Protein AF-A0AAV5NAJ3-F1 (afdb_monomer_lite)

Structure (mmCIF, N/CA/C/O backbone):
data_AF-A0AAV5NAJ3-F1
#
_entry.id   AF-A0AAV5NAJ3-F1
#
loop_
_atom_site.group_PDB
_atom_site.id
_atom_site.type_symbol
_atom_site.label_atom_id
_atom_site.label_alt_id
_atom_site.label_comp_id
_atom_site.label_asym_id
_atom_site.label_entity_id
_atom_site.label_seq_id
_atom_site.pdbx_PDB_ins_code
_atom_site.Cartn_x
_atom_site.Cartn_y
_atom_site.Cartn_z
_atom_site.occupancy
_atom_site.B_iso_or_equiv
_atom_site.auth_seq_id
_atom_site.auth_comp_id
_atom_site.auth_asym_id
_atom_site.auth_atom_id
_atom_site.pdbx_PDB_model_num
ATOM 1 N N . MET A 1 1 ? 59.517 -111.042 -9.215 1.00 31.62 1 MET A N 1
ATOM 2 C CA . MET A 1 1 ? 60.914 -111.148 -9.699 1.00 31.62 1 MET A CA 1
ATOM 3 C C . MET A 1 1 ? 61.515 -109.764 -9.538 1.00 31.62 1 MET A C 1
ATOM 5 O O . MET A 1 1 ? 60.875 -108.850 -10.026 1.00 31.62 1 MET A O 1
ATOM 9 N N . SER A 1 2 ? 62.601 -109.445 -8.843 1.00 33.41 2 SER A N 1
ATOM 10 C CA . SER A 1 2 ? 63.732 -110.080 -8.128 1.00 33.41 2 SER A CA 1
ATOM 11 C C . SER A 1 2 ? 64.310 -108.926 -7.270 1.00 33.41 2 SER A C 1
ATOM 13 O O . SER A 1 2 ? 64.214 -107.790 -7.721 1.00 33.41 2 SER A O 1
ATOM 15 N N . GLY A 1 3 ? 64.896 -109.014 -6.080 1.00 34.12 3 GLY A N 1
ATOM 16 C CA . GLY A 1 3 ? 65.648 -110.012 -5.315 1.00 34.12 3 GLY A CA 1
ATOM 17 C C . GLY A 1 3 ? 66.208 -109.258 -4.078 1.00 34.12 3 GLY A C 1
ATOM 18 O O . GLY A 1 3 ? 66.341 -108.041 -4.140 1.00 34.12 3 GLY A O 1
ATOM 19 N N . SER A 1 4 ? 66.357 -109.912 -2.913 1.00 38.19 4 SER A N 1
ATOM 20 C CA . SER A 1 4 ? 67.663 -110.384 -2.374 1.00 38.19 4 SER A CA 1
ATOM 21 C C . SER A 1 4 ? 68.429 -109.253 -1.646 1.00 38.19 4 SER A C 1
ATOM 23 O O . SER A 1 4 ? 68.630 -108.213 -2.248 1.00 38.19 4 SER A O 1
ATOM 25 N N . THR A 1 5 ? 68.919 -109.300 -0.397 1.00 34.78 5 THR A N 1
ATOM 26 C CA . THR A 1 5 ? 69.356 -110.369 0.542 1.00 34.78 5 THR A CA 1
ATOM 27 C C . THR A 1 5 ? 69.779 -109.662 1.862 1.00 34.78 5 THR A C 1
ATOM 29 O O . THR A 1 5 ? 70.355 -108.583 1.772 1.00 34.78 5 THR A O 1
ATOM 32 N N . THR A 1 6 ? 69.322 -110.079 3.062 1.00 41.62 6 THR A N 1
ATOM 33 C CA . THR A 1 6 ? 70.072 -110.788 4.158 1.00 41.62 6 THR A CA 1
ATOM 34 C C . THR A 1 6 ? 71.415 -110.143 4.583 1.00 41.62 6 THR A C 1
ATOM 36 O O . THR A 1 6 ? 72.172 -109.743 3.715 1.00 41.62 6 THR A O 1
ATOM 39 N N . THR A 1 7 ? 71.880 -110.025 5.839 1.00 37.69 7 THR A N 1
ATOM 40 C CA . THR A 1 7 ? 71.819 -110.847 7.078 1.00 37.69 7 THR A CA 1
ATOM 41 C C . THR A 1 7 ? 72.593 -110.097 8.192 1.00 37.69 7 THR A C 1
ATOM 43 O O . THR A 1 7 ? 73.510 -109.345 7.872 1.00 37.69 7 THR A O 1
ATOM 46 N N . GLY A 1 8 ? 72.266 -110.306 9.478 1.00 46.97 8 GLY A N 1
ATOM 47 C CA . GLY A 1 8 ? 72.854 -109.586 10.630 1.00 46.97 8 GLY A CA 1
ATOM 48 C C . GLY A 1 8 ? 74.090 -110.209 11.312 1.00 46.97 8 GLY A C 1
ATOM 49 O O . GLY A 1 8 ? 74.516 -111.302 10.953 1.00 46.97 8 GLY A O 1
ATOM 50 N N . ALA A 1 9 ? 74.621 -109.512 12.335 1.00 35.19 9 ALA A N 1
ATOM 51 C CA . ALA A 1 9 ? 75.480 -110.033 13.416 1.00 35.19 9 ALA A CA 1
ATOM 52 C C . ALA A 1 9 ? 75.531 -109.062 14.629 1.00 35.19 9 ALA A C 1
ATOM 54 O O . ALA A 1 9 ? 75.323 -107.862 14.491 1.00 35.19 9 ALA A O 1
ATOM 55 N N . SER A 1 10 ? 75.790 -109.609 15.819 1.00 43.81 10 SER A N 1
ATOM 56 C CA . SER A 1 10 ? 75.512 -109.092 17.170 1.00 43.81 10 SER A CA 1
ATOM 57 C C . SER A 1 10 ? 76.721 -108.529 17.950 1.00 43.81 10 SER A C 1
ATOM 59 O O . SER A 1 10 ? 77.727 -109.225 18.064 1.00 43.81 10 SER A O 1
ATOM 61 N N . GLY A 1 11 ? 76.566 -107.374 18.623 1.00 48.62 11 GLY A N 1
ATOM 62 C CA . GLY A 1 11 ? 77.453 -106.866 19.697 1.00 48.62 11 GLY A CA 1
ATOM 63 C C . GLY A 1 11 ? 77.070 -105.444 20.159 1.00 48.62 11 GLY A C 1
ATOM 64 O O . GLY A 1 11 ? 77.148 -104.520 19.361 1.00 48.62 11 GLY A O 1
ATOM 65 N N . GLY A 1 12 ? 76.613 -105.258 21.408 1.00 54.56 12 GLY A N 1
ATOM 66 C CA . GLY A 1 12 ? 75.977 -104.011 21.881 1.00 54.56 12 GLY A CA 1
ATOM 67 C C . GLY A 1 12 ? 76.813 -103.110 22.802 1.00 54.56 12 GLY A C 1
ATOM 68 O O . GLY A 1 12 ? 77.513 -103.630 23.666 1.00 54.56 12 GLY A O 1
ATOM 69 N N . GLN A 1 13 ? 76.730 -101.780 22.642 1.00 58.78 13 GLN A N 1
ATOM 70 C CA . GLN A 1 13 ? 77.492 -100.751 23.388 1.00 58.78 13 GLN A CA 1
ATOM 71 C C . GLN A 1 13 ? 76.683 -100.135 24.562 1.00 58.78 13 GLN A C 1
ATOM 73 O O . GLN A 1 13 ? 75.460 -100.231 24.596 1.00 58.78 13 GLN A O 1
ATOM 78 N N . SER A 1 14 ? 77.350 -99.497 25.539 1.00 57.50 14 SER A N 1
ATOM 79 C CA . SER A 1 14 ? 76.692 -98.696 26.601 1.00 57.50 14 SER A CA 1
ATOM 80 C C . SER A 1 14 ? 76.029 -97.449 26.009 1.00 57.50 14 SER A C 1
ATOM 82 O O . SER A 1 14 ? 76.640 -96.797 25.164 1.00 57.50 14 SER A O 1
ATOM 84 N N . LEU A 1 15 ? 74.836 -97.067 26.487 1.00 57.22 15 LEU A N 1
ATOM 85 C CA . LEU A 1 15 ? 74.092 -95.906 25.969 1.00 57.22 15 LEU A CA 1
ATOM 86 C C . LEU A 1 15 ? 74.900 -94.598 26.079 1.00 57.22 15 LEU A C 1
ATOM 88 O O . LEU A 1 15 ? 74.884 -93.776 25.172 1.00 57.22 15 LEU A O 1
ATOM 92 N N . SER A 1 16 ? 75.685 -94.451 27.149 1.00 55.84 16 SER A N 1
ATOM 93 C CA . SER A 1 16 ? 76.581 -93.308 27.376 1.00 55.84 16 SER A CA 1
ATOM 94 C C . SER A 1 16 ? 77.845 -93.299 26.505 1.00 55.84 16 SER A C 1
ATOM 96 O O . SER A 1 16 ? 78.561 -92.303 26.485 1.00 55.84 16 SER A O 1
ATOM 98 N N . ALA A 1 17 ? 78.147 -94.398 25.808 1.00 55.75 17 ALA A N 1
ATOM 99 C CA . ALA A 1 17 ? 79.299 -94.523 24.912 1.00 55.75 17 ALA A CA 1
ATOM 100 C C . ALA A 1 17 ? 78.927 -94.318 23.432 1.00 55.75 17 ALA A C 1
ATOM 102 O O . ALA A 1 17 ? 79.792 -94.394 22.556 1.00 55.75 17 ALA A O 1
ATOM 103 N N . LEU A 1 18 ? 77.649 -94.065 23.141 1.00 58.00 18 LEU A N 1
ATOM 104 C CA . LEU A 1 18 ? 77.175 -93.735 21.805 1.00 58.00 18 LEU A CA 1
ATOM 105 C C . LEU A 1 18 ? 77.500 -92.264 21.514 1.00 58.00 18 LEU A C 1
ATOM 107 O O . LEU A 1 18 ? 77.137 -91.370 22.272 1.00 58.00 18 LEU A O 1
ATOM 111 N N . GLY A 1 19 ? 78.226 -92.007 20.426 1.00 56.66 19 GLY A N 1
ATOM 112 C CA . GLY A 1 19 ? 78.541 -90.642 20.007 1.00 56.66 19 GLY A CA 1
ATOM 113 C C . GLY A 1 19 ? 77.286 -89.851 19.617 1.00 56.66 19 GLY A C 1
ATOM 114 O O . GLY A 1 19 ? 76.306 -90.425 19.149 1.00 56.66 19 GLY A O 1
ATOM 115 N N . VAL A 1 20 ? 77.377 -88.525 19.739 1.00 54.41 20 VAL A N 1
ATOM 116 C CA . VAL A 1 20 ? 76.329 -87.486 19.582 1.00 54.41 20 VAL A CA 1
ATOM 117 C C . VAL A 1 20 ? 75.488 -87.504 18.289 1.00 54.41 20 VAL A C 1
ATOM 119 O O . VAL A 1 20 ? 74.575 -86.700 18.149 1.00 54.41 20 VAL A O 1
ATOM 122 N N . ALA A 1 21 ? 75.744 -88.411 17.345 1.00 56.06 21 ALA A N 1
ATOM 123 C CA . ALA A 1 21 ? 74.939 -88.565 16.135 1.00 56.06 21 ALA A CA 1
ATOM 124 C C . ALA A 1 21 ? 75.016 -89.992 15.566 1.00 56.06 21 ALA A C 1
ATOM 126 O O . ALA A 1 21 ? 75.556 -90.220 14.481 1.00 56.06 21 ALA A O 1
ATOM 127 N N . LYS A 1 22 ? 74.466 -90.976 16.283 1.00 53.06 22 LYS A N 1
ATOM 128 C CA . LYS A 1 22 ? 74.098 -92.264 15.680 1.00 53.06 22 LYS A CA 1
ATOM 129 C C . LYS A 1 22 ? 72.635 -92.579 15.950 1.00 53.06 22 LYS A C 1
ATOM 131 O O . LYS A 1 22 ? 72.218 -92.678 17.098 1.00 53.06 22 LYS A O 1
ATOM 136 N N . THR A 1 23 ? 71.872 -92.766 14.877 1.00 58.78 23 THR A N 1
ATOM 137 C CA . THR A 1 23 ? 70.548 -93.387 14.923 1.00 58.78 23 THR A CA 1
ATOM 138 C C . THR A 1 23 ? 70.705 -94.800 15.477 1.00 58.78 23 THR A C 1
ATOM 140 O O . THR A 1 23 ? 71.389 -95.618 14.862 1.00 58.78 23 THR A O 1
ATOM 143 N N . ILE A 1 24 ? 70.118 -95.065 16.644 1.00 60.03 24 ILE A N 1
ATOM 144 C CA . ILE A 1 24 ? 70.129 -96.391 17.264 1.00 60.03 24 ILE A CA 1
ATOM 145 C C . ILE A 1 24 ? 69.002 -97.199 16.626 1.00 60.03 24 ILE A C 1
ATOM 147 O O . ILE A 1 24 ? 67.836 -96.809 16.687 1.00 60.03 24 ILE A O 1
ATOM 151 N N . LEU A 1 25 ? 69.348 -98.298 15.969 1.00 64.81 25 LEU A N 1
ATOM 152 C CA . LEU A 1 25 ? 68.375 -99.159 15.314 1.00 64.81 25 LEU A CA 1
ATOM 153 C C . LEU A 1 25 ? 67.695 -100.068 16.348 1.00 64.81 25 LEU A C 1
ATOM 155 O O . LEU A 1 25 ? 68.328 -100.469 17.323 1.00 64.81 25 LEU A O 1
ATOM 159 N N . PRO A 1 26 ? 66.432 -100.482 16.135 1.00 60.75 26 PRO A N 1
ATOM 160 C CA . PRO A 1 26 ? 65.710 -101.336 17.085 1.00 60.75 26 PRO A CA 1
ATOM 161 C C . PRO A 1 26 ? 66.417 -102.668 17.396 1.00 60.75 26 PRO A C 1
ATOM 163 O O . PRO A 1 26 ? 66.206 -103.254 18.456 1.00 60.75 26 PRO A O 1
ATOM 166 N N . THR A 1 27 ? 67.267 -103.145 16.480 1.00 59.62 27 THR A N 1
ATOM 167 C CA . THR A 1 27 ? 68.079 -104.362 16.630 1.00 59.62 27 THR A CA 1
ATOM 168 C C . THR A 1 27 ? 69.391 -104.150 17.378 1.00 59.62 27 THR A C 1
ATOM 170 O O . THR A 1 27 ? 70.047 -105.133 17.735 1.00 59.62 27 THR A O 1
ATOM 173 N N . ASP A 1 28 ? 69.808 -102.901 17.584 1.00 64.62 28 ASP A N 1
ATOM 174 C CA . ASP A 1 28 ? 71.048 -102.601 18.285 1.00 64.62 28 ASP A CA 1
ATOM 175 C C . ASP A 1 28 ? 70.931 -103.077 19.725 1.00 64.62 28 ASP A C 1
ATOM 177 O O . ASP A 1 28 ? 69.913 -102.882 20.393 1.00 64.62 28 ASP A O 1
ATOM 181 N N . LYS A 1 29 ? 71.981 -103.744 20.201 1.00 63.28 29 LYS A N 1
ATOM 182 C CA . LYS A 1 29 ? 72.033 -104.207 21.583 1.00 63.28 29 LYS A CA 1
ATOM 183 C C . LYS A 1 29 ? 72.590 -103.092 22.457 1.00 63.28 29 LYS A C 1
ATOM 185 O O . LYS A 1 29 ? 73.605 -102.490 22.114 1.00 63.28 29 LYS A O 1
ATOM 190 N N . VAL A 1 30 ? 71.953 -102.838 23.591 1.00 62.19 30 VAL A N 1
ATOM 191 C CA . VAL A 1 30 ? 72.440 -101.891 24.598 1.00 62.19 30 VAL A CA 1
ATOM 192 C C . VAL A 1 30 ? 72.450 -102.558 25.963 1.00 62.19 30 VAL A C 1
ATOM 194 O O . VAL A 1 30 ? 71.556 -103.331 26.314 1.00 62.19 30 VAL A O 1
ATOM 197 N N . THR A 1 31 ? 73.503 -102.282 26.728 1.00 62.00 31 THR A N 1
ATOM 198 C CA . THR A 1 31 ? 73.639 -102.763 28.107 1.00 62.00 31 THR A CA 1
ATOM 199 C C . THR A 1 31 ? 73.187 -101.664 29.064 1.00 62.00 31 THR A C 1
ATOM 201 O O . THR A 1 31 ? 73.726 -100.558 29.021 1.00 62.00 31 THR A O 1
ATOM 204 N N . GLY A 1 32 ? 72.206 -101.959 29.918 1.00 59.81 32 GLY A N 1
ATOM 205 C CA . GLY A 1 32 ? 71.628 -101.003 30.866 1.00 59.81 32 GLY A CA 1
ATOM 206 C C . GLY A 1 32 ? 71.132 -101.672 32.148 1.00 59.81 32 GLY A C 1
ATOM 207 O O . GLY A 1 32 ? 70.949 -102.889 32.198 1.00 59.81 32 GLY A O 1
ATOM 208 N N . LEU A 1 33 ? 70.953 -100.879 33.206 1.00 55.47 33 LEU A N 1
ATOM 209 C CA . LEU A 1 33 ? 70.438 -101.345 34.493 1.00 55.47 33 LEU A CA 1
ATOM 210 C C . LEU A 1 33 ? 68.929 -101.076 34.559 1.00 55.47 33 LEU A C 1
ATOM 212 O O . LEU A 1 33 ? 68.518 -99.919 34.522 1.00 55.47 33 LEU A O 1
ATOM 216 N N . PHE A 1 34 ? 68.109 -102.119 34.688 1.00 58.88 34 PHE A N 1
ATOM 217 C CA . PHE A 1 34 ? 66.649 -101.990 34.746 1.00 58.88 34 PHE A CA 1
ATOM 218 C C . PHE A 1 34 ? 66.102 -102.740 35.960 1.00 58.88 34 PHE A C 1
ATOM 220 O O . PHE A 1 34 ? 66.457 -103.893 36.200 1.00 58.88 34 PHE A O 1
ATOM 227 N N . GLY A 1 35 ? 65.292 -102.065 36.785 1.00 55.09 35 GLY A N 1
ATOM 228 C CA . GLY A 1 35 ? 64.752 -102.640 38.027 1.00 55.09 35 GLY A CA 1
ATOM 229 C C . GLY A 1 35 ? 65.813 -103.087 39.047 1.00 55.09 35 GLY A C 1
ATOM 230 O O . GLY A 1 35 ? 65.507 -103.878 39.932 1.00 55.09 35 GLY A O 1
ATOM 231 N N . GLY A 1 36 ? 67.059 -102.613 38.912 1.00 57.53 36 GLY A N 1
ATOM 232 C CA . GLY A 1 36 ? 68.195 -103.003 39.755 1.00 57.53 36 GLY A CA 1
ATOM 233 C C . GLY A 1 36 ? 69.063 -104.153 39.221 1.00 57.53 36 GLY A C 1
ATOM 234 O O . GLY A 1 36 ? 70.054 -104.482 39.867 1.00 57.53 36 GLY A O 1
ATOM 235 N N . ALA A 1 37 ? 68.764 -104.735 38.050 1.00 52.84 37 ALA A N 1
ATOM 236 C CA . ALA A 1 37 ? 69.585 -105.773 37.408 1.00 52.84 37 ALA A CA 1
ATOM 237 C C . ALA A 1 37 ? 70.225 -105.278 36.096 1.00 52.84 37 ALA A C 1
ATOM 239 O O . ALA A 1 37 ? 69.607 -104.519 35.350 1.00 52.84 37 ALA A O 1
ATOM 240 N N . VAL A 1 38 ? 71.461 -105.704 35.797 1.00 60.00 38 VAL A N 1
ATOM 241 C CA . VAL A 1 38 ? 72.128 -105.392 34.516 1.00 60.00 38 VAL A CA 1
ATOM 242 C C . VAL A 1 38 ? 71.595 -106.339 33.447 1.00 60.00 38 VAL A C 1
ATOM 244 O O . VAL A 1 38 ? 71.741 -107.554 33.570 1.00 60.00 38 VAL A O 1
ATOM 247 N N . LEU A 1 39 ? 71.010 -105.788 32.388 1.00 61.09 39 LEU A N 1
ATOM 248 C CA . LEU A 1 39 ? 70.487 -106.543 31.253 1.00 61.09 39 LEU A CA 1
ATOM 249 C C . LEU A 1 39 ? 71.148 -106.070 29.952 1.00 61.09 39 LEU A C 1
ATOM 251 O O . LEU A 1 39 ? 71.477 -104.893 29.795 1.00 61.09 39 LEU A O 1
ATOM 255 N N . ASN A 1 40 ? 71.347 -107.001 29.016 1.00 64.31 40 ASN A N 1
ATOM 256 C CA . ASN A 1 40 ? 71.899 -106.734 27.689 1.00 64.31 40 ASN A CA 1
ATOM 257 C C . ASN A 1 40 ? 70.927 -107.276 26.632 1.00 64.31 40 ASN A C 1
ATOM 259 O O . ASN A 1 40 ? 70.773 -108.491 26.501 1.00 64.31 40 ASN A O 1
ATOM 263 N N . GLY A 1 41 ? 70.246 -106.385 25.912 1.00 64.56 41 GLY A N 1
ATOM 264 C CA . GLY A 1 41 ? 69.142 -106.734 25.011 1.00 64.56 41 GLY A CA 1
ATOM 265 C C . GLY A 1 41 ? 69.030 -105.771 23.834 1.00 64.56 41 GLY A C 1
ATOM 266 O O . GLY A 1 41 ? 69.675 -104.722 23.839 1.00 64.56 41 GLY A O 1
ATOM 267 N N . ALA A 1 42 ? 68.260 -106.143 22.808 1.00 69.88 42 ALA A N 1
ATOM 268 C CA . ALA A 1 42 ? 67.979 -105.236 21.698 1.00 69.88 42 ALA A CA 1
ATOM 269 C C . ALA A 1 42 ? 67.038 -104.110 22.162 1.00 69.88 42 ALA A C 1
ATOM 271 O O . ALA A 1 42 ? 66.166 -104.338 22.999 1.00 69.88 42 ALA A O 1
ATOM 272 N N . VAL A 1 43 ? 67.197 -102.899 21.624 1.00 68.44 43 VAL A N 1
ATOM 273 C CA . VAL A 1 43 ? 66.387 -101.724 22.004 1.00 68.44 43 VAL A CA 1
ATOM 274 C C . VAL A 1 43 ? 64.886 -101.983 21.853 1.00 68.44 43 VAL A C 1
ATOM 276 O O . VAL A 1 43 ? 64.110 -101.593 22.724 1.00 68.44 43 VAL A O 1
ATOM 279 N N . ALA A 1 44 ? 64.476 -102.695 20.799 1.00 68.44 44 ALA A N 1
ATOM 280 C CA . ALA A 1 44 ? 63.078 -103.066 20.584 1.00 68.44 44 ALA A CA 1
ATOM 281 C C . ALA A 1 44 ? 62.502 -103.885 21.747 1.00 68.44 44 ALA A C 1
ATOM 283 O O . ALA A 1 44 ? 61.373 -103.643 22.168 1.00 68.44 44 ALA A O 1
ATOM 284 N N . ASP A 1 45 ? 63.291 -104.814 22.290 1.00 69.06 45 ASP A N 1
ATOM 285 C CA . ASP A 1 45 ? 62.858 -105.677 23.388 1.00 69.06 45 ASP A CA 1
ATOM 286 C C . ASP A 1 45 ? 62.704 -104.873 24.685 1.00 69.06 45 ASP A C 1
ATOM 288 O O . ASP A 1 45 ? 61.809 -105.144 25.480 1.00 69.06 45 ASP A O 1
ATOM 292 N N . LEU A 1 46 ? 63.538 -103.850 24.889 1.00 64.75 46 LEU A N 1
ATOM 293 C CA . LEU A 1 46 ? 63.457 -102.962 26.051 1.00 64.75 46 LEU A CA 1
ATOM 294 C C . LEU A 1 46 ? 62.256 -102.008 25.971 1.00 64.75 46 LEU A C 1
ATOM 296 O O . LEU A 1 46 ? 61.579 -101.804 26.977 1.00 64.75 46 LEU A O 1
ATOM 300 N N . VAL A 1 47 ? 61.952 -101.467 24.786 1.00 67.44 47 VAL A N 1
ATOM 301 C CA . VAL A 1 47 ? 60.733 -100.668 24.558 1.00 67.44 47 VAL A CA 1
ATOM 302 C C . VAL A 1 47 ? 59.486 -101.537 24.728 1.00 67.44 47 VAL A C 1
ATOM 304 O O . VAL A 1 47 ? 58.547 -101.147 25.417 1.00 67.44 47 VAL A O 1
ATOM 307 N N . ALA A 1 48 ? 59.501 -102.763 24.194 1.00 65.81 48 ALA A N 1
ATOM 308 C CA . ALA A 1 48 ? 58.426 -103.733 24.401 1.00 65.81 48 ALA A CA 1
ATOM 309 C C . ALA A 1 48 ? 58.275 -104.138 25.879 1.00 65.81 48 ALA A C 1
ATOM 311 O O . ALA A 1 48 ? 57.161 -104.379 26.340 1.00 65.81 48 ALA A O 1
ATOM 312 N N . ALA A 1 49 ? 59.377 -104.162 26.636 1.00 58.88 49 ALA A N 1
ATOM 313 C CA . ALA A 1 49 ? 59.381 -104.362 28.085 1.00 58.88 49 ALA A CA 1
ATOM 314 C C . ALA A 1 49 ? 58.980 -103.106 28.888 1.00 58.88 49 ALA A C 1
ATOM 316 O O . ALA A 1 49 ? 58.949 -103.157 30.118 1.00 58.88 49 ALA A O 1
ATOM 317 N N . GLY A 1 50 ? 58.635 -102.002 28.215 1.00 59.69 50 GLY A N 1
ATOM 318 C CA . GLY A 1 50 ? 57.998 -100.833 28.818 1.00 59.69 50 GLY A CA 1
ATOM 319 C C . GLY A 1 50 ? 58.860 -99.576 28.912 1.00 59.69 50 GLY A C 1
ATOM 320 O O . GLY A 1 50 ? 58.437 -98.627 29.572 1.00 59.69 50 GLY A O 1
ATOM 321 N N . LEU A 1 51 ? 60.041 -99.525 28.283 1.00 56.97 51 LEU A N 1
ATOM 322 C CA . LEU A 1 51 ? 60.748 -98.248 28.139 1.00 56.97 51 LEU A CA 1
ATOM 323 C C . LEU A 1 51 ? 60.115 -97.360 27.058 1.00 56.97 51 LEU A C 1
ATOM 325 O O . LEU A 1 51 ? 59.711 -97.868 26.015 1.00 56.97 51 LEU A O 1
ATOM 329 N N . PRO A 1 52 ? 60.063 -96.032 27.270 1.00 60.19 52 PRO A N 1
ATOM 330 C CA . PRO A 1 52 ? 59.618 -95.107 26.239 1.00 60.19 52 PRO A CA 1
ATOM 331 C C . PRO A 1 52 ? 60.563 -95.152 25.032 1.00 60.19 52 PRO A C 1
ATOM 333 O O . PRO A 1 52 ? 61.781 -95.263 25.173 1.00 60.19 52 PRO A O 1
ATOM 336 N N . ASP A 1 53 ? 59.979 -95.048 23.842 1.00 57.69 53 ASP A N 1
ATOM 337 C CA . ASP A 1 53 ? 60.666 -95.035 22.545 1.00 57.69 53 ASP A CA 1
ATOM 338 C C . ASP A 1 53 ? 61.530 -93.778 22.323 1.00 57.69 53 ASP A C 1
ATOM 340 O O . ASP A 1 53 ? 62.365 -93.743 21.418 1.00 57.69 53 ASP A O 1
ATOM 344 N N . SER A 1 54 ? 61.388 -92.778 23.195 1.00 57.47 54 SER A N 1
ATOM 345 C CA . SER A 1 54 ? 62.242 -91.599 23.288 1.00 57.47 54 SER A CA 1
ATOM 346 C C . SER A 1 54 ? 62.798 -91.428 24.704 1.00 57.47 54 SER A C 1
ATOM 348 O O . SER A 1 54 ? 62.040 -91.373 25.675 1.00 57.47 54 SER A O 1
ATOM 350 N N . VAL A 1 55 ? 64.114 -91.267 24.824 1.00 57.62 55 VAL A N 1
ATOM 351 C CA . VAL A 1 55 ? 64.798 -90.933 26.081 1.00 57.62 55 VAL A CA 1
ATOM 352 C C . VAL A 1 55 ? 65.613 -89.666 25.864 1.00 57.62 55 VAL A C 1
ATOM 354 O O . VAL A 1 55 ? 66.295 -89.531 24.851 1.00 57.62 55 VAL A O 1
ATOM 357 N N . VAL A 1 56 ? 65.517 -88.729 26.803 1.00 59.03 56 VAL A N 1
ATOM 358 C CA . VAL A 1 56 ? 66.163 -87.410 26.728 1.00 59.03 56 VAL A CA 1
ATOM 359 C C . VAL A 1 56 ? 67.233 -87.333 27.813 1.00 59.03 56 VAL A C 1
ATOM 361 O O . VAL A 1 56 ? 67.051 -87.898 28.894 1.00 59.03 56 VAL A O 1
ATOM 364 N N . HIS A 1 57 ? 68.351 -86.657 27.551 1.00 55.28 57 HIS A N 1
ATOM 365 C CA . HIS A 1 57 ? 69.395 -86.494 28.558 1.00 55.28 57 HIS A CA 1
ATOM 366 C C . HIS A 1 57 ? 68.883 -85.636 29.725 1.00 55.28 57 HIS A C 1
ATOM 368 O O . HIS A 1 57 ? 68.215 -84.621 29.535 1.00 55.28 57 HIS A O 1
ATOM 374 N N . THR A 1 58 ? 69.215 -86.031 30.956 1.00 58.69 58 THR A N 1
ATOM 375 C CA . THR A 1 58 ? 68.761 -85.346 32.179 1.00 58.69 58 THR A CA 1
ATOM 376 C C . THR A 1 58 ? 69.184 -83.869 32.229 1.00 58.69 58 THR A C 1
ATOM 378 O O . THR A 1 58 ? 68.487 -83.053 32.829 1.00 58.69 58 THR A O 1
ATOM 381 N N . GLU A 1 59 ? 70.288 -83.493 31.576 1.00 60.38 59 GLU A N 1
ATOM 382 C CA . GLU A 1 59 ? 70.739 -82.094 31.467 1.00 60.38 59 GLU A CA 1
ATOM 383 C C . GLU A 1 59 ? 69.801 -81.225 30.611 1.00 60.38 59 GLU A C 1
ATOM 385 O O . GLU A 1 59 ? 69.510 -80.085 30.986 1.00 60.38 59 GLU A O 1
ATOM 390 N N . ASP A 1 60 ? 69.239 -81.774 29.531 1.00 62.91 60 ASP A N 1
ATOM 391 C CA . ASP A 1 60 ? 68.261 -81.073 28.689 1.00 62.91 60 ASP A CA 1
ATOM 392 C C . ASP A 1 60 ? 66.938 -80.867 29.439 1.00 62.91 60 ASP A C 1
ATOM 394 O O . ASP A 1 60 ? 66.323 -79.799 29.371 1.00 62.91 60 ASP A O 1
ATOM 398 N N . LEU A 1 61 ? 66.527 -81.863 30.233 1.00 63.97 61 LEU A N 1
ATOM 399 C CA . LEU A 1 61 ? 65.319 -81.779 31.055 1.00 63.97 61 LEU A CA 1
ATOM 400 C C . LEU A 1 61 ? 65.462 -80.744 32.183 1.00 63.97 61 LEU A C 1
ATOM 402 O O . LEU A 1 61 ? 64.537 -79.972 32.440 1.00 63.97 61 LEU A O 1
ATOM 406 N N . ASN A 1 62 ? 66.631 -80.678 32.823 1.00 62.97 62 ASN A N 1
ATOM 407 C CA . ASN A 1 62 ? 66.909 -79.682 33.859 1.00 62.97 62 ASN A CA 1
ATOM 408 C C . ASN A 1 62 ? 66.959 -78.252 33.295 1.00 62.97 62 ASN A C 1
ATOM 410 O O . ASN A 1 62 ? 66.524 -77.320 33.969 1.00 62.97 62 ASN A O 1
ATOM 414 N N . THR A 1 63 ? 67.399 -78.082 32.045 1.00 62.62 63 THR A N 1
ATOM 415 C CA . THR A 1 63 ? 67.398 -76.787 31.344 1.00 62.62 63 THR A CA 1
ATOM 416 C C . THR A 1 63 ? 65.976 -76.317 31.005 1.00 62.62 63 THR A C 1
ATOM 418 O O . THR A 1 63 ? 65.669 -75.131 31.123 1.00 62.62 63 THR A O 1
ATOM 421 N N . ALA A 1 64 ? 65.068 -77.234 30.653 1.00 60.81 64 ALA A N 1
ATOM 422 C CA . ALA A 1 64 ? 63.667 -76.905 30.374 1.00 60.81 64 ALA A CA 1
ATOM 423 C C . ALA A 1 64 ? 62.868 -76.484 31.629 1.00 60.81 64 ALA A C 1
ATOM 425 O O . ALA A 1 64 ? 61.864 -75.778 31.513 1.00 60.81 64 ALA A O 1
ATOM 426 N N . LEU A 1 65 ? 63.303 -76.893 32.828 1.00 63.44 65 LEU A N 1
ATOM 427 C CA . LEU A 1 65 ? 62.566 -76.702 34.086 1.00 63.44 65 LEU A CA 1
ATOM 428 C C . LEU A 1 65 ? 63.065 -75.536 34.967 1.00 63.44 65 LEU A C 1
ATOM 430 O O . LEU A 1 65 ? 62.403 -75.201 35.948 1.00 63.44 65 LEU A O 1
ATOM 434 N N . SER A 1 66 ? 64.178 -74.865 34.646 1.00 61.31 66 SER A N 1
ATOM 435 C CA . SER A 1 66 ? 64.833 -73.908 35.560 1.00 61.31 66 SER A CA 1
ATOM 436 C C . SER A 1 66 ? 64.476 -72.418 35.367 1.00 61.31 66 SER A C 1
ATOM 438 O O . SER A 1 66 ? 65.358 -71.560 35.379 1.00 61.31 66 SER A O 1
ATOM 440 N N . GLY A 1 67 ? 63.185 -72.073 35.257 1.00 63.66 67 GLY A N 1
ATOM 441 C CA . GLY A 1 67 ? 62.704 -70.723 35.624 1.00 63.66 67 GLY A CA 1
ATOM 442 C C . GLY A 1 67 ? 61.734 -70.028 34.660 1.00 63.66 67 GLY A C 1
ATOM 443 O O . GLY A 1 67 ? 60.710 -69.516 35.103 1.00 63.66 67 GLY A O 1
ATOM 444 N N . THR A 1 68 ? 61.993 -70.006 33.350 1.00 62.31 68 THR A N 1
ATOM 445 C CA . THR A 1 68 ? 61.193 -69.211 32.387 1.00 62.31 68 THR A CA 1
ATOM 446 C C . THR A 1 68 ? 59.929 -69.912 31.876 1.00 62.31 68 THR A C 1
ATOM 448 O O . THR A 1 68 ? 58.944 -69.242 31.565 1.00 62.31 68 THR A O 1
ATOM 451 N N . ALA A 1 69 ? 59.899 -71.247 31.842 1.00 63.47 69 ALA A N 1
ATOM 452 C CA . ALA A 1 69 ? 58.771 -72.008 31.294 1.00 63.47 69 ALA A CA 1
ATOM 453 C C . ALA A 1 69 ? 57.507 -71.972 32.183 1.00 63.47 69 ALA A C 1
ATOM 455 O O . ALA A 1 69 ? 56.389 -71.928 31.673 1.00 63.47 69 ALA A O 1
ATOM 456 N N . LEU A 1 70 ? 57.653 -71.926 33.514 1.00 66.88 70 LEU A N 1
ATOM 457 C CA . LEU A 1 70 ? 56.509 -71.939 34.443 1.00 66.88 70 LEU A CA 1
ATOM 458 C C . LEU A 1 70 ? 55.657 -70.657 34.346 1.00 66.88 70 LEU A C 1
ATOM 460 O O . LEU A 1 70 ? 54.424 -70.706 34.397 1.00 66.88 70 LEU A O 1
ATOM 464 N N . GLY A 1 71 ? 56.308 -69.507 34.143 1.00 69.44 71 GLY A N 1
ATOM 465 C CA . GLY A 1 71 ? 55.628 -68.230 33.904 1.00 69.44 71 GLY A CA 1
ATOM 466 C C . GLY A 1 71 ? 54.810 -68.225 32.608 1.00 69.44 71 GLY A C 1
ATOM 467 O O . GLY A 1 71 ? 53.702 -67.689 32.581 1.00 69.44 71 GLY A O 1
ATOM 468 N N . GLN A 1 72 ? 55.306 -68.888 31.559 1.00 70.44 72 GLN A N 1
ATOM 469 C CA . GLN A 1 72 ? 54.613 -68.996 30.272 1.00 70.44 72 GLN A CA 1
ATOM 470 C C . GLN A 1 72 ? 53.353 -69.869 30.360 1.00 70.44 72 GLN A C 1
ATOM 472 O O . GLN A 1 72 ? 52.302 -69.459 29.869 1.00 70.44 72 GLN A O 1
ATOM 477 N N . TYR A 1 73 ? 53.405 -71.010 31.058 1.00 69.31 73 TYR A N 1
ATOM 478 C CA . TYR A 1 73 ? 52.223 -71.865 31.245 1.00 69.31 73 TYR A CA 1
ATOM 479 C C . TYR A 1 73 ? 51.113 -71.184 32.057 1.00 69.31 73 TYR A C 1
ATOM 481 O O . TYR A 1 73 ? 49.930 -71.323 31.738 1.00 69.31 73 TYR A O 1
ATOM 489 N N . THR A 1 74 ? 51.477 -70.394 33.070 1.00 74.00 74 THR A N 1
ATOM 490 C CA . THR A 1 74 ? 50.499 -69.673 33.902 1.00 74.00 74 THR A CA 1
ATOM 491 C C . THR A 1 74 ? 49.788 -68.590 33.080 1.00 74.00 74 THR A C 1
ATOM 493 O O . THR A 1 74 ? 48.556 -68.515 33.094 1.00 74.00 74 THR A O 1
ATOM 496 N N . ALA A 1 75 ? 50.549 -67.826 32.284 1.00 75.62 75 ALA A N 1
ATOM 497 C CA . ALA A 1 75 ? 50.020 -66.822 31.360 1.00 75.62 75 ALA A CA 1
ATOM 498 C C . ALA A 1 75 ? 49.113 -67.437 30.279 1.00 75.62 75 ALA A C 1
ATOM 500 O O . ALA A 1 75 ? 48.058 -66.886 29.962 1.00 75.62 75 ALA A O 1
ATOM 501 N N . GLN A 1 76 ? 49.471 -68.611 29.755 1.00 78.88 76 GLN A N 1
ATOM 502 C CA . GLN A 1 76 ? 48.675 -69.304 28.743 1.00 78.88 76 GLN A CA 1
ATOM 503 C C . GLN A 1 76 ? 47.344 -69.839 29.301 1.00 78.88 76 GLN A C 1
ATOM 505 O O . GLN A 1 76 ? 46.327 -69.802 28.603 1.00 78.88 76 GLN A O 1
ATOM 510 N N . SER A 1 77 ? 47.310 -70.273 30.568 1.00 73.69 77 SER A N 1
ATOM 511 C CA . SER A 1 77 ? 46.057 -70.679 31.224 1.00 73.69 77 SER A CA 1
ATOM 512 C C . SER A 1 77 ? 45.115 -69.491 31.467 1.00 73.69 77 SER A C 1
ATOM 514 O O . SER A 1 77 ? 43.916 -69.603 31.214 1.00 73.69 77 SER A O 1
ATOM 516 N N . ALA A 1 78 ? 45.658 -68.329 31.854 1.00 76.88 78 ALA A N 1
ATOM 517 C CA . ALA A 1 78 ? 44.883 -67.104 32.043 1.00 76.88 78 ALA A CA 1
ATOM 518 C C . ALA A 1 78 ? 44.280 -66.611 30.715 1.00 76.88 78 ALA A C 1
ATOM 520 O O . ALA A 1 78 ? 43.083 -66.337 30.648 1.00 76.88 78 ALA A O 1
ATOM 521 N N . ALA A 1 79 ? 45.072 -66.614 29.636 1.00 79.62 79 ALA A N 1
ATOM 522 C CA . ALA A 1 79 ? 44.595 -66.278 28.292 1.00 79.62 79 ALA A CA 1
ATOM 523 C C . ALA A 1 79 ? 43.499 -67.243 27.799 1.00 79.62 79 ALA A C 1
ATOM 525 O O . ALA A 1 79 ? 42.530 -66.829 27.163 1.00 79.62 79 ALA A O 1
ATOM 526 N N . SER A 1 80 ? 43.614 -68.534 28.124 1.00 77.62 80 SER A N 1
ATOM 527 C CA . SER A 1 80 ? 42.607 -69.537 27.756 1.00 77.62 80 SER A CA 1
ATOM 528 C C . SER A 1 80 ? 41.284 -69.338 28.508 1.00 77.62 80 SER A C 1
ATOM 530 O O . SER A 1 80 ? 40.214 -69.492 27.917 1.00 77.62 80 SER A O 1
ATOM 532 N N . ALA A 1 81 ? 41.333 -68.944 29.785 1.00 79.50 81 ALA A N 1
ATOM 533 C CA . ALA A 1 81 ? 40.142 -68.618 30.571 1.00 79.50 81 ALA A CA 1
ATOM 534 C C . ALA A 1 81 ? 39.428 -67.356 30.046 1.00 79.50 81 ALA A C 1
ATOM 536 O O . ALA A 1 81 ? 38.200 -67.330 29.944 1.00 79.50 81 ALA A O 1
ATOM 537 N N . GLU A 1 82 ? 40.185 -66.335 29.639 1.00 83.31 82 GLU A N 1
ATOM 538 C CA . GLU A 1 82 ? 39.642 -65.099 29.062 1.00 83.31 82 GLU A CA 1
ATOM 539 C C . GLU A 1 82 ? 38.990 -65.335 27.685 1.00 83.31 82 GLU A C 1
ATOM 541 O O . GLU A 1 82 ? 37.897 -64.829 27.397 1.00 83.31 82 GLU A O 1
ATOM 546 N N . LEU A 1 83 ? 39.598 -66.192 26.855 1.00 82.31 83 LEU A N 1
ATOM 547 C CA . LEU A 1 83 ? 39.013 -66.647 25.591 1.00 82.31 83 LEU A CA 1
ATOM 548 C C . LEU A 1 83 ? 37.711 -67.435 25.808 1.00 82.31 83 LEU A C 1
ATOM 550 O O . LEU A 1 83 ? 36.742 -67.220 25.074 1.00 82.31 83 LEU A O 1
ATOM 554 N N . ALA A 1 84 ? 37.649 -68.295 26.829 1.00 81.62 84 ALA A N 1
ATOM 555 C CA . ALA A 1 84 ? 36.440 -69.043 27.172 1.00 81.62 84 ALA A CA 1
ATOM 556 C C . ALA A 1 84 ? 35.294 -68.119 27.628 1.00 81.62 84 ALA A C 1
ATOM 558 O O . ALA A 1 84 ? 34.163 -68.263 27.156 1.00 81.62 84 ALA A O 1
ATOM 559 N N . GLN A 1 85 ? 35.584 -67.116 28.466 1.00 85.06 85 GLN A N 1
ATOM 560 C CA . GLN A 1 85 ? 34.598 -66.114 28.892 1.00 85.06 85 GLN A CA 1
ATOM 561 C C . GLN A 1 85 ? 34.088 -65.279 27.708 1.00 85.06 85 GLN A C 1
ATOM 563 O O . GLN A 1 85 ? 32.887 -65.027 27.578 1.00 85.06 85 GLN A O 1
ATOM 568 N N . THR A 1 86 ? 34.987 -64.900 26.797 1.00 84.56 86 THR A N 1
ATOM 569 C CA . THR A 1 86 ? 34.631 -64.196 25.558 1.00 84.56 86 THR A CA 1
ATOM 570 C C . THR A 1 86 ? 33.722 -65.051 24.669 1.00 84.56 86 THR A C 1
ATOM 572 O O . THR A 1 86 ? 32.751 -64.543 24.104 1.00 84.56 86 THR A O 1
ATOM 575 N N . GLY A 1 87 ? 33.996 -66.356 24.565 1.00 87.44 87 GLY A N 1
ATOM 576 C CA . GLY A 1 87 ? 33.150 -67.311 23.848 1.00 87.44 87 GLY A CA 1
ATOM 577 C C . GLY A 1 87 ? 31.739 -67.416 24.436 1.00 87.44 87 GLY A C 1
ATOM 578 O O . GLY A 1 87 ? 30.760 -67.332 23.693 1.00 87.44 87 GLY A O 1
ATOM 579 N N . ALA A 1 88 ? 31.621 -67.512 25.763 1.00 82.50 88 ALA A N 1
ATOM 580 C CA . ALA A 1 88 ? 30.331 -67.562 26.454 1.00 82.50 88 ALA A CA 1
ATOM 581 C C . ALA A 1 88 ? 29.502 -66.283 26.232 1.00 82.50 88 ALA A C 1
ATOM 583 O O . ALA A 1 88 ? 28.320 -66.358 25.891 1.00 82.50 88 ALA A O 1
ATOM 584 N N . ASN A 1 89 ? 30.133 -65.108 26.324 1.00 85.56 89 ASN A N 1
ATOM 585 C CA . ASN A 1 89 ? 29.462 -63.828 26.082 1.00 85.56 89 ASN A CA 1
ATOM 586 C C . ASN A 1 89 ? 28.950 -63.713 24.633 1.00 85.56 89 ASN A C 1
ATOM 588 O O . ASN A 1 89 ? 27.832 -63.247 24.405 1.00 85.56 89 ASN A O 1
ATOM 592 N N . LYS A 1 90 ? 29.726 -64.192 23.649 1.00 85.25 90 LYS A N 1
ATOM 593 C CA . LYS A 1 90 ? 29.293 -64.246 22.241 1.00 85.25 90 LYS A CA 1
ATOM 594 C C . LYS A 1 90 ? 28.102 -65.187 22.033 1.00 85.25 90 LYS A C 1
ATOM 596 O O . LYS A 1 90 ? 27.201 -64.846 21.272 1.00 85.25 90 LYS A O 1
ATOM 601 N N . ALA A 1 91 ? 28.061 -66.331 22.718 1.00 80.69 91 ALA A N 1
ATOM 602 C CA . ALA A 1 91 ? 26.942 -67.273 22.631 1.00 80.69 91 ALA A CA 1
ATOM 603 C C . ALA A 1 91 ? 25.637 -66.699 23.221 1.00 80.69 91 ALA A C 1
ATOM 605 O O . ALA A 1 91 ? 24.563 -66.860 22.634 1.00 80.69 91 ALA A O 1
ATOM 606 N N . ILE A 1 92 ? 25.727 -65.969 24.339 1.00 83.38 92 ILE A N 1
ATOM 607 C CA . ILE A 1 92 ? 24.586 -65.255 24.937 1.00 83.38 92 ILE A CA 1
ATOM 608 C C . ILE A 1 92 ? 24.082 -64.163 23.981 1.00 83.38 92 ILE A C 1
ATOM 610 O O . ILE A 1 92 ? 22.881 -64.082 23.720 1.00 83.38 92 ILE A O 1
ATOM 614 N N . ALA A 1 93 ? 24.989 -63.374 23.395 1.00 77.75 93 ALA A N 1
ATOM 615 C CA . ALA A 1 93 ? 24.635 -62.338 22.425 1.00 77.75 93 ALA A CA 1
ATOM 616 C C . ALA A 1 93 ? 23.973 -62.916 21.157 1.00 77.75 93 ALA A C 1
ATOM 618 O O . ALA A 1 93 ? 22.976 -62.374 20.682 1.00 77.75 93 ALA A O 1
ATOM 619 N N . ALA A 1 94 ? 24.471 -64.044 20.640 1.00 75.25 94 ALA A N 1
ATOM 620 C CA . ALA A 1 94 ? 23.875 -64.732 19.494 1.00 75.25 94 ALA A CA 1
ATOM 621 C C . ALA A 1 94 ? 22.454 -65.245 19.795 1.00 75.25 94 ALA A C 1
ATOM 623 O O . ALA A 1 94 ? 21.553 -65.112 18.966 1.00 75.25 94 ALA A O 1
ATOM 624 N N . SER A 1 95 ? 22.233 -65.767 21.005 1.00 74.44 95 SER A N 1
ATOM 625 C CA . SER A 1 95 ? 20.912 -66.224 21.457 1.00 74.44 95 SER A CA 1
ATOM 626 C C . SER A 1 95 ? 19.920 -65.060 21.578 1.00 74.44 95 SER A C 1
ATOM 628 O O . SER A 1 95 ? 18.779 -65.168 21.126 1.00 74.44 95 SER A O 1
ATOM 630 N N . ALA A 1 96 ? 20.365 -63.914 22.107 1.00 74.88 96 ALA A N 1
ATOM 631 C CA . ALA A 1 96 ? 19.559 -62.695 22.176 1.00 74.88 96 ALA A CA 1
ATOM 632 C C . ALA A 1 96 ? 19.198 -62.155 20.776 1.00 74.88 96 ALA A C 1
ATOM 634 O O . ALA A 1 96 ? 18.040 -61.821 20.528 1.00 74.88 96 ALA A O 1
ATOM 635 N N . ALA A 1 97 ? 20.150 -62.146 19.836 1.00 73.31 97 ALA A N 1
ATOM 636 C CA . ALA A 1 97 ? 19.912 -61.727 18.452 1.00 73.31 97 ALA A CA 1
ATOM 637 C C . ALA A 1 97 ? 18.903 -62.637 17.722 1.00 73.31 97 ALA A C 1
ATOM 639 O O . ALA A 1 97 ? 18.021 -62.148 17.014 1.00 73.31 97 ALA A O 1
ATOM 640 N N . SER A 1 98 ? 18.969 -63.956 17.940 1.00 72.75 98 SER A N 1
ATOM 641 C CA . SER A 1 98 ? 17.979 -64.903 17.405 1.00 72.75 98 SER A CA 1
ATOM 642 C C . SER A 1 98 ? 16.568 -64.642 17.953 1.00 72.75 98 SER A C 1
ATOM 644 O O . SER A 1 98 ? 15.584 -64.761 17.218 1.00 72.75 98 SER A O 1
ATOM 646 N N . GLY A 1 99 ? 16.454 -64.259 19.230 1.00 75.81 99 GLY A N 1
ATOM 647 C CA . GLY A 1 99 ? 15.184 -63.879 19.852 1.00 75.81 99 GLY A CA 1
ATOM 648 C C . GLY A 1 99 ? 14.565 -62.624 19.229 1.00 75.81 99 GLY A C 1
ATOM 649 O O . GLY A 1 99 ? 13.373 -62.623 18.924 1.00 75.81 99 GLY A O 1
ATOM 650 N N . VAL A 1 100 ? 15.378 -61.594 18.966 1.00 74.62 100 VAL A N 1
ATOM 651 C CA . VAL A 1 100 ? 14.939 -60.361 18.282 1.00 74.62 100 VAL A CA 1
ATOM 652 C C . VAL A 1 100 ? 14.439 -60.665 16.868 1.00 74.62 100 VAL A C 1
ATOM 654 O O . VAL A 1 100 ? 13.345 -60.242 16.503 1.00 74.62 100 VAL A O 1
ATOM 657 N N . ASN A 1 101 ? 15.173 -61.471 16.094 1.00 76.44 101 ASN A N 1
ATOM 658 C CA . ASN A 1 101 ? 14.761 -61.840 14.733 1.00 76.44 101 ASN A CA 1
ATOM 659 C C . ASN A 1 101 ? 13.423 -62.600 14.702 1.00 76.44 101 ASN A C 1
ATOM 661 O O . ASN A 1 101 ? 12.617 -62.398 13.795 1.00 76.44 101 ASN A O 1
ATOM 665 N N . SER A 1 102 ? 13.161 -63.435 15.711 1.00 75.06 102 SER A N 1
ATOM 666 C CA . SER A 1 102 ? 11.907 -64.191 15.831 1.00 75.06 102 SER A CA 1
ATOM 667 C C . SER A 1 102 ? 10.707 -63.281 16.132 1.00 75.06 102 SER A C 1
ATOM 669 O O . SER A 1 102 ? 9.622 -63.488 15.592 1.00 75.06 102 SER A O 1
ATOM 671 N N . GLN A 1 103 ? 10.901 -62.246 16.956 1.00 78.69 103 GLN A N 1
ATOM 672 C CA . GLN A 1 103 ? 9.867 -61.252 17.274 1.00 78.69 103 GLN A CA 1
ATOM 673 C C . GLN A 1 103 ? 9.563 -60.351 16.074 1.00 78.69 103 GLN A C 1
ATOM 675 O O . GLN A 1 103 ? 8.396 -60.134 15.755 1.00 78.69 103 GLN A O 1
ATOM 680 N N . SER A 1 104 ? 10.596 -59.899 15.357 1.00 78.81 104 SER A N 1
ATOM 681 C CA . SER A 1 104 ? 10.425 -59.130 14.120 1.00 78.81 104 SER A CA 1
ATOM 682 C C . SER A 1 104 ? 9.667 -59.930 13.056 1.00 78.81 104 SER A C 1
ATOM 684 O O . SER A 1 104 ? 8.759 -59.397 12.424 1.00 78.81 104 SER A O 1
ATOM 686 N N . ALA A 1 105 ? 9.967 -61.226 12.904 1.00 74.69 105 ALA A N 1
ATOM 687 C CA . ALA A 1 105 ? 9.239 -62.106 11.989 1.00 74.69 105 ALA A CA 1
ATOM 688 C C . ALA A 1 105 ? 7.760 -62.282 12.387 1.00 74.69 105 ALA A C 1
ATOM 690 O O . ALA A 1 105 ? 6.884 -62.271 11.520 1.00 74.69 105 ALA A O 1
ATOM 691 N N . ALA A 1 106 ? 7.463 -62.397 13.686 1.00 76.38 106 ALA A N 1
ATOM 692 C CA . ALA A 1 106 ? 6.091 -62.474 14.188 1.00 76.38 106 ALA A CA 1
ATOM 693 C C . ALA A 1 106 ? 5.309 -61.166 13.959 1.00 76.38 106 ALA A C 1
ATOM 695 O O . ALA A 1 106 ? 4.149 -61.213 13.547 1.00 76.38 106 ALA A O 1
ATOM 696 N N . GLN A 1 107 ? 5.949 -60.007 14.152 1.00 83.94 107 GLN A N 1
ATOM 697 C CA . GLN A 1 107 ? 5.336 -58.708 13.872 1.00 83.94 107 GLN A CA 1
ATOM 698 C C . GLN A 1 107 ? 5.028 -58.551 12.379 1.00 83.94 107 GLN A C 1
ATOM 700 O O . GLN A 1 107 ? 3.904 -58.214 12.023 1.00 83.94 107 GLN A O 1
ATOM 705 N N . SER A 1 108 ? 5.972 -58.899 11.496 1.00 84.12 108 SER A N 1
ATOM 706 C CA . SER A 1 108 ? 5.739 -58.859 10.046 1.00 84.12 108 SER A CA 1
ATOM 707 C C . SER A 1 108 ? 4.591 -59.774 9.602 1.00 84.12 108 SER A C 1
ATOM 709 O O . SER A 1 108 ? 3.838 -59.414 8.700 1.00 84.12 108 SER A O 1
ATOM 711 N N . ALA A 1 109 ? 4.406 -60.933 10.244 1.00 80.56 109 ALA A N 1
ATOM 712 C CA . ALA A 1 109 ? 3.264 -61.809 9.978 1.00 80.56 109 ALA A CA 1
ATOM 713 C C . ALA A 1 109 ? 1.925 -61.189 10.432 1.00 80.56 109 ALA A C 1
ATOM 715 O O . ALA A 1 109 ? 0.922 -61.308 9.727 1.00 80.56 109 ALA A O 1
ATOM 716 N N . SER A 1 110 ? 1.912 -60.491 11.574 1.00 83.25 110 SER A N 1
ATOM 717 C CA . SER A 1 110 ? 0.740 -59.753 12.072 1.00 83.25 110 SER A CA 1
ATOM 718 C C . SER A 1 110 ? 0.377 -58.566 11.171 1.00 83.25 110 SER A C 1
ATOM 720 O O . SER A 1 110 ? -0.798 -58.347 10.856 1.00 83.25 110 SER A O 1
ATOM 722 N N . ASP A 1 111 ? 1.379 -57.822 10.705 1.00 85.88 111 ASP A N 1
ATOM 723 C CA . ASP A 1 111 ? 1.192 -56.705 9.777 1.00 85.88 111 ASP A CA 1
ATOM 724 C C . ASP A 1 111 ? 0.635 -57.210 8.438 1.00 85.88 111 ASP A C 1
ATOM 726 O O . ASP A 1 111 ? -0.332 -56.656 7.912 1.00 85.88 111 ASP A O 1
ATOM 730 N N . ALA A 1 112 ? 1.161 -58.331 7.927 1.00 83.25 112 ALA A N 1
ATOM 731 C CA . ALA A 1 112 ? 0.663 -58.967 6.709 1.00 83.25 112 ALA A CA 1
ATOM 732 C C . ALA A 1 112 ? -0.802 -59.428 6.839 1.00 83.25 112 ALA A C 1
ATOM 734 O O . ALA A 1 112 ? -1.592 -59.236 5.912 1.00 83.25 112 ALA A O 1
ATOM 735 N N . ALA A 1 113 ? -1.198 -59.980 7.992 1.00 83.50 113 ALA A N 1
ATOM 736 C CA . ALA A 1 113 ? -2.586 -60.363 8.262 1.00 83.50 113 ALA A CA 1
ATOM 737 C C . ALA A 1 113 ? -3.533 -59.147 8.315 1.00 83.50 113 ALA A C 1
ATOM 739 O O . ALA A 1 113 ? -4.665 -59.203 7.822 1.00 83.50 113 ALA A O 1
ATOM 740 N N . THR A 1 114 ? -3.056 -58.026 8.860 1.00 87.00 114 THR A N 1
ATOM 741 C CA . THR A 1 114 ? -3.809 -56.764 8.912 1.00 87.00 114 THR A CA 1
ATOM 742 C C . THR A 1 114 ? -4.006 -56.184 7.510 1.00 87.00 114 THR A C 1
ATOM 744 O O . THR A 1 114 ? -5.125 -55.829 7.138 1.00 87.00 114 THR A O 1
ATOM 747 N N . ILE A 1 115 ? -2.948 -56.169 6.692 1.00 87.69 115 ILE A N 1
ATOM 748 C CA . ILE A 1 115 ? -3.002 -55.739 5.286 1.00 87.69 115 ILE A CA 1
ATOM 749 C C . ILE A 1 115 ? -3.957 -56.625 4.479 1.00 87.69 115 ILE A C 1
ATOM 751 O O . ILE A 1 115 ? -4.765 -56.111 3.704 1.00 87.69 115 ILE A O 1
ATOM 755 N N . LEU A 1 116 ? -3.914 -57.947 4.676 1.00 88.50 116 LEU A N 1
ATOM 756 C CA . LEU A 1 116 ? -4.825 -58.881 4.014 1.00 88.50 116 LEU A CA 1
ATOM 757 C C . LEU A 1 116 ? -6.289 -58.591 4.372 1.00 88.50 116 LEU A C 1
ATOM 759 O O . LEU A 1 116 ? -7.137 -58.543 3.483 1.00 88.50 116 LEU A O 1
ATOM 763 N N . THR A 1 117 ? -6.576 -58.325 5.648 1.00 89.31 117 THR A N 1
ATOM 764 C CA . THR A 1 117 ? -7.928 -57.976 6.113 1.00 89.31 117 THR A CA 1
ATOM 765 C C . THR A 1 117 ? -8.412 -56.666 5.485 1.00 89.31 117 THR A C 1
ATOM 767 O O . THR A 1 117 ? -9.530 -56.600 4.974 1.00 89.31 117 THR A O 1
ATOM 770 N N . GLY A 1 118 ? -7.557 -55.636 5.445 1.00 88.31 118 GLY A N 1
ATOM 771 C CA . GLY A 1 118 ? -7.865 -54.370 4.772 1.00 88.31 118 GLY A CA 1
ATOM 772 C C . GLY A 1 118 ? -8.092 -54.537 3.265 1.00 88.31 118 GLY A C 1
ATOM 773 O O . GLY A 1 118 ? -9.003 -53.934 2.701 1.00 88.31 118 GLY A O 1
ATOM 774 N N . THR A 1 119 ? -7.329 -55.423 2.621 1.00 86.75 119 THR A N 1
ATOM 775 C CA . THR A 1 119 ? -7.471 -55.744 1.191 1.00 86.75 119 THR A CA 1
ATOM 776 C C . THR A 1 119 ? -8.802 -56.445 0.904 1.00 86.75 119 THR A C 1
ATOM 778 O O . THR A 1 119 ? -9.491 -56.085 -0.047 1.00 86.75 119 THR A O 1
ATOM 781 N N . GLN A 1 120 ? -9.213 -57.394 1.751 1.00 85.81 120 GLN A N 1
ATOM 782 C CA . GLN A 1 120 ? -10.508 -58.077 1.637 1.00 85.81 120 GLN A CA 1
ATOM 783 C C . GLN A 1 120 ? -11.689 -57.115 1.849 1.00 85.81 120 GLN A C 1
ATOM 785 O O . GLN A 1 120 ? -12.685 -57.196 1.132 1.00 85.81 120 GLN A O 1
ATOM 790 N N . GLN A 1 121 ? -11.574 -56.163 2.783 1.00 86.25 121 GLN A N 1
ATOM 791 C CA . GLN A 1 121 ? -12.589 -55.121 2.985 1.00 86.25 121 GLN A CA 1
ATOM 792 C C . GLN A 1 121 ? -12.693 -54.175 1.783 1.00 86.25 121 GLN A C 1
ATOM 794 O O . GLN A 1 121 ? -13.800 -53.869 1.338 1.00 86.25 121 GLN A O 1
ATOM 799 N N . ALA A 1 122 ? -11.558 -53.750 1.221 1.00 83.31 122 ALA A N 1
ATOM 800 C CA . ALA A 1 122 ? -11.531 -52.934 0.010 1.00 83.31 122 ALA A CA 1
ATOM 801 C C . ALA A 1 122 ? -12.138 -53.680 -1.191 1.00 83.31 122 ALA A C 1
ATOM 803 O O . ALA A 1 122 ? -12.910 -53.099 -1.953 1.00 83.31 122 ALA A O 1
ATOM 804 N N . GLN A 1 123 ? -11.863 -54.981 -1.328 1.00 87.25 123 GLN A N 1
ATOM 805 C CA . GLN A 1 123 ? -12.459 -55.814 -2.371 1.00 87.25 123 GLN A CA 1
ATOM 806 C C . GLN A 1 123 ? -13.990 -55.892 -2.238 1.00 87.25 123 GLN A C 1
ATOM 808 O O . GLN A 1 123 ? -14.692 -55.676 -3.224 1.00 87.25 123 GLN A O 1
ATOM 813 N N . ALA A 1 124 ? -14.520 -56.098 -1.028 1.00 80.31 124 ALA A N 1
ATOM 814 C CA . ALA A 1 124 ? -15.966 -56.109 -0.791 1.00 80.31 124 ALA A CA 1
ATOM 815 C C . ALA A 1 124 ? -16.633 -54.756 -1.122 1.00 80.31 124 ALA A C 1
ATOM 817 O O . ALA A 1 124 ? -17.743 -54.716 -1.657 1.00 80.31 124 ALA A O 1
ATOM 818 N N . GLN A 1 125 ? -15.953 -53.633 -0.854 1.00 86.06 125 GLN A N 1
ATOM 819 C CA . GLN A 1 125 ? -16.434 -52.303 -1.251 1.00 86.06 125 GLN A CA 1
ATOM 820 C C . GLN A 1 125 ? -16.461 -52.131 -2.775 1.00 86.06 125 GLN A C 1
ATOM 822 O O . GLN A 1 125 ? -17.443 -51.617 -3.313 1.00 86.06 125 GLN A O 1
ATOM 827 N N . ILE A 1 126 ? -15.425 -52.594 -3.480 1.00 85.94 126 ILE A N 1
ATOM 828 C CA . ILE A 1 126 ? -15.362 -52.562 -4.949 1.00 85.94 126 ILE A CA 1
ATOM 829 C C . ILE A 1 126 ? -16.482 -53.413 -5.561 1.00 85.94 126 ILE A C 1
ATOM 831 O O . ILE A 1 126 ? -17.139 -52.969 -6.503 1.00 85.94 126 ILE A O 1
ATOM 835 N N . GLU A 1 127 ? -16.750 -54.598 -5.013 1.00 85.69 127 GLU A N 1
ATOM 836 C CA . GLU A 1 127 ? -17.850 -55.466 -5.451 1.00 85.69 127 GLU A CA 1
ATOM 837 C C . GLU A 1 127 ? -19.222 -54.791 -5.249 1.00 85.69 127 GLU A C 1
ATOM 839 O O . GLU A 1 127 ? -20.059 -54.812 -6.155 1.00 85.69 127 GLU A O 1
ATOM 844 N N . GLY A 1 128 ? -19.432 -54.094 -4.125 1.00 79.00 128 GLY A N 1
ATOM 845 C CA . GLY A 1 128 ? -20.651 -53.313 -3.870 1.00 79.00 128 GLY A CA 1
ATOM 846 C C . GLY A 1 128 ? -20.840 -52.121 -4.821 1.00 79.00 128 GLY A C 1
ATOM 847 O O . GLY A 1 128 ? -21.951 -51.866 -5.304 1.00 79.00 128 GLY A O 1
ATOM 848 N N . VAL A 1 129 ? -19.754 -51.414 -5.150 1.00 83.62 129 VAL A N 1
ATOM 849 C CA . VAL A 1 129 ? -19.763 -50.335 -6.155 1.00 83.62 129 VAL A CA 1
ATOM 850 C C . VAL A 1 129 ? -20.027 -50.900 -7.553 1.00 83.62 129 VAL A C 1
ATOM 852 O O . VAL A 1 129 ? -20.815 -50.324 -8.302 1.00 83.62 129 VAL A O 1
ATOM 855 N N . SER A 1 130 ? -19.443 -52.051 -7.891 1.00 78.38 130 SER A N 1
ATOM 856 C CA . SER A 1 130 ? -19.658 -52.728 -9.175 1.00 78.38 130 SER A CA 1
ATOM 857 C C . SER A 1 130 ? -21.117 -53.151 -9.360 1.00 78.38 130 SER A C 1
ATOM 859 O O . SER A 1 130 ? -21.709 -52.851 -10.396 1.00 78.38 130 SER A O 1
ATOM 861 N N . ALA A 1 131 ? -21.744 -53.746 -8.341 1.00 74.19 131 ALA A N 1
ATOM 862 C CA . ALA A 1 131 ? -23.164 -54.101 -8.376 1.00 74.19 131 ALA A CA 1
ATOM 863 C C . ALA A 1 131 ? -24.067 -52.864 -8.545 1.00 74.19 131 ALA A C 1
ATOM 865 O O . ALA A 1 131 ? -25.017 -52.872 -9.331 1.00 74.19 131 ALA A O 1
ATOM 866 N N . SER A 1 132 ? -23.740 -51.764 -7.859 1.00 71.88 132 SER A N 1
ATOM 867 C CA . SER A 1 132 ? -24.464 -50.492 -7.992 1.00 71.88 132 SER A CA 1
ATOM 868 C C . SER A 1 132 ? -24.326 -49.898 -9.400 1.00 71.88 132 SER A C 1
ATOM 870 O O . SER A 1 132 ? -25.311 -49.442 -9.982 1.00 71.88 132 SER A O 1
ATOM 872 N N . ALA A 1 133 ? -23.127 -49.962 -9.983 1.00 74.38 133 ALA A N 1
ATOM 873 C CA . ALA A 1 133 ? -22.868 -49.526 -11.351 1.00 74.38 133 ALA A CA 1
ATOM 874 C C . ALA A 1 133 ? -23.588 -50.408 -12.384 1.00 74.38 133 ALA A C 1
ATOM 876 O O . ALA A 1 133 ? -24.189 -49.884 -13.318 1.00 74.38 133 ALA A O 1
ATOM 877 N N . GLN A 1 134 ? -23.602 -51.732 -12.199 1.00 73.62 134 GLN A N 1
ATOM 878 C CA . GLN A 1 134 ? -24.348 -52.658 -13.058 1.00 73.62 134 GLN A CA 1
ATOM 879 C C . GLN A 1 134 ? -25.856 -52.370 -13.029 1.00 73.62 134 GLN A C 1
ATOM 881 O O . GLN A 1 134 ? -26.490 -52.338 -14.084 1.00 73.62 134 GLN A O 1
ATOM 886 N N . ASN A 1 135 ? -26.419 -52.072 -11.854 1.00 69.75 135 ASN A N 1
ATOM 887 C CA . ASN A 1 135 ? -27.824 -51.678 -11.719 1.00 69.75 135 ASN A CA 1
ATOM 888 C C . ASN A 1 135 ? -28.125 -50.343 -12.422 1.00 69.75 135 ASN A C 1
ATOM 890 O O . ASN A 1 135 ? -29.155 -50.214 -13.087 1.00 69.75 135 ASN A O 1
ATOM 894 N N . ALA A 1 136 ? -27.219 -49.363 -12.333 1.00 66.94 136 ALA A N 1
ATOM 895 C CA . ALA A 1 136 ? -27.348 -48.101 -13.060 1.00 66.94 136 ALA A CA 1
ATOM 896 C C . ALA A 1 136 ? -27.280 -48.307 -14.585 1.00 66.94 136 ALA A C 1
ATOM 898 O O . ALA A 1 136 ? -28.108 -47.772 -15.320 1.00 66.94 136 ALA A O 1
ATOM 899 N N . VAL A 1 137 ? -26.350 -49.140 -15.065 1.00 71.38 137 VAL A N 1
ATOM 900 C CA . VAL A 1 137 ? -26.205 -49.485 -16.490 1.00 71.38 137 VAL A CA 1
ATOM 901 C C . VAL A 1 137 ? -27.432 -50.235 -17.020 1.00 71.38 137 VAL A C 1
ATOM 903 O O . VAL A 1 137 ? -27.886 -49.952 -18.130 1.00 71.38 137 VAL A O 1
ATOM 906 N N . ALA A 1 138 ? -28.019 -51.146 -16.240 1.00 63.22 138 ALA A N 1
ATOM 907 C CA . ALA A 1 138 ? -29.264 -51.824 -16.605 1.00 63.22 138 ALA A CA 1
ATOM 908 C C . ALA A 1 138 ? -30.439 -50.835 -16.738 1.00 63.22 138 ALA A C 1
ATOM 910 O O . ALA A 1 138 ? -31.203 -50.919 -17.702 1.00 63.22 138 ALA A O 1
ATOM 911 N N . GLY A 1 139 ? -30.535 -49.852 -15.832 1.00 60.62 139 GLY A N 1
ATOM 912 C CA . GLY A 1 139 ? -31.504 -48.753 -15.921 1.00 60.62 139 GLY A CA 1
ATOM 913 C C . GLY A 1 139 ? -31.325 -47.906 -17.184 1.00 60.62 139 GLY A C 1
ATOM 914 O O . GLY A 1 139 ? -32.281 -47.706 -17.929 1.00 60.62 139 GLY A O 1
ATOM 915 N N . VAL A 1 140 ? -30.086 -47.511 -17.492 1.00 62.88 140 VAL A N 1
ATOM 916 C CA . VAL A 1 140 ? -29.752 -46.780 -18.728 1.00 62.88 140 VAL A CA 1
ATOM 917 C C . VAL A 1 140 ? -30.069 -47.607 -19.976 1.00 62.88 140 VAL A C 1
ATOM 919 O O . VAL A 1 140 ? -30.533 -47.060 -20.967 1.00 62.88 140 VAL A O 1
ATOM 922 N N . THR A 1 141 ? -29.873 -48.927 -19.945 1.00 61.69 141 THR A N 1
ATOM 923 C CA . THR A 1 141 ? -30.181 -49.810 -21.085 1.00 61.69 141 THR A CA 1
ATOM 924 C C . THR A 1 141 ? -31.691 -49.894 -21.348 1.00 61.69 141 THR A C 1
ATOM 926 O O . THR A 1 141 ? -32.118 -49.901 -22.504 1.00 61.69 141 THR A O 1
ATOM 929 N N . ALA A 1 142 ? -32.515 -49.909 -20.296 1.00 57.31 142 ALA A N 1
ATOM 930 C CA . ALA A 1 142 ? -33.972 -49.856 -20.420 1.00 57.31 142 ALA A CA 1
ATOM 931 C C . ALA A 1 142 ? -34.447 -48.504 -20.984 1.00 57.31 142 ALA A C 1
ATOM 933 O O . ALA A 1 142 ? -35.240 -48.474 -21.929 1.00 57.31 142 ALA A O 1
ATOM 934 N N . ASP A 1 143 ? -33.891 -47.401 -20.478 1.00 60.19 143 ASP A N 1
ATOM 935 C CA . ASP A 1 143 ? -34.199 -46.046 -20.945 1.00 60.19 143 ASP A CA 1
ATOM 936 C C . ASP A 1 143 ? -33.670 -45.807 -22.384 1.00 60.19 143 ASP A C 1
ATOM 938 O O . ASP A 1 143 ? -34.301 -45.120 -23.187 1.00 60.19 143 ASP A O 1
ATOM 942 N N . ALA A 1 144 ? -32.563 -46.449 -22.776 1.00 58.19 144 ALA A N 1
ATOM 943 C CA . ALA A 1 144 ? -32.024 -46.413 -24.137 1.00 58.19 144 ALA A CA 1
ATOM 944 C C . ALA A 1 144 ? -32.898 -47.181 -25.138 1.00 58.19 144 ALA A C 1
ATOM 946 O O . ALA A 1 144 ? -33.085 -46.724 -26.265 1.00 58.19 144 ALA A O 1
ATOM 947 N N . ASN A 1 145 ? -33.478 -48.319 -24.744 1.00 55.97 145 ASN A N 1
ATOM 948 C CA . ASN A 1 145 ? -34.461 -49.019 -25.574 1.00 55.97 145 ASN A CA 1
ATOM 949 C C . ASN A 1 145 ? -35.720 -48.163 -25.776 1.00 55.97 145 ASN A C 1
ATOM 951 O O . ASN A 1 145 ? -36.237 -48.097 -26.892 1.00 55.97 145 ASN A O 1
ATOM 955 N N . ALA A 1 146 ? -36.151 -47.436 -24.742 1.00 56.53 146 ALA A N 1
ATOM 956 C CA . ALA A 1 146 ? -37.253 -46.486 -24.827 1.00 56.53 146 ALA A CA 1
ATOM 957 C C . ALA A 1 146 ? -36.958 -45.305 -25.767 1.00 56.53 146 ALA A C 1
ATOM 959 O O . ALA A 1 146 ? -37.747 -44.996 -26.663 1.00 56.53 146 ALA A O 1
ATOM 960 N N . ALA A 1 147 ? -35.780 -44.696 -25.627 1.00 59.84 147 ALA A N 1
ATOM 961 C CA . ALA A 1 147 ? -35.318 -43.619 -26.495 1.00 59.84 147 ALA A CA 1
ATOM 962 C C . ALA A 1 147 ? -35.125 -44.082 -27.949 1.00 59.84 147 ALA A C 1
ATOM 964 O O . ALA A 1 147 ? -35.444 -43.348 -28.882 1.00 59.84 147 ALA A O 1
ATOM 965 N N . LYS A 1 148 ? -34.658 -45.318 -28.165 1.00 59.06 148 LYS A N 1
ATOM 966 C CA . LYS A 1 148 ? -34.486 -45.909 -29.498 1.00 59.06 148 LYS A CA 1
ATOM 967 C C . LYS A 1 148 ? -35.819 -46.103 -30.217 1.00 59.06 148 LYS A C 1
ATOM 969 O O . LYS A 1 148 ? -35.883 -45.844 -31.419 1.00 59.06 148 LYS A O 1
ATOM 974 N N . VAL A 1 149 ? -36.872 -46.521 -29.512 1.00 58.69 149 VAL A N 1
ATOM 975 C CA . VAL A 1 149 ? -38.229 -46.635 -30.078 1.00 58.69 149 VAL A CA 1
ATOM 976 C C . VAL A 1 149 ? -38.754 -45.254 -30.487 1.00 58.69 149 VAL A C 1
ATOM 978 O O . VAL A 1 149 ? -39.190 -45.087 -31.625 1.00 58.69 149 VAL A O 1
ATOM 981 N N . LEU A 1 150 ? -38.606 -44.246 -29.619 1.00 60.44 150 LEU A N 1
ATOM 982 C CA . LEU A 1 150 ? -39.001 -42.857 -29.895 1.00 60.44 150 LEU A CA 1
ATOM 983 C C . LEU A 1 150 ? -38.250 -42.254 -31.093 1.00 60.44 150 LEU A C 1
ATOM 985 O O . LEU A 1 150 ? -38.859 -41.661 -31.982 1.00 60.44 150 LEU A O 1
ATOM 989 N N . LEU A 1 151 ? -36.931 -42.446 -31.148 1.00 55.03 151 LEU A N 1
ATOM 990 C CA . LEU A 1 151 ? -36.067 -41.860 -32.172 1.00 55.03 151 LEU A CA 1
ATOM 991 C C . LEU A 1 151 ? -36.220 -42.552 -33.535 1.00 55.03 151 LEU A C 1
ATOM 993 O O . LEU A 1 151 ? -36.302 -41.879 -34.560 1.00 55.03 151 LEU A O 1
ATOM 997 N N . THR A 1 152 ? -36.325 -43.885 -33.563 1.00 55.22 152 THR A N 1
ATOM 998 C CA . THR A 1 152 ? -36.522 -44.647 -34.814 1.00 55.22 152 THR A CA 1
ATOM 999 C C . THR A 1 152 ? -37.882 -44.340 -35.445 1.00 55.22 152 THR A C 1
ATOM 1001 O O . THR A 1 152 ? -37.998 -44.258 -36.668 1.00 55.22 152 THR A O 1
ATOM 1004 N N . ALA A 1 153 ? -38.916 -44.138 -34.625 1.00 54.50 153 ALA A N 1
ATOM 1005 C CA . ALA A 1 153 ? -40.258 -43.837 -35.105 1.00 54.50 153 ALA A CA 1
ATOM 1006 C C . ALA A 1 153 ? -40.414 -42.354 -35.525 1.00 54.50 153 ALA A C 1
ATOM 1008 O O . ALA A 1 153 ? -41.113 -42.070 -36.501 1.00 54.50 153 ALA A O 1
ATOM 1009 N N . ALA A 1 154 ? -39.705 -41.422 -34.868 1.00 51.47 154 ALA A N 1
ATOM 1010 C CA . ALA A 1 154 ? -39.651 -40.006 -35.251 1.00 51.47 154 ALA A CA 1
ATOM 1011 C C . ALA A 1 154 ? -38.907 -39.767 -36.579 1.00 51.47 154 ALA A C 1
ATOM 1013 O O . ALA A 1 154 ? -39.359 -38.967 -37.396 1.00 51.47 154 ALA A O 1
ATOM 1014 N N . ILE A 1 155 ? -37.805 -40.486 -36.830 1.00 51.81 155 ILE A N 1
ATOM 1015 C CA . ILE A 1 155 ? -37.006 -40.363 -38.066 1.00 51.81 155 ILE A CA 1
ATOM 1016 C C . ILE A 1 155 ? -37.773 -40.860 -39.302 1.00 51.81 155 ILE A C 1
ATOM 1018 O O . ILE A 1 155 ? -37.637 -40.290 -40.380 1.00 51.81 155 ILE A O 1
ATOM 1022 N N . ASN A 1 156 ? -38.608 -41.890 -39.152 1.00 52.22 156 ASN A N 1
ATOM 1023 C CA . ASN A 1 156 ? -39.375 -42.464 -40.262 1.00 52.22 156 ASN A CA 1
ATOM 1024 C C . ASN A 1 156 ? -40.769 -41.830 -40.449 1.00 52.22 156 ASN A C 1
ATOM 1026 O O . ASN A 1 156 ? -41.543 -42.306 -41.276 1.00 52.22 156 ASN A O 1
ATOM 1030 N N . GLY A 1 157 ? -41.113 -40.782 -39.685 1.00 47.25 157 GLY A N 1
ATOM 1031 C CA . GLY A 1 157 ? -42.401 -40.079 -39.788 1.00 47.25 157 GLY A CA 1
ATOM 1032 C C . GLY A 1 157 ? -43.626 -40.913 -39.384 1.00 47.25 157 GLY A C 1
ATOM 1033 O O . GLY A 1 157 ? -44.735 -40.618 -39.819 1.00 47.25 157 GLY A O 1
ATOM 1034 N N . GLN A 1 158 ? -43.433 -41.967 -38.585 1.00 56.06 158 GLN A N 1
ATOM 1035 C CA . GLN A 1 158 ? -44.432 -43.010 -38.297 1.00 56.06 158 GLN A CA 1
ATOM 1036 C C . GLN A 1 158 ? -44.706 -43.182 -36.791 1.00 56.06 158 GLN A C 1
ATOM 1038 O O . GLN A 1 158 ? -45.188 -44.228 -36.374 1.00 56.06 158 GLN A O 1
ATOM 1043 N N . ALA A 1 159 ? -44.407 -42.191 -35.947 1.00 56.38 159 ALA A N 1
ATOM 1044 C CA . ALA A 1 159 ? -44.706 -42.268 -34.514 1.00 56.38 159 ALA A CA 1
ATOM 1045 C C . ALA A 1 159 ? -45.988 -41.504 -34.139 1.00 56.38 159 ALA A C 1
ATOM 1047 O O . ALA A 1 159 ? -45.878 -40.366 -33.680 1.00 56.38 159 ALA A O 1
ATOM 1048 N N . PRO A 1 160 ? -47.207 -42.062 -34.253 1.00 63.88 160 PRO A N 1
ATOM 1049 C CA . PRO A 1 160 ? -48.344 -41.463 -33.580 1.00 63.88 160 PRO A CA 1
ATOM 1050 C C . PRO A 1 160 ? -48.363 -41.974 -32.134 1.00 63.88 160 PRO A C 1
ATOM 1052 O O . PRO A 1 160 ? -49.188 -42.807 -31.807 1.00 63.88 160 PRO A O 1
ATOM 1055 N N . LEU A 1 161 ? -47.450 -41.551 -31.249 1.00 71.00 161 LEU A N 1
ATOM 1056 C CA . LEU A 1 161 ? -47.656 -41.788 -29.810 1.00 71.00 161 LEU A CA 1
ATOM 1057 C C . LEU A 1 161 ? -48.784 -40.870 -29.332 1.00 71.00 161 LEU A C 1
ATOM 1059 O O . LEU A 1 161 ? -48.566 -39.742 -28.894 1.00 71.00 161 LEU A O 1
ATOM 1063 N N . ASN A 1 162 ? -50.012 -41.354 -29.462 1.00 75.94 162 ASN A N 1
ATOM 1064 C CA . ASN A 1 162 ? -51.221 -40.619 -29.148 1.00 75.94 162 ASN A CA 1
ATOM 1065 C C . ASN A 1 162 ? -51.497 -40.764 -27.659 1.00 75.94 162 ASN A C 1
ATOM 1067 O O . ASN A 1 162 ? -52.196 -41.684 -27.236 1.00 75.94 162 ASN A O 1
ATOM 1071 N N . TYR A 1 163 ? -50.937 -39.869 -26.849 1.00 82.75 163 TYR A N 1
ATOM 1072 C CA . TYR A 1 163 ? -51.200 -39.881 -25.416 1.00 82.75 163 TYR A CA 1
ATOM 1073 C C . TYR A 1 163 ? -52.702 -39.716 -25.139 1.00 82.75 163 TYR A C 1
ATOM 1075 O O . TYR A 1 163 ? -53.296 -38.674 -25.419 1.00 82.75 163 TYR A O 1
ATOM 1083 N N . ARG A 1 164 ? -53.321 -40.766 -24.594 1.00 84.31 164 ARG A N 1
ATOM 1084 C CA . ARG A 1 164 ? -54.753 -40.829 -24.271 1.00 84.31 164 ARG A CA 1
ATOM 1085 C C . ARG A 1 164 ? -55.055 -40.545 -22.802 1.00 84.31 164 ARG A C 1
ATOM 1087 O O . ARG A 1 164 ? -56.223 -40.478 -22.425 1.00 84.31 164 ARG A O 1
ATOM 1094 N N . GLY A 1 165 ? -54.020 -40.344 -21.991 1.00 86.06 165 GLY A N 1
ATOM 1095 C CA . GLY A 1 165 ? -54.135 -40.026 -20.575 1.00 86.06 165 GLY A CA 1
ATOM 1096 C C . GLY A 1 165 ? -53.570 -41.112 -19.667 1.00 86.06 165 GLY A C 1
ATOM 1097 O O . GLY A 1 165 ? -52.876 -42.037 -20.095 1.00 86.06 165 GLY A O 1
ATOM 1098 N N . TYR A 1 166 ? -53.877 -40.975 -18.383 1.00 90.06 166 TYR A N 1
ATOM 1099 C CA . TYR A 1 166 ? -53.448 -41.920 -17.366 1.00 90.06 166 TYR A CA 1
ATOM 1100 C C . TYR A 1 166 ? -54.372 -43.142 -17.292 1.00 90.06 166 TYR A C 1
ATOM 1102 O O . TYR A 1 166 ? -55.581 -43.036 -17.496 1.00 90.06 166 TYR A O 1
ATOM 1110 N N . TRP A 1 167 ? -53.800 -44.289 -16.940 1.00 94.56 167 TRP A N 1
ATOM 1111 C CA . TRP A 1 167 ? -54.473 -45.567 -16.760 1.00 94.56 167 TRP A CA 1
ATOM 1112 C C . TRP A 1 167 ? -54.115 -46.177 -15.409 1.00 94.56 167 TRP A C 1
ATOM 1114 O O . TRP A 1 167 ? -52.955 -46.272 -15.026 1.00 94.56 167 TRP A O 1
ATOM 1124 N N . ASN A 1 168 ? -55.119 -46.593 -14.652 1.00 94.94 168 ASN A N 1
ATOM 1125 C CA . ASN A 1 168 ? -54.917 -47.322 -13.413 1.00 94.94 168 ASN A CA 1
ATOM 1126 C C . ASN A 1 168 ? -54.852 -48.824 -13.730 1.00 94.94 168 ASN A C 1
ATOM 1128 O O . ASN A 1 168 ? -55.885 -49.448 -13.969 1.00 94.94 168 ASN A O 1
ATOM 1132 N N . ALA A 1 169 ? -53.654 -49.411 -13.688 1.00 94.25 169 ALA A N 1
ATOM 1133 C CA . ALA A 1 169 ? -53.425 -50.811 -14.046 1.00 94.25 169 ALA A CA 1
ATOM 1134 C C . ALA A 1 169 ? -53.916 -51.809 -12.982 1.00 94.25 169 ALA A C 1
ATOM 1136 O O . ALA A 1 169 ? -53.985 -53.009 -13.251 1.00 94.25 169 ALA A O 1
ATOM 1137 N N . SER A 1 170 ? -54.260 -51.347 -11.773 1.00 94.56 170 SER A N 1
ATOM 1138 C CA . SER A 1 170 ? -54.883 -52.197 -10.743 1.00 94.56 170 SER A CA 1
ATOM 1139 C C . SER A 1 170 ? -56.387 -52.372 -10.941 1.00 94.56 170 SER A C 1
ATOM 1141 O O . SER A 1 170 ? -56.922 -53.427 -10.619 1.00 94.56 170 SER A O 1
ATOM 1143 N N . THR A 1 171 ? -57.064 -51.354 -11.480 1.00 95.31 171 THR A N 1
ATOM 1144 C CA . THR A 1 171 ? -58.529 -51.346 -11.665 1.00 95.31 171 THR A CA 1
ATOM 1145 C C . THR A 1 171 ? -58.956 -51.375 -13.132 1.00 95.31 171 THR A C 1
ATOM 1147 O O . THR A 1 171 ? -60.149 -51.430 -13.410 1.00 95.31 171 THR A O 1
ATOM 1150 N N . ASN A 1 172 ? -57.996 -51.353 -14.062 1.00 94.94 172 ASN A N 1
ATOM 1151 C CA . ASN A 1 172 ? -58.200 -51.217 -15.503 1.00 94.94 172 ASN A CA 1
ATOM 1152 C C . ASN A 1 172 ? -59.109 -50.026 -15.863 1.00 94.94 172 ASN A C 1
ATOM 1154 O O . ASN A 1 172 ? -60.173 -50.198 -16.454 1.00 94.94 172 ASN A O 1
ATOM 1158 N N . SER A 1 173 ? -58.713 -48.814 -15.464 1.00 91.81 173 SER A N 1
ATOM 1159 C CA . SER A 1 173 ? -59.490 -47.590 -15.710 1.00 91.81 173 SER A CA 1
ATOM 1160 C C . SER A 1 173 ? -58.635 -46.516 -16.396 1.00 91.81 173 SER A C 1
ATOM 1162 O O . SER A 1 173 ? -57.683 -46.050 -15.764 1.00 91.81 173 SER A O 1
ATOM 1164 N N . PRO A 1 174 ? -58.952 -46.082 -17.635 1.00 92.38 174 PRO A N 1
ATOM 1165 C CA . PRO A 1 174 ? -60.054 -46.560 -18.484 1.00 92.38 174 PRO A CA 1
ATOM 1166 C C . PRO A 1 174 ? -59.901 -48.037 -18.888 1.00 92.38 174 PRO A C 1
ATOM 1168 O O . PRO A 1 174 ? -58.798 -48.573 -18.867 1.00 92.38 174 PRO A O 1
ATOM 1171 N N . ALA A 1 175 ? -61.013 -48.693 -19.232 1.00 93.44 175 ALA A N 1
ATOM 1172 C CA . ALA A 1 175 ? -61.021 -50.118 -19.558 1.00 93.44 175 ALA A CA 1
ATOM 1173 C C . ALA A 1 175 ? -60.302 -50.390 -20.885 1.00 93.44 175 ALA A C 1
ATOM 1175 O O . ALA A 1 175 ? -60.792 -50.015 -21.950 1.00 93.44 175 ALA A O 1
ATOM 1176 N N . LEU A 1 176 ? -59.159 -51.070 -20.809 1.00 94.69 176 LEU A N 1
ATOM 1177 C CA . LEU A 1 176 ? -58.419 -51.576 -21.961 1.00 94.69 176 LEU A CA 1
ATOM 1178 C C . LEU A 1 176 ? -58.685 -53.077 -22.125 1.00 94.69 176 LEU A C 1
ATOM 1180 O O . LEU A 1 176 ? -58.851 -53.798 -21.136 1.00 94.69 176 LEU A O 1
ATOM 1184 N N . ALA A 1 177 ? -58.728 -53.549 -23.369 1.00 94.06 177 ALA A N 1
ATOM 1185 C CA . ALA A 1 177 ? -58.920 -54.956 -23.709 1.00 94.06 177 ALA A CA 1
ATOM 1186 C C . ALA A 1 177 ? -57.878 -55.416 -24.736 1.00 94.06 177 ALA A C 1
ATOM 1188 O O . ALA A 1 177 ? -57.401 -54.622 -25.549 1.00 94.06 177 ALA A O 1
ATOM 1189 N N . ASN A 1 178 ? -57.559 -56.711 -24.709 1.00 91.81 178 ASN A N 1
ATOM 1190 C CA . ASN A 1 178 ? -56.622 -57.348 -25.637 1.00 91.81 178 ASN A CA 1
ATOM 1191 C C . ASN A 1 178 ? -56.982 -57.062 -27.096 1.00 91.81 178 ASN A C 1
ATOM 1193 O O . ASN A 1 178 ? -58.153 -57.124 -27.481 1.00 91.81 178 ASN A O 1
ATOM 1197 N N . GLY A 1 179 ? -55.971 -56.726 -27.895 1.00 88.38 179 GLY A N 1
ATOM 1198 C CA . GLY A 1 179 ? -56.102 -56.455 -29.326 1.00 88.38 179 GLY A CA 1
ATOM 1199 C C . GLY A 1 179 ? -57.049 -55.310 -29.705 1.00 88.38 179 GLY A C 1
ATOM 1200 O O . GLY A 1 179 ? -57.370 -55.156 -30.880 1.00 88.38 179 GLY A O 1
ATOM 1201 N N . THR A 1 180 ? -57.505 -54.507 -28.737 1.00 90.94 180 THR A N 1
ATOM 1202 C CA . THR A 1 180 ? -58.502 -53.451 -28.950 1.00 90.94 180 THR A CA 1
ATOM 1203 C C . THR A 1 180 ? -57.931 -52.088 -28.555 1.00 90.94 180 THR A C 1
ATOM 1205 O O . THR A 1 180 ? -57.728 -51.820 -27.373 1.00 90.94 180 THR A O 1
ATOM 1208 N N . GLY A 1 181 ? -57.701 -51.226 -29.548 1.00 86.50 181 GLY A N 1
ATOM 1209 C CA . GLY A 1 181 ? -57.181 -49.858 -29.430 1.00 86.50 181 GLY A CA 1
ATOM 1210 C C . GLY A 1 181 ? -57.045 -49.216 -30.819 1.00 86.50 181 GLY A C 1
ATOM 1211 O O . GLY A 1 181 ? -57.225 -49.904 -31.828 1.00 86.50 181 GLY A O 1
ATOM 1212 N N . ALA A 1 182 ? -56.762 -47.913 -30.908 1.00 88.69 182 ALA A N 1
ATOM 1213 C CA . ALA A 1 182 ? -56.350 -47.296 -32.173 1.00 88.69 182 ALA A CA 1
ATOM 1214 C C . ALA A 1 182 ? -54.820 -47.297 -32.280 1.00 88.69 182 ALA A C 1
ATOM 1216 O O . ALA A 1 182 ? -54.127 -47.095 -31.285 1.00 88.69 182 ALA A O 1
ATOM 1217 N N . GLU A 1 183 ? -54.286 -47.543 -33.482 1.00 85.00 183 GLU A N 1
ATOM 1218 C CA . GLU A 1 183 ? -52.837 -47.560 -33.721 1.00 85.00 183 GLU A CA 1
ATOM 1219 C C . GLU A 1 183 ? -52.204 -46.264 -33.195 1.00 85.00 183 GLU A C 1
ATOM 1221 O O . GLU A 1 183 ? -52.607 -45.160 -33.576 1.00 85.00 183 GLU A O 1
ATOM 1226 N N . GLY A 1 184 ? -51.236 -46.408 -32.290 1.00 78.81 184 GLY A N 1
ATOM 1227 C CA . GLY A 1 184 ? -50.570 -45.290 -31.646 1.00 78.81 184 GLY A CA 1
ATOM 1228 C C . GLY A 1 184 ? -51.076 -44.902 -30.255 1.00 78.81 184 GLY A C 1
ATOM 1229 O O . GLY A 1 184 ? -50.397 -44.146 -29.562 1.00 78.81 184 GLY A O 1
ATOM 1230 N N . ASP A 1 185 ? -52.234 -45.397 -29.810 1.00 87.81 185 ASP A N 1
ATOM 1231 C CA . ASP A 1 185 ? -52.790 -45.045 -28.498 1.00 87.81 185 ASP A CA 1
ATOM 1232 C C . ASP A 1 185 ? -51.822 -45.391 -27.362 1.00 87.81 185 ASP A C 1
ATOM 1234 O O . ASP A 1 185 ? -51.322 -46.511 -27.274 1.00 87.81 185 ASP A O 1
ATOM 1238 N N . LEU A 1 186 ? -51.574 -44.425 -26.477 1.00 85.88 186 LEU A N 1
ATOM 1239 C CA . LEU A 1 186 ? -50.659 -44.560 -25.349 1.00 85.88 186 LEU A CA 1
ATOM 1240 C C . LEU A 1 186 ? -51.356 -44.167 -24.045 1.00 85.88 186 LEU A C 1
ATOM 1242 O O . LEU A 1 186 ? -51.773 -43.018 -23.883 1.00 85.88 186 LEU A O 1
ATOM 1246 N N . TYR A 1 187 ? -51.411 -45.093 -23.090 1.00 89.44 187 TYR A N 1
ATOM 1247 C CA . TYR A 1 187 ? -51.922 -44.851 -21.741 1.00 89.44 187 TYR A CA 1
ATOM 1248 C C . TYR A 1 187 ? -50.829 -45.055 -20.694 1.00 89.44 187 TYR A C 1
ATOM 1250 O O . TYR A 1 187 ? -50.242 -46.134 -20.627 1.00 89.44 187 TYR A O 1
ATOM 1258 N N . VAL A 1 188 ? -50.576 -44.045 -19.857 1.00 89.69 188 VAL A N 1
ATOM 1259 C CA . VAL A 1 188 ? -49.520 -44.087 -18.827 1.00 89.69 188 VAL A CA 1
ATOM 1260 C C . VAL A 1 188 ? -50.081 -44.578 -17.498 1.00 89.69 188 VAL A C 1
ATOM 1262 O O . VAL A 1 188 ? -51.074 -44.056 -17.004 1.00 89.69 188 VAL A O 1
ATOM 1265 N N . VAL A 1 189 ? -49.421 -45.547 -16.880 1.00 91.50 189 VAL A N 1
ATOM 1266 C CA . VAL A 1 189 ? -49.828 -46.168 -15.625 1.00 91.50 189 VAL A CA 1
ATOM 1267 C C . VAL A 1 189 ? -49.725 -45.159 -14.479 1.00 91.50 189 VAL A C 1
ATOM 1269 O O . VAL A 1 189 ? -48.630 -44.812 -14.044 1.00 91.50 189 VAL A O 1
ATOM 1272 N N . SER A 1 190 ? -50.855 -44.693 -13.951 1.00 89.88 190 SER A N 1
ATOM 1273 C CA . SER A 1 190 ? -50.897 -43.822 -12.765 1.00 89.88 190 SER A CA 1
ATOM 1274 C C . SER A 1 190 ? -50.905 -44.596 -11.450 1.00 89.88 190 SER A C 1
ATOM 1276 O O . SER A 1 190 ? -50.494 -44.071 -10.419 1.00 89.88 190 SER A O 1
ATOM 1278 N N . VAL A 1 191 ? -51.359 -45.850 -11.477 1.00 92.25 191 VAL A N 1
ATOM 1279 C CA . VAL A 1 191 ? -51.388 -46.758 -10.325 1.00 92.25 191 VAL A CA 1
ATOM 1280 C C . VAL A 1 191 ? -50.943 -48.135 -10.800 1.00 92.25 191 VAL A C 1
ATOM 1282 O O . VAL A 1 191 ? -51.555 -48.695 -11.711 1.00 92.25 191 VAL A O 1
ATOM 1285 N N . ALA A 1 192 ? -49.880 -48.659 -10.187 1.00 92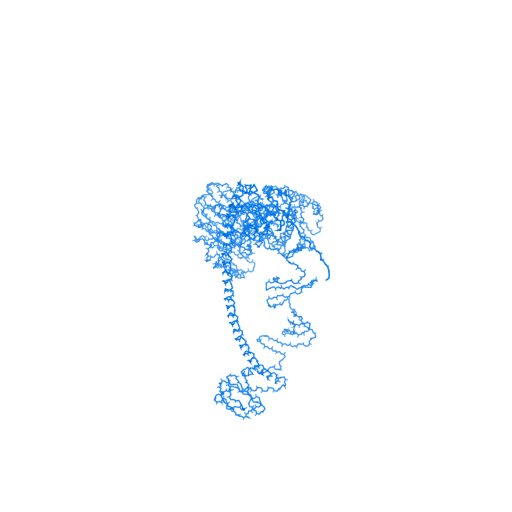.44 192 ALA A N 1
ATOM 1286 C CA . ALA A 1 192 ? -49.328 -49.976 -10.488 1.00 92.44 192 ALA A CA 1
ATOM 1287 C C . ALA A 1 192 ? -50.371 -51.084 -10.292 1.00 92.44 192 ALA A C 1
ATOM 1289 O O . ALA A 1 192 ? -51.238 -50.987 -9.424 1.00 92.44 192 ALA A O 1
ATOM 1290 N N . GLY A 1 193 ? -50.271 -52.159 -11.066 1.00 92.06 193 GLY A N 1
ATOM 1291 C CA . GLY A 1 193 ? -51.207 -53.270 -10.963 1.00 92.06 193 GLY A CA 1
ATOM 1292 C C . GLY A 1 193 ? -50.913 -54.403 -11.929 1.00 92.06 193 GLY A C 1
ATOM 1293 O O . GLY A 1 193 ? -49.893 -54.405 -12.619 1.00 92.06 193 GLY A O 1
ATOM 1294 N N . SER A 1 194 ? -51.815 -55.383 -11.950 1.00 92.69 194 SER A N 1
ATOM 1295 C CA . SER A 1 194 ? -51.615 -56.656 -12.643 1.00 92.69 194 SER A CA 1
ATOM 1296 C C . SER A 1 194 ? -52.637 -56.958 -13.742 1.00 92.69 194 SER A C 1
ATOM 1298 O O . SER A 1 194 ? -52.808 -58.116 -14.124 1.00 92.69 194 SER A O 1
ATOM 1300 N N . THR A 1 195 ? -53.327 -55.938 -14.270 1.00 94.25 195 THR A N 1
ATOM 1301 C CA . THR A 1 195 ? -54.252 -56.126 -15.402 1.00 94.25 195 THR A CA 1
ATOM 1302 C C . THR A 1 195 ? -53.516 -56.759 -16.584 1.00 94.25 195 THR A C 1
ATOM 1304 O O . THR A 1 195 ? -52.540 -56.200 -17.081 1.00 94.25 195 THR A O 1
ATOM 1307 N N . ALA A 1 196 ? -53.977 -57.924 -17.039 1.00 92.50 196 ALA A N 1
ATOM 1308 C CA . ALA A 1 196 ? -53.364 -58.635 -18.154 1.00 92.50 196 ALA A CA 1
ATOM 1309 C C . ALA A 1 196 ? -53.781 -58.011 -19.497 1.00 92.50 196 ALA A C 1
ATOM 1311 O O . ALA A 1 196 ? -54.963 -58.039 -19.838 1.00 92.50 196 ALA A O 1
ATOM 1312 N N . LEU A 1 197 ? -52.813 -57.491 -20.258 1.00 90.88 197 LEU A N 1
ATOM 1313 C CA . LEU A 1 197 ? -52.997 -56.998 -21.625 1.00 90.88 197 LEU A CA 1
ATOM 1314 C C . LEU A 1 197 ? -51.953 -57.615 -22.560 1.00 90.88 197 LEU A C 1
ATOM 1316 O O . LEU A 1 197 ? -50.756 -57.457 -22.339 1.00 90.88 197 LEU A O 1
ATOM 1320 N N . ASP A 1 198 ? -52.417 -58.340 -23.578 1.00 87.62 198 ASP A N 1
ATOM 1321 C CA . ASP A 1 198 ? -51.655 -58.893 -24.705 1.00 87.62 198 ASP A CA 1
ATOM 1322 C C . ASP A 1 198 ? -50.299 -59.522 -24.325 1.00 87.62 198 ASP A C 1
ATOM 1324 O O . ASP A 1 198 ? -49.290 -59.378 -25.015 1.00 87.62 198 ASP A O 1
ATOM 1328 N N . GLY A 1 199 ? -50.294 -60.269 -23.214 1.00 83.75 199 GLY A N 1
ATOM 1329 C CA . GLY A 1 199 ? -49.138 -61.016 -22.711 1.00 83.75 199 GLY A CA 1
ATOM 1330 C C . GLY A 1 199 ? -48.350 -60.338 -21.586 1.00 83.75 199 GLY A C 1
ATOM 1331 O O . GLY A 1 199 ? -47.463 -60.981 -21.029 1.00 83.75 199 GLY A O 1
ATOM 1332 N N . ASN A 1 200 ? -48.682 -59.100 -21.199 1.00 85.88 200 ASN A N 1
ATOM 1333 C CA . ASN A 1 200 ? -48.097 -58.425 -20.038 1.00 85.88 200 ASN A CA 1
ATOM 1334 C C . ASN A 1 200 ? -49.098 -58.304 -18.879 1.00 85.88 200 ASN A C 1
ATOM 1336 O O . ASN A 1 200 ? -50.248 -57.925 -19.084 1.00 85.88 200 ASN A O 1
ATOM 1340 N N . ALA A 1 201 ? -48.657 -58.594 -17.654 1.00 88.44 201 ALA A N 1
ATOM 1341 C CA . ALA A 1 201 ? -49.492 -58.547 -16.446 1.00 88.44 201 ALA A CA 1
ATOM 1342 C C . ALA A 1 201 ? -48.783 -57.892 -15.250 1.00 88.44 201 ALA A C 1
ATOM 1344 O O . ALA A 1 201 ? -49.226 -58.039 -14.116 1.00 88.44 201 ALA A O 1
ATOM 1345 N N . SER A 1 202 ? -47.668 -57.197 -15.482 1.00 89.06 202 SER A N 1
ATOM 1346 C CA . SER A 1 202 ? -46.949 -56.458 -14.447 1.00 89.06 202 SER A CA 1
ATOM 1347 C C . SER A 1 202 ? -46.711 -55.040 -14.936 1.00 89.06 202 SER A C 1
ATOM 1349 O O . SER A 1 202 ? -46.045 -54.837 -15.951 1.00 89.06 202 SER A O 1
ATOM 1351 N N . TRP A 1 203 ? -47.271 -54.077 -14.211 1.00 90.88 203 TRP A N 1
ATOM 1352 C CA . TRP A 1 203 ? -47.215 -52.659 -14.545 1.00 90.88 203 TRP A CA 1
ATOM 1353 C C . TRP A 1 203 ? -46.827 -51.869 -13.300 1.00 90.88 203 TRP A C 1
ATOM 1355 O O . TRP A 1 203 ? -47.542 -51.905 -12.296 1.00 90.88 203 TRP A O 1
ATOM 1365 N N . ALA A 1 204 ? -45.711 -51.152 -13.355 1.00 90.31 204 ALA A N 1
ATOM 1366 C CA . ALA A 1 204 ? -45.325 -50.169 -12.358 1.00 90.31 204 ALA A CA 1
ATOM 1367 C C . ALA A 1 204 ? -45.880 -48.783 -12.726 1.00 90.31 204 ALA A C 1
ATOM 1369 O O . ALA A 1 204 ? -46.244 -48.512 -13.871 1.00 90.31 204 ALA A O 1
ATOM 1370 N N . VAL A 1 205 ? -45.951 -47.882 -11.742 1.00 86.00 205 VAL A N 1
ATOM 1371 C CA . VAL A 1 205 ? -46.303 -46.477 -11.996 1.00 86.00 205 VAL A CA 1
ATOM 1372 C C . VAL A 1 205 ? -45.301 -45.879 -12.988 1.00 86.00 205 VAL A C 1
ATOM 1374 O O . VAL A 1 205 ? -44.097 -46.087 -12.854 1.00 86.00 205 VAL A O 1
ATOM 1377 N N . ASN A 1 206 ? -45.817 -45.106 -13.941 1.00 83.25 206 ASN A N 1
ATOM 1378 C CA . ASN A 1 206 ? -45.127 -44.502 -15.081 1.00 83.25 206 ASN A CA 1
ATOM 1379 C C . ASN A 1 206 ? -44.767 -45.432 -16.241 1.00 83.25 206 ASN A C 1
ATOM 1381 O O . ASN A 1 206 ? -44.282 -44.914 -17.242 1.00 83.25 206 ASN A O 1
ATOM 1385 N N . ASP A 1 207 ? -45.036 -46.737 -16.187 1.00 88.00 207 ASP A N 1
ATOM 1386 C CA . ASP A 1 207 ? -45.050 -47.563 -17.405 1.00 88.00 207 ASP A CA 1
ATOM 1387 C C . ASP A 1 207 ? -46.195 -47.131 -18.337 1.00 88.00 207 ASP A C 1
ATOM 1389 O O . ASP A 1 207 ? -47.039 -46.324 -17.957 1.00 88.00 207 ASP A O 1
ATOM 1393 N N . ALA A 1 208 ? -46.264 -47.642 -19.564 1.00 86.88 208 ALA A N 1
ATOM 1394 C CA . ALA A 1 208 ? -47.413 -47.433 -20.436 1.00 86.88 208 ALA A CA 1
ATOM 1395 C C . ALA A 1 208 ? -47.779 -48.658 -21.261 1.00 86.88 208 ALA A C 1
ATOM 1397 O O . ALA A 1 208 ? -46.926 -49.457 -21.648 1.00 86.88 208 ALA A O 1
ATOM 1398 N N . ALA A 1 209 ? -49.068 -48.743 -21.576 1.00 89.44 209 ALA A N 1
ATOM 1399 C CA . ALA A 1 209 ? -49.589 -49.600 -22.625 1.00 89.44 209 ALA A CA 1
ATOM 1400 C C . ALA A 1 209 ? -49.645 -48.788 -23.929 1.00 89.44 209 ALA A C 1
ATOM 1402 O O . ALA A 1 209 ? -50.323 -47.758 -23.988 1.00 89.44 209 ALA A O 1
ATOM 1403 N N . TRP A 1 210 ? -48.925 -49.241 -24.957 1.00 87.81 210 TRP A N 1
ATOM 1404 C CA . TRP A 1 210 ? -48.909 -48.636 -26.292 1.00 87.81 210 TRP A CA 1
ATOM 1405 C C . TRP A 1 210 ? -49.544 -49.577 -27.316 1.00 87.81 210 TRP A C 1
ATOM 1407 O O . TRP A 1 210 ? -49.076 -50.701 -27.491 1.00 87.81 210 TRP A O 1
ATOM 1417 N N . PHE A 1 211 ? -50.604 -49.146 -27.992 1.00 87.44 211 PHE A N 1
ATOM 1418 C CA . PHE A 1 211 ? -51.273 -49.965 -28.995 1.00 87.44 211 PHE A CA 1
ATOM 1419 C C . PHE A 1 211 ? -50.568 -49.857 -30.346 1.00 87.44 211 PHE A C 1
ATOM 1421 O O . PHE A 1 211 ? -50.607 -48.808 -30.990 1.00 87.44 211 PHE A O 1
ATOM 1428 N N . THR A 1 212 ? -49.931 -50.940 -30.790 1.00 80.75 212 THR A N 1
ATOM 1429 C CA . THR A 1 212 ? -49.309 -51.000 -32.118 1.00 80.75 212 THR A CA 1
ATOM 1430 C C . THR A 1 212 ? -49.302 -52.408 -32.700 1.00 80.75 212 THR A C 1
ATOM 1432 O O . THR A 1 212 ? -49.073 -53.400 -31.997 1.00 80.75 212 THR A O 1
ATOM 1435 N N . GLY A 1 213 ? -49.574 -52.510 -34.002 1.00 82.12 213 GLY A N 1
ATOM 1436 C CA . GLY A 1 213 ? -49.614 -53.789 -34.709 1.00 82.12 213 GLY A CA 1
ATOM 1437 C C . GLY A 1 213 ? -50.728 -54.710 -34.205 1.00 82.12 213 GLY A C 1
ATOM 1438 O O . GLY A 1 213 ? -50.552 -55.928 -34.176 1.00 82.12 213 GLY A O 1
ATOM 1439 N N . GLY A 1 214 ? -51.852 -54.127 -33.768 1.00 85.19 214 GLY A N 1
ATOM 1440 C CA . GLY A 1 214 ? -53.032 -54.859 -33.299 1.00 85.19 214 GLY A CA 1
ATOM 1441 C C . GLY A 1 214 ? -52.925 -55.445 -31.888 1.00 85.19 214 GLY A C 1
ATOM 1442 O O . GLY A 1 214 ? -53.680 -56.359 -31.570 1.00 85.19 214 GLY A O 1
ATOM 1443 N N . LYS A 1 215 ? -51.993 -54.967 -31.055 1.00 87.25 215 LYS A N 1
ATOM 1444 C CA . LYS A 1 215 ? -51.827 -55.397 -29.656 1.00 87.25 215 LYS A CA 1
ATOM 1445 C C . LYS A 1 215 ? -51.284 -54.280 -28.765 1.00 87.25 215 LYS A C 1
ATOM 1447 O O . LYS A 1 215 ? -50.581 -53.389 -29.241 1.00 87.25 215 LYS A O 1
ATOM 1452 N N . TRP A 1 216 ? -51.549 -54.370 -27.465 1.00 90.12 216 TRP A N 1
ATOM 1453 C CA . TRP A 1 216 ? -50.913 -53.543 -26.442 1.00 90.12 216 TRP A CA 1
ATOM 1454 C C . TRP A 1 216 ? -49.496 -54.039 -26.157 1.00 90.12 216 TRP A C 1
ATOM 1456 O O . TRP A 1 216 ? -49.277 -55.179 -25.755 1.00 90.12 216 TRP A O 1
ATOM 1466 N N . GLN A 1 217 ? -48.514 -53.173 -26.362 1.00 86.44 217 GLN A N 1
ATOM 1467 C CA . GLN A 1 217 ? -47.119 -53.428 -26.039 1.00 86.44 217 GLN A CA 1
ATOM 1468 C C . GLN A 1 217 ? -46.742 -52.714 -24.743 1.00 86.44 217 GLN A C 1
ATOM 1470 O O . GLN A 1 217 ? -47.166 -51.586 -24.486 1.00 86.44 217 GLN A O 1
ATOM 1475 N N . TYR A 1 218 ? -45.944 -53.394 -23.921 1.00 83.69 218 TYR A N 1
ATOM 1476 C CA . TYR A 1 218 ? -45.402 -52.828 -22.694 1.00 83.69 218 TYR A CA 1
ATOM 1477 C C . TYR A 1 218 ? -44.314 -51.807 -23.014 1.00 83.69 218 TYR A C 1
ATOM 1479 O O . TYR A 1 218 ? -43.365 -52.103 -23.744 1.00 83.69 218 TYR A O 1
ATOM 1487 N N . PHE A 1 219 ? -44.430 -50.631 -22.408 1.00 76.25 219 PHE A N 1
ATOM 1488 C CA . PHE A 1 219 ? -43.451 -49.570 -22.519 1.00 76.25 219 PHE A CA 1
ATOM 1489 C C . PHE A 1 219 ? -43.018 -49.109 -21.124 1.00 76.25 219 PHE A C 1
ATOM 1491 O O . PHE A 1 219 ? -43.765 -48.431 -20.424 1.00 76.25 219 PHE A O 1
ATOM 1498 N N . ALA A 1 220 ? -41.814 -49.498 -20.698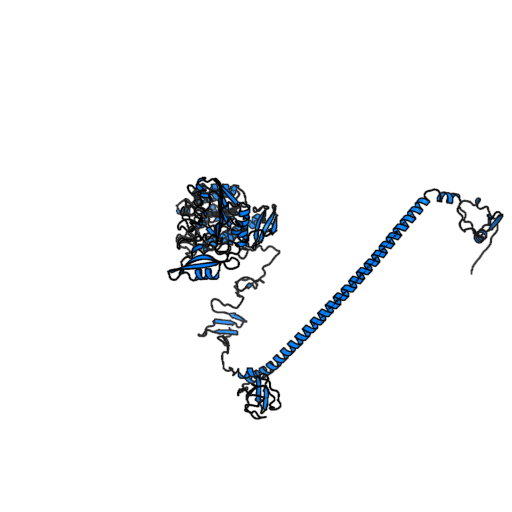 1.00 76.12 220 ALA A N 1
ATOM 1499 C CA . ALA A 1 220 ? -41.309 -49.146 -19.374 1.00 76.12 220 ALA A CA 1
ATOM 1500 C C . ALA A 1 220 ? -41.143 -47.628 -19.230 1.00 76.12 220 ALA A C 1
ATOM 1502 O O . ALA A 1 220 ? -40.566 -46.984 -20.107 1.00 76.12 220 ALA A O 1
ATOM 1503 N N . ARG A 1 221 ? -41.594 -47.081 -18.096 1.00 67.75 221 ARG A N 1
ATOM 1504 C CA . ARG A 1 221 ? -41.328 -45.699 -17.665 1.00 67.75 221 ARG A CA 1
ATOM 1505 C C . ARG A 1 221 ? -41.684 -44.611 -18.703 1.00 67.75 221 ARG A C 1
ATOM 1507 O O . ARG A 1 221 ? -41.094 -43.539 -18.743 1.00 67.75 221 ARG A O 1
ATOM 1514 N N . ALA A 1 222 ? -42.697 -44.844 -19.527 1.00 63.66 222 ALA A N 1
ATOM 1515 C CA . ALA A 1 222 ? -43.196 -43.941 -20.565 1.00 63.66 222 ALA A CA 1
ATOM 1516 C C . ALA A 1 222 ? -43.716 -42.560 -20.097 1.00 63.66 222 ALA A C 1
ATOM 1518 O O . ALA A 1 222 ? -44.079 -41.738 -20.943 1.00 63.66 222 ALA A O 1
ATOM 1519 N N . GLY A 1 223 ? -43.733 -42.261 -18.792 1.00 58.19 223 GLY A N 1
ATOM 1520 C CA . GLY A 1 223 ? -44.092 -40.941 -18.254 1.00 58.19 223 GLY A CA 1
ATOM 1521 C C . GLY A 1 223 ? -43.323 -39.764 -18.881 1.00 58.19 223 GLY A C 1
ATOM 1522 O O . GLY A 1 223 ? -43.837 -38.649 -18.907 1.00 58.19 223 GLY A O 1
ATOM 1523 N N . TRP A 1 224 ? -42.140 -40.003 -19.461 1.00 54.38 224 TRP A N 1
ATOM 1524 C CA . TRP A 1 224 ? -41.355 -38.986 -20.176 1.00 54.38 224 TRP A CA 1
ATOM 1525 C C . TRP A 1 224 ? -41.799 -38.761 -21.631 1.00 54.38 224 TRP A C 1
ATOM 1527 O O . TRP A 1 224 ? -41.687 -37.650 -22.144 1.00 54.38 224 TRP A O 1
ATOM 1537 N N . ALA A 1 225 ? -42.337 -39.788 -22.298 1.00 50.50 225 ALA A N 1
ATOM 1538 C CA . ALA A 1 225 ? -42.731 -39.730 -23.709 1.00 50.50 225 ALA A CA 1
ATOM 1539 C C . ALA A 1 225 ? -44.036 -38.942 -23.932 1.00 50.50 225 ALA A C 1
ATOM 1541 O O . ALA A 1 225 ? -44.198 -38.302 -24.967 1.00 50.50 225 ALA A O 1
ATOM 1542 N N . ALA A 1 226 ? -44.942 -38.927 -22.947 1.00 50.34 226 ALA A N 1
ATOM 1543 C CA . ALA A 1 226 ? -46.208 -38.187 -23.009 1.00 50.34 226 ALA A CA 1
ATOM 1544 C C . ALA A 1 226 ? -46.040 -36.652 -22.948 1.00 50.34 226 ALA A C 1
ATOM 1546 O O . ALA A 1 226 ? -46.942 -35.919 -23.353 1.00 50.34 226 ALA A O 1
ATOM 1547 N N . VAL A 1 227 ? -44.892 -36.163 -22.465 1.00 48.84 227 VAL A N 1
ATOM 1548 C CA . VAL A 1 227 ? -44.583 -34.723 -22.359 1.00 48.84 227 VAL A CA 1
ATOM 1549 C C . VAL A 1 227 ? -43.879 -34.196 -23.619 1.00 48.84 227 VAL A C 1
ATOM 1551 O O . VAL A 1 227 ? -43.812 -32.990 -23.837 1.00 48.84 227 VAL A O 1
ATOM 1554 N N . ALA A 1 228 ? -43.406 -35.083 -24.497 1.00 51.88 228 ALA A N 1
ATOM 1555 C CA . ALA A 1 228 ? -42.740 -34.721 -25.742 1.00 51.88 228 ALA A CA 1
ATOM 1556 C C . ALA A 1 228 ? -43.702 -34.828 -26.940 1.00 51.88 228 ALA A C 1
ATOM 1558 O O . ALA A 1 228 ? -43.514 -35.651 -27.834 1.00 51.88 228 ALA A O 1
ATOM 1559 N N . GLN A 1 229 ? -44.733 -33.974 -26.983 1.00 40.75 229 GLN A N 1
ATOM 1560 C CA . GLN A 1 229 ? -45.398 -33.673 -28.256 1.00 40.75 229 GLN A CA 1
ATOM 1561 C C . GLN A 1 229 ? -44.389 -32.909 -29.137 1.00 40.75 229 GLN A C 1
ATOM 1563 O O . GLN A 1 229 ? -43.973 -31.797 -28.825 1.00 40.75 229 GLN A O 1
ATOM 1568 N N . THR A 1 230 ? -43.916 -33.590 -30.178 1.00 42.47 230 THR A N 1
ATOM 1569 C CA . THR A 1 230 ? -42.781 -33.279 -31.069 1.00 42.47 230 THR A CA 1
ATOM 1570 C C . THR A 1 230 ? -42.725 -31.862 -31.652 1.00 42.47 230 THR A C 1
ATOM 1572 O O . THR A 1 230 ? -43.753 -31.309 -32.029 1.00 42.47 230 THR A O 1
ATOM 1575 N N . LEU A 1 231 ? -41.510 -31.353 -31.916 1.00 48.00 231 LEU A N 1
ATOM 1576 C CA . LEU A 1 231 ? -41.273 -30.191 -32.791 1.00 48.00 231 LEU A CA 1
ATOM 1577 C C . LEU A 1 231 ? -40.272 -30.514 -33.915 1.00 48.00 231 LEU A C 1
ATOM 1579 O O . LEU A 1 231 ? -39.181 -29.962 -33.995 1.00 48.00 231 LEU A O 1
ATOM 1583 N N . THR A 1 232 ? -40.653 -31.410 -34.823 1.00 42.25 232 THR A N 1
ATOM 1584 C CA . THR A 1 232 ? -39.886 -31.755 -36.039 1.00 42.25 232 THR A CA 1
ATOM 1585 C C . THR A 1 232 ? -40.140 -30.819 -37.231 1.00 42.25 232 THR A C 1
ATOM 1587 O O . THR A 1 232 ? -39.630 -31.059 -38.319 1.00 42.25 232 THR A O 1
ATOM 1590 N N . ALA A 1 233 ? -40.869 -29.714 -37.037 1.00 38.53 233 ALA A N 1
ATOM 1591 C CA . ALA A 1 233 ? -41.046 -28.644 -38.031 1.00 38.53 233 ALA A CA 1
ATOM 1592 C C . ALA A 1 233 ? -40.455 -27.293 -37.584 1.00 38.53 233 ALA A C 1
ATOM 1594 O O . ALA A 1 233 ? -40.746 -26.254 -38.177 1.00 38.53 233 ALA A O 1
ATOM 1595 N N . LEU A 1 234 ? -39.637 -27.276 -36.529 1.00 45.12 234 LEU A N 1
ATOM 1596 C CA . LEU A 1 234 ? -39.000 -26.048 -36.077 1.00 45.12 234 LEU A CA 1
ATOM 1597 C C . LEU A 1 234 ? -37.623 -25.875 -36.710 1.00 45.12 234 LEU A C 1
ATOM 1599 O O . LEU A 1 234 ? -36.731 -26.696 -36.535 1.00 45.12 234 LEU A O 1
ATOM 1603 N N . GLN A 1 235 ? -37.421 -24.721 -37.347 1.00 42.72 235 GLN A N 1
ATOM 1604 C CA . GLN A 1 235 ? -36.090 -24.242 -37.730 1.00 42.72 235 GLN A CA 1
ATOM 1605 C C . GLN A 1 235 ? -35.169 -24.024 -36.518 1.00 42.72 235 GLN A C 1
ATOM 1607 O O . GLN A 1 235 ? -33.970 -23.856 -36.708 1.00 42.72 235 GLN A O 1
ATOM 1612 N N . SER A 1 236 ? -35.720 -24.002 -35.298 1.00 41.53 236 SER A N 1
ATOM 1613 C CA . SER A 1 236 ? -34.989 -23.777 -34.055 1.00 41.53 236 SER A CA 1
ATOM 1614 C C . SER A 1 236 ? -35.612 -24.425 -32.830 1.00 41.53 236 SER A C 1
ATOM 1616 O O . SER A 1 236 ? -36.815 -24.301 -32.635 1.00 41.53 236 SER A O 1
ATOM 1618 N N . VAL A 1 237 ? -34.789 -24.962 -31.935 1.00 50.91 237 VAL A N 1
ATOM 1619 C CA . VAL A 1 237 ? -35.222 -25.447 -30.613 1.00 50.91 237 VAL A CA 1
ATOM 1620 C C . VAL A 1 237 ? -34.879 -24.414 -29.544 1.00 50.91 237 VAL A C 1
ATOM 1622 O O . VAL A 1 237 ? -33.749 -23.922 -29.545 1.00 50.91 237 VAL A O 1
ATOM 1625 N N . ALA A 1 238 ? -35.847 -24.095 -28.669 1.00 45.88 238 ALA A N 1
ATOM 1626 C CA . ALA A 1 238 ? -35.689 -23.162 -27.554 1.00 45.88 238 ALA A CA 1
ATOM 1627 C C . ALA A 1 238 ? -35.820 -23.851 -26.181 1.00 45.88 238 ALA A C 1
ATOM 1629 O O . ALA A 1 238 ? -36.750 -24.634 -25.989 1.00 45.88 238 ALA A O 1
ATOM 1630 N N . ILE A 1 239 ? -34.927 -23.552 -25.229 1.00 44.00 239 ILE A N 1
ATOM 1631 C CA . ILE A 1 239 ? -35.008 -24.006 -23.825 1.00 44.00 239 ILE A CA 1
ATOM 1632 C C . ILE A 1 239 ? -34.741 -22.798 -22.919 1.00 44.00 239 ILE A C 1
ATOM 1634 O O . ILE A 1 239 ? -33.639 -22.249 -22.930 1.00 44.00 239 ILE A O 1
ATOM 1638 N N . GLY A 1 240 ? -35.756 -22.349 -22.173 1.00 48.22 240 GLY A N 1
ATOM 1639 C CA . GLY A 1 240 ? -35.747 -20.993 -21.609 1.00 48.22 240 GLY A CA 1
ATOM 1640 C C . GLY A 1 240 ? -35.619 -19.962 -22.738 1.00 48.22 240 GLY A C 1
ATOM 1641 O O . GLY A 1 240 ? -36.267 -20.108 -23.773 1.00 48.22 240 GLY A O 1
ATOM 1642 N N . ASP A 1 241 ? -34.724 -18.989 -22.590 1.00 37.72 241 ASP A N 1
ATOM 1643 C CA . ASP A 1 241 ? -34.473 -17.957 -23.607 1.00 37.72 241 ASP A CA 1
ATOM 1644 C C . ASP A 1 241 ? -33.462 -18.374 -24.710 1.00 37.72 241 ASP A C 1
ATOM 1646 O O . ASP A 1 241 ? -33.108 -17.561 -25.561 1.00 37.72 241 ASP A O 1
ATOM 1650 N N . SER A 1 242 ? -32.948 -19.616 -24.728 1.00 35.88 242 SER A N 1
ATOM 1651 C CA . SER A 1 242 ? -31.859 -20.040 -25.644 1.00 35.88 242 SER A CA 1
ATOM 1652 C C . SER A 1 242 ? -32.335 -20.812 -26.881 1.00 35.88 242 SER A C 1
ATOM 1654 O O . SER A 1 242 ? -33.029 -21.802 -26.701 1.00 35.88 242 SER A O 1
ATOM 1656 N N . LEU A 1 243 ? -31.889 -20.425 -28.098 1.00 41.56 243 LEU A N 1
ATOM 1657 C CA . LEU A 1 243 ? -32.322 -20.900 -29.438 1.00 41.56 243 LEU A CA 1
ATOM 1658 C C . LEU A 1 243 ? -31.154 -21.439 -30.322 1.00 41.56 243 LEU A C 1
ATOM 1660 O O . LEU A 1 243 ? -30.139 -20.756 -30.434 1.00 41.56 243 LEU A O 1
ATOM 1664 N N . ILE A 1 244 ? -31.284 -22.581 -31.031 1.00 53.88 244 ILE A N 1
ATOM 1665 C CA . ILE A 1 244 ? -30.229 -23.135 -31.944 1.00 53.88 244 ILE A CA 1
ATOM 1666 C C . ILE A 1 244 ? -30.745 -23.346 -33.393 1.00 53.88 244 ILE A C 1
ATOM 1668 O O . ILE A 1 244 ? -31.778 -23.990 -33.558 1.00 53.88 244 ILE A O 1
ATOM 1672 N N . ARG A 1 245 ? -30.034 -22.846 -34.436 1.00 50.38 245 ARG A N 1
ATOM 1673 C CA . ARG A 1 245 ? -30.347 -22.959 -35.897 1.00 50.38 245 ARG A CA 1
ATOM 1674 C C . ARG A 1 245 ? -29.107 -23.289 -36.755 1.00 50.38 245 ARG A C 1
ATOM 1676 O O . ARG A 1 245 ? -28.001 -22.924 -36.375 1.00 50.38 245 ARG A O 1
ATOM 1683 N N . THR A 1 246 ? -29.283 -23.867 -37.952 1.00 51.09 246 THR A N 1
ATOM 1684 C CA . THR A 1 246 ? -28.219 -24.026 -38.979 1.00 51.09 246 THR A CA 1
ATOM 1685 C C . THR A 1 246 ? -28.407 -23.062 -40.164 1.00 51.09 246 THR A C 1
ATOM 1687 O O . THR A 1 246 ? -29.397 -23.216 -40.887 1.00 51.09 246 THR A O 1
ATOM 1690 N N . PRO A 1 247 ? -27.493 -22.107 -40.438 1.00 48.25 247 PRO A N 1
ATOM 1691 C CA . PRO A 1 247 ? -27.557 -21.272 -41.637 1.00 48.25 247 PRO A CA 1
ATOM 1692 C C . PRO A 1 247 ? -26.605 -21.772 -42.742 1.00 48.25 247 PRO A C 1
ATOM 1694 O O . PRO A 1 247 ? -25.448 -22.087 -42.488 1.00 48.25 247 PRO A O 1
ATOM 1697 N N . GLY A 1 248 ? -27.080 -21.820 -43.992 1.00 52.41 248 GLY A N 1
ATOM 1698 C CA . GLY A 1 248 ? -26.339 -22.288 -45.175 1.00 52.41 248 GLY A CA 1
ATOM 1699 C C . GLY A 1 248 ? -25.223 -21.352 -45.667 1.00 52.41 248 GLY A C 1
ATOM 1700 O O . GLY A 1 248 ? -25.293 -20.846 -46.783 1.00 52.41 248 GLY A O 1
ATOM 1701 N N . SER A 1 249 ? -24.188 -21.127 -44.856 1.00 56.88 249 SER A N 1
ATOM 1702 C CA . SER A 1 249 ? -22.985 -20.360 -45.207 1.00 56.88 249 SER A CA 1
ATOM 1703 C C . SER A 1 249 ? -21.734 -21.236 -45.103 1.00 56.88 249 SER A C 1
ATOM 1705 O O . SER A 1 249 ? -21.540 -21.908 -44.098 1.00 56.88 249 SER A O 1
ATOM 1707 N N . SER A 1 250 ? -20.829 -21.180 -46.090 1.00 58.03 250 SER A N 1
ATOM 1708 C CA . SER A 1 250 ? -19.542 -21.909 -46.084 1.00 58.03 250 SER A CA 1
ATOM 1709 C C . SER A 1 250 ? -18.533 -21.397 -45.048 1.00 58.03 250 SER A C 1
ATOM 1711 O O . SER A 1 250 ? -17.392 -21.851 -45.012 1.00 58.03 250 SER A O 1
ATOM 1713 N N . ARG A 1 251 ? -18.925 -20.405 -44.246 1.00 58.88 251 ARG A N 1
ATOM 1714 C CA . ARG A 1 251 ? -18.066 -19.720 -43.283 1.00 58.88 251 ARG A CA 1
ATOM 1715 C C . ARG A 1 251 ? -18.356 -20.117 -41.835 1.00 58.88 251 ARG A C 1
ATOM 1717 O O . ARG A 1 251 ? -17.459 -19.986 -41.015 1.00 58.88 251 ARG A O 1
ATOM 1724 N N . TRP A 1 252 ? -19.547 -20.627 -41.516 1.00 60.69 252 TRP A N 1
ATOM 1725 C CA . TRP A 1 252 ? -19.997 -20.824 -40.132 1.00 60.69 252 TRP A CA 1
ATOM 1726 C C . TRP A 1 252 ? -20.498 -22.249 -39.887 1.00 60.69 252 TRP A C 1
ATOM 1728 O O . TRP A 1 252 ? -21.403 -22.708 -40.577 1.00 60.69 252 TRP A O 1
ATOM 1738 N N . SER A 1 253 ? -19.938 -22.922 -38.879 1.00 63.59 253 SER A N 1
ATOM 1739 C CA . SER A 1 253 ? -20.435 -24.206 -38.361 1.00 63.59 253 SER A CA 1
ATOM 1740 C C . SER A 1 253 ? -21.669 -24.014 -37.477 1.00 63.59 253 SER A C 1
ATOM 1742 O O . SER A 1 253 ? -22.619 -24.787 -37.552 1.00 63.59 253 SER A O 1
ATOM 1744 N N . VAL A 1 254 ? -21.665 -22.967 -36.647 1.00 65.75 254 VAL A N 1
ATOM 1745 C CA . VAL A 1 254 ? -22.785 -22.538 -35.794 1.00 65.75 254 VAL A CA 1
ATOM 1746 C C . VAL A 1 254 ? -22.780 -21.014 -35.782 1.00 65.75 254 VAL A C 1
ATOM 1748 O O . VAL A 1 254 ? -21.726 -20.416 -35.618 1.00 65.75 254 VAL A O 1
ATOM 1751 N N . ALA A 1 255 ? -23.924 -20.359 -35.952 1.00 64.88 255 ALA A N 1
ATOM 1752 C CA . ALA A 1 255 ? -24.007 -18.908 -35.811 1.00 64.88 255 ALA A CA 1
ATOM 1753 C C . ALA A 1 255 ? -25.236 -18.540 -34.985 1.00 64.88 255 ALA A C 1
ATOM 1755 O O . ALA A 1 255 ? -26.350 -18.980 -35.271 1.00 64.88 255 ALA A O 1
ATOM 1756 N N . TRP A 1 256 ? -25.010 -17.724 -33.967 1.00 63.91 256 TRP A N 1
ATOM 1757 C CA . TRP A 1 256 ? -26.032 -17.077 -33.168 1.00 63.91 256 TRP A CA 1
ATOM 1758 C C . TRP A 1 256 ? -26.294 -15.697 -33.772 1.00 63.91 256 TRP A C 1
ATOM 1760 O O . TRP A 1 256 ? -25.370 -14.909 -33.994 1.00 63.91 256 TRP A O 1
ATOM 1770 N N . LEU A 1 257 ? -27.559 -15.446 -34.098 1.00 56.34 257 LEU A N 1
ATOM 1771 C CA . LEU A 1 257 ? -28.008 -14.265 -34.827 1.00 56.34 257 LEU A CA 1
ATOM 1772 C C . LEU A 1 257 ? -28.826 -13.364 -33.896 1.00 56.34 257 LEU A C 1
ATOM 1774 O O . LEU A 1 257 ? -29.574 -13.869 -33.058 1.00 56.34 257 LEU A O 1
ATOM 1778 N N . ASP A 1 258 ? -28.713 -12.050 -34.056 1.00 52.38 258 ASP A N 1
ATOM 1779 C CA . ASP A 1 258 ? -29.640 -11.094 -33.459 1.00 52.38 258 ASP A CA 1
ATOM 1780 C C . ASP A 1 258 ? -31.001 -11.092 -34.178 1.00 52.38 258 ASP A C 1
ATOM 1782 O O . ASP A 1 258 ? -31.218 -11.754 -35.198 1.00 52.38 258 ASP A O 1
ATOM 1786 N N . ALA A 1 259 ? -31.940 -10.316 -33.634 1.00 41.47 259 ALA A N 1
ATOM 1787 C CA . ALA A 1 259 ? -33.302 -10.203 -34.147 1.00 41.47 259 ALA A CA 1
ATOM 1788 C C . ALA A 1 259 ? -33.399 -9.598 -35.564 1.00 41.47 259 ALA A C 1
ATOM 1790 O O . ALA A 1 259 ? -34.436 -9.738 -36.211 1.00 41.47 259 ALA A O 1
ATOM 1791 N N . LEU A 1 260 ? -32.343 -8.936 -36.049 1.00 47.00 260 LEU A N 1
ATOM 1792 C CA . LEU A 1 260 ? -32.251 -8.358 -37.392 1.00 47.00 260 LEU A CA 1
ATOM 1793 C C . LEU A 1 260 ? -31.472 -9.265 -38.363 1.00 47.00 260 LEU A C 1
ATOM 1795 O O . LEU A 1 260 ? -31.318 -8.919 -39.534 1.00 47.00 260 LEU A O 1
ATOM 1799 N N . GLY A 1 261 ? -31.014 -10.437 -37.907 1.00 48.53 261 GLY A N 1
ATOM 1800 C CA . GLY A 1 261 ? -30.241 -11.393 -38.698 1.00 48.53 261 GLY A CA 1
ATOM 1801 C C . GLY A 1 261 ? -28.733 -11.116 -38.736 1.00 48.53 261 GLY A C 1
ATOM 1802 O O . GLY A 1 261 ? -28.032 -11.736 -39.537 1.00 48.53 261 GLY A O 1
ATOM 1803 N N . GLY A 1 262 ? -28.221 -10.212 -37.897 1.00 56.06 262 GLY A N 1
ATOM 1804 C CA . GLY A 1 262 ? -26.792 -9.964 -37.706 1.00 56.06 262 GLY A CA 1
ATOM 1805 C C . GLY A 1 262 ? -26.133 -11.053 -36.856 1.00 56.06 262 GLY A C 1
ATOM 1806 O O . GLY A 1 262 ? -26.739 -11.571 -35.928 1.00 56.06 262 GLY A O 1
ATOM 1807 N N . ILE A 1 263 ? -24.894 -11.443 -37.168 1.00 62.84 263 ILE A N 1
ATOM 1808 C CA . ILE A 1 263 ? -24.171 -12.470 -36.396 1.00 62.84 263 ILE A CA 1
ATOM 1809 C C . ILE A 1 263 ? -23.608 -11.829 -35.129 1.00 62.84 263 ILE A C 1
ATOM 1811 O O . ILE A 1 263 ? -22.774 -10.933 -35.214 1.00 62.84 263 ILE A O 1
ATOM 1815 N N . ILE A 1 264 ? -24.031 -12.314 -33.965 1.00 63.12 264 ILE A N 1
ATOM 1816 C CA . ILE A 1 264 ? -23.589 -11.804 -32.657 1.00 63.12 264 ILE A CA 1
ATOM 1817 C C . ILE A 1 264 ? -22.561 -12.712 -31.986 1.00 63.12 264 ILE A C 1
ATOM 1819 O O . ILE A 1 264 ? -21.753 -12.251 -31.184 1.00 63.12 264 ILE A O 1
ATOM 1823 N N . ALA A 1 265 ? -22.546 -13.990 -32.357 1.00 70.38 265 ALA A N 1
ATOM 1824 C CA . ALA A 1 265 ? -21.543 -14.962 -31.956 1.00 70.38 265 ALA A CA 1
ATOM 1825 C C . ALA A 1 265 ? -21.618 -16.176 -32.892 1.00 70.38 265 ALA A C 1
ATOM 1827 O O . ALA A 1 265 ? -22.635 -16.394 -33.547 1.00 70.38 265 ALA A O 1
ATOM 1828 N N . GLY A 1 266 ? -20.610 -17.036 -32.918 1.00 72.62 266 GLY A N 1
ATOM 1829 C CA . GLY A 1 266 ? -20.684 -18.295 -33.650 1.00 72.62 266 GLY A CA 1
ATOM 1830 C C . GLY A 1 266 ? -19.410 -19.113 -33.554 1.00 72.62 266 GLY A C 1
ATOM 1831 O O . GLY A 1 266 ? -18.439 -18.697 -32.938 1.00 72.62 266 GLY A O 1
ATOM 1832 N N . ILE A 1 267 ? -19.415 -20.274 -34.192 1.00 72.12 267 ILE A N 1
ATOM 1833 C CA . ILE A 1 267 ? -18.247 -21.096 -34.481 1.00 72.12 267 ILE A CA 1
ATOM 1834 C C . ILE A 1 267 ? -18.105 -21.147 -35.999 1.00 72.12 267 ILE A C 1
ATOM 1836 O O . ILE A 1 267 ? -19.057 -21.474 -36.711 1.00 72.12 267 ILE A O 1
ATOM 1840 N N . LEU A 1 268 ? -16.925 -20.811 -36.501 1.00 70.25 268 LEU A N 1
ATOM 1841 C CA . LEU A 1 268 ? -16.580 -20.825 -37.913 1.00 70.25 268 LEU A CA 1
ATOM 1842 C C . LEU A 1 268 ? -16.463 -22.256 -38.459 1.00 70.25 268 LEU A C 1
ATOM 1844 O O . LEU A 1 268 ? -16.439 -23.245 -37.723 1.00 70.25 268 LEU A O 1
ATOM 1848 N N . ALA A 1 269 ? -16.421 -22.375 -39.783 1.00 62.84 269 ALA A N 1
ATOM 1849 C CA . ALA A 1 269 ? -16.299 -23.654 -40.487 1.00 62.84 269 ALA A CA 1
ATOM 1850 C C . ALA A 1 269 ? -14.990 -24.411 -40.170 1.00 62.84 269 ALA A C 1
ATOM 1852 O O . ALA A 1 269 ? -14.933 -25.626 -40.326 1.00 62.84 269 ALA A O 1
ATOM 1853 N N . ASP A 1 270 ? -13.955 -23.713 -39.694 1.00 56.44 270 ASP A N 1
ATOM 1854 C CA . ASP A 1 270 ? -12.682 -24.293 -39.245 1.00 56.44 270 ASP A CA 1
ATOM 1855 C C . ASP A 1 270 ? -12.657 -24.644 -37.742 1.00 56.44 270 ASP A C 1
ATOM 1857 O O . ASP A 1 270 ? -11.640 -25.107 -37.229 1.00 56.44 270 ASP A O 1
ATOM 1861 N N . GLY A 1 271 ? -13.781 -24.454 -37.040 1.00 52.72 271 GLY A N 1
ATOM 1862 C CA . GLY A 1 271 ? -13.943 -24.774 -35.622 1.00 52.72 271 GLY A CA 1
ATOM 1863 C C . GLY A 1 271 ? -13.595 -23.638 -34.658 1.00 52.72 271 GLY A C 1
ATOM 1864 O O . GLY A 1 271 ? -13.734 -23.820 -33.449 1.00 52.72 271 GLY A O 1
ATOM 1865 N N . SER A 1 272 ? -13.181 -22.467 -35.150 1.00 58.38 272 SER A N 1
ATOM 1866 C CA . SER A 1 272 ? -12.841 -21.330 -34.288 1.00 58.38 272 SER A CA 1
ATOM 1867 C C . SER A 1 272 ? -14.084 -20.530 -33.841 1.00 58.38 272 SER A C 1
ATOM 1869 O O . SER A 1 272 ? -14.944 -20.218 -34.667 1.00 58.38 272 SER A O 1
ATOM 1871 N N . PRO A 1 273 ? -14.241 -20.189 -32.546 1.00 64.94 273 PRO A N 1
ATOM 1872 C CA . PRO A 1 273 ? -15.348 -19.355 -32.079 1.00 64.94 273 PRO A CA 1
ATOM 1873 C C . PRO A 1 273 ? -15.112 -17.872 -32.419 1.00 64.94 273 PRO A C 1
ATOM 1875 O O . PRO A 1 273 ? -14.016 -17.354 -32.220 1.00 64.94 273 PRO A O 1
ATOM 1878 N N . GLN A 1 274 ? -16.134 -17.169 -32.911 1.00 69.06 274 GLN A N 1
ATOM 1879 C CA . GLN A 1 274 ? -16.071 -15.756 -33.293 1.00 69.06 274 GLN A CA 1
ATOM 1880 C C . GLN A 1 274 ? -17.248 -14.967 -32.701 1.00 69.06 274 GLN A C 1
ATOM 1882 O O . GLN A 1 274 ? -18.403 -15.357 -32.845 1.00 69.06 274 GLN A O 1
ATOM 1887 N N . PHE A 1 275 ? -16.953 -13.816 -32.092 1.00 69.19 275 PHE A N 1
ATOM 1888 C CA . PHE A 1 275 ? -17.919 -12.905 -31.470 1.00 69.19 275 PHE A CA 1
ATOM 1889 C C . PHE A 1 275 ? -17.755 -11.515 -32.096 1.00 69.19 275 PHE A C 1
ATOM 1891 O O . PHE A 1 275 ? -16.783 -10.835 -31.787 1.00 69.19 275 PHE A O 1
ATOM 1898 N N . PRO A 1 276 ? -18.628 -11.089 -33.026 1.00 56.81 276 PRO A N 1
ATOM 1899 C CA . PRO A 1 276 ? -18.419 -9.855 -33.795 1.00 56.81 276 PRO A CA 1
ATOM 1900 C C . PRO A 1 276 ? -18.580 -8.528 -33.019 1.00 56.81 276 PRO A C 1
ATOM 1902 O O . PRO A 1 276 ? -18.528 -7.467 -33.636 1.00 56.81 276 PRO A O 1
ATOM 1905 N N . GLY A 1 277 ? -18.763 -8.568 -31.693 1.00 53.34 277 GLY A N 1
ATOM 1906 C CA . GLY A 1 277 ? -18.730 -7.407 -30.792 1.00 53.34 277 GLY A CA 1
ATOM 1907 C C . GLY A 1 277 ? -17.379 -7.242 -30.077 1.00 53.34 277 GLY A C 1
ATOM 1908 O O . GLY A 1 277 ? -16.533 -8.128 -30.120 1.00 53.34 277 GLY A O 1
ATOM 1909 N N . ALA A 1 278 ? -17.167 -6.107 -29.400 1.00 47.44 278 ALA A N 1
ATOM 1910 C CA . ALA A 1 278 ? -15.866 -5.736 -28.822 1.00 47.44 278 ALA A CA 1
ATOM 1911 C C . ALA A 1 278 ? -15.369 -6.613 -27.643 1.00 47.44 278 ALA A C 1
ATOM 1913 O O . ALA A 1 278 ? -14.224 -6.448 -27.231 1.00 47.44 278 ALA A O 1
ATOM 1914 N N . SER A 1 279 ? -16.175 -7.541 -27.106 1.00 46.41 279 SER A N 1
ATOM 1915 C CA . SER A 1 279 ? -15.746 -8.531 -26.100 1.00 46.41 279 SER A CA 1
ATOM 1916 C C . SER A 1 279 ? -16.717 -9.721 -25.985 1.00 46.41 279 SER A C 1
ATOM 1918 O O . SER A 1 279 ? -17.903 -9.596 -26.299 1.00 46.41 279 SER A O 1
ATOM 1920 N N . ALA A 1 280 ? -16.220 -10.881 -25.526 1.00 50.22 280 ALA A N 1
ATOM 1921 C CA . ALA A 1 280 ? -17.021 -12.072 -25.218 1.00 50.22 280 ALA A CA 1
ATOM 1922 C C . ALA A 1 280 ? -16.514 -12.789 -23.956 1.00 50.22 280 ALA A C 1
ATOM 1924 O O . ALA A 1 280 ? -15.315 -13.009 -23.804 1.00 50.22 280 ALA A O 1
ATOM 1925 N N . LEU A 1 281 ? -17.436 -13.172 -23.065 1.00 46.12 281 LEU A N 1
ATOM 1926 C CA . LEU A 1 281 ? -17.146 -13.847 -21.798 1.00 46.12 281 LEU A CA 1
ATOM 1927 C C . LEU A 1 281 ? -17.528 -15.334 -21.901 1.00 46.12 281 LEU A C 1
ATOM 1929 O O . LEU A 1 281 ? -18.708 -15.664 -22.014 1.00 46.12 281 LEU A O 1
ATOM 1933 N N . ILE A 1 282 ? -16.546 -16.233 -21.838 1.00 50.50 282 ILE A N 1
ATOM 1934 C CA . ILE A 1 282 ? -16.756 -17.681 -21.686 1.00 50.50 282 ILE A CA 1
ATOM 1935 C C . ILE A 1 282 ? -16.168 -18.037 -20.315 1.00 50.50 282 ILE A C 1
ATOM 1937 O O . ILE A 1 282 ? -14.994 -17.787 -20.072 1.00 50.50 282 ILE A O 1
ATOM 1941 N N . GLY A 1 283 ? -16.975 -18.505 -19.358 1.00 48.28 283 GLY A N 1
ATOM 1942 C CA . GLY A 1 283 ? -16.479 -18.728 -17.987 1.00 48.28 283 GLY A CA 1
ATOM 1943 C C . GLY A 1 283 ? -15.385 -19.810 -17.905 1.00 48.28 283 GLY A C 1
ATOM 1944 O O . GLY A 1 283 ? -15.222 -20.571 -18.853 1.00 48.28 283 GLY A O 1
ATOM 1945 N N . PRO A 1 284 ? -14.668 -19.977 -16.778 1.00 43.44 284 PRO A N 1
ATOM 1946 C CA . PRO A 1 284 ? -14.091 -18.964 -15.896 1.00 43.44 284 PRO A CA 1
ATOM 1947 C C . PRO A 1 284 ? -12.741 -18.415 -16.437 1.00 43.44 284 PRO A C 1
ATOM 1949 O O . PRO A 1 284 ? -11.938 -17.921 -15.651 1.00 43.44 284 PRO A O 1
ATOM 1952 N N . SER A 1 285 ? -12.471 -18.505 -17.748 1.00 42.84 285 SER A N 1
ATOM 1953 C CA . SER A 1 285 ? -11.181 -18.134 -18.357 1.00 42.84 285 SER A CA 1
ATOM 1954 C C . SER A 1 285 ? -11.349 -17.422 -19.706 1.00 42.84 285 SER A C 1
ATOM 1956 O O . SER A 1 285 ? -12.063 -17.902 -20.582 1.00 42.84 285 SER A O 1
ATOM 1958 N N . GLU A 1 286 ? -10.633 -16.311 -19.896 1.00 44.00 286 GLU A N 1
ATOM 1959 C CA . GLU A 1 286 ? -10.549 -15.565 -21.160 1.00 44.00 286 GLU A CA 1
ATOM 1960 C C . GLU A 1 286 ? -9.424 -16.125 -22.054 1.00 44.00 286 GLU A C 1
ATOM 1962 O O . GLU A 1 286 ? -8.307 -16.356 -21.586 1.00 44.00 286 GLU A O 1
ATOM 1967 N N . ILE A 1 287 ? -9.704 -16.338 -23.347 1.00 48.16 287 ILE A N 1
ATOM 1968 C CA . ILE A 1 287 ? -8.707 -16.734 -24.355 1.00 48.16 287 ILE A CA 1
ATOM 1969 C C . ILE A 1 287 ? -8.606 -15.610 -25.388 1.00 48.16 287 ILE A C 1
ATOM 1971 O O . ILE A 1 287 ? -9.503 -15.440 -26.211 1.00 48.16 287 ILE A O 1
ATOM 1975 N N . ALA A 1 288 ? -7.498 -14.867 -25.370 1.00 44.72 288 ALA A N 1
ATOM 1976 C CA . ALA A 1 288 ? -7.192 -13.840 -26.361 1.00 44.72 288 ALA A CA 1
ATOM 1977 C C . ALA A 1 288 ? -5.998 -14.278 -27.221 1.00 44.72 288 ALA A C 1
ATOM 1979 O O . ALA A 1 288 ? -4.887 -14.450 -26.720 1.00 44.72 288 ALA A O 1
ATOM 1980 N N . THR A 1 289 ? -6.196 -14.440 -28.531 1.00 40.41 289 THR A N 1
ATOM 1981 C CA . THR A 1 289 ? -5.079 -14.585 -29.474 1.00 40.41 289 THR A CA 1
ATOM 1982 C C . THR A 1 289 ? -4.611 -13.194 -29.885 1.00 40.41 289 THR A C 1
ATOM 1984 O O . THR A 1 289 ? -5.263 -12.543 -30.702 1.00 40.41 289 THR A O 1
ATOM 1987 N N . SER A 1 290 ? -3.491 -12.716 -29.343 1.00 40.34 290 SER A N 1
ATOM 1988 C CA . SER A 1 290 ? -2.794 -11.587 -29.959 1.00 40.34 290 SER A CA 1
ATOM 1989 C C . SER A 1 290 ? -1.902 -12.111 -31.086 1.00 40.34 290 SER A C 1
ATOM 1991 O O . SER A 1 290 ? -1.253 -13.150 -30.967 1.00 40.34 290 SER A O 1
ATOM 1993 N N . ALA A 1 291 ? -1.896 -11.407 -32.216 1.00 38.97 291 ALA A N 1
ATOM 1994 C CA . ALA A 1 291 ? -1.074 -11.718 -33.381 1.00 38.97 291 ALA A CA 1
ATOM 1995 C C . ALA A 1 291 ? 0.401 -11.330 -33.152 1.00 38.97 291 ALA A C 1
ATOM 1997 O O . ALA A 1 291 ? 0.967 -10.543 -33.907 1.00 38.97 291 ALA A O 1
ATOM 1998 N N . LEU A 1 292 ? 1.025 -11.851 -32.094 1.00 41.69 292 LEU A N 1
ATOM 1999 C CA . LEU A 1 292 ? 2.458 -11.707 -31.856 1.00 41.69 292 LEU A CA 1
ATOM 2000 C C . LEU A 1 292 ? 3.153 -13.020 -32.217 1.00 41.69 292 LEU A C 1
ATOM 2002 O O . LEU A 1 292 ? 2.820 -14.092 -31.720 1.00 41.69 292 LEU A O 1
ATOM 2006 N N . SER A 1 293 ? 4.109 -12.937 -33.137 1.00 34.00 293 SER A N 1
ATOM 2007 C CA . SER A 1 293 ? 4.887 -14.077 -33.608 1.00 34.00 293 SER A CA 1
ATOM 2008 C C . SER A 1 293 ? 5.748 -14.661 -32.482 1.00 34.00 293 SER A C 1
ATOM 2010 O O . SER A 1 293 ? 6.736 -14.052 -32.075 1.00 34.00 293 SER A O 1
ATOM 2012 N N . GLY A 1 294 ? 5.383 -15.856 -32.017 1.00 42.50 294 GLY A N 1
ATOM 2013 C CA . GLY A 1 294 ? 6.127 -16.671 -31.056 1.00 42.50 294 GLY A CA 1
ATOM 2014 C C . GLY A 1 294 ? 5.241 -17.813 -30.556 1.00 42.50 294 GLY A C 1
ATOM 2015 O O . GLY A 1 294 ? 4.236 -17.573 -29.901 1.00 42.50 294 GLY A O 1
ATOM 2016 N N . SER A 1 295 ? 5.559 -19.057 -30.918 1.00 39.25 295 SER A N 1
ATOM 2017 C CA . SER A 1 295 ? 4.726 -20.236 -30.631 1.00 39.25 295 SER A CA 1
ATOM 2018 C C . SER A 1 295 ? 4.608 -20.507 -29.124 1.00 39.25 295 SER A C 1
ATOM 2020 O O . SER A 1 295 ? 5.579 -20.924 -28.494 1.00 39.25 295 SER A O 1
ATOM 2022 N N . GLY A 1 296 ? 3.412 -20.338 -28.558 1.00 52.16 296 GLY A N 1
ATOM 2023 C CA . GLY A 1 296 ? 3.093 -20.710 -27.180 1.00 52.16 296 GLY A CA 1
ATOM 2024 C C . GLY A 1 296 ? 1.647 -20.404 -26.794 1.00 52.16 296 GLY A C 1
ATOM 2025 O O . GLY A 1 296 ? 1.050 -19.473 -27.323 1.00 52.16 296 GLY A O 1
ATOM 2026 N N . VAL A 1 297 ? 1.086 -21.189 -25.868 1.00 48.56 297 VAL A N 1
ATOM 2027 C CA . VAL A 1 297 ? -0.264 -20.990 -25.307 1.00 48.56 297 VAL A CA 1
ATOM 2028 C C . VAL A 1 297 ? -0.141 -20.398 -23.902 1.00 48.56 297 VAL A C 1
ATOM 2030 O O . VAL A 1 297 ? 0.580 -20.951 -23.071 1.00 48.56 297 VAL A O 1
ATOM 2033 N N . VAL A 1 298 ? -0.858 -19.303 -23.635 1.00 43.38 298 VAL A N 1
ATOM 2034 C CA . VAL A 1 298 ? -1.002 -18.679 -22.309 1.00 43.38 298 VAL A CA 1
ATOM 2035 C C . VAL A 1 298 ? -2.444 -18.876 -21.841 1.00 43.38 298 VAL A C 1
ATOM 2037 O O . VAL A 1 298 ? -3.375 -18.602 -22.592 1.00 43.38 298 VAL A O 1
ATOM 2040 N N . THR A 1 299 ? -2.629 -19.359 -20.615 1.00 47.53 299 THR A N 1
ATOM 2041 C CA . THR A 1 299 ? -3.937 -19.602 -19.988 1.00 47.53 299 THR A CA 1
ATOM 2042 C C . THR A 1 299 ? -4.123 -18.636 -18.825 1.00 47.53 299 THR A C 1
ATOM 2044 O O . THR A 1 299 ? -3.230 -18.532 -17.981 1.00 47.53 299 THR A O 1
ATOM 2047 N N . LEU A 1 300 ? -5.268 -17.949 -18.771 1.00 45.16 300 LEU A N 1
ATOM 2048 C CA . LEU A 1 300 ? -5.605 -16.978 -17.727 1.00 45.16 300 LEU A CA 1
ATOM 2049 C C . LEU A 1 300 ? -6.717 -17.493 -16.791 1.00 45.16 300 LEU A C 1
ATOM 2051 O O . LEU A 1 300 ? -7.597 -18.245 -17.220 1.00 45.16 300 LEU A O 1
ATOM 2055 N N . ASP A 1 301 ? -6.699 -17.079 -15.522 1.00 44.06 301 ASP A N 1
ATOM 2056 C CA . ASP A 1 301 ? -7.829 -17.234 -14.597 1.00 44.06 301 ASP A CA 1
ATOM 2057 C C . ASP A 1 301 ? -8.848 -16.089 -14.721 1.00 44.06 301 ASP A C 1
ATOM 2059 O O . ASP A 1 301 ? -8.667 -15.127 -15.468 1.00 44.06 301 ASP A O 1
ATOM 2063 N N . GLN A 1 302 ? -9.930 -16.187 -13.949 1.00 34.75 302 GLN A N 1
ATOM 2064 C CA . GLN A 1 302 ? -11.077 -15.278 -13.995 1.00 34.75 302 GLN A CA 1
ATOM 2065 C C . GLN A 1 302 ? -10.768 -13.836 -13.542 1.00 34.75 302 GLN A C 1
ATOM 2067 O O . GLN A 1 302 ? -11.620 -12.960 -13.670 1.00 34.75 302 GLN A O 1
ATOM 2072 N N . ALA A 1 303 ? -9.567 -13.584 -13.011 1.00 36.47 303 ALA A N 1
ATOM 2073 C CA . ALA A 1 303 ? -9.067 -12.263 -12.639 1.00 36.47 303 ALA A CA 1
ATOM 2074 C C . ALA A 1 303 ? -8.023 -11.725 -13.640 1.00 36.47 303 ALA A C 1
ATOM 2076 O O . ALA A 1 303 ? -7.365 -10.722 -13.359 1.00 36.47 303 ALA A O 1
ATOM 2077 N N . GLY A 1 304 ? -7.842 -12.399 -14.784 1.00 37.19 304 GLY A N 1
ATOM 2078 C CA . GLY A 1 304 ? -6.871 -12.043 -15.818 1.00 37.19 304 GLY A CA 1
ATOM 2079 C C . GLY A 1 304 ? -5.435 -12.469 -15.499 1.00 37.19 304 GLY A C 1
ATOM 2080 O O . GLY A 1 304 ? -4.500 -11.981 -16.134 1.00 37.19 304 GLY A O 1
ATOM 2081 N N . ARG A 1 305 ? -5.213 -13.352 -14.513 1.00 41.47 305 ARG A N 1
ATOM 2082 C CA . ARG A 1 305 ? -3.860 -13.794 -14.137 1.00 41.47 305 ARG A CA 1
ATOM 2083 C C . ARG A 1 305 ? -3.423 -14.980 -14.970 1.00 41.47 305 ARG A C 1
ATOM 2085 O O . ARG A 1 305 ? -4.184 -15.918 -15.148 1.00 41.47 305 ARG A O 1
ATOM 2092 N N . VAL A 1 306 ? -2.164 -14.987 -15.394 1.00 42.69 306 VAL A N 1
ATOM 2093 C CA . VAL A 1 306 ? -1.562 -16.138 -16.076 1.00 42.69 306 VAL A CA 1
ATOM 2094 C C . VAL A 1 306 ? -1.423 -17.310 -15.104 1.00 42.69 306 VAL A C 1
ATOM 2096 O O . VAL A 1 306 ? -0.699 -17.206 -14.115 1.00 42.69 306 VAL A O 1
ATOM 2099 N N . VAL A 1 307 ? -2.099 -18.422 -15.397 1.00 51.09 307 VAL A N 1
ATOM 2100 C CA . VAL A 1 307 ? -2.079 -19.663 -14.600 1.00 51.09 307 VAL A CA 1
ATOM 2101 C C . VAL A 1 307 ? -1.372 -20.832 -15.289 1.00 51.09 307 VAL A C 1
ATOM 2103 O O . VAL A 1 307 ? -0.916 -21.740 -14.602 1.00 51.09 307 VAL A O 1
ATOM 2106 N N . ASP A 1 308 ? -1.228 -20.804 -16.618 1.00 44.53 308 ASP A N 1
ATOM 2107 C CA . ASP A 1 308 ? -0.347 -21.710 -17.375 1.00 44.53 308 ASP A CA 1
ATOM 2108 C C . ASP A 1 308 ? 0.281 -20.940 -18.548 1.00 44.53 308 ASP A C 1
ATOM 2110 O O . ASP A 1 308 ? -0.383 -20.128 -19.192 1.00 44.53 308 ASP A O 1
ATOM 2114 N N . ASN A 1 309 ? 1.560 -21.171 -18.833 1.00 49.56 309 ASN A N 1
ATOM 2115 C CA . ASN A 1 309 ? 2.263 -20.572 -19.965 1.00 49.56 309 ASN A CA 1
ATOM 2116 C C . ASN A 1 309 ? 3.194 -21.617 -20.586 1.00 49.56 309 ASN A C 1
ATOM 2118 O O . ASN A 1 309 ? 4.290 -21.859 -20.088 1.00 49.56 309 ASN A O 1
ATOM 2122 N N . ARG A 1 310 ? 2.759 -22.217 -21.698 1.00 49.44 310 ARG A N 1
ATOM 2123 C CA . ARG A 1 310 ? 3.543 -23.185 -22.484 1.00 49.44 310 ARG A CA 1
ATOM 2124 C C . ARG A 1 310 ? 4.244 -22.537 -23.674 1.00 49.44 310 ARG A C 1
ATOM 2126 O O . ARG A 1 310 ? 4.518 -23.202 -24.672 1.00 49.44 310 ARG A O 1
ATOM 2133 N N . SER A 1 311 ? 4.490 -21.231 -23.604 1.00 49.09 311 SER A N 1
ATOM 2134 C CA . SER A 1 311 ? 5.496 -20.597 -24.455 1.00 49.09 311 SER A CA 1
ATOM 2135 C C . SER A 1 311 ? 6.897 -21.038 -24.031 1.00 49.09 311 SER A C 1
ATOM 2137 O O . SER A 1 311 ? 7.107 -21.526 -22.923 1.00 49.09 311 SER A O 1
ATOM 2139 N N . THR A 1 312 ? 7.875 -20.890 -24.917 1.00 43.81 312 THR A N 1
ATOM 2140 C CA . THR A 1 312 ? 9.279 -21.276 -24.700 1.00 43.81 312 THR A CA 1
ATOM 2141 C C . THR A 1 312 ? 10.025 -20.383 -23.692 1.00 43.81 312 THR A C 1
ATOM 2143 O O . THR A 1 312 ? 11.215 -20.136 -23.865 1.00 43.81 312 THR A O 1
ATOM 2146 N N . LEU A 1 313 ? 9.360 -19.865 -22.656 1.00 40.31 313 LEU A N 1
ATOM 2147 C CA . LEU A 1 313 ? 9.964 -19.010 -21.632 1.00 40.31 313 LEU A CA 1
ATOM 2148 C C . LEU A 1 313 ? 9.988 -19.719 -20.265 1.00 40.31 313 LEU A C 1
ATOM 2150 O O . LEU A 1 313 ? 8.988 -20.247 -19.789 1.00 40.31 313 LEU A O 1
ATOM 2154 N N . THR A 1 314 ? 11.184 -19.754 -19.675 1.00 32.41 314 THR A N 1
ATOM 2155 C CA . THR A 1 314 ? 11.673 -20.678 -18.632 1.00 32.41 314 THR A CA 1
ATOM 2156 C C . THR A 1 314 ? 11.395 -20.269 -17.174 1.00 32.41 314 THR A C 1
ATOM 2158 O O . THR A 1 314 ? 11.324 -19.082 -16.857 1.00 32.41 314 THR A O 1
ATOM 2161 N N . PHE A 1 315 ? 11.385 -21.274 -16.280 1.00 27.14 315 PHE A N 1
ATOM 2162 C CA . PHE A 1 315 ? 11.397 -21.223 -14.798 1.00 27.14 315 PHE A CA 1
ATOM 2163 C C . PHE A 1 315 ? 12.401 -22.275 -14.238 1.00 27.14 315 PHE A C 1
ATOM 2165 O O . PHE A 1 315 ? 12.823 -23.157 -14.983 1.00 27.14 315 PHE A O 1
ATOM 2172 N N . PRO A 1 316 ? 12.683 -22.292 -12.919 1.00 31.53 316 PRO A N 1
ATOM 2173 C CA . PRO A 1 316 ? 13.781 -21.626 -12.215 1.00 31.53 316 PRO A CA 1
ATOM 2174 C C . PRO A 1 316 ? 15.108 -22.429 -12.175 1.00 31.53 316 PRO A C 1
ATOM 2176 O O . PRO A 1 316 ? 15.112 -23.648 -12.035 1.00 31.53 316 PRO A O 1
ATOM 2179 N N . GLY A 1 317 ? 16.246 -21.722 -12.209 1.00 35.31 317 GLY A N 1
ATOM 2180 C CA . GLY A 1 317 ? 17.596 -22.299 -12.039 1.00 35.31 317 GLY A CA 1
ATOM 2181 C C . GLY A 1 317 ? 18.622 -21.886 -13.101 1.00 35.31 317 GLY A C 1
ATOM 2182 O O . GLY A 1 317 ? 19.809 -22.148 -12.945 1.00 35.31 317 GLY A O 1
ATOM 2183 N N . LEU A 1 318 ? 18.186 -21.187 -14.148 1.00 29.72 318 LEU A N 1
ATOM 2184 C CA . LEU A 1 318 ? 19.036 -20.474 -15.100 1.00 29.72 318 LEU A CA 1
ATOM 2185 C C . LEU A 1 318 ? 18.508 -19.044 -15.226 1.00 29.72 318 LEU A C 1
ATOM 2187 O O . LEU A 1 318 ? 17.295 -18.828 -15.242 1.00 29.72 318 LEU A O 1
ATOM 2191 N N . ALA A 1 319 ? 19.425 -18.077 -15.238 1.00 40.38 319 ALA A N 1
ATOM 2192 C CA . ALA A 1 319 ? 19.127 -16.652 -15.220 1.00 40.38 319 ALA A CA 1
ATOM 2193 C C . ALA A 1 319 ? 18.217 -16.250 -16.391 1.00 40.38 319 ALA A C 1
ATOM 2195 O O . ALA A 1 319 ? 18.614 -16.329 -17.553 1.00 40.38 319 ALA A O 1
ATOM 2196 N N . ASN A 1 320 ? 17.017 -15.756 -16.083 1.00 31.92 320 ASN A N 1
ATOM 2197 C CA . ASN A 1 320 ? 16.256 -14.961 -17.039 1.00 31.92 320 ASN A CA 1
ATOM 2198 C C . ASN A 1 320 ? 16.822 -13.540 -17.018 1.00 31.92 320 ASN A C 1
ATOM 2200 O O . ASN A 1 320 ? 16.363 -12.682 -16.266 1.00 31.92 320 ASN A O 1
ATOM 2204 N N . ALA A 1 321 ? 17.785 -13.276 -17.895 1.00 42.34 321 ALA A N 1
ATOM 2205 C CA . ALA A 1 321 ? 18.050 -11.924 -18.363 1.00 42.34 321 ALA A CA 1
ATOM 2206 C C . ALA A 1 321 ? 16.947 -11.507 -19.356 1.00 42.34 321 ALA A C 1
ATOM 2208 O O . ALA A 1 321 ? 17.191 -11.381 -20.548 1.00 42.34 321 ALA A O 1
ATOM 2209 N N . THR A 1 322 ? 15.717 -11.331 -18.859 1.00 35.59 322 THR A N 1
ATOM 2210 C CA . THR A 1 322 ? 14.654 -10.553 -19.521 1.00 35.59 322 THR A CA 1
ATOM 2211 C C . THR A 1 322 ? 13.578 -10.222 -18.487 1.00 35.59 322 THR A C 1
ATOM 2213 O O . THR A 1 322 ? 12.773 -11.077 -18.120 1.00 35.59 322 THR A O 1
ATOM 2216 N N . ARG A 1 323 ? 13.591 -8.984 -17.975 1.00 41.97 323 ARG A N 1
ATOM 2217 C CA . ARG A 1 323 ? 12.539 -8.448 -17.097 1.00 41.97 323 ARG A CA 1
ATOM 2218 C C . ARG A 1 323 ? 11.220 -8.347 -17.870 1.00 41.97 323 ARG A C 1
ATOM 2220 O O . ARG A 1 323 ? 11.180 -7.721 -18.926 1.00 41.97 323 ARG A O 1
ATOM 2227 N N . GLY A 1 324 ? 10.146 -8.906 -17.313 1.00 32.94 324 GLY A N 1
ATOM 2228 C CA . GLY A 1 324 ? 8.786 -8.776 -17.831 1.00 32.94 324 GLY A CA 1
ATOM 2229 C C . GLY A 1 324 ? 7.718 -9.038 -16.762 1.00 32.94 324 GLY A C 1
ATOM 2230 O O . GLY A 1 324 ? 7.752 -10.072 -16.104 1.00 32.94 324 GLY A O 1
ATOM 2231 N N . LEU A 1 325 ? 6.776 -8.088 -16.685 1.00 35.06 325 LEU A N 1
ATOM 2232 C CA . LEU A 1 325 ? 5.649 -7.876 -15.759 1.00 35.06 325 LEU A CA 1
ATOM 2233 C C . LEU A 1 325 ? 6.012 -7.426 -14.332 1.00 35.06 325 LEU A C 1
ATOM 2235 O O . LEU A 1 325 ? 6.770 -8.073 -13.622 1.00 35.06 325 LEU A O 1
ATOM 2239 N N . ILE A 1 326 ? 5.444 -6.257 -14.003 1.00 37.22 326 ILE A N 1
ATOM 2240 C CA . ILE A 1 326 ? 5.458 -5.457 -12.768 1.00 37.22 326 ILE A CA 1
ATOM 2241 C C . ILE A 1 326 ? 6.040 -6.206 -11.563 1.00 37.22 326 ILE A C 1
ATOM 2243 O O . ILE A 1 326 ? 5.524 -7.252 -11.170 1.00 37.22 326 ILE A O 1
ATOM 2247 N N . SER A 1 327 ? 7.110 -5.617 -11.012 1.00 41.75 327 SER A N 1
ATOM 2248 C CA . SER A 1 327 ? 7.841 -6.030 -9.812 1.00 41.75 327 SER A CA 1
ATOM 2249 C C . SER A 1 327 ? 6.952 -6.730 -8.783 1.00 41.75 327 SER A C 1
ATOM 2251 O O . SER A 1 327 ? 5.835 -6.292 -8.490 1.00 41.75 327 SER A O 1
ATOM 2253 N N . LYS A 1 328 ? 7.471 -7.816 -8.201 1.00 46.38 328 LYS A N 1
ATOM 2254 C CA . LYS A 1 328 ? 6.904 -8.386 -6.979 1.00 46.38 328 LYS A CA 1
ATOM 2255 C C . LYS A 1 328 ? 6.779 -7.251 -5.966 1.00 46.38 328 LYS A C 1
ATOM 2257 O O . LYS A 1 328 ? 7.795 -6.757 -5.499 1.00 46.38 328 LYS A O 1
ATOM 2262 N N . ASP A 1 329 ? 5.542 -6.887 -5.635 1.00 54.91 329 ASP A N 1
ATOM 2263 C CA . ASP A 1 329 ? 5.196 -5.988 -4.533 1.00 54.91 329 ASP A CA 1
ATOM 2264 C C . ASP A 1 329 ? 6.178 -6.191 -3.375 1.00 54.91 329 ASP A C 1
ATOM 2266 O O . ASP A 1 329 ? 6.267 -7.286 -2.807 1.00 54.91 329 ASP A O 1
ATOM 2270 N N . VAL A 1 330 ? 6.959 -5.151 -3.090 1.00 55.31 330 VAL A N 1
ATOM 2271 C CA . VAL A 1 330 ? 8.056 -5.177 -2.125 1.00 55.31 330 VAL A CA 1
ATOM 2272 C C . VAL A 1 330 ? 7.589 -5.682 -0.757 1.00 55.31 330 VAL A C 1
ATOM 2274 O O . VAL A 1 330 ? 8.327 -6.404 -0.089 1.00 55.31 330 VAL A O 1
ATOM 2277 N N . ALA A 1 331 ? 6.332 -5.415 -0.378 1.00 57.38 331 ALA A N 1
ATOM 2278 C CA . ALA A 1 331 ? 5.730 -5.890 0.872 1.00 57.38 331 ALA A CA 1
ATOM 2279 C C . ALA A 1 331 ? 5.526 -7.424 0.928 1.00 57.38 331 ALA A C 1
ATOM 2281 O O . ALA A 1 331 ? 5.184 -7.999 1.970 1.00 57.38 331 ALA A O 1
ATOM 2282 N N . LYS A 1 332 ? 5.715 -8.115 -0.201 1.00 65.94 332 LYS A N 1
ATOM 2283 C CA . LYS A 1 332 ? 5.580 -9.571 -0.354 1.00 65.94 332 LYS A CA 1
ATOM 2284 C C . LYS A 1 332 ? 6.914 -10.274 -0.595 1.00 65.94 332 LYS A C 1
ATOM 2286 O O . LYS A 1 332 ? 6.939 -11.506 -0.580 1.00 65.94 332 LYS A O 1
ATOM 2291 N N . ARG A 1 333 ? 8.014 -9.544 -0.811 1.00 78.44 333 ARG A N 1
ATOM 2292 C CA . ARG A 1 333 ? 9.339 -10.145 -1.001 1.00 78.44 333 ARG A CA 1
ATOM 2293 C C . ARG A 1 333 ? 9.919 -10.557 0.354 1.00 78.44 333 ARG A C 1
ATOM 2295 O O . ARG A 1 333 ? 10.067 -9.719 1.231 1.00 78.44 333 ARG A O 1
ATOM 2302 N N . ALA A 1 334 ? 10.258 -11.835 0.522 1.00 79.69 334 ALA A N 1
ATOM 2303 C CA . ALA A 1 334 ? 11.037 -12.313 1.672 1.00 79.69 334 ALA A CA 1
ATOM 2304 C C . ALA A 1 334 ? 12.473 -11.763 1.633 1.00 79.69 334 ALA A C 1
ATOM 2306 O O . ALA A 1 334 ? 12.981 -11.553 0.525 1.00 79.69 334 ALA A O 1
ATOM 2307 N N . PRO A 1 335 ? 13.131 -11.546 2.788 1.00 82.81 335 PRO A N 1
ATOM 2308 C CA . PRO A 1 335 ? 14.519 -11.111 2.789 1.00 82.81 335 PRO A CA 1
ATOM 2309 C C . PRO A 1 335 ? 15.410 -12.211 2.193 1.00 82.81 335 PRO A C 1
ATOM 2311 O O . PRO A 1 335 ? 15.167 -13.405 2.381 1.00 82.81 335 PRO A O 1
ATOM 2314 N N . GLY A 1 336 ? 16.421 -11.805 1.437 1.00 80.81 336 GLY A N 1
ATOM 2315 C CA . GLY A 1 336 ? 17.430 -12.657 0.826 1.00 80.81 336 GLY A CA 1
ATOM 2316 C C . GLY A 1 336 ? 18.799 -12.457 1.471 1.00 80.81 336 GLY A C 1
ATOM 2317 O O . GLY A 1 336 ? 18.999 -11.573 2.298 1.00 80.81 336 GLY A O 1
ATOM 2318 N N . TYR A 1 337 ? 19.774 -13.269 1.062 1.00 76.88 337 TYR A N 1
ATOM 2319 C CA . TYR A 1 337 ? 21.138 -13.158 1.590 1.00 76.88 337 TYR A CA 1
ATOM 2320 C C . TYR A 1 337 ? 21.841 -11.855 1.173 1.00 76.88 337 TYR A C 1
ATOM 2322 O O . TYR A 1 337 ? 22.789 -11.469 1.837 1.00 76.88 337 TYR A O 1
ATOM 2330 N N . LEU A 1 338 ? 21.376 -11.179 0.117 1.00 80.94 338 LEU A N 1
ATOM 2331 C CA . LEU A 1 338 ? 21.895 -9.882 -0.342 1.00 80.94 338 LEU A CA 1
ATOM 2332 C C . LEU A 1 338 ? 21.238 -8.684 0.359 1.00 80.94 338 LEU A C 1
ATOM 2334 O O . LEU A 1 338 ? 21.656 -7.551 0.150 1.00 80.94 338 LEU A O 1
ATOM 2338 N N . ASP A 1 339 ? 20.241 -8.917 1.219 1.00 85.12 339 ASP A N 1
ATOM 2339 C CA . ASP A 1 339 ? 19.745 -7.900 2.152 1.00 85.12 339 ASP A CA 1
ATOM 2340 C C . ASP A 1 339 ? 20.714 -7.794 3.336 1.00 85.12 339 ASP A C 1
ATOM 2342 O O . ASP A 1 339 ? 20.386 -8.135 4.474 1.00 85.12 339 ASP A O 1
ATOM 2346 N N . ASP A 1 340 ? 21.949 -7.400 3.031 1.00 85.94 340 ASP A N 1
ATOM 2347 C CA . ASP A 1 340 ? 23.108 -7.483 3.907 1.00 85.94 340 ASP A CA 1
ATOM 2348 C C . ASP A 1 340 ? 23.710 -6.106 4.231 1.00 85.94 340 ASP A C 1
ATOM 2350 O O . ASP A 1 340 ? 23.062 -5.063 4.119 1.00 85.94 340 ASP A O 1
ATOM 2354 N N . SER A 1 341 ? 24.939 -6.085 4.749 1.00 88.88 341 SER A N 1
ATOM 2355 C CA . SER A 1 341 ? 25.586 -4.848 5.192 1.00 88.88 341 SER A CA 1
ATOM 2356 C C . SER A 1 341 ? 25.952 -3.924 4.034 1.00 88.88 341 SER A C 1
ATOM 2358 O O . SER A 1 341 ? 26.128 -2.731 4.264 1.00 88.88 341 SER A O 1
ATOM 2360 N N . VAL A 1 342 ? 26.041 -4.442 2.802 1.00 84.94 342 VAL A N 1
ATOM 2361 C CA . VAL A 1 342 ? 26.315 -3.648 1.596 1.00 84.94 342 VAL A CA 1
ATOM 2362 C C . VAL A 1 342 ? 25.157 -2.694 1.323 1.00 84.94 342 VAL A C 1
ATOM 2364 O O . VAL A 1 342 ? 25.384 -1.520 1.043 1.00 84.94 342 VAL A O 1
ATOM 2367 N N . VAL A 1 343 ? 23.919 -3.167 1.483 1.00 85.50 343 VAL A N 1
ATOM 2368 C CA . VAL A 1 343 ? 22.696 -2.361 1.314 1.00 85.50 343 VAL A CA 1
ATOM 2369 C C . VAL A 1 343 ? 22.218 -1.697 2.617 1.00 85.50 343 VAL A C 1
ATOM 2371 O O . VAL A 1 343 ? 21.161 -1.068 2.648 1.00 85.50 343 VAL A O 1
ATOM 2374 N N . GLY A 1 344 ? 23.012 -1.790 3.689 1.00 87.62 344 GLY A N 1
ATOM 2375 C CA . GLY A 1 344 ? 22.819 -1.038 4.933 1.00 87.62 344 GLY A CA 1
ATOM 2376 C C . GLY A 1 344 ? 22.033 -1.748 6.038 1.00 87.62 344 GLY A C 1
ATOM 2377 O O . GLY A 1 344 ? 21.725 -1.112 7.049 1.00 87.62 344 GLY A O 1
ATOM 2378 N N . TYR A 1 345 ? 21.717 -3.039 5.895 1.00 89.25 345 TYR A N 1
ATOM 2379 C CA . TYR A 1 345 ? 21.138 -3.809 6.999 1.00 89.25 345 TYR A CA 1
ATOM 2380 C C . TYR A 1 345 ? 22.182 -4.083 8.091 1.00 89.25 345 TYR A C 1
ATOM 2382 O O . TYR A 1 345 ? 23.393 -3.970 7.892 1.00 89.25 345 TYR A O 1
ATOM 2390 N N . ALA A 1 346 ? 21.728 -4.467 9.276 1.00 90.94 346 ALA A N 1
ATOM 2391 C CA . ALA A 1 346 ? 22.538 -4.773 10.445 1.00 90.94 346 ALA A CA 1
ATOM 2392 C C . ALA A 1 346 ? 21.868 -5.863 11.302 1.00 90.94 346 ALA A C 1
ATOM 2394 O O . ALA A 1 346 ? 20.662 -6.092 11.189 1.00 90.94 346 ALA A O 1
ATOM 2395 N N . PRO A 1 347 ? 22.618 -6.541 12.192 1.00 90.69 347 PRO A N 1
ATOM 2396 C CA . PRO A 1 347 ? 22.014 -7.456 13.152 1.00 90.69 347 PRO A CA 1
ATOM 2397 C C . PRO A 1 347 ? 20.924 -6.769 13.989 1.00 90.69 347 PRO A C 1
ATOM 2399 O O . PRO A 1 347 ? 21.115 -5.657 14.481 1.00 90.69 347 PRO A O 1
ATOM 2402 N N . ASN A 1 348 ? 19.823 -7.486 14.211 1.00 87.69 348 ASN A N 1
ATOM 2403 C CA . ASN A 1 348 ? 18.559 -7.053 14.820 1.00 87.69 348 ASN A CA 1
ATOM 2404 C C . ASN A 1 348 ? 17.642 -6.199 13.942 1.00 87.69 348 ASN A C 1
ATOM 2406 O O . ASN A 1 348 ? 16.535 -5.884 14.391 1.00 87.69 348 ASN A O 1
ATOM 2410 N N . ASP A 1 349 ? 18.044 -5.875 12.712 1.00 88.81 349 ASP A N 1
ATOM 2411 C CA . ASP A 1 349 ? 17.103 -5.282 11.774 1.00 88.81 349 ASP A CA 1
ATOM 2412 C C . ASP A 1 349 ? 15.967 -6.254 11.460 1.00 88.81 349 ASP A C 1
ATOM 2414 O O . ASP A 1 349 ? 16.129 -7.477 11.514 1.00 88.81 349 ASP A O 1
ATOM 2418 N N . ILE A 1 350 ? 14.802 -5.701 11.150 1.00 86.81 350 ILE A N 1
ATOM 2419 C CA . ILE A 1 350 ? 13.574 -6.450 10.902 1.00 86.81 350 ILE A CA 1
ATOM 2420 C C . ILE A 1 350 ? 13.098 -6.265 9.471 1.00 86.81 350 ILE A C 1
ATOM 2422 O O . ILE A 1 350 ? 13.196 -5.188 8.902 1.00 86.81 350 ILE A O 1
ATOM 2426 N N . TRP A 1 351 ? 12.524 -7.331 8.927 1.00 86.56 351 TRP A N 1
ATOM 2427 C CA . TRP A 1 351 ? 11.920 -7.387 7.604 1.00 86.56 351 TRP A CA 1
ATOM 2428 C C . TRP A 1 351 ? 10.507 -7.962 7.706 1.00 86.56 351 TRP A C 1
ATOM 2430 O O . TRP A 1 351 ? 10.255 -8.811 8.558 1.00 86.56 351 TRP A O 1
ATOM 2440 N N . GLN A 1 352 ? 9.583 -7.553 6.834 1.00 83.81 352 GLN A N 1
ATOM 2441 C CA . GLN A 1 352 ? 8.249 -8.155 6.740 1.00 83.81 352 GLN A CA 1
ATOM 2442 C C . GLN A 1 352 ? 8.012 -8.742 5.356 1.00 83.81 352 GLN A C 1
ATOM 2444 O O . GLN A 1 352 ? 8.160 -8.060 4.350 1.00 83.81 352 GLN A O 1
ATOM 2449 N N . ALA A 1 353 ? 7.564 -9.997 5.314 1.00 81.06 353 ALA A N 1
ATOM 2450 C CA . ALA A 1 353 ? 7.095 -10.635 4.087 1.00 81.06 353 ALA A CA 1
ATOM 2451 C C . ALA A 1 353 ? 5.910 -11.553 4.383 1.00 81.06 353 ALA A C 1
ATOM 2453 O O . ALA A 1 353 ? 5.941 -12.311 5.347 1.00 81.06 353 ALA A O 1
ATOM 2454 N N . GLY A 1 354 ? 4.825 -11.428 3.614 1.00 76.44 354 GLY A N 1
ATOM 2455 C CA . GLY A 1 354 ? 3.631 -12.263 3.790 1.00 76.44 354 GLY A CA 1
ATOM 2456 C C . GLY A 1 354 ? 3.011 -12.222 5.196 1.00 76.44 354 GLY A C 1
ATOM 2457 O O . GLY A 1 354 ? 2.563 -13.258 5.676 1.00 76.44 354 GLY A O 1
ATOM 2458 N N . LYS A 1 355 ? 2.992 -11.053 5.860 1.00 79.62 355 LYS A N 1
ATOM 2459 C CA . LYS A 1 355 ? 2.555 -10.881 7.265 1.00 79.62 355 LYS A CA 1
ATOM 2460 C C . LYS A 1 355 ? 3.357 -11.696 8.288 1.00 79.62 355 LYS A C 1
ATOM 2462 O O . LYS A 1 355 ? 2.849 -12.029 9.352 1.00 79.62 355 LYS A O 1
ATOM 2467 N N . GLN A 1 356 ? 4.607 -12.009 7.974 1.00 82.88 356 GLN A N 1
ATOM 2468 C CA . GLN A 1 356 ? 5.577 -12.555 8.915 1.00 82.88 356 GLN A CA 1
ATOM 2469 C C . GLN A 1 356 ? 6.724 -11.569 9.076 1.00 82.88 356 GLN A C 1
ATOM 2471 O O . GLN A 1 356 ? 7.079 -10.878 8.117 1.00 82.88 356 GLN A O 1
ATOM 2476 N N . LEU A 1 357 ? 7.290 -11.520 10.278 1.00 86.81 357 LEU A N 1
ATOM 2477 C CA . LEU A 1 357 ? 8.494 -10.757 10.570 1.00 86.81 357 LEU A CA 1
ATOM 2478 C C . LEU A 1 357 ? 9.716 -11.670 10.521 1.00 86.81 357 LEU A C 1
ATOM 2480 O O . LEU A 1 357 ? 9.655 -12.830 10.928 1.00 86.81 357 LEU A O 1
ATOM 2484 N N . TYR A 1 358 ? 10.819 -11.120 10.040 1.00 87.94 358 TYR A N 1
ATOM 2485 C CA . TYR A 1 358 ? 12.130 -11.745 10.031 1.00 87.94 358 TYR A CA 1
ATOM 2486 C C . TYR A 1 358 ? 13.111 -10.814 10.728 1.00 87.94 358 TYR A C 1
ATOM 2488 O O . TYR A 1 358 ? 13.029 -9.602 10.549 1.00 87.94 358 TYR A O 1
ATOM 2496 N N . THR A 1 359 ? 14.049 -11.359 11.492 1.00 88.19 359 THR A N 1
ATOM 2497 C CA . THR A 1 359 ? 15.133 -10.607 12.125 1.00 88.19 359 THR A CA 1
ATOM 2498 C C . THR A 1 359 ? 16.457 -11.012 11.503 1.00 88.19 359 THR A C 1
ATOM 2500 O O . THR A 1 359 ? 16.757 -12.200 11.379 1.00 88.19 359 THR A O 1
ATOM 2503 N N . CYS A 1 360 ? 17.270 -10.025 11.145 1.00 88.38 360 CYS A N 1
ATOM 2504 C CA . CYS A 1 360 ? 18.645 -10.241 10.735 1.00 88.38 360 CYS A CA 1
ATOM 2505 C C . CYS A 1 360 ? 19.451 -10.697 11.957 1.00 88.38 360 CYS A C 1
ATOM 2507 O O . CYS A 1 360 ? 19.712 -9.925 12.878 1.00 88.38 360 CYS A O 1
ATOM 2509 N N . LEU A 1 361 ? 19.821 -11.974 12.007 1.00 82.75 361 LEU A N 1
ATOM 2510 C CA . LEU A 1 361 ? 20.602 -12.537 13.108 1.00 82.75 361 LEU A CA 1
ATOM 2511 C C . LEU A 1 361 ? 22.081 -12.185 12.980 1.00 82.75 361 LEU A C 1
ATOM 2513 O O . LEU A 1 361 ? 22.781 -11.995 13.976 1.00 82.75 361 LEU A O 1
ATOM 2517 N N . ARG A 1 362 ? 22.574 -12.168 11.741 1.00 81.19 362 ARG A N 1
ATOM 2518 C CA . ARG A 1 362 ? 23.973 -11.917 11.401 1.00 81.19 362 ARG A CA 1
ATOM 2519 C C . ARG A 1 362 ? 24.046 -11.229 10.062 1.00 81.19 362 ARG A C 1
ATOM 2521 O O . ARG A 1 362 ? 23.263 -11.538 9.168 1.00 81.19 362 ARG A O 1
ATOM 2528 N N . ASN A 1 363 ? 25.044 -10.372 9.930 1.00 82.12 363 ASN A N 1
ATOM 2529 C CA . ASN A 1 363 ? 25.267 -9.646 8.706 1.00 82.12 363 ASN A CA 1
ATOM 2530 C C . ASN A 1 363 ? 26.759 -9.476 8.407 1.00 82.12 363 ASN A C 1
ATOM 2532 O O . ASN A 1 363 ? 27.550 -9.284 9.333 1.00 82.12 363 ASN A O 1
ATOM 2536 N N . GLY A 1 364 ? 27.118 -9.533 7.129 1.00 81.00 364 GLY A N 1
ATOM 2537 C CA . GLY A 1 364 ? 28.443 -9.243 6.598 1.00 81.00 364 GLY A CA 1
ATOM 2538 C C . GLY A 1 364 ? 28.372 -8.983 5.094 1.00 81.00 364 GLY A C 1
ATOM 2539 O O . GLY A 1 364 ? 27.353 -9.252 4.466 1.00 81.00 364 GLY A O 1
ATOM 2540 N N . ALA A 1 365 ? 29.449 -8.448 4.518 1.00 77.44 365 ALA A N 1
ATOM 2541 C CA . ALA A 1 365 ? 29.513 -8.206 3.080 1.00 77.44 365 ALA A CA 1
ATOM 2542 C C . ALA A 1 365 ? 29.482 -9.545 2.322 1.00 77.44 365 ALA A C 1
ATOM 2544 O O . ALA A 1 365 ? 30.372 -10.379 2.509 1.00 77.44 365 ALA A O 1
ATOM 2545 N N . GLY A 1 366 ? 28.452 -9.750 1.500 1.00 72.50 366 GLY A N 1
ATOM 2546 C CA . GLY A 1 366 ? 28.214 -10.978 0.742 1.00 72.50 366 GLY A CA 1
ATOM 2547 C C . GLY A 1 366 ? 27.255 -11.967 1.416 1.00 72.50 366 GLY A C 1
ATOM 2548 O O . GLY A 1 366 ? 27.171 -13.114 0.970 1.00 72.50 366 GLY A O 1
ATOM 2549 N N . GLY A 1 367 ? 26.551 -11.574 2.484 1.00 79.50 367 GLY A N 1
ATOM 2550 C CA . GLY A 1 367 ? 25.579 -12.455 3.127 1.00 79.50 367 GLY A CA 1
ATOM 2551 C C . GLY A 1 367 ? 24.990 -11.974 4.456 1.00 79.50 367 GLY A C 1
ATOM 2552 O O . GLY A 1 367 ? 25.689 -11.884 5.469 1.00 79.50 367 GLY A O 1
ATOM 2553 N N . ALA A 1 368 ? 23.666 -11.834 4.492 1.00 82.44 368 ALA A N 1
ATOM 2554 C CA . ALA A 1 368 ? 22.863 -11.765 5.709 1.00 82.44 368 ALA A CA 1
ATOM 2555 C C . ALA A 1 368 ? 22.160 -13.089 6.027 1.00 82.44 368 ALA A C 1
ATOM 2557 O O . ALA A 1 368 ? 21.738 -13.839 5.144 1.00 82.44 368 ALA A O 1
ATOM 2558 N N . VAL A 1 369 ? 21.993 -13.348 7.324 1.00 84.06 369 VAL A N 1
ATOM 2559 C CA . VAL A 1 369 ? 21.201 -14.463 7.845 1.00 84.06 369 VAL A CA 1
ATOM 2560 C C . VAL A 1 369 ? 19.949 -13.897 8.490 1.00 84.06 369 VAL A C 1
ATOM 2562 O O . VAL A 1 369 ? 20.015 -13.293 9.561 1.00 84.06 369 VAL A O 1
ATOM 2565 N N . TRP A 1 370 ? 18.815 -14.136 7.844 1.00 86.44 370 TRP A N 1
ATOM 2566 C CA . TRP A 1 370 ? 17.492 -13.765 8.326 1.00 86.44 370 TRP A CA 1
ATOM 2567 C C . TRP A 1 370 ? 16.792 -14.990 8.904 1.00 86.44 370 TRP A C 1
ATOM 2569 O O . TRP A 1 370 ? 16.816 -16.060 8.298 1.00 86.44 370 TRP A O 1
ATOM 2579 N N . ASP A 1 371 ? 16.165 -14.830 10.063 1.00 85.81 371 ASP A N 1
ATOM 2580 C CA . ASP A 1 371 ? 15.351 -15.873 10.689 1.00 85.81 371 ASP A CA 1
ATOM 2581 C C . ASP A 1 371 ? 13.969 -15.326 11.034 1.00 85.81 371 ASP A C 1
ATOM 2583 O O . ASP A 1 371 ? 13.805 -14.118 11.206 1.00 85.81 371 ASP A O 1
ATOM 2587 N N . LEU A 1 372 ? 12.970 -16.200 11.120 1.00 87.75 372 LEU A N 1
ATOM 2588 C CA . LEU A 1 372 ? 11.615 -15.812 11.492 1.00 87.75 372 LEU A CA 1
ATOM 2589 C C . LEU A 1 372 ? 11.619 -15.236 12.908 1.00 87.75 372 LEU A C 1
ATOM 2591 O O . LEU A 1 372 ? 11.996 -15.900 13.873 1.00 87.75 372 LEU A O 1
ATOM 2595 N N . THR A 1 373 ? 11.164 -13.994 13.041 1.00 79.69 373 THR A N 1
ATOM 2596 C CA . THR A 1 373 ? 10.981 -13.372 14.347 1.00 79.69 373 THR A CA 1
ATOM 2597 C C . THR A 1 373 ? 9.783 -14.035 15.024 1.00 79.69 373 THR A C 1
ATOM 2599 O O . THR A 1 373 ? 8.686 -14.005 14.457 1.00 79.69 373 THR A O 1
ATOM 2602 N N . PRO A 1 374 ? 9.934 -14.600 16.236 1.00 75.00 374 PRO A N 1
ATOM 2603 C CA . PRO A 1 374 ? 8.791 -15.065 17.007 1.00 75.00 374 PRO A CA 1
ATOM 2604 C C . PRO A 1 374 ? 7.790 -13.922 17.176 1.00 75.00 374 PRO A C 1
ATOM 2606 O O . PRO A 1 374 ? 8.174 -12.819 17.578 1.00 75.00 374 PRO A O 1
ATOM 2609 N N . ASP A 1 375 ? 6.522 -14.172 16.850 1.00 65.56 375 ASP A N 1
ATOM 2610 C CA . ASP A 1 375 ? 5.489 -13.147 16.950 1.00 65.56 375 ASP A CA 1
ATOM 2611 C C . ASP A 1 375 ? 5.222 -12.818 18.424 1.00 65.56 375 ASP A C 1
ATOM 2613 O O . ASP A 1 375 ? 4.573 -13.560 19.160 1.00 65.56 375 ASP A O 1
ATOM 2617 N N . VAL A 1 376 ? 5.812 -11.710 18.864 1.00 68.38 376 VAL A N 1
ATOM 2618 C CA . VAL A 1 376 ? 5.642 -11.129 20.201 1.00 68.38 376 VAL A CA 1
ATOM 2619 C C . VAL A 1 376 ? 5.035 -9.727 20.122 1.00 68.38 376 VAL A C 1
ATOM 2621 O O . VAL A 1 376 ? 5.003 -9.010 21.126 1.00 68.38 376 VAL A O 1
ATOM 2624 N N . ALA A 1 377 ? 4.611 -9.296 18.929 1.00 76.25 377 ALA A N 1
ATOM 2625 C CA . ALA A 1 377 ? 3.986 -7.997 18.746 1.00 76.25 377 ALA A CA 1
ATOM 2626 C C . ALA A 1 377 ? 2.515 -8.064 19.192 1.00 76.25 377 ALA A C 1
ATOM 2628 O O . ALA A 1 377 ? 1.849 -9.080 18.993 1.00 76.25 377 ALA A O 1
ATOM 2629 N N . PRO A 1 378 ? 1.969 -6.994 19.790 1.00 80.94 378 PRO A N 1
ATOM 2630 C CA . PRO A 1 378 ? 0.533 -6.920 20.019 1.00 80.94 378 PRO A CA 1
ATOM 2631 C C . PRO A 1 378 ? -0.254 -7.001 18.706 1.00 80.94 378 PRO A C 1
ATOM 2633 O O . PRO A 1 378 ? 0.245 -6.617 17.645 1.00 80.94 378 PRO A O 1
ATOM 2636 N N . ALA A 1 379 ? -1.504 -7.458 18.773 1.00 85.75 379 ALA A N 1
ATOM 2637 C CA . ALA A 1 379 ? -2.338 -7.608 17.583 1.00 85.75 379 ALA A CA 1
ATOM 2638 C C . ALA A 1 379 ? -2.660 -6.260 16.916 1.00 85.75 379 ALA A C 1
ATOM 2640 O O . ALA A 1 379 ? -2.835 -6.209 15.695 1.00 85.75 379 ALA A O 1
ATOM 2641 N N . CYS A 1 380 ? -2.745 -5.172 17.689 1.00 94.31 380 CYS A N 1
ATOM 2642 C CA . CYS A 1 380 ? -2.924 -3.817 17.183 1.00 94.31 380 CYS A CA 1
ATOM 2643 C C . CYS A 1 380 ? -2.001 -2.803 17.901 1.00 94.31 380 CYS A C 1
ATOM 2645 O O . CYS A 1 380 ? -1.623 -3.015 19.053 1.00 94.31 380 CYS A O 1
ATOM 2647 N N . PRO A 1 381 ? -1.632 -1.675 17.257 1.00 94.88 381 PRO A N 1
ATOM 2648 C CA . PRO A 1 381 ? -0.677 -0.724 17.837 1.00 94.88 381 PRO A CA 1
ATOM 2649 C C . PRO A 1 381 ? -1.130 -0.056 19.143 1.00 94.88 381 PRO A C 1
ATOM 2651 O O . PRO A 1 381 ? -0.290 0.286 19.972 1.00 94.88 381 PRO A O 1
ATOM 2654 N N . GLY A 1 382 ? -2.438 0.138 19.346 1.00 96.44 382 GLY A N 1
ATOM 2655 C CA . GLY A 1 382 ? -2.982 0.745 20.565 1.00 96.44 382 GLY A CA 1
ATOM 2656 C C . GLY A 1 382 ? -2.799 -0.125 21.807 1.00 96.44 382 GLY A C 1
ATOM 2657 O O . GLY A 1 382 ? -2.610 0.404 22.902 1.00 96.44 382 GLY A O 1
ATOM 2658 N N . ASP A 1 383 ? -2.754 -1.448 21.635 1.00 96.06 383 ASP A N 1
ATOM 2659 C CA . ASP A 1 383 ? -2.631 -2.415 22.732 1.00 96.06 383 ASP A CA 1
ATOM 2660 C C . ASP A 1 383 ? -1.312 -2.258 23.506 1.00 96.06 383 ASP A C 1
ATOM 2662 O O . ASP A 1 383 ? -1.233 -2.595 24.687 1.00 96.06 383 ASP A O 1
ATOM 2666 N N . VAL A 1 384 ? -0.278 -1.704 22.858 1.00 95.88 384 VAL A N 1
ATOM 2667 C CA . VAL A 1 384 ? 1.039 -1.424 23.455 1.00 95.88 384 VAL A CA 1
ATOM 2668 C C . VAL A 1 384 ? 0.922 -0.568 24.717 1.00 95.88 384 VAL A C 1
ATOM 2670 O O . VAL A 1 384 ? 1.682 -0.752 25.668 1.00 95.88 384 VAL A O 1
ATOM 2673 N N . PHE A 1 385 ? -0.028 0.367 24.737 1.00 95.75 385 PHE A N 1
ATOM 2674 C CA . PHE A 1 385 ? -0.153 1.350 25.808 1.00 95.75 385 PHE A CA 1
ATOM 2675 C C . PHE A 1 385 ? -1.077 0.899 26.941 1.00 95.75 385 PHE A C 1
ATOM 2677 O O . PHE A 1 385 ? -1.079 1.534 27.994 1.00 95.75 385 PHE A O 1
ATOM 2684 N N . GLY A 1 386 ? -1.826 -0.196 26.772 1.00 93.62 386 GLY A N 1
ATOM 2685 C CA . GLY A 1 386 ? -2.713 -0.742 27.801 1.00 93.62 386 GLY A CA 1
ATOM 2686 C C . GLY A 1 386 ? -3.582 0.332 28.468 1.00 93.62 386 GLY A C 1
ATOM 2687 O O . GLY A 1 386 ? -4.268 1.103 27.803 1.00 93.62 386 GLY A O 1
ATOM 2688 N N . THR A 1 387 ? -3.513 0.430 29.797 1.00 94.19 387 THR A N 1
ATOM 2689 C CA . THR A 1 387 ? -4.281 1.403 30.602 1.00 94.19 387 THR A CA 1
ATOM 2690 C C . THR A 1 387 ? -3.830 2.862 30.454 1.00 94.19 387 THR A C 1
ATOM 2692 O O . THR A 1 387 ? -4.442 3.768 31.031 1.00 94.19 387 THR A O 1
ATOM 2695 N N . ASP A 1 388 ? -2.731 3.109 29.744 1.00 95.69 388 ASP A N 1
ATOM 2696 C CA . ASP A 1 388 ? -2.244 4.454 29.441 1.00 95.69 388 ASP A CA 1
ATOM 2697 C C . ASP A 1 388 ? -2.801 5.007 28.130 1.00 95.69 388 ASP A C 1
ATOM 2699 O O . ASP A 1 388 ? -2.594 6.190 27.847 1.00 95.69 388 ASP A O 1
ATOM 2703 N N . LEU A 1 389 ? -3.510 4.184 27.352 1.00 96.75 389 LEU A N 1
ATOM 2704 C CA . LEU A 1 389 ? -4.189 4.608 26.137 1.00 96.75 389 LEU A CA 1
ATOM 2705 C C . LEU A 1 389 ? -5.296 5.618 26.482 1.00 96.75 389 LEU A C 1
ATOM 2707 O O . LEU A 1 389 ? -6.143 5.375 27.338 1.00 96.75 389 LEU A O 1
ATOM 2711 N N . VAL A 1 390 ? -5.252 6.774 25.826 1.00 97.12 390 VAL A N 1
ATOM 2712 C CA . VAL A 1 390 ? -6.213 7.880 25.976 1.00 97.12 390 VAL A CA 1
ATOM 2713 C C . VAL A 1 390 ? -7.207 7.884 24.827 1.00 97.12 390 VAL A C 1
ATOM 2715 O O . VAL A 1 390 ? -8.354 8.279 25.010 1.00 97.12 390 VAL A O 1
ATOM 2718 N N . GLY A 1 391 ? -6.759 7.488 23.642 1.00 97.81 391 GLY A N 1
ATOM 2719 C CA . GLY A 1 391 ? -7.597 7.387 22.464 1.00 97.81 391 GLY A CA 1
ATOM 2720 C C . GLY A 1 391 ? -6.898 6.603 21.368 1.00 97.81 391 GLY A C 1
ATOM 2721 O O . GLY A 1 391 ? -5.670 6.631 21.251 1.00 97.81 391 GLY A O 1
ATOM 2722 N N . ALA A 1 392 ? -7.684 5.882 20.580 1.00 98.12 392 ALA A N 1
ATOM 2723 C CA . ALA A 1 392 ? -7.209 5.185 19.396 1.00 98.12 392 ALA A CA 1
ATOM 2724 C C . ALA A 1 392 ? -8.247 5.319 18.290 1.00 98.12 392 ALA A C 1
ATOM 2726 O O . ALA A 1 392 ? -9.430 5.090 18.517 1.00 98.12 392 ALA A O 1
ATOM 2727 N N . TRP A 1 393 ? -7.807 5.682 17.092 1.00 98.38 393 TRP A N 1
ATOM 2728 C CA . TRP A 1 393 ? -8.691 6.007 15.978 1.00 98.38 393 TRP A CA 1
ATOM 2729 C C . TRP A 1 393 ? -8.127 5.428 14.697 1.00 98.38 393 TRP A C 1
ATOM 2731 O O . TRP A 1 393 ? -6.935 5.556 14.435 1.00 98.38 393 TRP A O 1
ATOM 2741 N N . GLY A 1 394 ? -8.965 4.823 13.870 1.00 96.81 394 GLY A N 1
ATOM 2742 C CA . GLY A 1 394 ? -8.520 4.258 12.607 1.00 96.81 394 GLY A CA 1
ATOM 2743 C C . GLY A 1 394 ? -9.672 3.772 11.753 1.00 96.81 394 GLY A C 1
ATOM 2744 O O . GLY A 1 394 ? -10.793 3.602 12.233 1.00 96.81 394 GLY A O 1
ATOM 2745 N N . VAL A 1 395 ? -9.360 3.560 10.477 1.00 95.31 395 VAL A N 1
ATOM 2746 C CA . VAL A 1 395 ? -10.297 2.983 9.506 1.00 95.31 395 VAL A CA 1
ATOM 2747 C C . VAL A 1 395 ? -10.530 1.509 9.841 1.00 95.31 395 VAL A C 1
ATOM 2749 O O . VAL A 1 395 ? -11.662 1.047 9.871 1.00 95.31 395 VAL A O 1
ATOM 2752 N N . ASP A 1 396 ? -9.458 0.792 10.178 1.00 95.62 396 ASP A N 1
ATOM 2753 C CA . ASP A 1 396 ? -9.503 -0.553 10.752 1.00 95.62 396 ASP A CA 1
ATOM 2754 C C . ASP A 1 396 ? -9.253 -0.509 12.271 1.00 95.62 396 ASP A C 1
ATOM 2756 O O . ASP A 1 396 ? -8.936 0.538 12.843 1.00 95.62 396 ASP A O 1
ATOM 2760 N N . ALA A 1 397 ? -9.370 -1.664 12.932 1.00 96.12 397 ALA A N 1
ATOM 2761 C CA . ALA A 1 397 ? -9.059 -1.800 14.350 1.00 96.12 397 ALA A CA 1
ATOM 2762 C C . ALA A 1 397 ? -7.593 -1.437 14.647 1.00 96.12 397 ALA A C 1
ATOM 2764 O O . ALA A 1 397 ? -6.665 -2.019 14.073 1.00 96.12 397 ALA A O 1
ATOM 2765 N N . VAL A 1 398 ? -7.428 -0.498 15.576 1.00 96.81 398 VAL A N 1
ATOM 2766 C CA . VAL A 1 398 ? -6.185 -0.031 16.204 1.00 96.81 398 VAL A CA 1
ATOM 2767 C C . VAL A 1 398 ? -6.082 -0.538 17.652 1.00 96.81 398 VAL A C 1
ATOM 2769 O O . VAL A 1 398 ? -5.006 -0.485 18.245 1.00 96.81 398 VAL A O 1
ATOM 2772 N N . VAL A 1 399 ? -7.164 -1.109 18.188 1.00 97.06 399 VAL A N 1
ATOM 2773 C CA . VAL A 1 399 ? -7.218 -1.851 19.457 1.00 97.06 399 VAL A CA 1
ATOM 2774 C C . VAL A 1 399 ? -7.762 -3.252 19.181 1.00 97.06 399 VAL A C 1
ATOM 2776 O O . VAL A 1 399 ? -8.753 -3.409 18.459 1.00 97.06 399 VAL A O 1
ATOM 2779 N N . ALA A 1 400 ? -7.116 -4.283 19.723 1.00 94.75 400 ALA A N 1
ATOM 2780 C CA . ALA A 1 400 ? -7.508 -5.663 19.470 1.00 94.75 400 ALA A CA 1
ATOM 2781 C C . ALA A 1 400 ? -8.933 -5.957 19.955 1.00 94.75 400 ALA A C 1
ATOM 2783 O O . ALA A 1 400 ? -9.337 -5.588 21.055 1.00 94.75 400 ALA A O 1
ATOM 2784 N N . GLY A 1 401 ? -9.699 -6.667 19.124 1.00 93.44 401 GLY A N 1
ATOM 2785 C CA . GLY A 1 401 ? -11.066 -7.077 19.450 1.00 93.44 401 GLY A CA 1
ATOM 2786 C C . GLY A 1 401 ? -12.120 -5.971 19.348 1.00 93.44 401 GLY A C 1
ATOM 2787 O O . GLY A 1 401 ? -13.293 -6.269 19.559 1.00 93.44 401 GLY A O 1
ATOM 2788 N N . PHE A 1 402 ? -11.751 -4.734 18.992 1.00 96.56 402 PHE A N 1
ATOM 2789 C CA . PHE A 1 402 ? -12.728 -3.667 18.785 1.00 96.56 402 PHE A CA 1
ATOM 2790 C C . PHE A 1 402 ? -13.713 -4.023 17.660 1.00 96.56 402 PHE A C 1
ATOM 2792 O O . PHE A 1 402 ? -13.312 -4.404 16.558 1.00 96.56 402 PHE A O 1
ATOM 2799 N N . THR A 1 403 ? -15.005 -3.854 17.945 1.00 97.00 403 THR A N 1
ATOM 2800 C CA . THR A 1 403 ? -16.113 -3.931 16.987 1.00 97.00 403 THR A CA 1
ATOM 2801 C C . THR A 1 403 ? -17.121 -2.841 17.319 1.00 97.00 403 THR A C 1
ATOM 2803 O O . THR A 1 403 ? -17.463 -2.670 18.490 1.00 97.00 403 THR A O 1
ATOM 2806 N N . GLY A 1 404 ? -17.631 -2.137 16.315 1.00 97.19 404 GLY A N 1
ATOM 2807 C CA . GLY A 1 404 ? -18.537 -1.005 16.518 1.00 97.19 404 GLY A CA 1
ATOM 2808 C C . GLY A 1 404 ? -18.312 0.100 15.489 1.00 97.19 404 GLY A C 1
ATOM 2809 O O . GLY A 1 404 ? -17.571 -0.117 14.531 1.00 97.19 404 GLY A O 1
ATOM 2810 N N . PRO A 1 405 ? -18.943 1.274 15.654 1.00 97.81 405 PRO A N 1
ATOM 2811 C CA . PRO A 1 405 ? -18.707 2.432 14.793 1.00 97.81 405 PRO A CA 1
ATOM 2812 C C . PRO A 1 405 ? -17.213 2.757 14.720 1.00 97.81 405 PRO A C 1
ATOM 2814 O O . PRO A 1 405 ? -16.562 2.856 15.757 1.00 97.81 405 PRO A O 1
ATOM 2817 N N . ALA A 1 406 ? -16.668 2.890 13.510 1.00 97.38 406 ALA A N 1
ATOM 2818 C CA . ALA A 1 406 ? -15.257 3.207 13.302 1.00 97.38 406 ALA A CA 1
ATOM 2819 C C . ALA A 1 406 ? -15.093 4.637 12.804 1.00 97.38 406 ALA A C 1
ATOM 2821 O O . ALA A 1 406 ? -14.323 5.412 13.369 1.00 97.38 406 ALA A O 1
ATOM 2822 N N . PHE A 1 407 ? -15.872 5.016 11.792 1.00 98.56 407 PHE A N 1
ATOM 2823 C CA . PHE A 1 407 ? -15.862 6.371 11.265 1.00 98.56 407 PHE A CA 1
ATOM 2824 C C . PHE A 1 407 ? -17.160 6.725 10.543 1.00 98.56 407 PHE A C 1
ATOM 2826 O O . PHE A 1 407 ? -17.832 5.853 9.997 1.00 98.56 407 PHE A O 1
ATOM 2833 N N . ASP A 1 408 ? -17.485 8.012 10.515 1.00 98.62 408 ASP A N 1
ATOM 2834 C CA . ASP A 1 408 ? -18.541 8.557 9.667 1.00 98.62 408 ASP A CA 1
ATOM 2835 C C . ASP A 1 408 ? -17.930 9.110 8.386 1.00 98.62 408 ASP A C 1
ATOM 2837 O O . ASP A 1 408 ? -17.050 9.971 8.442 1.00 98.62 408 ASP A O 1
ATOM 2841 N N . VAL A 1 409 ? -18.414 8.636 7.238 1.00 98.25 409 VAL A N 1
ATOM 2842 C CA . VAL A 1 409 ? -18.106 9.214 5.931 1.00 98.25 409 VAL A CA 1
ATOM 2843 C C . VAL A 1 409 ? -19.265 10.100 5.488 1.00 98.25 409 VAL A C 1
ATOM 2845 O O . VAL A 1 409 ? -20.404 9.654 5.365 1.00 98.25 409 VAL A O 1
ATOM 2848 N N . THR A 1 410 ? -18.973 11.373 5.260 1.00 98.31 410 THR A N 1
ATOM 2849 C CA . THR A 1 410 ? -19.913 12.344 4.709 1.00 98.31 410 THR A CA 1
ATOM 2850 C C . THR A 1 410 ? -19.667 12.491 3.211 1.00 98.31 410 THR A C 1
ATOM 2852 O O . THR A 1 410 ? -18.531 12.674 2.774 1.00 98.31 410 THR A O 1
ATOM 2855 N N . THR A 1 411 ? -20.734 12.390 2.424 1.00 97.69 411 THR A N 1
ATOM 2856 C CA . THR A 1 411 ? -20.735 12.463 0.953 1.00 97.69 411 THR A CA 1
ATOM 2857 C C . THR A 1 411 ? -21.824 13.417 0.472 1.00 97.69 411 THR A C 1
ATOM 2859 O O . THR A 1 411 ? -22.686 13.815 1.255 1.00 97.69 411 THR A O 1
ATOM 2862 N N . THR A 1 412 ? -21.792 13.807 -0.804 1.00 97.50 412 THR A N 1
ATOM 2863 C CA . THR A 1 412 ? -22.914 14.510 -1.449 1.00 97.50 412 THR A CA 1
ATOM 2864 C C . THR A 1 412 ? -23.684 13.528 -2.320 1.00 97.50 412 THR A C 1
ATOM 2866 O O . THR A 1 412 ? -23.073 12.892 -3.169 1.00 97.50 412 THR A O 1
ATOM 2869 N N . VAL A 1 413 ? -24.990 13.391 -2.101 1.00 96.69 413 VAL A N 1
ATOM 2870 C CA . VAL A 1 413 ? -25.884 12.518 -2.875 1.00 96.69 413 VAL A CA 1
ATOM 2871 C C . VAL A 1 413 ? -27.103 13.334 -3.286 1.00 96.69 413 VAL A C 1
ATOM 2873 O O . VAL A 1 413 ? -27.806 13.876 -2.429 1.00 96.69 413 VAL A O 1
ATOM 2876 N N . ALA A 1 414 ? -27.343 13.444 -4.591 1.00 94.75 414 ALA A N 1
ATOM 2877 C CA . ALA A 1 414 ? -28.386 14.282 -5.175 1.00 94.75 414 ALA A CA 1
ATOM 2878 C C . ALA A 1 414 ? -28.357 15.735 -4.648 1.00 94.75 414 ALA A C 1
ATOM 2880 O O . ALA A 1 414 ? -29.395 16.330 -4.348 1.00 94.75 414 ALA A O 1
ATOM 2881 N N . GLY A 1 415 ? -27.155 16.303 -4.496 1.00 93.38 415 GLY A N 1
ATOM 2882 C CA . GLY A 1 415 ? -26.924 17.658 -3.991 1.00 93.38 415 GLY A CA 1
ATOM 2883 C C . GLY A 1 415 ? -27.077 17.839 -2.474 1.00 93.38 415 GLY A C 1
ATOM 2884 O O . GLY A 1 415 ? -26.917 18.959 -1.987 1.00 93.38 415 GLY A O 1
ATOM 2885 N N . ALA A 1 416 ? -27.366 16.780 -1.711 1.00 95.19 416 ALA A N 1
ATOM 2886 C CA . ALA A 1 416 ? -27.507 16.828 -0.256 1.00 95.19 416 ALA A CA 1
ATOM 2887 C C . ALA A 1 416 ? -26.342 16.130 0.461 1.00 95.19 416 ALA A C 1
ATOM 2889 O O . ALA A 1 416 ? -25.826 15.118 -0.002 1.00 95.19 416 ALA A O 1
ATOM 2890 N N . SER A 1 417 ? -25.947 16.653 1.625 1.00 96.31 417 SER A N 1
ATOM 2891 C CA . SER A 1 417 ? -24.941 16.018 2.484 1.00 96.31 417 SER A CA 1
ATOM 2892 C C . SER A 1 417 ? -25.538 14.785 3.175 1.00 96.31 417 SER A C 1
ATOM 2894 O O . SER A 1 417 ? -26.553 14.892 3.866 1.00 96.31 417 SER A O 1
ATOM 2896 N N . VAL A 1 418 ? -24.914 13.621 2.986 1.00 97.75 418 VAL A N 1
ATOM 2897 C CA . VAL A 1 418 ? -25.321 12.331 3.561 1.00 97.75 418 VAL A CA 1
ATOM 2898 C C . VAL A 1 418 ? -24.182 11.770 4.402 1.00 97.75 418 VAL A C 1
ATOM 2900 O O . VAL A 1 418 ? -23.069 11.588 3.907 1.00 97.75 418 VAL A O 1
ATOM 2903 N N . VAL A 1 419 ? -24.475 11.467 5.668 1.00 98.38 419 VAL A N 1
ATOM 2904 C CA . VAL A 1 419 ? -23.537 10.850 6.615 1.00 98.38 419 VAL A CA 1
ATOM 2905 C C . VAL A 1 419 ? -23.804 9.349 6.687 1.00 98.38 419 VAL A C 1
ATOM 2907 O O . VAL A 1 419 ? -24.921 8.931 6.988 1.00 98.38 419 VAL A O 1
ATOM 2910 N N . THR A 1 420 ? -22.776 8.540 6.439 1.00 98.50 420 THR A N 1
ATOM 2911 C CA . THR A 1 420 ? -22.820 7.079 6.564 1.00 98.50 420 THR A CA 1
ATOM 2912 C C . THR A 1 420 ? -21.808 6.615 7.604 1.00 98.50 420 THR A C 1
ATOM 2914 O O . THR A 1 420 ? -20.606 6.807 7.432 1.00 98.50 420 THR A O 1
ATOM 2917 N N . THR A 1 421 ? -22.274 5.958 8.664 1.00 98.62 421 THR A N 1
ATOM 2918 C CA . THR A 1 421 ? -21.392 5.328 9.653 1.00 98.62 421 THR A CA 1
ATOM 2919 C C . THR A 1 421 ? -20.875 3.995 9.126 1.00 98.62 421 THR A C 1
ATOM 2921 O O . THR A 1 421 ? -21.656 3.085 8.843 1.00 98.62 421 THR A O 1
ATOM 2924 N N . VAL A 1 422 ? -19.554 3.857 9.036 1.00 98.50 422 VAL A N 1
ATOM 2925 C CA . VAL A 1 422 ? -18.876 2.607 8.691 1.00 98.50 422 VAL A CA 1
ATOM 2926 C C . VAL A 1 422 ? -18.379 1.946 9.982 1.00 98.50 422 VAL A C 1
ATOM 2928 O O . VAL A 1 422 ? -17.556 2.531 10.696 1.00 98.50 422 VAL A O 1
ATOM 2931 N N . PRO A 1 423 ? -18.869 0.744 10.331 1.00 98.06 423 PRO A N 1
ATOM 2932 C CA . PRO A 1 423 ? -18.401 0.020 11.502 1.00 98.06 423 PRO A CA 1
ATOM 2933 C C . PRO A 1 423 ? -17.158 -0.825 11.200 1.00 98.06 423 PRO A C 1
ATOM 2935 O O . PRO A 1 423 ? -16.923 -1.233 10.065 1.00 98.06 423 PRO A O 1
ATOM 2938 N N . ILE A 1 424 ? -16.405 -1.161 12.245 1.00 97.81 424 ILE A N 1
ATOM 2939 C CA . ILE A 1 424 ? -15.480 -2.293 12.267 1.00 97.81 424 ILE A CA 1
ATOM 2940 C C . ILE A 1 424 ? -16.249 -3.552 12.678 1.00 97.81 424 ILE A C 1
ATOM 2942 O O . ILE A 1 424 ? -16.912 -3.584 13.720 1.00 97.81 424 ILE A O 1
ATOM 2946 N N . VAL A 1 425 ? -16.135 -4.596 11.857 1.00 95.69 425 VAL A N 1
ATOM 2947 C CA . VAL A 1 425 ? -16.756 -5.910 12.062 1.00 95.69 425 VAL A CA 1
ATOM 2948 C C . VAL A 1 425 ? -15.797 -6.888 12.752 1.00 95.69 425 VAL A C 1
ATOM 2950 O O . VAL A 1 425 ? -14.612 -6.605 12.954 1.00 95.69 425 VAL A O 1
ATOM 2953 N N . ALA A 1 426 ? -16.303 -8.073 13.110 1.00 90.88 426 ALA A N 1
ATOM 2954 C CA . ALA A 1 426 ? -15.487 -9.150 13.670 1.00 90.88 426 ALA A CA 1
ATOM 2955 C C . ALA A 1 426 ? -14.263 -9.446 12.772 1.00 90.88 426 ALA A C 1
ATOM 2957 O O . ALA A 1 426 ? -14.386 -9.572 11.556 1.00 90.88 426 ALA A O 1
ATOM 2958 N N . GLY A 1 427 ? -13.069 -9.522 13.373 1.00 86.81 427 GLY A N 1
ATOM 2959 C CA . GLY A 1 427 ? -11.780 -9.573 12.655 1.00 86.81 427 GLY A CA 1
ATOM 2960 C C . GLY A 1 427 ? -11.058 -8.217 12.559 1.00 86.81 427 GLY A C 1
ATOM 2961 O O . GLY A 1 427 ? -9.894 -8.139 12.143 1.00 86.81 427 GLY A O 1
ATOM 2962 N N . GLY A 1 428 ? -11.713 -7.140 13.000 1.00 92.12 428 GLY A N 1
ATOM 2963 C CA . GLY A 1 428 ? -11.115 -5.816 13.155 1.00 92.12 428 GLY A CA 1
ATOM 2964 C C . GLY A 1 428 ? -10.940 -5.052 11.838 1.00 92.12 428 GLY A C 1
ATOM 2965 O O . GLY A 1 428 ? -10.088 -4.166 11.758 1.00 92.12 428 GLY A O 1
ATOM 2966 N N . LYS A 1 429 ? -11.671 -5.431 10.788 1.00 94.88 429 LYS A N 1
ATOM 2967 C CA . LYS A 1 429 ? -11.715 -4.706 9.513 1.00 94.88 429 LYS A CA 1
ATOM 2968 C C . LYS A 1 429 ? -12.982 -3.868 9.441 1.00 94.88 429 LYS A C 1
ATOM 2970 O O . LYS A 1 429 ? -14.004 -4.278 9.987 1.00 94.88 429 LYS A O 1
ATOM 2975 N N . HIS A 1 430 ? -12.916 -2.716 8.786 1.00 95.69 430 HIS A N 1
ATOM 2976 C CA . HIS A 1 430 ? -14.123 -1.966 8.445 1.00 95.69 430 HIS A CA 1
ATOM 2977 C C . HIS A 1 430 ? -15.068 -2.791 7.558 1.00 95.69 430 HIS A C 1
ATOM 2979 O O . HIS A 1 430 ? -14.642 -3.692 6.829 1.00 95.69 430 HIS A O 1
ATOM 2985 N N . ASP A 1 431 ? -16.354 -2.455 7.588 1.00 95.75 431 ASP A N 1
ATOM 2986 C CA . ASP A 1 431 ? -17.332 -2.974 6.639 1.00 95.75 431 ASP A CA 1
ATOM 2987 C C . ASP A 1 431 ? -17.092 -2.360 5.250 1.00 95.75 431 ASP A C 1
ATOM 2989 O O . ASP A 1 431 ? -17.528 -1.248 4.930 1.00 95.75 431 ASP A O 1
ATOM 2993 N N . ALA A 1 432 ? -16.359 -3.102 4.419 1.00 91.62 432 ALA A N 1
ATOM 2994 C CA . ALA A 1 432 ? -16.026 -2.694 3.062 1.00 91.62 432 ALA A CA 1
ATOM 2995 C C . ALA A 1 432 ? -17.269 -2.503 2.176 1.00 91.62 432 ALA A C 1
ATOM 2997 O O . ALA A 1 432 ? -17.230 -1.685 1.258 1.00 91.62 432 ALA A O 1
ATOM 2998 N N . GLY A 1 433 ? -18.369 -3.219 2.440 1.00 92.50 433 GLY A N 1
ATOM 2999 C CA . GLY A 1 433 ? -19.610 -3.094 1.676 1.00 92.50 433 GLY A CA 1
ATOM 3000 C C . GLY A 1 433 ? -20.288 -1.748 1.918 1.00 92.50 433 GLY A C 1
ATOM 3001 O O . GLY A 1 433 ? -20.672 -1.070 0.964 1.00 92.50 433 GLY A O 1
ATOM 3002 N N . ILE A 1 434 ? -20.365 -1.324 3.183 1.00 92.75 434 ILE A N 1
ATOM 3003 C CA . ILE A 1 434 ? -20.929 -0.018 3.556 1.00 92.75 434 ILE A CA 1
ATOM 3004 C C . ILE A 1 434 ? -20.076 1.124 2.996 1.00 92.75 434 ILE A C 1
ATOM 3006 O O . ILE A 1 434 ? -20.628 2.037 2.379 1.00 92.75 434 ILE A O 1
ATOM 3010 N N . LEU A 1 435 ? -18.748 1.062 3.160 1.00 94.19 435 LEU A N 1
ATOM 3011 C CA . LEU A 1 435 ? -17.853 2.083 2.608 1.00 94.19 435 LEU A CA 1
ATOM 3012 C C . LEU A 1 435 ? -17.972 2.159 1.079 1.00 94.19 435 LEU A C 1
ATOM 3014 O O . LEU A 1 435 ? -18.149 3.245 0.537 1.00 94.19 435 LEU A O 1
ATOM 3018 N N . SER A 1 436 ? -17.924 1.017 0.386 1.00 93.94 436 SER A N 1
ATOM 3019 C CA . SER A 1 436 ? -18.007 0.981 -1.082 1.00 93.94 436 SER A CA 1
ATOM 3020 C C . SER A 1 436 ? -19.318 1.575 -1.586 1.00 93.94 436 SER A C 1
ATOM 3022 O O . SER A 1 436 ? -19.305 2.359 -2.529 1.00 93.94 436 SER A O 1
ATOM 3024 N N . ARG A 1 437 ? -20.444 1.264 -0.933 1.00 90.69 437 ARG A N 1
ATOM 3025 C CA . ARG A 1 437 ? -21.743 1.840 -1.290 1.00 90.69 437 ARG A CA 1
ATOM 3026 C C . ARG A 1 437 ? -21.753 3.362 -1.130 1.00 90.69 437 ARG A C 1
ATOM 3028 O O . ARG A 1 437 ? -22.153 4.045 -2.063 1.00 90.69 437 ARG A O 1
ATOM 3035 N N . ALA A 1 438 ? -21.248 3.890 -0.012 1.00 90.44 438 ALA A N 1
ATOM 3036 C CA . ALA A 1 438 ? -21.169 5.337 0.200 1.00 90.44 438 ALA A CA 1
ATOM 3037 C C . ALA A 1 438 ? -20.294 6.041 -0.855 1.00 90.44 438 ALA A C 1
ATOM 3039 O O . ALA A 1 438 ? -20.603 7.149 -1.280 1.00 90.44 438 ALA A O 1
ATOM 3040 N N . LEU A 1 439 ? -19.210 5.397 -1.302 1.00 92.75 439 LEU A N 1
ATOM 3041 C CA . LEU A 1 439 ? -18.353 5.936 -2.361 1.00 92.75 439 LEU A CA 1
ATOM 3042 C C . LEU A 1 439 ? -19.019 5.900 -3.746 1.00 92.75 439 LEU A C 1
ATOM 3044 O O . LEU A 1 439 ? -18.781 6.810 -4.534 1.00 92.75 439 LEU A O 1
ATOM 3048 N N . ILE A 1 440 ? -19.825 4.873 -4.035 1.00 93.25 440 ILE A N 1
ATOM 3049 C CA . ILE A 1 440 ? -20.520 4.688 -5.322 1.00 93.25 440 ILE A CA 1
ATOM 3050 C C . ILE A 1 440 ? -21.756 5.589 -5.444 1.00 93.25 440 ILE A C 1
ATOM 3052 O O . ILE A 1 440 ? -22.036 6.085 -6.528 1.00 93.25 440 ILE A O 1
ATOM 3056 N N . GLU A 1 441 ? -22.511 5.785 -4.361 1.00 92.06 441 GLU A N 1
ATOM 3057 C CA . GLU A 1 441 ? -23.755 6.577 -4.368 1.00 92.06 441 GLU A CA 1
ATOM 3058 C C . GLU A 1 441 ? -23.515 8.091 -4.437 1.00 92.06 441 GLU A C 1
ATOM 3060 O O . GLU A 1 441 ? -24.439 8.852 -4.718 1.00 92.06 441 GLU A O 1
ATOM 3065 N N . ARG A 1 442 ? -22.285 8.530 -4.161 1.00 95.31 442 ARG A N 1
ATOM 3066 C CA . ARG A 1 442 ? -21.888 9.935 -4.166 1.00 95.31 442 ARG A CA 1
ATOM 3067 C C . ARG A 1 442 ? -21.960 10.540 -5.577 1.00 95.31 442 ARG A C 1
ATOM 3069 O O . ARG A 1 442 ? -21.500 9.933 -6.536 1.00 95.31 442 ARG A O 1
ATOM 3076 N N . ASP A 1 443 ? -22.414 11.789 -5.664 1.00 95.06 443 ASP A N 1
ATOM 3077 C CA . ASP A 1 443 ? -22.440 12.588 -6.891 1.00 95.06 443 ASP A CA 1
ATOM 3078 C C . ASP A 1 443 ? -21.044 12.717 -7.535 1.00 95.06 443 ASP A C 1
ATOM 3080 O O . ASP A 1 443 ? -20.037 12.976 -6.855 1.00 95.06 443 ASP A O 1
ATOM 3084 N N . ASP A 1 444 ? -20.997 12.608 -8.864 1.00 92.31 444 ASP A N 1
ATOM 3085 C CA . ASP A 1 444 ? -19.776 12.752 -9.658 1.00 92.31 444 ASP A CA 1
ATOM 3086 C C . ASP A 1 444 ? -19.066 14.088 -9.382 1.00 92.31 444 ASP A C 1
ATOM 3088 O O . ASP A 1 444 ? -19.676 15.155 -9.305 1.00 92.31 444 ASP A O 1
ATOM 3092 N N . GLY A 1 445 ? -17.741 14.033 -9.237 1.00 85.25 445 GLY A N 1
ATOM 3093 C CA . GLY A 1 445 ? -16.907 15.211 -8.972 1.00 85.25 445 GLY A CA 1
ATOM 3094 C C . GLY A 1 445 ? -16.918 15.716 -7.524 1.00 85.25 445 GLY A C 1
ATOM 3095 O O . GLY A 1 445 ? -16.200 16.668 -7.222 1.00 85.25 445 GLY A O 1
ATOM 3096 N N . THR A 1 446 ? -17.671 15.092 -6.612 1.00 90.62 446 THR A N 1
ATOM 3097 C CA . THR A 1 446 ? -17.654 15.444 -5.179 1.00 90.62 446 THR A CA 1
ATOM 3098 C C . THR A 1 446 ? -16.709 14.547 -4.363 1.00 90.62 446 THR A C 1
ATOM 3100 O O . THR A 1 446 ? -16.191 13.542 -4.856 1.00 90.62 446 THR A O 1
ATOM 3103 N N . THR A 1 447 ? -16.428 14.921 -3.109 1.00 91.44 447 THR A N 1
ATOM 3104 C CA . THR A 1 447 ? -15.510 14.203 -2.206 1.00 91.44 447 THR A CA 1
ATOM 3105 C C . THR A 1 447 ? -16.267 13.363 -1.175 1.00 91.44 447 THR A C 1
ATOM 3107 O O . THR A 1 447 ? -17.428 13.608 -0.859 1.00 91.44 447 THR A O 1
ATOM 3110 N N . ALA A 1 448 ? -15.607 12.330 -0.651 1.00 95.19 448 ALA A N 1
ATOM 3111 C CA . ALA A 1 448 ? -16.053 11.604 0.534 1.00 95.19 448 ALA A CA 1
ATOM 3112 C C . ALA A 1 448 ? -15.099 11.957 1.667 1.00 95.19 448 ALA A C 1
ATOM 3114 O O . ALA A 1 448 ? -13.890 11.781 1.511 1.00 95.19 448 ALA A O 1
ATOM 3115 N N . GLU A 1 449 ? -15.625 12.463 2.778 1.00 95.50 449 GLU A N 1
ATOM 3116 C CA . GLU A 1 449 ? -14.808 12.975 3.875 1.00 95.50 449 GLU A CA 1
ATOM 3117 C C . GLU A 1 449 ? -15.170 12.320 5.201 1.00 95.50 449 GLU A C 1
ATOM 3119 O O . GLU A 1 449 ? -16.340 12.168 5.540 1.00 95.50 449 GLU A O 1
ATOM 3124 N N . VAL A 1 450 ? -14.155 11.945 5.970 1.00 97.81 450 VAL A N 1
ATOM 3125 C CA . VAL A 1 450 ? -14.310 11.359 7.294 1.00 97.81 450 VAL A CA 1
ATOM 3126 C C . VAL A 1 450 ? -14.516 12.474 8.303 1.00 97.81 450 VAL A C 1
ATOM 3128 O O . VAL A 1 450 ? -13.559 13.092 8.753 1.00 97.81 450 VAL A O 1
ATOM 3131 N N . THR A 1 451 ? -15.769 12.750 8.651 1.00 98.06 451 THR A N 1
ATOM 3132 C CA . THR A 1 451 ? -16.143 13.826 9.584 1.00 98.06 451 THR A CA 1
ATOM 3133 C C . THR A 1 451 ? -16.086 13.391 11.038 1.00 98.06 451 THR A C 1
ATOM 3135 O O . THR A 1 451 ? -16.050 14.239 11.928 1.00 98.06 451 THR A O 1
ATOM 3138 N N . THR A 1 452 ? -16.085 12.088 11.311 1.00 98.50 452 THR A N 1
ATOM 3139 C CA . THR A 1 452 ? -15.884 11.548 12.658 1.00 98.50 452 THR A CA 1
ATOM 3140 C C . THR A 1 452 ? -15.041 10.283 12.598 1.00 98.50 452 THR A C 1
ATOM 3142 O O . THR A 1 452 ? -15.332 9.391 11.810 1.00 98.50 452 THR A O 1
ATOM 3145 N N . LEU A 1 453 ? -14.017 10.195 13.447 1.00 98.50 453 LEU A N 1
ATOM 3146 C CA . LEU A 1 453 ? -13.364 8.941 13.819 1.00 98.50 453 LEU A CA 1
ATOM 3147 C C . LEU A 1 453 ? -13.794 8.589 15.239 1.00 98.50 453 LEU A C 1
ATOM 3149 O O . LEU A 1 453 ? -13.565 9.360 16.176 1.00 98.50 453 LEU A O 1
ATOM 3153 N N . TYR A 1 454 ? -14.393 7.419 15.399 1.00 98.50 454 TYR A N 1
ATOM 3154 C CA . TYR A 1 454 ? -14.832 6.936 16.697 1.00 98.50 454 TYR A CA 1
ATOM 3155 C C . TYR A 1 454 ? -13.651 6.370 17.483 1.00 98.50 454 TYR A C 1
ATOM 3157 O O . TYR A 1 454 ? -12.759 5.723 16.931 1.00 98.50 454 TYR A O 1
ATOM 3165 N N . ASP A 1 455 ? -13.635 6.658 18.781 1.00 98.31 455 ASP A N 1
ATOM 3166 C CA . ASP A 1 455 ? -12.591 6.198 19.686 1.00 98.31 455 ASP A CA 1
ATOM 3167 C C . ASP A 1 455 ? -12.744 4.706 19.998 1.00 98.31 455 ASP A C 1
ATOM 3169 O O . ASP A 1 455 ? -13.743 4.255 20.559 1.00 98.31 455 ASP A O 1
ATOM 3173 N N . GLN A 1 456 ? -11.707 3.949 19.662 1.00 97.94 456 GLN A N 1
ATOM 3174 C CA . GLN A 1 456 ? -11.628 2.506 19.834 1.00 97.94 456 GLN A CA 1
ATOM 3175 C C . GLN A 1 456 ? -11.070 2.096 21.204 1.00 97.94 456 GLN A C 1
ATOM 3177 O O . GLN A 1 456 ? -11.115 0.920 21.557 1.00 97.94 456 GLN A O 1
ATOM 3182 N N . SER A 1 457 ? -10.543 3.047 21.985 1.00 96.06 457 SER A N 1
ATOM 3183 C CA . SER A 1 457 ? -9.978 2.785 23.317 1.00 96.06 457 SER A CA 1
ATOM 3184 C C . SER A 1 457 ? -11.038 2.582 24.405 1.00 96.06 457 SER A C 1
ATOM 3186 O O . SER A 1 457 ? -10.737 2.044 25.469 1.00 96.06 457 SER A O 1
ATOM 3188 N N . GLY A 1 458 ? -12.276 3.022 24.151 1.00 92.12 458 GLY A N 1
ATOM 3189 C CA . GLY A 1 458 ? -13.361 3.041 25.133 1.00 92.12 458 GLY A CA 1
ATOM 3190 C C . GLY A 1 458 ? -13.405 4.295 26.016 1.00 92.12 458 GLY A C 1
ATOM 3191 O O . GLY A 1 458 ? -14.270 4.377 26.885 1.00 92.12 458 GLY A O 1
ATOM 3192 N N . ALA A 1 459 ? -12.526 5.282 25.798 1.00 92.81 459 ALA A N 1
ATOM 3193 C CA . ALA A 1 459 ? -12.520 6.542 26.547 1.00 92.81 459 ALA A CA 1
ATOM 3194 C C . ALA A 1 459 ? -13.570 7.561 26.054 1.00 92.81 459 ALA A C 1
ATOM 3196 O O . ALA A 1 459 ? -13.868 8.530 26.751 1.00 92.81 459 ALA A O 1
ATOM 3197 N N . GLY A 1 460 ? -14.159 7.342 24.874 1.00 94.94 460 GLY A N 1
ATOM 3198 C CA . GLY A 1 460 ? -15.200 8.201 24.301 1.00 94.94 460 GLY A CA 1
ATOM 3199 C C . GLY A 1 460 ? -14.658 9.474 23.646 1.00 94.94 460 GLY A C 1
ATOM 3200 O O . GLY A 1 460 ? -15.409 10.420 23.405 1.00 94.94 460 GLY A O 1
ATOM 3201 N N . HIS A 1 461 ? -13.362 9.519 23.335 1.00 97.44 461 HIS A N 1
ATOM 3202 C CA . HIS A 1 461 ? -12.711 10.686 22.744 1.00 97.44 461 HIS A CA 1
ATOM 3203 C C . HIS A 1 461 ? -12.820 10.710 21.211 1.00 97.44 461 HIS A C 1
ATOM 3205 O O . HIS A 1 461 ? -11.812 10.756 20.516 1.00 97.44 461 HIS A O 1
ATOM 3211 N N . ASN A 1 462 ? -14.027 10.681 20.641 1.00 98.25 462 ASN A N 1
ATOM 3212 C CA . ASN A 1 462 ? -14.201 10.715 19.178 1.00 98.25 462 ASN A CA 1
ATOM 3213 C C . ASN A 1 462 ? -13.543 11.964 18.563 1.00 98.25 462 ASN A C 1
ATOM 3215 O O . ASN A 1 462 ? -13.718 13.067 19.087 1.00 98.25 462 ASN A O 1
ATOM 3219 N N . LEU A 1 463 ? -12.814 11.821 17.454 1.00 98.50 463 LEU A N 1
ATOM 3220 C CA . LEU A 1 463 ? -12.278 12.968 16.715 1.00 98.50 463 LEU A CA 1
ATOM 3221 C C . LEU A 1 463 ? -13.298 13.427 15.686 1.00 98.50 463 LEU A C 1
ATOM 3223 O O . LEU A 1 463 ? -13.819 12.609 14.937 1.00 98.50 463 LEU A O 1
ATOM 3227 N N . THR A 1 464 ? -13.556 14.730 15.624 1.00 98.06 464 THR A N 1
ATOM 3228 C CA . THR A 1 464 ? -14.595 15.308 14.762 1.00 98.06 464 THR A CA 1
ATOM 3229 C C . THR A 1 464 ? -14.043 16.424 13.882 1.00 98.06 464 THR A C 1
ATOM 3231 O O . THR A 1 464 ? -13.123 17.147 14.271 1.00 98.06 464 THR A O 1
ATOM 3234 N N . GLY A 1 465 ? -14.604 16.558 12.686 1.00 95.38 465 GLY A N 1
ATOM 3235 C CA . GLY A 1 465 ? -14.272 17.571 11.689 1.00 95.38 465 GLY A CA 1
ATOM 3236 C C . GLY A 1 465 ? -15.528 18.029 10.954 1.00 95.38 465 GLY A C 1
ATOM 3237 O O . GLY A 1 465 ? -16.597 17.436 11.084 1.00 95.38 465 GLY A O 1
ATOM 3238 N N . SER A 1 466 ? -15.416 19.119 10.202 1.00 93.38 466 SER A N 1
ATOM 3239 C CA . SER A 1 466 ? -16.523 19.660 9.403 1.00 93.38 466 SER A CA 1
ATOM 3240 C C . SER A 1 466 ? -16.409 19.204 7.952 1.00 93.38 466 SER A C 1
ATOM 3242 O O . SER A 1 466 ? -15.309 19.158 7.411 1.00 93.38 466 SER A O 1
ATOM 3244 N N . TYR A 1 467 ? -17.536 18.883 7.316 1.00 92.94 467 TYR A N 1
ATOM 3245 C CA . TYR A 1 467 ? -17.563 18.560 5.889 1.00 92.94 467 TYR A CA 1
ATOM 3246 C C . TYR A 1 467 ? -17.080 19.760 5.053 1.00 92.94 467 TYR A C 1
ATOM 3248 O O . TYR A 1 467 ? -17.469 20.898 5.316 1.00 92.94 467 TYR A O 1
ATOM 3256 N N . GLY A 1 468 ? -16.201 19.507 4.086 1.00 88.81 468 GLY A N 1
ATOM 3257 C CA . GLY A 1 468 ? -15.423 20.487 3.322 1.00 88.81 468 GLY A CA 1
ATOM 3258 C C . GLY A 1 468 ? -14.020 20.743 3.891 1.00 88.81 468 GLY A C 1
ATOM 3259 O O . GLY A 1 468 ? -13.134 21.191 3.164 1.00 88.81 468 GLY A O 1
ATOM 3260 N N . SER A 1 469 ? -13.796 20.439 5.172 1.00 89.25 469 SER A N 1
ATOM 3261 C CA . SER A 1 469 ? -12.513 20.603 5.869 1.00 89.25 469 SER A CA 1
ATOM 3262 C C . SER A 1 469 ? -12.105 19.342 6.640 1.00 89.25 469 SER A C 1
ATOM 3264 O O . SER A 1 469 ? -11.272 19.402 7.547 1.00 89.25 469 SER A O 1
ATOM 3266 N N . ALA A 1 470 ? -12.722 18.201 6.337 1.00 93.31 470 ALA A N 1
ATOM 3267 C CA . ALA A 1 470 ? -12.412 16.920 6.945 1.00 93.31 470 ALA A CA 1
ATOM 3268 C C . ALA A 1 470 ? -11.498 16.100 6.011 1.00 93.31 470 ALA A C 1
ATOM 3270 O O . ALA A 1 470 ? -11.424 16.374 4.809 1.00 93.31 470 ALA A O 1
ATOM 3271 N N . PRO A 1 471 ? -10.750 15.113 6.526 1.00 93.88 471 PRO A N 1
ATOM 3272 C CA . PRO A 1 471 ? -9.893 14.262 5.701 1.00 93.88 471 PRO A CA 1
ATOM 3273 C C . PRO A 1 471 ? -10.712 13.451 4.697 1.00 93.88 471 PRO A C 1
ATOM 3275 O O . PRO A 1 471 ? -11.784 12.957 5.027 1.00 93.88 471 PRO A O 1
ATOM 3278 N N . LYS A 1 472 ? -10.205 13.279 3.480 1.00 93.00 472 LYS A N 1
ATOM 3279 C CA . LYS A 1 472 ? -10.856 12.502 2.418 1.00 93.00 472 LYS A CA 1
ATOM 3280 C C . LYS A 1 472 ? -10.671 10.995 2.626 1.00 93.00 472 LYS A C 1
ATOM 3282 O O . LYS A 1 472 ? -9.703 10.576 3.251 1.00 93.00 472 LYS A O 1
ATOM 3287 N N . ILE A 1 473 ? -11.542 10.168 2.050 1.00 94.44 473 ILE A N 1
ATOM 3288 C CA . ILE A 1 473 ? -11.385 8.703 1.980 1.00 94.44 473 ILE A CA 1
ATOM 3289 C C . ILE A 1 473 ? -11.820 8.169 0.608 1.00 94.44 473 ILE A C 1
ATOM 3291 O O . ILE A 1 473 ? -12.653 8.765 -0.072 1.00 94.44 473 ILE A O 1
ATOM 3295 N N . GLY A 1 474 ? -11.242 7.040 0.189 1.00 88.75 474 GLY A N 1
ATOM 3296 C CA . GLY A 1 474 ? -11.626 6.325 -1.036 1.00 88.75 474 GLY A CA 1
ATOM 3297 C C . GLY A 1 474 ? -10.824 6.687 -2.289 1.00 88.75 474 GLY A C 1
ATOM 3298 O O . GLY A 1 474 ? -10.983 6.023 -3.306 1.00 88.75 474 GLY A O 1
ATOM 3299 N N . VAL A 1 475 ? -9.941 7.691 -2.222 1.00 82.81 475 VAL A N 1
ATOM 3300 C CA . VAL A 1 475 ? -9.058 8.080 -3.345 1.00 82.81 475 VAL A CA 1
ATOM 3301 C C . VAL A 1 475 ? -7.715 7.349 -3.296 1.00 82.81 475 VAL A C 1
ATOM 3303 O O . VAL A 1 475 ? -7.154 6.984 -4.328 1.00 82.81 475 VAL A O 1
ATOM 3306 N N . VAL A 1 476 ? -7.185 7.129 -2.092 1.00 84.00 476 VAL A N 1
ATOM 3307 C CA . VAL A 1 476 ? -5.867 6.528 -1.873 1.00 84.00 476 VAL A CA 1
ATOM 3308 C C . VAL A 1 476 ? -5.910 5.445 -0.809 1.00 84.00 476 VAL A C 1
ATOM 3310 O O . VAL A 1 476 ? -6.748 5.445 0.092 1.00 84.00 476 VAL A O 1
ATOM 3313 N N . THR A 1 477 ? -4.960 4.525 -0.919 1.00 86.62 477 THR A N 1
ATOM 3314 C CA . THR A 1 477 ? -4.739 3.436 0.032 1.00 86.62 477 THR A CA 1
ATOM 3315 C C . THR A 1 477 ? -3.309 3.469 0.549 1.00 86.62 477 THR A C 1
ATOM 3317 O O . THR A 1 477 ? -2.422 4.033 -0.095 1.00 86.62 477 THR A O 1
ATOM 3320 N N . VAL A 1 478 ? -3.067 2.795 1.666 1.00 85.50 478 VAL A N 1
ATOM 3321 C CA . VAL A 1 478 ? -1.724 2.463 2.149 1.00 85.50 478 VAL A CA 1
ATOM 3322 C C . VAL A 1 478 ? -1.563 0.951 2.018 1.00 85.50 478 VAL A C 1
ATOM 3324 O O . VAL A 1 478 ? -2.276 0.212 2.686 1.00 85.50 478 VAL A O 1
ATOM 3327 N N . ASN A 1 479 ? -0.698 0.482 1.115 1.00 80.50 479 ASN A N 1
ATOM 3328 C CA . ASN A 1 479 ? -0.485 -0.948 0.818 1.00 80.50 479 ASN A CA 1
ATOM 3329 C C . ASN A 1 479 ? -1.786 -1.738 0.559 1.00 80.50 479 ASN A C 1
ATOM 3331 O O . ASN A 1 479 ? -1.956 -2.870 1.013 1.00 80.50 479 ASN A O 1
ATOM 3335 N N . GLY A 1 480 ? -2.731 -1.114 -0.154 1.00 81.62 480 GLY A N 1
ATOM 3336 C CA . GLY A 1 480 ? -4.047 -1.679 -0.468 1.00 81.62 480 GLY A CA 1
ATOM 3337 C C . GLY A 1 480 ? -5.089 -1.568 0.653 1.00 81.62 480 GLY A C 1
ATOM 3338 O O . GLY A 1 480 ? -6.236 -1.957 0.445 1.00 81.62 480 GLY A O 1
ATOM 3339 N N . PHE A 1 481 ? -4.737 -1.022 1.820 1.00 86.56 481 PHE A N 1
ATOM 3340 C CA . PHE A 1 481 ? -5.684 -0.756 2.904 1.00 86.56 481 PHE A CA 1
ATOM 3341 C C . PHE A 1 481 ? -6.303 0.642 2.765 1.00 86.56 481 PHE A C 1
ATOM 3343 O O . PHE A 1 481 ? -5.568 1.603 2.510 1.00 86.56 481 PHE A O 1
ATOM 3350 N N . PRO A 1 482 ? -7.628 0.790 2.954 1.00 90.81 482 PRO A N 1
ATOM 3351 C CA . PRO A 1 482 ? -8.274 2.097 2.982 1.00 90.81 482 PRO A CA 1
ATOM 3352 C C . PRO A 1 482 ? -7.661 3.020 4.034 1.00 90.81 482 PRO A C 1
ATOM 3354 O O . PRO A 1 482 ? -7.347 2.601 5.149 1.00 90.81 482 PRO A O 1
ATOM 3357 N N . ALA A 1 483 ? -7.478 4.278 3.652 1.00 93.19 483 ALA A N 1
ATOM 3358 C CA . ALA A 1 483 ? -6.820 5.284 4.464 1.00 93.19 483 ALA A CA 1
ATOM 3359 C C . ALA A 1 483 ? -7.516 6.635 4.307 1.00 93.19 483 ALA A C 1
ATOM 3361 O O . ALA A 1 483 ? -8.126 6.920 3.272 1.00 93.19 483 ALA A O 1
ATOM 3362 N N . ILE A 1 484 ? -7.400 7.463 5.341 1.00 94.19 484 ILE A N 1
ATOM 3363 C CA . ILE A 1 484 ? -7.825 8.856 5.286 1.00 94.19 484 ILE A CA 1
ATOM 3364 C C . ILE A 1 484 ? -6.687 9.718 4.757 1.00 94.19 484 ILE A C 1
ATOM 3366 O O . ILE A 1 484 ? -5.532 9.521 5.120 1.00 94.19 484 ILE A O 1
ATOM 3370 N N . SER A 1 485 ? -7.005 10.681 3.911 1.00 91.44 485 SER A N 1
ATOM 3371 C CA . SER A 1 485 ? -6.052 11.587 3.289 1.00 91.44 485 SER A CA 1
ATOM 3372 C C . SER A 1 485 ? -6.323 13.013 3.739 1.00 91.44 485 SER A C 1
ATOM 3374 O O . SER A 1 485 ? -7.446 13.509 3.646 1.00 91.44 485 SER A O 1
ATOM 3376 N N . PHE A 1 486 ? -5.282 13.685 4.213 1.00 87.94 486 PHE A N 1
ATOM 3377 C CA . PHE A 1 486 ? -5.349 15.094 4.587 1.00 87.94 486 PHE A CA 1
ATOM 3378 C C . PHE A 1 486 ? -5.068 16.044 3.424 1.00 87.94 486 PHE A C 1
ATOM 3380 O O . PHE A 1 486 ? -5.124 17.248 3.643 1.00 87.94 486 PHE A O 1
ATOM 3387 N N . ASP A 1 487 ? -4.904 15.493 2.214 1.00 73.56 487 ASP A N 1
ATOM 3388 C CA . ASP A 1 487 ? -4.809 16.211 0.944 1.00 73.56 487 ASP A CA 1
ATOM 3389 C C . ASP A 1 487 ? -3.560 17.108 0.803 1.00 73.56 487 ASP A C 1
ATOM 3391 O O . ASP A 1 487 ? -3.381 18.062 1.551 1.00 73.56 487 ASP A O 1
ATOM 3395 N N . THR A 1 488 ? -2.693 16.839 -0.182 1.00 63.75 488 THR A N 1
ATOM 3396 C CA . THR A 1 488 ? -1.450 17.615 -0.394 1.00 63.75 488 THR A CA 1
ATOM 3397 C C . THR A 1 488 ? -1.335 18.202 -1.784 1.00 63.75 488 THR A C 1
ATOM 3399 O O . THR A 1 488 ? -0.495 17.792 -2.579 1.00 63.75 488 THR A O 1
ATOM 3402 N N . SER A 1 489 ? -2.115 19.233 -2.043 1.00 49.56 489 SER A N 1
ATOM 3403 C CA . SER A 1 489 ? -1.743 20.258 -3.015 1.00 49.56 489 SER A CA 1
ATOM 3404 C C . SER A 1 489 ? -1.405 21.528 -2.237 1.00 49.56 489 SER A C 1
ATOM 3406 O O . SER A 1 489 ? -2.106 21.820 -1.269 1.00 49.56 489 SER A O 1
ATOM 3408 N N . GLY A 1 490 ? -0.354 22.258 -2.622 1.00 52.00 490 GLY A N 1
ATOM 3409 C CA . GLY A 1 490 ? 0.216 23.393 -1.876 1.00 52.00 490 GLY A CA 1
ATOM 3410 C C . GLY A 1 490 ? -0.795 24.196 -1.034 1.00 52.00 490 GLY A C 1
ATOM 3411 O O . GLY A 1 490 ? -1.653 24.886 -1.574 1.00 52.00 490 GLY A O 1
ATOM 3412 N N . ALA A 1 491 ? -0.689 24.062 0.291 1.00 50.47 491 ALA A N 1
ATOM 3413 C CA . ALA A 1 491 ? -1.228 24.906 1.368 1.00 50.47 491 ALA A CA 1
ATOM 3414 C C . ALA A 1 491 ? -2.674 25.472 1.339 1.00 50.47 491 ALA A C 1
ATOM 3416 O O . ALA A 1 491 ? -2.973 26.332 2.173 1.00 50.47 491 ALA A O 1
ATOM 3417 N N . SER A 1 492 ? -3.605 25.060 0.471 1.00 53.75 492 SER A N 1
ATOM 3418 C CA . SER A 1 492 ? -4.851 25.841 0.326 1.00 53.75 492 SER A CA 1
ATOM 3419 C C . SER A 1 492 ? -6.019 25.461 1.252 1.00 53.75 492 SER A C 1
ATOM 3421 O O . SER A 1 492 ? -6.879 26.313 1.473 1.00 53.75 492 SER A O 1
ATOM 3423 N N . ALA A 1 493 ? -6.091 24.245 1.816 1.00 67.12 493 ALA A N 1
ATOM 3424 C CA . ALA A 1 493 ? -7.241 23.824 2.634 1.00 67.12 493 ALA A CA 1
ATOM 3425 C C . ALA A 1 493 ? -6.841 23.143 3.952 1.00 67.12 493 ALA A C 1
ATOM 3427 O O . ALA A 1 493 ? -6.364 22.012 3.962 1.00 67.12 493 ALA A O 1
ATOM 3428 N N . ALA A 1 494 ? -7.120 23.817 5.073 1.00 83.12 494 ALA A N 1
ATOM 3429 C CA . ALA A 1 494 ? -6.960 23.259 6.412 1.00 83.12 494 ALA A CA 1
ATOM 3430 C C . ALA A 1 494 ? -7.896 22.062 6.614 1.00 83.12 494 ALA A C 1
ATOM 3432 O O . ALA A 1 494 ? -9.107 22.233 6.767 1.00 83.12 494 ALA A O 1
ATOM 3433 N N . ARG A 1 495 ? -7.329 20.850 6.635 1.00 89.38 495 ARG A N 1
ATOM 3434 C CA . ARG A 1 495 ? -8.059 19.620 6.962 1.00 89.38 495 ARG A CA 1
ATOM 3435 C C . ARG A 1 495 ? -7.683 19.116 8.344 1.00 89.38 495 ARG A C 1
ATOM 3437 O O . ARG A 1 495 ? -6.496 18.979 8.654 1.00 89.38 495 ARG A O 1
ATOM 3444 N N . SER A 1 496 ? -8.683 18.831 9.176 1.00 93.19 496 SER A N 1
ATOM 3445 C CA . SER A 1 496 ? -8.431 18.309 10.518 1.00 93.19 496 SER A CA 1
ATOM 3446 C C . SER A 1 496 ? -9.578 17.522 11.135 1.00 93.19 496 SER A C 1
ATOM 3448 O O . SER A 1 496 ? -10.749 17.659 10.780 1.00 93.19 496 SER A O 1
ATOM 3450 N N . LEU A 1 497 ? -9.194 16.694 12.102 1.00 96.75 497 LEU A N 1
ATOM 3451 C CA . LEU A 1 497 ? -10.064 16.001 13.036 1.00 96.75 497 LEU A CA 1
ATOM 3452 C C . LEU A 1 497 ? -9.585 16.310 14.450 1.00 96.75 497 LEU A C 1
ATOM 3454 O O . LEU A 1 497 ? -8.400 16.179 14.745 1.00 96.75 497 LEU A O 1
ATOM 3458 N N . LYS A 1 498 ? -10.490 16.728 15.332 1.00 96.75 498 LYS A N 1
ATOM 3459 C CA . LYS A 1 498 ? -10.128 17.211 16.668 1.00 96.75 498 LYS A CA 1
ATOM 3460 C C . LYS A 1 498 ? -11.076 16.733 17.750 1.00 96.75 498 LYS A C 1
ATOM 3462 O O . LYS A 1 498 ? -12.262 16.500 17.512 1.00 96.75 498 LYS A O 1
ATOM 3467 N N . ASN A 1 499 ? -10.546 16.654 18.961 1.00 97.88 499 ASN A N 1
ATOM 3468 C CA . ASN A 1 499 ? -11.325 16.516 20.179 1.00 97.88 499 ASN A CA 1
ATOM 3469 C C . ASN A 1 499 ? -10.755 17.464 21.236 1.00 97.88 499 ASN A C 1
ATOM 3471 O O . ASN A 1 499 ? -9.595 17.351 21.620 1.00 97.88 499 ASN A O 1
ATOM 3475 N N . THR A 1 500 ? -11.571 18.411 21.694 1.00 95.94 500 THR A N 1
ATOM 3476 C CA . THR A 1 500 ? -11.175 19.421 22.688 1.00 95.94 500 THR A CA 1
ATOM 3477 C C . THR A 1 500 ? -11.339 18.948 24.132 1.00 95.94 500 THR A C 1
ATOM 3479 O O . THR A 1 500 ? -10.881 19.632 25.040 1.00 95.94 500 THR A O 1
ATOM 3482 N N . ALA A 1 501 ? -12.013 17.817 24.358 1.00 95.00 501 ALA A N 1
ATOM 3483 C CA . ALA A 1 501 ? -12.248 17.244 25.682 1.00 95.00 501 ALA A CA 1
ATOM 3484 C C . ALA A 1 501 ? -11.079 16.375 26.174 1.00 95.00 501 ALA A C 1
ATOM 3486 O O . ALA A 1 501 ? -10.968 16.135 27.375 1.00 95.00 501 ALA A O 1
ATOM 3487 N N . VAL A 1 502 ? -10.191 15.934 25.275 1.00 96.12 502 VAL A N 1
ATOM 3488 C CA . VAL A 1 502 ? -8.928 15.289 25.658 1.00 96.12 502 VAL A CA 1
ATOM 3489 C C . VAL A 1 502 ? -8.156 16.221 26.592 1.00 96.12 502 VAL A C 1
ATOM 3491 O O . VAL A 1 502 ? -7.909 17.374 26.255 1.00 96.12 502 VAL A O 1
ATOM 3494 N N . SER A 1 503 ? -7.755 15.727 27.759 1.00 93.19 503 SER A N 1
ATOM 3495 C CA . SER A 1 503 ? -6.983 16.499 28.733 1.00 93.19 503 SER A CA 1
ATOM 3496 C C . SER A 1 503 ? -5.918 15.610 29.355 1.00 93.19 503 SER A C 1
ATOM 3498 O O . SER A 1 503 ? -6.241 14.642 30.044 1.00 93.19 503 SER A O 1
ATOM 3500 N N . LEU A 1 504 ? -4.647 15.941 29.128 1.00 93.25 504 LEU A N 1
ATOM 3501 C CA . LEU A 1 504 ? -3.512 15.226 29.710 1.00 93.25 504 LEU A CA 1
ATOM 3502 C C . LEU A 1 504 ? -2.864 16.067 30.807 1.00 93.25 504 LEU A C 1
ATOM 3504 O O . LEU A 1 504 ? -2.745 17.292 30.693 1.00 93.25 504 LEU A O 1
ATOM 3508 N N . ALA A 1 505 ? -2.433 15.391 31.872 1.00 85.31 505 ALA A N 1
ATOM 3509 C CA . ALA A 1 505 ? -1.630 16.012 32.915 1.00 85.31 505 ALA A CA 1
ATOM 3510 C C . ALA A 1 505 ? -0.308 16.543 32.336 1.00 85.31 505 ALA A C 1
ATOM 3512 O O . ALA A 1 505 ? 0.180 16.063 31.312 1.00 85.31 505 ALA A O 1
ATOM 3513 N N . SER A 1 506 ? 0.275 17.531 33.011 1.00 81.69 506 SER A N 1
ATOM 3514 C CA . SER A 1 506 ? 1.522 18.146 32.566 1.00 81.69 506 SER A CA 1
ATOM 3515 C C . SER A 1 506 ? 2.667 17.144 32.468 1.00 81.69 506 SER A C 1
ATOM 3517 O O . SER A 1 506 ? 2.880 16.344 33.380 1.00 81.69 506 SER A O 1
ATOM 3519 N N . GLY A 1 507 ? 3.457 17.276 31.408 1.00 79.94 507 GLY A N 1
ATOM 3520 C CA . GLY A 1 507 ? 4.781 16.680 31.303 1.00 79.94 507 GLY A CA 1
ATOM 3521 C C . GLY A 1 507 ? 4.894 15.423 30.448 1.00 79.94 507 GLY A C 1
ATOM 3522 O O . GLY A 1 507 ? 5.967 15.225 29.896 1.00 79.94 507 GLY A O 1
ATOM 3523 N N . THR A 1 508 ? 3.865 14.587 30.269 1.00 91.81 508 THR A N 1
ATOM 3524 C CA . THR A 1 508 ? 4.059 13.313 29.543 1.00 91.81 508 THR A CA 1
ATOM 3525 C C . THR A 1 508 ? 2.927 12.938 28.605 1.00 91.81 508 THR A C 1
ATOM 3527 O O . THR A 1 508 ? 1.763 12.945 28.993 1.00 91.81 508 THR A O 1
ATOM 3530 N N . PHE A 1 509 ? 3.277 12.537 27.383 1.00 96.31 509 PHE A N 1
ATOM 3531 C CA . PHE A 1 509 ? 2.340 11.979 26.408 1.00 96.31 509 PHE A CA 1
ATOM 3532 C C . PHE A 1 509 ? 3.081 11.239 25.293 1.00 96.31 509 PHE A C 1
ATOM 3534 O O . PHE A 1 509 ? 4.292 11.383 25.124 1.00 96.31 509 PHE A O 1
ATOM 3541 N N . THR A 1 510 ? 2.342 10.483 24.488 1.00 97.50 510 THR A N 1
ATOM 3542 C CA . THR A 1 510 ? 2.793 9.993 23.182 1.00 97.50 510 THR A CA 1
ATOM 3543 C C . THR A 1 510 ? 1.626 9.975 22.215 1.00 97.50 510 THR A C 1
ATOM 3545 O O . THR A 1 510 ? 0.590 9.401 22.528 1.00 97.50 510 THR A O 1
ATOM 3548 N N . ALA A 1 511 ? 1.80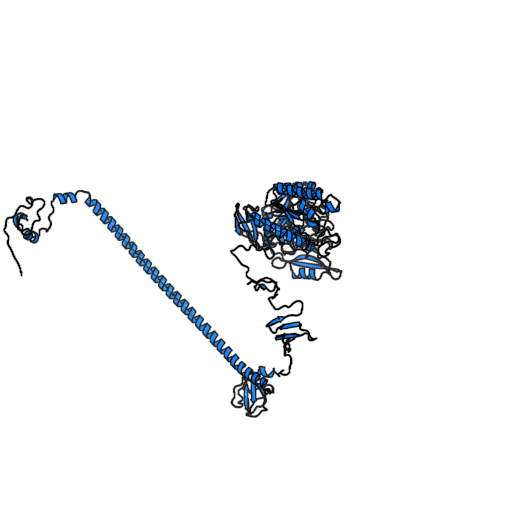8 10.555 21.034 1.00 97.94 511 ALA A N 1
ATOM 3549 C CA . ALA A 1 511 ? 0.905 10.399 19.904 1.00 97.94 511 ALA A CA 1
ATOM 3550 C C . ALA A 1 511 ? 1.656 9.741 18.744 1.00 97.94 511 ALA A C 1
ATOM 3552 O O . ALA A 1 511 ? 2.738 10.207 18.387 1.00 97.94 511 ALA A O 1
ATOM 3553 N N . LEU A 1 512 ? 1.094 8.681 18.160 1.00 97.31 512 LEU A N 1
ATOM 3554 C CA . LEU A 1 512 ? 1.655 7.993 16.992 1.00 97.31 512 LEU A CA 1
ATOM 3555 C C . LEU A 1 512 ? 0.600 7.923 15.889 1.00 97.31 512 LEU A C 1
ATOM 3557 O O . LEU A 1 512 ? -0.535 7.528 16.144 1.00 97.31 512 LEU A O 1
ATOM 3561 N N . ALA A 1 513 ? 0.987 8.273 14.669 1.00 95.44 513 ALA A N 1
ATOM 3562 C CA . ALA A 1 513 ? 0.212 8.111 13.450 1.00 95.44 513 ALA A CA 1
ATOM 3563 C C . ALA A 1 513 ? 0.857 7.045 12.560 1.00 95.44 513 ALA A C 1
ATOM 3565 O O . ALA A 1 513 ? 2.079 6.985 12.428 1.00 95.44 513 ALA A O 1
ATOM 3566 N N . PHE A 1 514 ? 0.024 6.230 11.921 1.00 94.88 514 PHE A N 1
ATOM 3567 C CA . PHE A 1 514 ? 0.429 5.139 11.040 1.00 94.88 514 PHE A CA 1
ATOM 3568 C C . PHE A 1 514 ? -0.105 5.410 9.638 1.00 94.88 514 PHE A C 1
ATOM 3570 O O . PHE A 1 514 ? -1.302 5.644 9.466 1.00 94.88 514 PHE A O 1
ATOM 3577 N N . GLY A 1 515 ? 0.761 5.373 8.629 1.00 91.94 515 GLY A N 1
ATOM 3578 C CA . GLY A 1 515 ? 0.385 5.760 7.271 1.00 91.94 515 GLY A CA 1
ATOM 3579 C C . GLY A 1 515 ? 1.586 6.132 6.417 1.00 91.94 515 GLY A C 1
ATOM 3580 O O . GLY A 1 515 ? 2.687 5.689 6.702 1.00 91.94 515 GLY A O 1
ATOM 3581 N N . ARG A 1 516 ? 1.385 6.947 5.381 1.00 87.88 516 ARG A N 1
ATOM 3582 C CA . ARG A 1 516 ? 2.443 7.476 4.504 1.00 87.88 516 ARG A CA 1
ATOM 3583 C C . ARG A 1 516 ? 2.326 8.994 4.338 1.00 87.88 516 ARG A C 1
ATOM 3585 O O . ARG A 1 516 ? 1.277 9.559 4.649 1.00 87.88 516 ARG A O 1
ATOM 3592 N N . TRP A 1 517 ? 3.359 9.636 3.790 1.00 85.06 517 TRP A N 1
ATOM 3593 C CA . TRP A 1 517 ? 3.418 11.096 3.617 1.00 85.06 517 TRP A CA 1
ATOM 3594 C C . TRP A 1 517 ? 3.843 11.504 2.205 1.00 85.06 517 TRP A C 1
ATOM 3596 O O . TRP A 1 517 ? 4.526 10.762 1.510 1.00 85.06 517 TRP A O 1
ATOM 3606 N N . ALA A 1 518 ? 3.423 12.682 1.745 1.00 77.81 518 ALA A N 1
ATOM 3607 C CA . ALA A 1 518 ? 3.724 13.131 0.379 1.00 77.81 518 ALA A CA 1
ATOM 3608 C C . ALA A 1 518 ? 5.077 13.842 0.230 1.00 77.81 518 ALA A C 1
ATOM 3610 O O . ALA A 1 518 ? 5.586 13.935 -0.884 1.00 77.81 518 ALA A O 1
ATOM 3611 N N . GLY A 1 519 ? 5.622 14.375 1.326 1.00 73.19 519 GLY A N 1
ATOM 3612 C CA . GLY A 1 519 ? 6.771 15.283 1.335 1.00 73.19 519 GLY A CA 1
ATOM 3613 C C . GLY A 1 519 ? 6.550 16.454 2.288 1.00 73.19 519 GLY A C 1
ATOM 3614 O O . GLY A 1 519 ? 5.425 16.917 2.460 1.00 73.19 519 GLY A O 1
ATOM 3615 N N . THR A 1 520 ? 7.614 16.894 2.949 1.00 72.56 520 THR A N 1
ATOM 3616 C CA . THR A 1 520 ? 7.576 17.851 4.069 1.00 72.56 520 THR A CA 1
ATOM 3617 C C . THR A 1 520 ? 8.155 19.212 3.733 1.00 72.56 520 THR A C 1
ATOM 3619 O O . THR A 1 520 ? 8.257 20.045 4.631 1.00 72.56 520 THR A O 1
ATOM 3622 N N . ASN A 1 521 ? 8.573 19.435 2.487 1.00 80.19 521 ASN A N 1
ATOM 3623 C CA . ASN A 1 521 ? 9.337 20.613 2.110 1.00 80.19 521 ASN A CA 1
ATOM 3624 C C . ASN A 1 521 ? 8.474 21.697 1.444 1.00 80.19 521 ASN A C 1
ATOM 3626 O O . ASN A 1 521 ? 7.562 21.383 0.682 1.00 80.19 521 ASN A O 1
ATOM 3630 N N . ALA A 1 522 ? 8.766 22.967 1.731 1.00 79.81 522 ALA A N 1
ATOM 3631 C CA . ALA A 1 522 ? 8.001 24.114 1.242 1.00 79.81 522 ALA A CA 1
ATOM 3632 C C . ALA A 1 522 ? 8.876 25.371 1.105 1.00 79.81 522 ALA A C 1
ATOM 3634 O O . ALA A 1 522 ? 9.800 25.573 1.894 1.00 79.81 522 ALA A O 1
ATOM 3635 N N . ALA A 1 523 ? 8.545 26.223 0.124 1.00 73.00 523 ALA A N 1
ATOM 3636 C CA . ALA A 1 523 ? 9.277 27.458 -0.195 1.00 73.00 523 ALA A CA 1
ATOM 3637 C C . ALA A 1 523 ? 9.059 28.567 0.848 1.00 73.00 523 ALA A C 1
ATOM 3639 O O . ALA A 1 523 ? 9.855 29.495 0.968 1.00 73.00 523 ALA A O 1
ATOM 3640 N N . SER A 1 524 ? 7.960 28.484 1.601 1.00 72.44 524 SER A N 1
ATOM 3641 C CA . SER A 1 524 ? 7.575 29.437 2.646 1.00 72.44 524 SER A CA 1
ATOM 3642 C C . SER A 1 524 ? 7.277 28.716 3.965 1.00 72.44 524 SER A C 1
ATOM 3644 O O . SER A 1 524 ? 7.284 27.490 4.005 1.00 72.44 524 SER A O 1
ATOM 3646 N N . ASP A 1 525 ? 7.031 29.465 5.045 1.00 81.19 525 ASP A N 1
ATOM 3647 C CA . ASP A 1 525 ? 6.576 28.934 6.344 1.00 81.19 525 ASP A CA 1
ATOM 3648 C C . ASP A 1 525 ? 5.125 28.415 6.235 1.00 81.19 525 ASP A C 1
ATOM 3650 O O . ASP A 1 525 ? 4.177 29.081 6.650 1.00 81.19 525 ASP A O 1
ATOM 3654 N N . GLU A 1 526 ? 4.942 27.239 5.622 1.00 80.94 526 GLU A N 1
ATOM 3655 C CA . GLU A 1 526 ? 3.624 26.612 5.412 1.00 80.94 526 GLU A CA 1
ATOM 3656 C C . GLU A 1 526 ? 3.125 25.849 6.644 1.00 80.94 526 GLU A C 1
ATOM 3658 O O . GLU A 1 526 ? 1.934 25.534 6.736 1.00 80.94 526 GLU A O 1
ATOM 3663 N N . ARG A 1 527 ? 4.030 25.574 7.596 1.00 84.38 527 ARG A N 1
ATOM 3664 C CA . ARG A 1 527 ? 3.760 24.872 8.859 1.00 84.38 527 ARG A CA 1
ATOM 3665 C C . ARG A 1 527 ? 2.935 23.614 8.633 1.00 84.38 527 ARG A C 1
ATOM 3667 O O . ARG A 1 527 ? 1.805 23.511 9.106 1.00 84.38 527 ARG A O 1
ATOM 3674 N N . ILE A 1 528 ? 3.499 22.659 7.902 1.00 86.44 528 ILE A N 1
ATOM 3675 C CA . ILE A 1 528 ? 2.826 21.395 7.606 1.00 86.44 528 ILE A CA 1
ATOM 3676 C C . ILE A 1 528 ? 2.666 20.618 8.919 1.00 86.44 528 ILE A C 1
ATOM 3678 O O . ILE A 1 528 ? 3.652 20.259 9.566 1.00 86.44 528 ILE A O 1
ATOM 3682 N N . GLN A 1 529 ? 1.417 20.398 9.328 1.00 88.12 529 GLN A N 1
ATOM 3683 C CA . GLN A 1 529 ? 1.037 19.789 10.605 1.00 88.12 529 GLN A CA 1
ATOM 3684 C C . GLN A 1 529 ? 0.558 18.352 10.436 1.00 88.12 529 GLN A C 1
ATOM 3686 O O . GLN A 1 529 ? 0.002 17.998 9.403 1.00 88.12 529 GLN A O 1
ATOM 3691 N N . LEU A 1 530 ? 0.711 17.538 11.485 1.00 88.06 530 LEU A N 1
ATOM 3692 C CA . LEU A 1 530 ? 0.144 16.188 11.534 1.00 88.06 530 LEU A CA 1
ATOM 3693 C C . LEU A 1 530 ? -0.466 15.874 12.899 1.00 88.06 530 LEU A C 1
ATOM 3695 O O . LEU A 1 530 ? -1.643 15.539 12.976 1.00 88.06 530 LEU A O 1
ATOM 3699 N N . LEU A 1 531 ? 0.328 15.961 13.965 1.00 94.75 531 LEU A N 1
ATOM 3700 C CA . LEU A 1 531 ? -0.088 15.623 15.322 1.00 94.75 531 LEU A CA 1
ATOM 3701 C C . LEU A 1 531 ? 0.068 16.841 16.222 1.00 94.75 531 LEU A C 1
ATOM 3703 O O . LEU A 1 531 ? 1.176 17.355 16.381 1.00 94.75 531 LEU A O 1
ATOM 3707 N N . THR A 1 532 ? -1.026 17.262 16.850 1.00 95.75 532 THR A N 1
ATOM 3708 C CA . THR A 1 532 ? -1.022 18.327 17.854 1.00 95.75 532 THR A CA 1
ATOM 3709 C C . THR A 1 532 ? -1.656 17.827 19.144 1.00 95.75 532 THR A C 1
ATOM 3711 O O . THR A 1 532 ? -2.819 17.423 19.165 1.00 95.75 532 THR A O 1
ATOM 3714 N N . VAL A 1 533 ? -0.889 17.866 20.231 1.00 95.94 533 VAL A N 1
ATOM 3715 C CA . VAL A 1 533 ? -1.332 17.540 21.590 1.00 95.94 533 VAL A CA 1
ATOM 3716 C C . VAL A 1 533 ? -1.256 18.834 22.390 1.00 95.94 533 VAL A C 1
ATOM 3718 O O . VAL A 1 533 ? -0.177 19.406 22.517 1.00 95.94 533 VAL A O 1
ATOM 3721 N N . GLY A 1 534 ? -2.378 19.338 22.902 1.00 92.88 534 GLY A N 1
ATOM 3722 C CA . GLY A 1 534 ? -2.400 20.672 23.504 1.00 92.88 534 GLY A CA 1
ATOM 3723 C C . GLY A 1 534 ? -1.931 21.749 22.519 1.00 92.88 534 GLY A C 1
ATOM 3724 O O . GLY A 1 534 ? -2.463 21.872 21.419 1.00 92.88 534 GLY A O 1
ATOM 3725 N N . SER A 1 535 ? -0.909 22.513 22.909 1.00 89.88 535 SER A N 1
ATOM 3726 C CA . SER A 1 535 ? -0.248 23.508 22.051 1.00 89.88 535 SER A CA 1
ATOM 3727 C C . SER A 1 535 ? 0.981 22.975 21.309 1.00 89.88 535 SER A C 1
ATOM 3729 O O . SER A 1 535 ? 1.561 23.698 20.501 1.00 89.88 535 SER A O 1
ATOM 3731 N N . VAL A 1 536 ? 1.401 21.737 21.587 1.00 94.06 536 VAL A N 1
ATOM 3732 C CA . VAL A 1 536 ? 2.620 21.151 21.027 1.00 94.06 536 VAL A CA 1
ATOM 3733 C C . VAL A 1 536 ? 2.277 20.385 19.755 1.00 94.06 536 VAL A C 1
ATOM 3735 O O . VAL A 1 536 ? 1.472 19.455 19.781 1.00 94.06 536 VAL A O 1
ATOM 3738 N N . SER A 1 537 ? 2.896 20.763 18.639 1.00 93.69 537 SER A N 1
ATOM 3739 C CA . SER A 1 537 ? 2.618 20.201 17.315 1.00 93.69 537 SER A CA 1
ATOM 3740 C C . SER A 1 537 ? 3.882 19.695 16.642 1.00 93.69 537 SER A C 1
ATOM 3742 O O . SER A 1 537 ? 4.912 20.360 16.682 1.00 93.69 537 SER A O 1
ATOM 3744 N N . THR A 1 538 ? 3.790 18.577 15.926 1.00 92.31 538 THR A N 1
ATOM 3745 C CA . THR A 1 538 ? 4.766 18.264 14.873 1.00 92.31 538 THR A CA 1
ATOM 3746 C C . THR A 1 538 ? 4.640 19.297 13.755 1.00 92.31 538 THR A C 1
ATOM 3748 O O . THR A 1 538 ? 3.510 19.601 13.357 1.00 92.31 538 THR A O 1
ATOM 3751 N N . ILE A 1 539 ? 5.763 19.816 13.257 1.00 89.19 539 ILE A N 1
ATOM 3752 C CA . ILE A 1 539 ? 5.805 20.796 12.163 1.00 89.19 539 ILE A CA 1
ATOM 3753 C C . ILE A 1 539 ? 6.935 20.471 11.195 1.00 89.19 539 ILE A C 1
ATOM 3755 O O . ILE A 1 539 ? 8.036 20.138 11.624 1.00 89.19 539 ILE A O 1
ATOM 3759 N N . SER A 1 540 ? 6.677 20.638 9.903 1.00 86.75 540 SER A N 1
ATOM 3760 C CA . SER A 1 540 ? 7.701 20.729 8.861 1.00 86.75 540 SER A CA 1
ATOM 3761 C C . SER A 1 540 ? 7.360 21.842 7.862 1.00 86.75 540 SER A C 1
ATOM 3763 O O . SER A 1 540 ? 6.394 22.585 8.057 1.00 86.75 540 SER A O 1
ATOM 3765 N N . GLY A 1 541 ? 8.116 21.938 6.766 1.00 80.50 541 GLY A N 1
ATOM 3766 C CA . GLY A 1 541 ? 7.806 22.853 5.664 1.00 80.50 541 GLY A CA 1
ATOM 3767 C C . GLY A 1 541 ? 8.113 24.296 6.025 1.00 80.50 541 GLY A C 1
ATOM 3768 O O . GLY A 1 541 ? 7.282 25.173 5.812 1.00 80.50 541 GLY A O 1
ATOM 3769 N N . ILE A 1 542 ? 9.278 24.518 6.637 1.00 82.00 542 ILE A N 1
ATOM 3770 C CA . ILE A 1 542 ? 9.769 25.840 7.013 1.00 82.00 542 ILE A CA 1
ATOM 3771 C C . ILE A 1 542 ? 11.130 26.044 6.347 1.00 82.00 542 ILE A C 1
ATOM 3773 O O . ILE A 1 542 ? 12.044 25.246 6.538 1.00 82.00 542 ILE A O 1
ATOM 3777 N N . ASN A 1 543 ? 11.274 27.135 5.590 1.00 80.00 543 ASN A N 1
ATOM 3778 C CA . ASN A 1 543 ? 12.540 27.580 4.989 1.00 80.00 543 ASN A CA 1
ATOM 3779 C C . ASN A 1 543 ? 13.249 26.526 4.115 1.00 80.00 543 ASN A C 1
ATOM 3781 O O . ASN A 1 543 ? 14.472 26.410 4.165 1.00 80.00 543 ASN A O 1
ATOM 3785 N N . GLU A 1 544 ? 12.493 25.745 3.341 1.00 83.56 544 GLU A N 1
ATOM 3786 C CA . GLU A 1 544 ? 13.019 24.705 2.445 1.00 83.56 544 GLU A CA 1
ATOM 3787 C C . GLU A 1 544 ? 13.921 23.641 3.121 1.00 83.56 544 GLU A C 1
ATOM 3789 O O . GLU A 1 544 ? 14.723 22.976 2.451 1.00 83.56 544 GLU A O 1
ATOM 3794 N N . ASP A 1 545 ? 13.793 23.459 4.444 1.00 78.31 545 ASP A N 1
ATOM 3795 C CA . ASP A 1 545 ? 14.648 22.554 5.219 1.00 78.31 545 ASP A CA 1
ATOM 3796 C C . ASP A 1 545 ? 14.239 21.074 5.119 1.00 78.31 545 ASP A C 1
ATOM 3798 O O . ASP A 1 545 ? 15.073 20.193 5.340 1.00 78.31 545 ASP A O 1
ATOM 3802 N N . GLY A 1 546 ? 12.970 20.811 4.785 1.00 79.12 546 GLY A N 1
ATOM 3803 C CA . GLY A 1 546 ? 12.312 19.505 4.711 1.00 79.12 546 GLY A CA 1
ATOM 3804 C C . GLY A 1 546 ? 12.256 18.697 6.017 1.00 79.12 546 GLY A C 1
ATOM 3805 O O . GLY A 1 546 ? 11.803 17.549 5.986 1.00 79.12 546 GLY A O 1
ATOM 3806 N N . LYS A 1 547 ? 12.699 19.240 7.155 1.00 86.69 547 LYS A N 1
ATOM 3807 C CA . LYS A 1 547 ? 12.887 18.481 8.403 1.00 86.69 547 LYS A CA 1
ATOM 3808 C C . LYS A 1 547 ? 11.648 18.521 9.293 1.00 86.69 547 LYS A C 1
ATOM 3810 O O . LYS A 1 547 ? 10.932 19.515 9.363 1.00 86.69 547 LYS A O 1
ATOM 3815 N N . LEU A 1 548 ? 11.412 17.425 10.010 1.00 88.81 548 LEU A N 1
ATOM 3816 C CA . LEU A 1 548 ? 10.339 17.313 10.992 1.00 88.81 548 LEU A CA 1
ATOM 3817 C C . LEU A 1 548 ? 10.807 17.840 12.353 1.00 88.81 548 LEU A C 1
ATOM 3819 O O . LEU A 1 548 ? 11.590 17.184 13.045 1.00 88.81 548 LEU A O 1
ATOM 3823 N N . GLY A 1 549 ? 10.309 19.009 12.740 1.00 91.31 549 GLY A N 1
ATOM 3824 C CA . GLY A 1 549 ? 10.515 19.634 14.042 1.00 91.31 549 GLY A CA 1
ATOM 3825 C C . GLY A 1 549 ? 9.252 19.683 14.903 1.00 91.31 549 GLY A C 1
ATOM 3826 O O . GLY A 1 549 ? 8.267 18.972 14.677 1.00 91.31 549 GLY A O 1
ATOM 3827 N N . VAL A 1 550 ? 9.298 20.539 15.922 1.00 93.75 550 VAL A N 1
ATOM 3828 C CA . VAL A 1 550 ? 8.227 20.720 16.908 1.00 93.75 550 VAL A CA 1
ATOM 3829 C C . VAL A 1 550 ? 7.913 22.199 17.051 1.00 93.75 550 VAL A C 1
ATOM 3831 O O . VAL A 1 550 ? 8.812 23.012 17.222 1.00 93.75 550 VAL A O 1
ATOM 3834 N N . TYR A 1 551 ? 6.635 22.554 17.033 1.00 93.25 551 TYR A N 1
ATOM 3835 C CA . TYR A 1 551 ? 6.169 23.837 17.543 1.00 93.25 551 TYR A CA 1
ATOM 3836 C C . TYR A 1 551 ? 5.682 23.658 18.971 1.00 93.25 551 TYR A C 1
ATOM 3838 O O . TYR A 1 551 ? 4.831 22.811 19.229 1.00 93.25 551 TYR A O 1
ATOM 3846 N N . ASP A 1 552 ? 6.227 24.435 19.898 1.00 91.75 552 ASP A N 1
ATOM 3847 C CA . ASP A 1 552 ? 5.975 24.278 21.334 1.00 91.75 552 ASP A CA 1
ATOM 3848 C C . ASP A 1 552 ? 4.778 25.100 21.852 1.00 91.75 552 ASP A C 1
ATOM 3850 O O . ASP A 1 552 ? 4.519 25.174 23.051 1.00 91.75 552 ASP A O 1
ATOM 3854 N N . GLY A 1 553 ? 4.028 25.729 20.948 1.00 88.75 553 GLY A N 1
ATOM 3855 C CA . GLY A 1 553 ? 2.954 26.668 21.275 1.00 88.75 553 GLY A CA 1
ATOM 3856 C C . GLY A 1 553 ? 3.382 28.132 21.187 1.00 88.75 553 GLY A C 1
ATOM 3857 O O . GLY A 1 553 ? 2.522 29.006 21.150 1.00 88.75 553 GLY A O 1
ATOM 3858 N N . THR A 1 554 ? 4.690 28.402 21.126 1.00 90.31 554 THR A N 1
ATOM 3859 C CA . THR A 1 554 ? 5.244 29.754 20.960 1.00 90.31 554 THR A CA 1
ATOM 3860 C C . THR A 1 554 ? 6.160 29.836 19.745 1.00 90.31 554 THR A C 1
ATOM 3862 O O . THR A 1 554 ? 6.023 30.748 18.928 1.00 90.31 554 THR A O 1
ATOM 3865 N N . SER A 1 555 ? 7.080 28.882 19.600 1.00 90.19 555 SER A N 1
ATOM 3866 C CA . SER A 1 555 ? 8.142 28.904 18.594 1.00 90.19 555 SER A CA 1
ATOM 3867 C C . SER A 1 555 ? 8.371 27.538 17.950 1.00 90.19 555 SER A C 1
ATOM 3869 O O . SER A 1 555 ? 8.069 26.495 18.531 1.00 90.19 555 SER A O 1
ATOM 3871 N N . TYR A 1 556 ? 8.890 27.558 16.721 1.00 91.06 556 TYR A N 1
ATOM 3872 C CA . TYR A 1 556 ? 9.337 26.358 16.021 1.00 91.06 556 TYR A CA 1
ATOM 3873 C C . TYR A 1 556 ? 10.757 25.995 16.457 1.00 91.06 556 TYR A C 1
ATOM 3875 O O . TYR A 1 556 ? 11.666 26.823 16.406 1.00 91.06 556 TYR A O 1
ATOM 3883 N N . VAL A 1 557 ? 10.937 24.737 16.843 1.00 91.75 557 VAL A N 1
ATOM 3884 C CA . VAL A 1 557 ? 12.221 24.110 17.131 1.00 91.75 557 VAL A CA 1
ATOM 3885 C C . VAL A 1 557 ? 12.497 23.094 16.030 1.00 91.75 557 VAL A C 1
ATOM 3887 O O . VAL A 1 557 ? 11.802 22.081 15.905 1.00 91.75 557 VAL A O 1
ATOM 3890 N N . GLN A 1 558 ? 13.513 23.384 15.219 1.00 89.25 558 GLN A N 1
ATOM 3891 C CA . GLN A 1 558 ? 13.892 22.551 14.084 1.00 89.25 558 GLN A CA 1
ATOM 3892 C C . GLN A 1 558 ? 14.356 21.164 14.543 1.00 89.25 558 GLN A C 1
ATOM 3894 O O . GLN A 1 558 ? 15.126 21.032 15.497 1.00 89.25 558 GLN A O 1
ATOM 3899 N N . GLY A 1 559 ? 13.896 20.126 13.845 1.00 89.31 559 GLY A N 1
ATOM 3900 C CA . GLY A 1 559 ? 14.378 18.765 14.048 1.00 89.31 559 GLY A CA 1
ATOM 3901 C C . GLY A 1 559 ? 15.549 18.386 13.139 1.00 89.31 559 GLY A C 1
ATOM 3902 O O . GLY A 1 559 ? 16.142 19.222 12.464 1.00 89.31 559 GLY A O 1
ATOM 3903 N N . SER A 1 560 ? 15.891 17.097 13.117 1.00 87.06 560 SER A N 1
ATOM 3904 C CA . SER A 1 560 ? 17.033 16.562 12.361 1.00 87.06 560 SER A CA 1
ATOM 3905 C C . SER A 1 560 ? 16.672 15.475 11.345 1.00 87.06 560 SER A C 1
ATOM 3907 O O . SER A 1 560 ? 17.555 15.047 10.605 1.00 87.06 560 SER A O 1
ATOM 3909 N N . GLN A 1 561 ? 15.411 15.033 11.296 1.00 87.94 561 GLN A N 1
ATOM 3910 C CA . GLN A 1 561 ? 14.963 13.923 10.450 1.00 87.94 561 GLN A CA 1
ATOM 3911 C C . GLN A 1 561 ? 14.084 14.412 9.298 1.00 87.94 561 GLN A C 1
ATOM 3913 O O . GLN A 1 561 ? 13.232 15.281 9.489 1.00 87.94 561 GLN A O 1
ATOM 3918 N N . TYR A 1 562 ? 14.260 13.805 8.126 1.00 87.88 562 TYR A N 1
ATOM 3919 C CA . TYR A 1 562 ? 13.336 13.920 7.001 1.00 87.88 562 TYR A CA 1
ATOM 3920 C C . TYR A 1 562 ? 12.205 12.905 7.133 1.00 87.88 562 TYR A C 1
ATOM 3922 O O . TYR A 1 562 ? 12.401 11.819 7.676 1.00 87.88 562 TYR A O 1
ATOM 3930 N N . GLN A 1 563 ? 11.026 13.246 6.617 1.00 85.75 563 GLN A N 1
ATOM 3931 C CA . GLN A 1 563 ? 9.897 12.326 6.596 1.00 85.75 563 GLN A CA 1
ATOM 3932 C C . GLN A 1 563 ? 9.876 11.522 5.294 1.00 85.75 563 GLN A C 1
ATOM 3934 O O . GLN A 1 563 ? 9.835 12.124 4.217 1.00 85.75 563 GLN A O 1
ATOM 3939 N N . PRO A 1 564 ? 9.891 10.181 5.364 1.00 88.44 564 PRO A N 1
ATOM 3940 C CA . PRO A 1 564 ? 9.821 9.354 4.176 1.00 88.44 564 PRO A CA 1
ATOM 3941 C C . PRO A 1 564 ? 8.399 9.311 3.616 1.00 88.44 564 PRO A C 1
ATOM 3943 O O . PRO A 1 564 ? 7.405 9.453 4.332 1.00 88.44 564 PRO A O 1
ATOM 3946 N N . CYS A 1 565 ? 8.304 9.055 2.317 1.00 87.50 565 CYS A N 1
ATOM 3947 C CA . CYS A 1 565 ? 7.054 8.858 1.601 1.00 87.50 565 CYS A CA 1
ATOM 3948 C C . CYS A 1 565 ? 6.493 7.444 1.744 1.00 87.50 565 CYS A C 1
ATOM 3950 O O . CYS A 1 565 ? 5.348 7.189 1.370 1.00 87.50 565 CYS A O 1
ATOM 3952 N N . ASN A 1 566 ? 7.287 6.515 2.269 1.00 86.19 566 ASN A N 1
ATOM 3953 C CA . ASN A 1 566 ? 6.865 5.145 2.499 1.00 86.19 566 ASN A CA 1
ATOM 3954 C C . ASN A 1 566 ? 5.839 5.061 3.632 1.00 86.19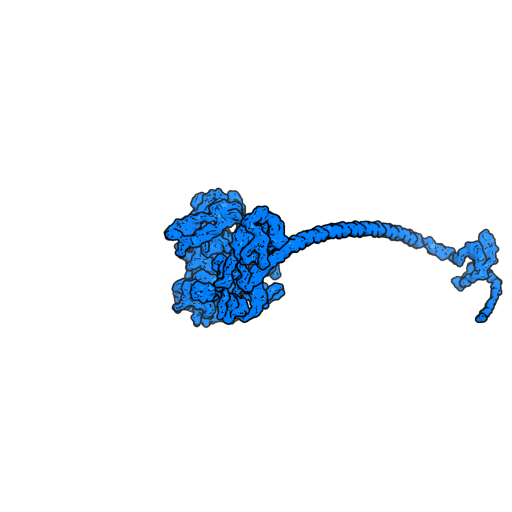 566 ASN A C 1
ATOM 3956 O O . ASN A 1 566 ? 5.864 5.871 4.564 1.00 86.19 566 ASN A O 1
ATOM 3960 N N . PRO A 1 567 ? 4.981 4.031 3.605 1.00 86.62 567 PRO A N 1
ATOM 3961 C CA . PRO A 1 567 ? 4.218 3.638 4.774 1.00 86.62 567 PRO A CA 1
ATOM 3962 C C . PRO A 1 567 ? 5.138 3.392 5.977 1.00 86.62 567 PRO A C 1
ATOM 3964 O O . PRO A 1 567 ? 6.032 2.550 5.915 1.00 86.62 567 PRO A O 1
ATOM 3967 N N . SER A 1 568 ? 4.930 4.135 7.057 1.00 86.44 568 SER A N 1
ATOM 3968 C CA . SER A 1 568 ? 5.691 4.058 8.300 1.00 86.44 568 SER A CA 1
ATOM 3969 C C . SER A 1 568 ? 4.841 4.567 9.477 1.00 86.44 568 SER A C 1
ATOM 3971 O O . SER A 1 568 ? 3.623 4.758 9.383 1.00 86.44 568 SER A O 1
ATOM 3973 N N . MET A 1 569 ? 5.490 4.763 10.617 1.00 91.31 569 MET A N 1
ATOM 3974 C CA . MET A 1 569 ? 4.940 5.392 11.807 1.00 91.31 569 MET A CA 1
ATOM 3975 C C . MET A 1 569 ? 5.616 6.750 12.013 1.00 91.31 569 MET A C 1
ATOM 3977 O O . MET A 1 569 ? 6.840 6.824 11.988 1.00 91.31 569 MET A O 1
ATOM 3981 N N . VAL A 1 570 ? 4.845 7.807 12.266 1.00 91.69 570 VAL A N 1
ATOM 3982 C CA . VAL A 1 570 ? 5.371 9.104 12.721 1.00 91.69 570 VAL A CA 1
ATOM 3983 C C . VAL A 1 570 ? 4.747 9.459 14.056 1.00 91.69 570 VAL A C 1
ATOM 3985 O O . VAL A 1 570 ? 3.554 9.249 14.262 1.00 91.69 570 VAL A O 1
ATOM 3988 N N . GLY A 1 571 ? 5.542 9.993 14.975 1.00 93.69 571 GLY A N 1
ATOM 3989 C CA . GLY A 1 571 ? 5.079 10.261 16.325 1.00 93.69 571 GLY A CA 1
ATOM 3990 C C . GLY A 1 571 ? 5.700 11.477 16.982 1.00 93.69 571 GLY A C 1
ATOM 3991 O O . GLY A 1 571 ? 6.724 11.999 16.547 1.00 93.69 571 GLY A O 1
ATOM 3992 N N . ILE A 1 572 ? 5.068 11.893 18.073 1.00 95.31 572 ILE A N 1
ATOM 3993 C CA . ILE A 1 572 ? 5.563 12.904 18.998 1.00 95.31 572 ILE A CA 1
ATOM 3994 C C . ILE A 1 572 ? 5.362 12.410 20.431 1.00 95.31 572 ILE A C 1
ATOM 3996 O O . ILE A 1 572 ? 4.287 11.933 20.793 1.00 95.31 572 ILE A O 1
ATOM 4000 N N . SER A 1 573 ? 6.410 12.484 21.244 1.00 95.62 573 SER A N 1
ATOM 4001 C CA . SER A 1 573 ? 6.414 11.978 22.618 1.00 95.62 573 SER A CA 1
ATOM 4002 C C . SER A 1 573 ? 7.153 12.936 23.540 1.00 95.62 573 SER A C 1
ATOM 4004 O O . SER A 1 573 ? 8.252 13.386 23.214 1.00 95.62 573 SER A O 1
ATOM 4006 N N . ALA A 1 574 ? 6.570 13.228 24.699 1.00 94.38 574 ALA A N 1
ATOM 4007 C CA . ALA A 1 574 ? 7.186 14.038 25.742 1.00 94.38 574 ALA A CA 1
ATOM 4008 C C . ALA A 1 574 ? 7.409 13.193 26.997 1.00 94.38 574 ALA A C 1
ATOM 4010 O O . ALA A 1 574 ? 6.492 12.509 27.457 1.00 94.38 574 ALA A O 1
ATOM 4011 N N . ALA A 1 575 ? 8.620 13.264 27.555 1.00 85.00 575 ALA A N 1
ATOM 4012 C CA . ALA A 1 575 ? 9.053 12.482 28.719 1.00 85.00 575 ALA A CA 1
ATOM 4013 C C . ALA A 1 575 ? 9.137 13.286 30.028 1.00 85.00 575 ALA A C 1
ATOM 4015 O O . ALA A 1 575 ? 9.626 12.776 31.034 1.00 85.00 575 ALA A O 1
ATOM 4016 N N . GLY A 1 576 ? 8.643 14.523 30.031 1.00 79.25 576 GLY A N 1
ATOM 4017 C CA . GLY A 1 576 ? 8.713 15.447 31.160 1.00 79.25 576 GLY A CA 1
ATOM 4018 C C . GLY A 1 576 ? 9.767 16.533 30.971 1.00 79.25 576 GLY A C 1
ATOM 4019 O O . GLY A 1 576 ? 10.661 16.439 30.128 1.00 79.25 576 GLY A O 1
ATOM 4020 N N . GLY A 1 577 ? 9.662 17.590 31.779 1.00 84.75 577 GLY A N 1
ATOM 4021 C CA . GLY A 1 577 ? 10.621 18.694 31.780 1.00 84.75 577 GLY A CA 1
ATOM 4022 C C . GLY A 1 577 ? 10.542 19.546 30.514 1.00 84.75 577 GLY A C 1
ATOM 4023 O O . GLY A 1 577 ? 9.571 20.267 30.316 1.00 84.75 577 GLY A O 1
ATOM 4024 N N . THR A 1 578 ? 11.587 19.493 29.690 1.00 90.31 578 THR A N 1
ATOM 4025 C CA . THR A 1 578 ? 11.764 20.327 28.488 1.00 90.31 578 THR A CA 1
ATOM 4026 C C . THR A 1 578 ? 12.018 19.505 27.226 1.00 90.31 578 THR A C 1
ATOM 4028 O O . THR A 1 578 ? 12.381 20.071 26.202 1.00 90.31 578 THR A O 1
ATOM 4031 N N . SER A 1 579 ? 11.878 18.177 27.273 1.00 91.31 579 SER A N 1
ATOM 4032 C CA . SER A 1 579 ? 12.240 17.311 26.147 1.00 91.31 579 SER A CA 1
ATOM 4033 C C . SER A 1 579 ? 11.012 16.765 25.428 1.00 91.31 579 SER A C 1
ATOM 4035 O O . SER A 1 579 ? 10.151 16.119 26.033 1.00 91.31 579 SER A O 1
ATOM 4037 N N . VAL A 1 580 ? 10.970 16.998 24.117 1.00 94.25 580 VAL A N 1
ATOM 4038 C CA . VAL A 1 580 ? 10.001 16.412 23.190 1.00 94.25 580 VAL A CA 1
ATOM 4039 C C . VAL A 1 580 ? 10.773 15.673 22.112 1.00 94.25 580 VAL A C 1
ATOM 4041 O O . VAL A 1 580 ? 11.766 16.170 21.601 1.00 94.25 580 VAL A O 1
ATOM 4044 N N . SER A 1 581 ? 10.326 14.480 21.758 1.00 92.94 581 SER A N 1
ATOM 4045 C CA . SER A 1 581 ? 10.922 13.661 20.708 1.00 92.94 581 SER A CA 1
ATOM 4046 C C . SER A 1 581 ? 9.949 13.501 19.555 1.00 92.94 581 SER A C 1
ATOM 4048 O O . SER A 1 581 ? 8.786 13.158 19.774 1.00 92.94 581 SER A O 1
ATOM 4050 N N . THR A 1 582 ? 10.425 13.739 18.336 1.00 93.31 582 THR A N 1
ATOM 4051 C CA . THR A 1 582 ? 9.756 13.270 17.123 1.00 93.31 582 THR A CA 1
ATOM 4052 C C . THR A 1 582 ? 10.255 11.870 16.788 1.00 93.31 582 THR A C 1
ATOM 4054 O O . THR A 1 582 ? 11.379 11.501 17.133 1.00 93.31 582 THR A O 1
ATOM 4057 N N . TRP A 1 583 ? 9.391 11.069 16.176 1.00 91.50 583 TRP A N 1
ATOM 4058 C CA . TRP A 1 583 ? 9.665 9.681 15.817 1.00 91.50 583 TRP A CA 1
ATOM 4059 C C . TRP A 1 583 ? 9.294 9.445 14.366 1.00 91.50 583 TRP A C 1
ATOM 4061 O O . TRP A 1 583 ? 8.245 9.910 13.923 1.00 91.50 583 TRP A O 1
ATOM 4071 N N . ILE A 1 584 ? 10.139 8.704 13.656 1.00 89.19 584 ILE A N 1
ATOM 4072 C CA . ILE A 1 584 ? 9.903 8.215 12.299 1.00 89.19 584 ILE A CA 1
ATOM 4073 C C . ILE A 1 584 ? 10.380 6.768 12.259 1.00 89.19 584 ILE A C 1
ATOM 4075 O O . ILE A 1 584 ? 11.561 6.487 12.479 1.00 89.19 584 ILE A O 1
ATOM 4079 N N . GLY A 1 585 ? 9.448 5.841 12.047 1.00 88.38 585 GLY A N 1
ATOM 4080 C CA . GLY A 1 585 ? 9.676 4.430 12.324 1.00 88.38 585 GLY A CA 1
ATOM 4081 C C . GLY A 1 585 ? 10.205 4.257 13.748 1.00 88.38 585 GLY A C 1
ATOM 4082 O O . GLY A 1 585 ? 9.622 4.748 14.710 1.00 88.38 585 GLY A O 1
ATOM 4083 N N . GLU A 1 586 ? 11.347 3.597 13.888 1.00 87.94 586 GLU A N 1
ATOM 4084 C CA . GLU A 1 586 ? 11.966 3.336 15.195 1.00 87.94 586 GLU A CA 1
ATOM 4085 C C . GLU A 1 586 ? 13.070 4.340 15.558 1.00 87.94 586 GLU A C 1
ATOM 4087 O O . GLU A 1 586 ? 13.720 4.199 16.594 1.00 87.94 586 GLU A O 1
ATOM 4092 N N . THR A 1 587 ? 13.257 5.373 14.734 1.00 88.06 587 THR A N 1
ATOM 4093 C CA . THR A 1 587 ? 14.282 6.402 14.918 1.00 88.06 587 THR A CA 1
ATOM 4094 C C . THR A 1 587 ? 13.668 7.645 15.546 1.00 88.06 587 THR A C 1
ATOM 4096 O O . THR A 1 587 ? 12.664 8.161 15.051 1.00 88.06 587 THR A O 1
ATOM 4099 N N . SER A 1 588 ? 14.296 8.163 16.602 1.00 90.88 588 SER A N 1
ATOM 4100 C CA . SER A 1 588 ? 13.866 9.388 17.276 1.00 90.88 588 SER A CA 1
ATOM 4101 C C . SER A 1 588 ? 14.816 10.555 17.087 1.00 90.88 588 SER A C 1
ATOM 4103 O O . SER A 1 588 ? 16.024 10.395 16.905 1.00 90.88 588 SER A O 1
ATOM 4105 N N . ASN A 1 589 ? 14.253 11.747 17.227 1.00 90.38 589 ASN A N 1
ATOM 4106 C CA . ASN A 1 589 ? 14.986 12.988 17.347 1.00 90.38 589 ASN A CA 1
ATOM 4107 C C . ASN A 1 589 ? 14.420 13.813 18.505 1.00 90.38 589 ASN A C 1
ATOM 4109 O O . ASN A 1 589 ? 13.302 14.326 18.438 1.00 90.38 589 ASN A O 1
ATOM 4113 N N . ALA A 1 590 ? 15.196 13.930 19.580 1.00 91.75 590 ALA A N 1
ATOM 4114 C CA . ALA A 1 590 ? 14.834 14.748 20.727 1.00 91.75 590 ALA A CA 1
ATOM 4115 C C . ALA A 1 590 ? 15.181 16.221 20.477 1.00 91.75 590 ALA A C 1
ATOM 4117 O O . ALA A 1 590 ? 16.296 16.553 20.080 1.00 91.75 590 ALA A O 1
ATOM 4118 N N . VAL A 1 591 ? 14.232 17.102 20.772 1.00 92.19 591 VAL A N 1
ATOM 4119 C CA . VAL A 1 591 ? 14.377 18.555 20.756 1.00 92.19 591 VAL A CA 1
ATOM 4120 C C . VAL A 1 591 ? 14.020 19.134 22.125 1.00 92.19 591 VAL A C 1
ATOM 4122 O O . VAL A 1 591 ? 13.241 18.556 22.892 1.00 92.19 591 VAL A O 1
ATOM 4125 N N . THR A 1 592 ? 14.609 20.284 22.440 1.00 93.38 592 THR A N 1
ATOM 4126 C CA . THR A 1 592 ? 14.349 21.005 23.690 1.00 93.38 592 THR A CA 1
ATOM 4127 C C . THR A 1 592 ? 13.300 22.086 23.452 1.00 93.38 592 THR A C 1
ATOM 4129 O O . THR A 1 592 ? 13.472 22.920 22.569 1.00 93.38 592 THR A O 1
ATOM 4132 N N . VAL A 1 593 ? 12.247 22.095 24.266 1.00 92.31 593 VAL A N 1
ATOM 4133 C CA . VAL A 1 593 ? 11.152 23.077 24.250 1.00 92.31 593 VAL A CA 1
ATOM 4134 C C . VAL A 1 593 ? 11.066 23.825 25.582 1.00 92.31 593 VAL A C 1
ATOM 4136 O O . VAL A 1 593 ? 11.643 23.399 26.587 1.00 92.31 593 VAL A O 1
ATOM 4139 N N . ALA A 1 594 ? 10.326 24.934 25.629 1.00 89.75 594 ALA A N 1
ATOM 4140 C CA . ALA A 1 594 ? 10.071 25.625 26.891 1.00 89.75 594 ALA A CA 1
ATOM 4141 C C . ALA A 1 594 ? 9.295 24.728 27.877 1.00 89.75 594 ALA A C 1
ATOM 4143 O O . ALA A 1 594 ? 8.326 24.078 27.502 1.00 89.75 594 ALA A O 1
ATOM 4144 N N . ALA A 1 595 ? 9.649 24.733 29.168 1.00 88.25 595 ALA A N 1
ATOM 4145 C CA . ALA A 1 595 ? 8.945 23.920 30.174 1.00 88.25 595 ALA A CA 1
ATOM 4146 C C . ALA A 1 595 ? 7.443 24.260 30.271 1.00 88.25 595 ALA A C 1
ATOM 4148 O O . ALA A 1 595 ? 6.617 23.391 30.541 1.00 88.25 595 ALA A O 1
ATOM 4149 N N . SER A 1 596 ? 7.077 25.520 30.003 1.00 88.31 596 SER A N 1
ATOM 4150 C CA . SER A 1 596 ? 5.684 25.975 29.942 1.00 88.31 596 SER A CA 1
ATOM 4151 C C . SER A 1 596 ? 4.881 25.336 28.806 1.00 88.31 596 SER A C 1
ATOM 4153 O O . SER A 1 596 ? 3.662 25.244 28.924 1.00 88.31 596 SER A O 1
ATOM 4155 N N . ALA A 1 597 ? 5.539 24.873 27.736 1.00 88.62 597 ALA A N 1
ATOM 4156 C CA . ALA A 1 597 ? 4.898 24.189 26.613 1.00 88.62 597 ALA A CA 1
ATOM 4157 C C . ALA A 1 597 ? 4.333 22.815 26.998 1.00 88.62 597 ALA A C 1
ATOM 4159 O O . ALA A 1 597 ? 3.380 22.346 26.387 1.00 88.62 597 ALA A O 1
ATOM 4160 N N . LEU A 1 598 ? 4.907 22.176 28.022 1.00 91.38 598 LEU A N 1
ATOM 4161 C CA . LEU A 1 598 ? 4.490 20.866 28.531 1.00 91.38 598 LEU A CA 1
ATOM 4162 C C . LEU A 1 598 ? 3.624 20.985 29.795 1.00 91.38 598 LEU A C 1
ATOM 4164 O O . LEU A 1 598 ? 3.620 20.089 30.644 1.00 91.38 598 LEU A O 1
ATOM 4168 N N . GLY A 1 599 ? 2.900 22.103 29.925 1.00 87.62 599 GLY A N 1
ATOM 4169 C CA . GLY A 1 599 ? 1.877 22.320 30.945 1.00 87.62 599 GLY A CA 1
ATOM 4170 C C . GLY A 1 599 ? 0.659 21.405 30.765 1.00 87.62 599 GLY A C 1
ATOM 4171 O O . GLY A 1 599 ? 0.756 20.310 30.224 1.00 87.62 599 GLY A O 1
ATOM 4172 N N . THR A 1 600 ? -0.516 21.823 31.240 1.00 88.00 600 THR A N 1
ATOM 4173 C CA . THR A 1 600 ? -1.744 21.044 30.989 1.00 88.00 600 THR A CA 1
ATOM 4174 C C . THR A 1 600 ? -2.034 21.007 29.489 1.00 88.00 600 THR A C 1
ATOM 4176 O O . THR A 1 600 ? -2.164 22.058 28.864 1.00 88.00 600 THR A O 1
ATOM 4179 N N . MET A 1 601 ? -2.151 19.805 28.923 1.00 91.25 601 MET A N 1
ATOM 4180 C CA . MET A 1 601 ? -2.315 19.616 27.482 1.00 91.25 601 MET A CA 1
ATOM 4181 C C . MET A 1 601 ? -3.790 19.371 27.173 1.00 91.25 601 MET A C 1
ATOM 4183 O O . MET A 1 601 ? -4.291 18.257 27.340 1.00 91.25 601 MET A O 1
ATOM 4187 N N . ALA A 1 602 ? -4.488 20.429 26.761 1.00 93.38 602 ALA A N 1
ATOM 4188 C CA . ALA A 1 602 ? -5.908 20.383 26.432 1.00 93.38 602 ALA A CA 1
ATOM 4189 C C . ALA A 1 602 ? -6.123 20.259 24.918 1.00 93.38 602 ALA A C 1
ATOM 4191 O O . ALA A 1 602 ? -5.725 21.124 24.142 1.00 93.38 602 ALA A O 1
ATOM 4192 N N . GLY A 1 603 ? -6.810 19.199 24.519 1.00 95.75 603 GLY A N 1
ATOM 4193 C CA . GLY A 1 603 ? -7.174 18.892 23.150 1.00 95.75 603 GLY A CA 1
ATOM 4194 C C . GLY A 1 603 ? -6.164 18.012 22.418 1.00 95.75 603 GLY A C 1
ATOM 4195 O O . GLY A 1 603 ? -4.966 17.991 22.707 1.00 95.75 603 GLY A O 1
ATOM 4196 N N . PHE A 1 604 ? -6.678 17.294 21.426 1.00 97.75 604 PHE A N 1
ATOM 4197 C CA . PHE A 1 604 ? -5.897 16.561 20.441 1.00 97.75 604 PHE A CA 1
ATOM 4198 C C . PHE A 1 604 ? -6.415 16.895 19.046 1.00 97.75 604 PHE A C 1
ATOM 4200 O O . PHE A 1 604 ? -7.626 16.868 18.810 1.00 97.75 604 PHE A O 1
ATOM 4207 N N . THR A 1 605 ? -5.503 17.230 18.137 1.00 96.44 605 THR A N 1
ATOM 4208 C CA . THR A 1 605 ? -5.813 17.488 16.730 1.00 96.44 605 THR A CA 1
ATOM 4209 C C . THR A 1 605 ? -4.945 16.614 15.842 1.00 96.44 605 THR A C 1
ATOM 4211 O O . THR A 1 605 ? -3.725 16.556 15.993 1.00 96.44 605 THR A O 1
ATOM 4214 N N . LEU A 1 606 ? -5.609 15.955 14.903 1.00 95.19 606 LEU A N 1
ATOM 4215 C CA . LEU A 1 606 ? -5.017 15.273 13.774 1.00 95.19 606 LEU A CA 1
ATOM 4216 C C . LEU A 1 606 ? -5.176 16.168 12.538 1.00 95.19 606 LEU A C 1
ATOM 4218 O O . LEU A 1 606 ? -6.298 16.537 12.184 1.00 95.19 606 LEU A O 1
ATOM 4222 N N . GLY A 1 607 ? -4.067 16.518 11.895 1.00 91.88 607 GLY A N 1
ATOM 4223 C CA . GLY A 1 607 ? -4.003 17.474 10.789 1.00 91.88 607 GLY A CA 1
ATOM 4224 C C . GLY A 1 607 ? -3.767 18.916 11.244 1.00 91.88 607 GLY A C 1
ATOM 4225 O O . GLY A 1 607 ? -3.072 19.158 12.228 1.00 91.88 607 GLY A O 1
ATOM 4226 N N . SER A 1 608 ? -4.329 19.881 10.513 1.00 89.81 608 SER A N 1
ATOM 4227 C CA . SER A 1 608 ? -4.154 21.311 10.799 1.00 89.81 608 SER A CA 1
ATOM 4228 C C . SER A 1 608 ? -4.775 21.710 12.144 1.00 89.81 608 SER A C 1
ATOM 4230 O O . SER A 1 608 ? -5.979 21.551 12.366 1.00 89.81 608 SER A O 1
ATOM 4232 N N . SER A 1 609 ? -3.970 22.303 13.030 1.00 89.00 609 SER A N 1
ATOM 4233 C CA . SER A 1 609 ? -4.442 22.846 14.313 1.00 89.00 609 SER A CA 1
ATOM 4234 C C . SER A 1 609 ? -4.866 24.316 14.226 1.00 89.00 609 SER A C 1
ATOM 4236 O O . SER A 1 609 ? -5.192 24.918 15.248 1.00 89.00 609 SER A O 1
ATOM 4238 N N . GLY A 1 610 ? -4.805 24.913 13.031 1.00 84.75 610 GLY A N 1
ATOM 4239 C CA . GLY A 1 610 ? -4.955 26.353 12.810 1.00 84.75 610 GLY A CA 1
ATOM 4240 C C . GLY A 1 610 ? -3.650 27.158 12.879 1.00 84.75 610 GLY A C 1
ATOM 4241 O O . GLY A 1 610 ? -3.701 28.374 12.724 1.00 84.75 610 GLY A O 1
ATOM 4242 N N . LEU A 1 611 ? -2.490 26.515 13.092 1.00 84.38 611 LEU A N 1
ATOM 4243 C CA . LEU A 1 611 ? -1.176 27.174 12.981 1.00 84.38 611 LEU A CA 1
ATOM 4244 C C . LEU A 1 611 ? -0.689 27.253 11.529 1.00 84.38 611 LEU A C 1
ATOM 4246 O O . LEU A 1 611 ? -0.044 28.231 11.164 1.00 84.38 611 LEU A O 1
ATOM 4250 N N . GLY A 1 612 ? -0.999 26.232 10.729 1.00 80.62 612 GLY A N 1
ATOM 4251 C CA . GLY A 1 612 ? -0.799 26.178 9.283 1.00 80.62 612 GLY A CA 1
ATOM 4252 C C . GLY A 1 612 ? -1.985 25.493 8.612 1.00 80.62 612 GLY A C 1
ATOM 4253 O O . GLY A 1 612 ? -2.741 24.776 9.267 1.00 80.62 612 GLY A O 1
ATOM 4254 N N . ASN A 1 613 ? -2.177 25.714 7.313 1.00 76.69 613 ASN A N 1
ATOM 4255 C CA . ASN A 1 613 ? -3.277 25.094 6.564 1.00 76.69 613 ASN A CA 1
ATOM 4256 C C . ASN A 1 613 ? -2.899 23.725 5.981 1.00 76.69 613 ASN A C 1
ATOM 4258 O O . ASN A 1 613 ? -3.783 22.957 5.617 1.00 76.69 613 ASN A O 1
ATOM 4262 N N . ALA A 1 614 ? -1.608 23.409 5.887 1.00 76.88 614 ALA A N 1
ATOM 4263 C CA . ALA A 1 614 ? -1.129 22.206 5.222 1.00 76.88 614 ALA A CA 1
ATOM 4264 C C . ALA A 1 614 ? -1.026 21.004 6.179 1.00 76.88 614 ALA A C 1
ATOM 4266 O O . ALA A 1 614 ? -0.553 21.121 7.310 1.00 76.88 614 ALA A O 1
ATOM 4267 N N . CYS A 1 615 ? -1.420 19.826 5.699 1.00 82.62 615 CYS A N 1
ATOM 4268 C CA . CYS A 1 615 ? -1.149 18.528 6.316 1.00 82.62 615 CYS A CA 1
ATOM 4269 C C . CYS A 1 615 ? -0.910 17.515 5.198 1.00 82.62 615 CYS A C 1
ATOM 4271 O O . CYS A 1 615 ? -1.584 17.564 4.175 1.00 82.62 615 CYS A O 1
ATOM 4273 N N . ASN A 1 616 ? 0.046 16.605 5.382 1.00 80.75 616 ASN A N 1
ATOM 4274 C CA . ASN A 1 616 ? 0.513 15.722 4.315 1.00 80.75 616 ASN A CA 1
ATOM 4275 C C . ASN A 1 616 ? 0.387 14.219 4.566 1.00 80.75 616 ASN A C 1
ATOM 4277 O O . ASN A 1 616 ? 0.978 13.416 3.838 1.00 80.75 616 ASN A O 1
ATOM 4281 N N . GLY A 1 617 ? -0.384 13.842 5.585 1.00 87.56 617 GLY A N 1
ATOM 4282 C CA . GLY A 1 617 ? -0.592 12.451 5.966 1.00 87.56 617 GLY A CA 1
ATOM 4283 C C . GLY A 1 617 ? -1.672 11.744 5.146 1.00 87.56 617 GLY A C 1
ATOM 4284 O O . GLY A 1 617 ? -2.765 12.269 4.937 1.00 87.56 617 GLY A O 1
ATOM 4285 N N . VAL A 1 618 ? -1.387 10.498 4.771 1.00 90.94 618 VAL A N 1
ATOM 4286 C CA . VAL A 1 618 ? -2.377 9.487 4.381 1.00 90.94 618 VAL A CA 1
ATOM 4287 C C . VAL A 1 618 ? -2.330 8.379 5.424 1.00 90.94 618 VAL A C 1
ATOM 4289 O O . VAL A 1 618 ? -1.359 7.627 5.475 1.00 90.94 618 VAL A O 1
ATOM 4292 N N . LEU A 1 619 ? -3.338 8.298 6.288 1.00 93.69 619 LEU A N 1
ATOM 4293 C CA . LEU A 1 619 ? -3.273 7.563 7.550 1.00 93.69 619 LEU A CA 1
ATOM 4294 C C . LEU A 1 619 ? -4.271 6.408 7.615 1.00 93.69 619 LEU A C 1
ATOM 4296 O O . LEU A 1 619 ? -5.414 6.522 7.179 1.00 93.69 619 LEU A O 1
ATOM 4300 N N . THR A 1 620 ? -3.850 5.307 8.225 1.00 94.31 620 THR A N 1
ATOM 4301 C CA . THR A 1 620 ? -4.698 4.145 8.533 1.00 94.31 620 THR A CA 1
ATOM 4302 C C . THR A 1 620 ? -5.149 4.135 9.992 1.00 94.31 620 THR A C 1
ATOM 4304 O O . THR A 1 620 ? -6.245 3.653 10.290 1.00 94.31 620 THR A O 1
ATOM 4307 N N . GLY A 1 621 ? -4.341 4.700 10.895 1.00 95.56 621 GLY A N 1
ATOM 4308 C CA . GLY A 1 621 ? -4.653 4.773 12.316 1.00 95.56 621 GLY A CA 1
ATOM 4309 C C . GLY A 1 621 ? -3.783 5.754 13.097 1.00 95.56 621 GLY A C 1
ATOM 4310 O O . GLY A 1 621 ? -2.730 6.193 12.633 1.00 95.56 621 GLY A O 1
ATOM 4311 N N . VAL A 1 622 ? -4.241 6.090 14.298 1.00 97.62 622 VAL A N 1
ATOM 4312 C CA . VAL A 1 622 ? -3.621 7.023 15.240 1.00 97.62 622 VAL A CA 1
ATOM 4313 C C . VAL A 1 622 ? -3.872 6.539 16.665 1.00 97.62 622 VAL A C 1
ATOM 4315 O O . VAL A 1 622 ? -4.959 6.056 16.977 1.00 97.62 622 VAL A O 1
ATOM 4318 N N . VAL A 1 623 ? -2.882 6.689 17.539 1.00 98.12 623 VAL A N 1
ATOM 4319 C CA . VAL A 1 623 ? -2.992 6.405 18.977 1.00 98.12 623 VAL A CA 1
ATOM 4320 C C . VAL A 1 623 ? -2.480 7.584 19.789 1.00 98.12 623 VAL A C 1
ATOM 4322 O O . VAL A 1 623 ? -1.521 8.247 19.394 1.00 98.12 623 VAL A O 1
ATOM 4325 N N . LEU A 1 624 ? -3.103 7.816 20.939 1.00 98.31 624 LEU A N 1
ATOM 4326 C CA . LEU A 1 624 ? -2.685 8.785 21.943 1.00 98.31 624 LEU A CA 1
ATOM 4327 C C . LEU A 1 624 ? -2.598 8.092 23.303 1.00 98.31 624 LEU A C 1
ATOM 4329 O O . LEU A 1 624 ? -3.544 7.434 23.730 1.00 98.31 624 LEU A O 1
ATOM 4333 N N . ALA A 1 625 ? -1.487 8.283 24.005 1.00 97.44 625 ALA A N 1
ATOM 4334 C CA . ALA A 1 625 ? -1.242 7.767 25.343 1.00 97.44 625 ALA A CA 1
ATOM 4335 C C . ALA A 1 625 ? -0.812 8.886 26.301 1.00 97.44 625 ALA A C 1
ATOM 4337 O O . ALA A 1 625 ? -0.167 9.859 25.904 1.00 97.44 625 ALA A O 1
ATOM 4338 N N . LYS A 1 626 ? -1.136 8.725 27.588 1.00 95.44 626 LYS A N 1
ATOM 4339 C CA . LYS A 1 626 ? -0.859 9.713 28.654 1.00 95.44 626 LYS A CA 1
ATOM 4340 C C . LYS A 1 626 ? 0.559 9.647 29.235 1.00 95.44 626 LYS A C 1
ATOM 4342 O O . LYS A 1 626 ? 0.869 10.355 30.188 1.00 95.44 626 LYS A O 1
ATOM 4347 N N . ARG A 1 627 ? 1.412 8.773 28.698 1.00 94.19 627 ARG A N 1
ATOM 4348 C CA . ARG A 1 627 ? 2.814 8.616 29.104 1.00 94.19 627 ARG A CA 1
ATOM 4349 C C . ARG A 1 627 ? 3.736 8.697 27.899 1.00 94.19 627 ARG A C 1
ATOM 4351 O O . ARG A 1 627 ? 3.296 8.495 26.771 1.00 94.19 627 ARG A O 1
ATOM 4358 N N . ALA A 1 628 ? 5.017 8.919 28.159 1.00 93.06 628 ALA A N 1
ATOM 4359 C CA . ALA A 1 628 ? 6.052 8.773 27.149 1.00 93.06 628 ALA A CA 1
ATOM 4360 C C . ALA A 1 628 ? 6.209 7.305 26.730 1.00 93.06 628 ALA A C 1
ATOM 4362 O O . ALA A 1 628 ? 6.245 6.404 27.578 1.00 93.06 628 ALA A O 1
ATOM 4363 N N . ALA A 1 629 ? 6.335 7.070 25.430 1.00 93.12 629 ALA A N 1
ATOM 4364 C CA . ALA A 1 629 ? 6.741 5.791 24.882 1.00 93.12 629 ALA A CA 1
ATOM 4365 C C . ALA A 1 629 ? 8.232 5.558 25.130 1.00 93.12 629 ALA A C 1
ATOM 4367 O O . ALA A 1 629 ? 9.071 6.431 24.904 1.00 93.12 629 ALA A O 1
ATOM 4368 N N . THR A 1 630 ? 8.556 4.350 25.571 1.00 92.12 630 THR A N 1
ATOM 4369 C CA . THR A 1 630 ? 9.917 3.820 25.543 1.00 92.12 630 THR A CA 1
ATOM 4370 C C . THR A 1 630 ? 10.261 3.359 24.126 1.00 92.12 630 THR A C 1
ATOM 4372 O O . THR A 1 630 ? 9.371 3.085 23.320 1.00 92.12 630 THR A O 1
ATOM 4375 N N . THR A 1 631 ? 11.546 3.161 23.828 1.00 89.00 631 THR A N 1
ATOM 4376 C CA . THR A 1 631 ? 11.972 2.539 22.562 1.00 89.00 631 THR A CA 1
ATOM 4377 C C . THR A 1 631 ? 11.297 1.182 22.331 1.00 89.00 631 THR A C 1
ATOM 4379 O O . THR A 1 631 ? 10.939 0.858 21.205 1.00 89.00 631 THR A O 1
ATOM 4382 N N . THR A 1 632 ? 11.051 0.408 23.396 1.00 90.56 632 THR A N 1
ATOM 4383 C CA . THR A 1 632 ? 10.353 -0.885 23.287 1.00 90.56 632 THR A CA 1
ATOM 4384 C C . THR A 1 632 ? 8.887 -0.708 22.891 1.00 90.56 632 THR A C 1
ATOM 4386 O O . THR A 1 632 ? 8.383 -1.484 22.082 1.00 90.56 632 THR A O 1
ATOM 4389 N N . ASP A 1 633 ? 8.198 0.307 23.425 1.00 93.62 633 ASP A N 1
ATOM 4390 C CA . ASP A 1 633 ? 6.818 0.612 23.026 1.00 93.62 633 ASP A CA 1
ATOM 4391 C C . ASP A 1 633 ? 6.756 0.980 21.541 1.00 93.62 633 ASP A C 1
ATOM 4393 O O . ASP A 1 633 ? 5.944 0.431 20.802 1.00 93.62 633 ASP A O 1
ATOM 4397 N N . ILE A 1 634 ? 7.666 1.850 21.092 1.00 92.38 634 ILE A N 1
ATOM 4398 C CA . ILE A 1 634 ? 7.771 2.275 19.693 1.00 92.38 634 ILE A CA 1
ATOM 4399 C C . ILE A 1 634 ? 8.004 1.079 18.763 1.00 92.38 634 ILE A C 1
ATOM 4401 O O . ILE A 1 634 ? 7.269 0.901 17.793 1.00 92.38 634 ILE A O 1
ATOM 4405 N N . GLN A 1 635 ? 8.971 0.219 19.089 1.00 89.31 635 GLN A N 1
ATOM 4406 C CA . GLN A 1 635 ? 9.257 -0.993 18.319 1.00 89.31 635 GLN A CA 1
ATOM 4407 C C . GLN A 1 635 ? 8.042 -1.923 18.248 1.00 89.31 635 GLN A C 1
ATOM 4409 O O . GLN A 1 635 ? 7.720 -2.454 17.186 1.00 89.31 635 GLN A O 1
ATOM 4414 N N . ARG A 1 636 ? 7.328 -2.117 19.363 1.00 90.69 636 ARG A N 1
ATOM 4415 C CA . ARG A 1 636 ? 6.121 -2.956 19.390 1.00 90.69 636 ARG A CA 1
ATOM 4416 C C . ARG A 1 636 ? 4.992 -2.349 18.561 1.00 90.69 636 ARG A C 1
ATOM 4418 O O . ARG A 1 636 ? 4.415 -3.064 17.752 1.00 90.69 636 ARG A O 1
ATOM 4425 N N . ALA A 1 637 ? 4.726 -1.050 18.699 1.00 92.88 637 ALA A N 1
ATOM 4426 C CA . ALA A 1 637 ? 3.684 -0.358 17.942 1.00 92.88 637 ALA A CA 1
ATOM 4427 C C . ALA A 1 637 ? 3.963 -0.394 16.433 1.00 92.88 637 ALA A C 1
ATOM 4429 O O . ALA A 1 637 ? 3.069 -0.702 15.643 1.00 92.88 637 ALA A O 1
ATOM 4430 N N . ASN A 1 638 ? 5.217 -0.154 16.037 1.00 90.50 638 ASN A N 1
ATOM 4431 C CA . ASN A 1 638 ? 5.652 -0.204 14.645 1.00 90.50 638 ASN A CA 1
ATOM 4432 C C . ASN A 1 638 ? 5.534 -1.619 14.046 1.00 90.50 638 ASN A C 1
ATOM 4434 O O . ASN A 1 638 ? 5.054 -1.781 12.923 1.00 90.50 638 ASN A O 1
ATOM 4438 N N . ARG A 1 639 ? 5.891 -2.665 14.806 1.00 88.81 639 ARG A N 1
ATOM 4439 C CA . ARG A 1 639 ? 5.724 -4.072 14.392 1.00 88.81 639 ARG A CA 1
ATOM 4440 C C . ARG A 1 639 ? 4.255 -4.482 14.282 1.00 88.81 639 ARG A C 1
ATOM 4442 O O . ARG A 1 639 ? 3.882 -5.127 13.304 1.00 88.81 639 ARG A O 1
ATOM 4449 N N . SER A 1 640 ? 3.408 -4.070 15.225 1.00 91.00 640 SER A N 1
ATOM 4450 C CA . SER A 1 640 ? 1.959 -4.290 15.139 1.00 91.00 640 SER A CA 1
ATOM 4451 C C . SER A 1 640 ? 1.371 -3.625 13.896 1.00 91.00 640 SER A C 1
ATOM 4453 O O . SER A 1 640 ? 0.619 -4.257 13.159 1.00 91.00 640 SER A O 1
ATOM 4455 N N . ALA A 1 641 ? 1.756 -2.377 13.610 1.00 90.50 641 ALA A N 1
ATOM 4456 C CA . ALA A 1 641 ? 1.326 -1.662 12.409 1.00 90.50 641 ALA A CA 1
ATOM 4457 C C . ALA A 1 641 ? 1.807 -2.361 11.126 1.00 90.50 641 ALA A C 1
ATOM 4459 O O . ALA A 1 641 ? 1.030 -2.553 10.191 1.00 90.50 641 ALA A O 1
ATOM 4460 N N . THR A 1 642 ? 3.060 -2.816 11.128 1.00 87.44 642 THR A N 1
ATOM 4461 C CA . THR A 1 642 ? 3.678 -3.600 10.054 1.00 87.44 642 THR A CA 1
ATOM 4462 C C . THR A 1 642 ? 2.874 -4.852 9.714 1.00 87.44 642 THR A C 1
ATOM 4464 O O . THR A 1 642 ? 2.519 -5.057 8.557 1.00 87.44 642 THR A O 1
ATOM 4467 N N . LEU A 1 643 ? 2.515 -5.661 10.711 1.00 86.62 643 LEU A N 1
ATOM 4468 C CA . LEU A 1 643 ? 1.719 -6.874 10.504 1.00 86.62 643 LEU A CA 1
ATOM 4469 C C . LEU A 1 643 ? 0.266 -6.568 10.111 1.00 86.62 643 LEU A C 1
ATOM 4471 O O . LEU A 1 643 ? -0.349 -7.310 9.339 1.00 86.62 643 LEU A O 1
ATOM 4475 N N . ARG A 1 644 ? -0.297 -5.471 10.632 1.00 87.94 644 ARG A N 1
ATOM 4476 C CA . ARG A 1 644 ? -1.699 -5.095 10.414 1.00 87.94 644 ARG A CA 1
ATOM 4477 C C . ARG A 1 644 ? -1.956 -4.545 9.012 1.00 87.94 644 ARG A C 1
ATOM 4479 O O . ARG A 1 644 ? -2.972 -4.898 8.404 1.00 87.94 644 ARG A O 1
ATOM 4486 N N . TRP A 1 645 ? -1.052 -3.698 8.526 1.00 86.69 645 TRP A N 1
ATOM 4487 C CA . TRP A 1 645 ? -1.200 -2.935 7.284 1.00 86.69 645 TRP A CA 1
ATOM 4488 C C . TRP A 1 645 ? -0.098 -3.222 6.252 1.00 86.69 645 TRP A C 1
ATOM 4490 O O . TRP A 1 645 ? 0.051 -2.478 5.286 1.00 86.69 645 TRP A O 1
ATOM 4500 N N . ASN A 1 646 ? 0.639 -4.325 6.418 1.00 82.81 646 ASN A N 1
ATOM 4501 C CA . ASN A 1 646 ? 1.720 -4.772 5.531 1.00 82.81 646 ASN A CA 1
ATOM 4502 C C . ASN A 1 646 ? 2.791 -3.696 5.288 1.00 82.81 646 ASN A C 1
ATOM 4504 O O . ASN A 1 646 ? 3.195 -3.485 4.146 1.00 82.81 646 ASN A O 1
ATOM 4508 N N . TYR A 1 647 ? 3.197 -2.941 6.311 1.00 82.56 647 TYR A N 1
ATOM 4509 C CA . TYR A 1 647 ? 4.284 -1.968 6.135 1.00 82.56 647 TYR A CA 1
ATOM 4510 C C . TYR A 1 647 ? 5.610 -2.697 5.981 1.00 82.56 647 TYR A C 1
ATOM 4512 O O . TYR A 1 647 ? 5.779 -3.796 6.496 1.00 82.56 647 TYR A O 1
ATOM 4520 N N . THR A 1 648 ? 6.571 -2.087 5.296 1.00 77.88 648 THR A N 1
ATOM 4521 C CA . THR A 1 648 ? 7.932 -2.618 5.310 1.00 77.88 648 THR A CA 1
ATOM 4522 C C . THR A 1 648 ? 8.639 -2.090 6.557 1.00 77.88 648 THR A C 1
ATOM 4524 O O . THR A 1 648 ? 8.876 -0.883 6.642 1.00 77.88 648 THR A O 1
ATOM 4527 N N . PRO A 1 649 ? 8.953 -2.942 7.548 1.00 72.00 649 PRO A N 1
ATOM 4528 C CA . PRO A 1 649 ? 9.671 -2.503 8.727 1.00 72.00 649 PRO A CA 1
ATOM 4529 C C . PRO A 1 649 ? 11.108 -2.181 8.315 1.00 72.00 649 PRO A C 1
ATOM 4531 O O . PRO A 1 649 ? 11.704 -2.921 7.541 1.00 72.00 649 PRO A O 1
ATOM 4534 N N . GLN A 1 650 ? 11.631 -1.067 8.830 1.00 79.25 650 GLN A N 1
ATOM 4535 C CA . GLN A 1 650 ? 13.039 -0.671 8.730 1.00 79.25 650 GLN A CA 1
ATOM 4536 C C . GLN A 1 650 ? 13.648 -0.814 7.323 1.00 79.25 650 GLN A C 1
ATOM 4538 O O . GLN A 1 650 ? 14.421 -1.724 7.024 1.00 79.25 650 GLN A O 1
ATOM 4543 N N . VAL A 1 651 ? 13.331 0.143 6.459 1.00 83.19 651 VAL A N 1
ATOM 4544 C CA . VAL A 1 651 ? 13.943 0.251 5.134 1.00 83.19 651 VAL A CA 1
ATOM 4545 C C . VAL A 1 651 ? 15.317 0.920 5.244 1.00 83.19 651 VAL A C 1
ATOM 4547 O O . VAL A 1 651 ? 15.457 1.874 6.004 1.00 83.19 651 VAL A O 1
ATOM 4550 N N . LYS A 1 652 ? 16.332 0.405 4.534 1.00 86.88 652 LYS A N 1
ATOM 4551 C CA . LYS A 1 652 ? 17.727 0.879 4.654 1.00 86.88 652 LYS A CA 1
ATOM 4552 C C . LYS A 1 652 ? 18.253 1.615 3.427 1.00 86.88 652 LYS A C 1
ATOM 4554 O O . LYS A 1 652 ? 18.835 2.680 3.621 1.00 86.88 652 LYS A O 1
ATOM 4559 N N . PRO A 1 653 ? 18.057 1.126 2.189 1.00 91.00 653 PRO A N 1
ATOM 4560 C CA . PRO A 1 653 ? 18.414 1.908 1.013 1.00 91.00 653 PRO A CA 1
ATOM 4561 C C . PRO A 1 653 ? 17.569 3.178 0.952 1.00 91.00 653 PRO A C 1
ATOM 4563 O O . PRO A 1 653 ? 16.359 3.105 1.150 1.00 91.00 653 PRO A O 1
ATOM 4566 N N . ARG A 1 654 ? 18.174 4.333 0.672 1.00 94.25 654 ARG A N 1
ATOM 4567 C CA . ARG A 1 654 ? 17.492 5.636 0.685 1.00 94.25 654 ARG A CA 1
ATOM 4568 C C . ARG A 1 654 ? 17.463 6.247 -0.709 1.00 94.25 654 ARG A C 1
ATOM 4570 O O . ARG A 1 654 ? 18.457 6.194 -1.429 1.00 94.25 654 ARG A O 1
ATOM 4577 N N . LEU A 1 655 ? 16.338 6.854 -1.082 1.00 96.06 655 LEU A N 1
ATOM 4578 C CA . LEU A 1 655 ? 16.171 7.597 -2.332 1.00 96.06 655 LEU A CA 1
ATOM 4579 C C . LEU A 1 655 ? 15.773 9.043 -2.051 1.00 96.06 655 LEU A C 1
ATOM 4581 O O . LEU A 1 655 ? 14.633 9.324 -1.686 1.00 96.06 655 LEU A O 1
ATOM 4585 N N . PHE A 1 656 ? 16.690 9.972 -2.289 1.00 96.75 656 PHE A N 1
ATOM 4586 C CA . PHE A 1 656 ? 16.446 11.401 -2.138 1.00 96.75 656 PHE A CA 1
ATOM 4587 C C . PHE A 1 656 ? 15.926 11.994 -3.450 1.00 96.75 656 PHE A C 1
ATOM 4589 O O . PHE A 1 656 ? 16.661 12.146 -4.426 1.00 96.75 656 PHE A O 1
ATOM 4596 N N . CYS A 1 657 ? 14.638 12.326 -3.482 1.00 96.69 657 CYS A N 1
ATOM 4597 C CA . CYS A 1 657 ? 13.978 12.903 -4.646 1.00 96.69 657 CYS A CA 1
ATOM 4598 C C . CYS A 1 657 ? 14.093 14.430 -4.602 1.00 96.69 657 CYS A C 1
ATOM 4600 O O . CYS A 1 657 ? 13.321 15.102 -3.914 1.00 96.69 657 CYS A O 1
ATOM 4602 N N . ILE A 1 658 ? 15.071 14.976 -5.327 1.00 95.94 658 ILE A N 1
ATOM 4603 C CA . ILE A 1 658 ? 15.294 16.417 -5.479 1.00 95.94 658 ILE A CA 1
ATOM 4604 C C . ILE A 1 658 ? 14.453 16.926 -6.650 1.00 95.94 658 ILE A C 1
ATOM 4606 O O . ILE A 1 658 ? 14.489 16.359 -7.745 1.00 95.94 658 ILE A O 1
ATOM 4610 N N . GLY A 1 659 ? 13.725 18.021 -6.453 1.00 93.94 659 GLY A N 1
ATOM 4611 C CA . GLY A 1 659 ? 13.021 18.666 -7.553 1.00 93.94 659 GLY A CA 1
ATOM 4612 C C . GLY A 1 659 ? 12.158 19.850 -7.151 1.00 93.94 659 GLY A C 1
ATOM 4613 O O . GLY A 1 659 ? 12.314 20.415 -6.072 1.00 93.94 659 GLY A O 1
ATOM 4614 N N . ASP A 1 660 ? 11.237 20.205 -8.038 1.00 91.12 660 ASP A N 1
ATOM 4615 C CA . ASP A 1 660 ? 10.307 21.326 -7.873 1.00 91.12 660 ASP A CA 1
ATOM 4616 C C . ASP A 1 660 ? 8.841 20.884 -7.673 1.00 91.12 660 ASP A C 1
ATOM 4618 O O . ASP A 1 660 ? 8.563 19.773 -7.217 1.00 91.12 660 ASP A O 1
ATOM 4622 N N . SER A 1 661 ? 7.876 21.738 -8.035 1.00 89.31 661 SER A N 1
ATOM 4623 C CA . SER A 1 661 ? 6.432 21.496 -7.923 1.00 89.31 661 SER A CA 1
ATOM 4624 C C . SER A 1 661 ? 5.972 20.201 -8.590 1.00 89.31 661 SER A C 1
ATOM 4626 O O . SER A 1 661 ? 4.999 19.593 -8.136 1.00 89.31 661 SER A O 1
ATOM 4628 N N . ARG A 1 662 ? 6.674 19.741 -9.631 1.00 90.38 662 ARG A N 1
ATOM 4629 C CA . ARG A 1 662 ? 6.352 18.503 -10.355 1.00 90.38 662 ARG A CA 1
ATOM 4630 C C . ARG A 1 662 ? 6.725 17.250 -9.562 1.00 90.38 662 ARG A C 1
ATOM 4632 O O . ARG A 1 662 ? 6.062 16.221 -9.691 1.00 90.38 662 ARG A O 1
ATOM 4639 N N . THR A 1 663 ? 7.745 17.347 -8.710 1.00 92.44 663 THR A N 1
ATOM 4640 C CA . THR A 1 663 ? 8.150 16.287 -7.774 1.00 92.44 663 THR A CA 1
ATOM 4641 C C . THR A 1 663 ? 7.409 16.407 -6.442 1.00 92.44 663 THR A C 1
ATOM 4643 O O . THR A 1 663 ? 6.969 15.397 -5.895 1.00 92.44 663 THR A O 1
ATOM 4646 N N . ALA A 1 664 ? 7.169 17.630 -5.960 1.00 88.06 664 ALA A N 1
ATOM 4647 C CA . ALA A 1 664 ? 6.377 17.886 -4.756 1.00 88.06 664 ALA A CA 1
ATOM 4648 C C . ALA A 1 664 ? 4.913 17.432 -4.924 1.00 88.06 664 ALA A C 1
ATOM 4650 O O . ALA A 1 664 ? 4.301 16.924 -3.985 1.00 88.06 664 ALA A O 1
ATOM 4651 N N . GLY A 1 665 ? 4.372 17.547 -6.142 1.00 86.88 665 GLY A N 1
ATOM 4652 C CA . GLY A 1 665 ? 2.974 17.243 -6.449 1.00 86.88 665 GLY A CA 1
ATOM 4653 C C . GLY A 1 665 ? 2.041 18.418 -6.191 1.00 86.88 665 GLY A C 1
ATOM 4654 O O . GLY A 1 665 ? 0.946 18.207 -5.691 1.00 86.88 665 GLY A O 1
ATOM 4655 N N . TYR A 1 666 ? 2.460 19.643 -6.528 1.00 82.44 666 TYR A N 1
ATOM 4656 C CA . TYR A 1 666 ? 1.775 20.898 -6.182 1.00 82.44 666 TYR A CA 1
ATOM 4657 C C . TYR A 1 666 ? 0.254 20.902 -6.396 1.00 82.44 666 TYR A C 1
ATOM 4659 O O . TYR A 1 666 ? -0.454 21.443 -5.555 1.00 82.44 666 TYR A O 1
ATOM 4667 N N . ILE A 1 667 ? -0.241 20.306 -7.485 1.00 80.50 667 ILE A N 1
ATOM 4668 C CA . ILE A 1 667 ? -1.674 20.244 -7.829 1.00 80.50 667 ILE A CA 1
ATOM 4669 C C . ILE A 1 667 ? -2.336 18.904 -7.487 1.00 80.50 667 ILE A C 1
ATOM 4671 O O . ILE A 1 667 ? -3.548 18.759 -7.630 1.00 80.50 667 ILE A O 1
ATOM 4675 N N . ASN A 1 668 ? -1.545 17.899 -7.110 1.00 82.69 668 ASN A N 1
ATOM 4676 C CA . ASN A 1 668 ? -2.030 16.538 -6.964 1.00 82.69 668 ASN A CA 1
ATOM 4677 C C . ASN A 1 668 ? -2.584 16.348 -5.564 1.00 82.69 668 ASN A C 1
ATOM 4679 O O . ASN A 1 668 ? -1.843 16.307 -4.586 1.00 82.69 668 ASN A O 1
ATOM 4683 N N . THR A 1 669 ? -3.898 16.183 -5.483 1.00 81.50 669 THR A N 1
ATOM 4684 C CA . THR A 1 669 ? -4.556 15.893 -4.218 1.00 81.50 669 THR A CA 1
ATOM 4685 C C . THR A 1 669 ? -4.119 14.538 -3.669 1.00 81.50 669 THR A C 1
ATOM 4687 O O . THR A 1 669 ? -3.566 13.683 -4.366 1.00 81.50 669 THR A O 1
ATOM 4690 N N . ASP A 1 670 ? -4.372 14.331 -2.382 1.00 81.56 670 ASP A N 1
ATOM 4691 C CA . ASP A 1 670 ? -4.247 13.017 -1.743 1.00 81.56 670 ASP A CA 1
ATOM 4692 C C . ASP A 1 670 ? -2.858 12.357 -1.817 1.00 81.56 670 ASP A C 1
ATOM 4694 O O . ASP A 1 670 ? -2.724 11.128 -1.845 1.00 81.56 670 ASP A O 1
ATOM 4698 N N . CYS A 1 671 ? -1.797 13.167 -1.824 1.00 77.69 671 CYS A N 1
ATOM 4699 C CA . CYS A 1 671 ? -0.415 12.686 -1.821 1.00 77.69 671 CYS A CA 1
ATOM 4700 C C . CYS A 1 671 ? -0.092 11.830 -3.059 1.00 77.69 671 CYS A C 1
ATOM 4702 O O . CYS A 1 671 ? 0.643 10.836 -2.981 1.00 77.69 671 CYS A O 1
ATOM 4704 N N . GLN A 1 672 ? -0.685 12.187 -4.203 1.00 84.88 672 GLN A N 1
ATOM 4705 C CA . GLN A 1 672 ? -0.507 11.511 -5.487 1.00 84.88 672 GLN A CA 1
ATOM 4706 C C . GLN A 1 672 ? 0.649 12.115 -6.307 1.00 84.88 672 GLN A C 1
ATOM 4708 O O . GLN A 1 672 ? 0.477 12.522 -7.453 1.00 84.88 672 GLN A O 1
ATOM 4713 N N . ASN A 1 673 ? 1.850 12.146 -5.730 1.00 88.06 673 ASN A N 1
ATOM 4714 C CA . ASN A 1 673 ? 3.082 12.522 -6.429 1.00 88.06 673 ASN A CA 1
ATOM 4715 C C . ASN A 1 673 ? 3.945 11.298 -6.770 1.00 88.06 673 ASN A C 1
ATOM 4717 O O . ASN A 1 673 ? 3.758 10.213 -6.218 1.00 88.06 673 ASN A O 1
ATOM 4721 N N . TRP A 1 674 ? 4.878 11.458 -7.712 1.00 90.94 674 TRP A N 1
ATOM 4722 C CA . TRP A 1 674 ? 5.675 10.333 -8.203 1.00 90.94 674 TRP A CA 1
ATOM 4723 C C . TRP A 1 674 ? 6.602 9.723 -7.131 1.00 90.94 674 TRP A C 1
ATOM 4725 O O . TRP A 1 674 ? 6.677 8.492 -7.100 1.00 90.94 674 TRP A O 1
ATOM 4735 N N . PRO A 1 675 ? 7.226 10.484 -6.196 1.00 91.94 675 PRO A N 1
ATOM 4736 C CA . PRO A 1 675 ? 7.997 9.877 -5.108 1.00 91.94 675 PRO A CA 1
ATOM 4737 C C . PRO A 1 675 ? 7.116 9.027 -4.188 1.00 91.94 675 PRO A C 1
ATOM 4739 O O . PRO A 1 675 ? 7.502 7.936 -3.787 1.00 91.94 675 PRO A O 1
ATOM 4742 N N . GLY A 1 676 ? 5.888 9.472 -3.912 1.00 87.00 676 GLY A N 1
ATOM 4743 C CA . GLY A 1 676 ? 4.913 8.710 -3.136 1.00 87.00 676 GLY A CA 1
ATOM 4744 C C . GLY A 1 676 ? 4.363 7.468 -3.846 1.00 87.00 676 GLY A C 1
ATOM 4745 O O . GLY A 1 676 ? 3.752 6.634 -3.180 1.00 87.00 676 GLY A O 1
ATOM 4746 N N . MET A 1 677 ? 4.557 7.343 -5.166 1.00 86.62 677 MET A N 1
ATOM 4747 C CA . MET A 1 677 ? 4.111 6.207 -5.987 1.00 86.62 677 MET A CA 1
ATOM 4748 C C . MET A 1 677 ? 5.244 5.258 -6.397 1.00 86.62 677 MET A C 1
ATOM 4750 O O . MET A 1 677 ? 4.960 4.148 -6.839 1.00 86.62 677 MET A O 1
ATOM 4754 N N . ILE A 1 678 ? 6.517 5.654 -6.283 1.00 87.06 678 ILE A N 1
ATOM 4755 C CA . ILE A 1 678 ? 7.641 4.843 -6.786 1.00 87.06 678 ILE A CA 1
ATOM 4756 C C . ILE A 1 678 ? 7.760 3.488 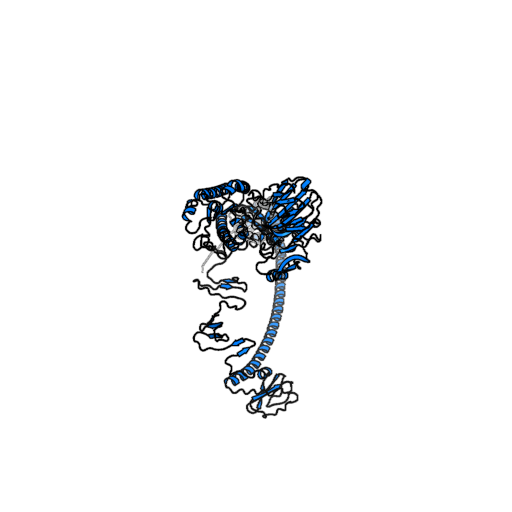-6.086 1.00 87.06 678 ILE A C 1
ATOM 4758 O O . ILE A 1 678 ? 8.186 2.528 -6.719 1.00 87.06 678 ILE A O 1
ATOM 4762 N N . GLY A 1 679 ? 7.298 3.378 -4.836 1.00 80.75 679 GLY A N 1
ATOM 4763 C CA . GLY A 1 679 ? 7.231 2.113 -4.099 1.00 80.75 679 GLY A CA 1
ATOM 4764 C C . GLY A 1 679 ? 6.495 0.991 -4.842 1.00 80.75 679 GLY A C 1
ATOM 4765 O O . GLY A 1 679 ? 6.901 -0.162 -4.724 1.00 80.75 679 GLY A O 1
ATOM 4766 N N . ASP A 1 680 ? 5.497 1.324 -5.671 1.00 78.31 680 ASP A N 1
ATOM 4767 C CA . ASP A 1 680 ? 4.747 0.359 -6.494 1.00 78.31 680 ASP A CA 1
ATOM 4768 C C . ASP A 1 680 ? 5.622 -0.300 -7.585 1.00 78.31 680 ASP A C 1
ATOM 4770 O O . ASP A 1 680 ? 5.243 -1.321 -8.161 1.00 78.31 680 ASP A O 1
ATOM 4774 N N . TYR A 1 681 ? 6.779 0.292 -7.899 1.00 81.69 681 TYR A N 1
ATOM 4775 C CA . TYR A 1 681 ? 7.631 -0.068 -9.035 1.00 81.69 681 TYR A CA 1
ATOM 4776 C C . TYR A 1 681 ? 9.038 -0.516 -8.642 1.00 81.69 681 TYR A C 1
ATOM 4778 O O . TYR A 1 681 ? 9.840 -0.817 -9.526 1.00 81.69 681 TYR A O 1
ATOM 4786 N N . LEU A 1 682 ? 9.362 -0.558 -7.350 1.00 82.38 682 LEU A N 1
ATOM 4787 C CA . LEU A 1 682 ? 10.677 -0.986 -6.878 1.00 82.38 682 LEU A CA 1
ATOM 4788 C C . LEU A 1 682 ? 10.726 -2.510 -6.683 1.00 82.38 682 LEU A C 1
ATOM 4790 O O . LEU A 1 682 ? 9.723 -3.132 -6.346 1.00 82.38 682 LEU A O 1
ATOM 4794 N N . ASP A 1 683 ? 11.887 -3.125 -6.912 1.00 78.12 683 ASP A N 1
ATOM 4795 C CA . ASP A 1 683 ? 12.121 -4.566 -6.678 1.00 78.12 683 ASP A CA 1
ATOM 4796 C C . ASP A 1 683 ? 12.506 -4.843 -5.210 1.00 78.12 683 ASP A C 1
ATOM 4798 O O . ASP A 1 683 ? 12.400 -5.966 -4.708 1.00 78.12 683 ASP A O 1
ATOM 4802 N N . GLN A 1 684 ? 12.939 -3.800 -4.500 1.00 78.94 684 GLN A N 1
ATOM 4803 C CA . GLN A 1 684 ? 13.293 -3.823 -3.087 1.00 78.94 684 GLN A CA 1
ATOM 4804 C C . GLN A 1 684 ? 12.810 -2.537 -2.398 1.00 78.94 684 GLN A C 1
ATOM 4806 O O . GLN A 1 684 ? 12.573 -1.536 -3.073 1.00 78.94 684 GLN A O 1
ATOM 4811 N N . PRO A 1 685 ? 12.643 -2.525 -1.068 1.00 82.00 685 PRO A N 1
ATOM 4812 C CA . PRO A 1 685 ? 12.166 -1.345 -0.369 1.00 82.00 685 PRO A CA 1
ATOM 4813 C C . PRO A 1 685 ? 13.263 -0.292 -0.316 1.00 82.00 685 PRO A C 1
ATOM 4815 O O . PRO A 1 685 ? 14.382 -0.582 0.101 1.00 82.00 685 PRO A O 1
ATOM 4818 N N . LEU A 1 686 ? 12.921 0.933 -0.716 1.00 88.56 686 LEU A N 1
ATOM 4819 C CA . LEU A 1 686 ? 13.745 2.125 -0.518 1.00 88.56 686 LEU A CA 1
ATOM 4820 C C . LEU A 1 686 ? 12.985 3.097 0.380 1.00 88.56 686 LEU A C 1
ATOM 4822 O O . LEU A 1 686 ? 11.776 3.251 0.223 1.00 88.56 686 LEU A O 1
ATOM 4826 N N . GLU A 1 687 ? 13.685 3.746 1.300 1.00 90.44 687 GLU A N 1
ATOM 4827 C CA . GLU A 1 687 ? 13.186 4.875 2.068 1.00 90.44 687 GLU A CA 1
ATOM 4828 C C . GLU A 1 687 ? 13.258 6.113 1.170 1.00 90.44 687 GLU A C 1
ATOM 4830 O O . GLU A 1 687 ? 14.329 6.639 0.871 1.00 90.44 687 GLU A O 1
ATOM 4835 N N . VAL A 1 688 ? 12.110 6.527 0.650 1.00 92.56 688 VAL A N 1
ATOM 4836 C CA . VAL A 1 688 ? 11.991 7.580 -0.354 1.00 92.56 688 VAL A CA 1
ATOM 4837 C C . VAL A 1 688 ? 11.721 8.902 0.341 1.00 92.56 688 VAL A C 1
ATOM 4839 O O . VAL A 1 688 ? 10.701 9.050 1.005 1.00 92.56 688 VAL A O 1
ATOM 4842 N N . PHE A 1 689 ? 12.586 9.888 0.151 1.00 92.69 689 PHE A N 1
ATOM 4843 C CA . PHE A 1 689 ? 12.414 11.236 0.679 1.00 92.69 689 PHE A CA 1
ATOM 4844 C C . PHE A 1 689 ? 12.031 12.190 -0.444 1.00 92.69 689 PHE A C 1
ATOM 4846 O O . PHE A 1 689 ? 12.809 12.398 -1.374 1.00 92.69 689 PHE A O 1
ATOM 4853 N N . ASN A 1 690 ? 10.855 12.807 -0.349 1.00 92.06 690 ASN A N 1
ATOM 4854 C CA . ASN A 1 690 ? 10.483 13.897 -1.242 1.00 92.06 690 ASN A CA 1
ATOM 4855 C C . ASN A 1 690 ? 10.993 15.229 -0.683 1.00 92.06 690 ASN A C 1
ATOM 4857 O O . ASN A 1 690 ? 10.390 15.803 0.225 1.00 92.06 690 ASN A O 1
ATOM 4861 N N . LEU A 1 691 ? 12.116 15.699 -1.225 1.00 92.06 691 LEU A N 1
ATOM 4862 C CA . LEU A 1 691 ? 12.748 16.962 -0.836 1.00 92.06 691 LEU A CA 1
ATOM 4863 C C . LEU A 1 691 ? 12.320 18.128 -1.724 1.00 92.06 691 LEU A C 1
ATOM 4865 O O . LEU A 1 691 ? 12.842 19.233 -1.577 1.00 92.06 691 LEU A O 1
ATOM 4869 N N . ALA A 1 692 ? 11.417 17.877 -2.666 1.00 90.75 692 ALA A N 1
ATOM 4870 C CA . ALA A 1 692 ? 11.061 18.849 -3.668 1.00 90.75 692 ALA A CA 1
ATOM 4871 C C . ALA A 1 692 ? 10.233 19.998 -3.104 1.00 90.75 692 ALA A C 1
ATOM 4873 O O . ALA A 1 692 ? 9.407 19.817 -2.210 1.00 90.75 692 ALA A O 1
ATOM 4874 N N . VAL A 1 693 ? 10.440 21.178 -3.679 1.00 89.69 693 VAL A N 1
ATOM 4875 C CA . VAL A 1 693 ? 9.786 22.408 -3.246 1.00 89.69 693 VAL A CA 1
ATOM 4876 C C . VAL A 1 693 ? 9.082 23.058 -4.425 1.00 89.69 693 VAL A C 1
ATOM 4878 O O . VAL A 1 693 ? 9.690 23.377 -5.448 1.00 89.69 693 VAL A O 1
ATOM 4881 N N . SER A 1 694 ? 7.780 23.289 -4.276 1.00 87.56 694 SER A N 1
ATOM 4882 C CA . SER A 1 694 ? 6.994 23.970 -5.303 1.00 87.56 694 SER A CA 1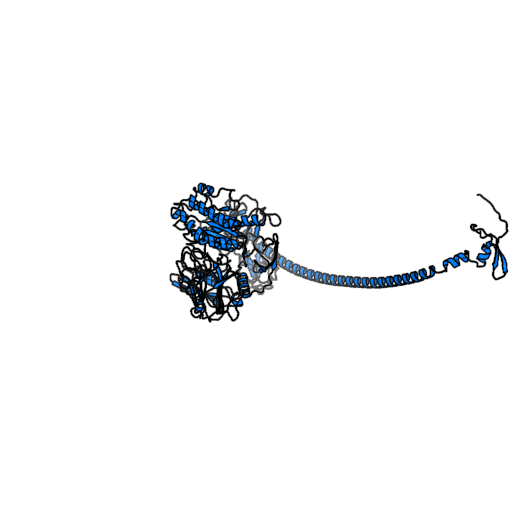
ATOM 4883 C C . SER A 1 694 ? 7.531 25.378 -5.564 1.00 87.56 694 SER A C 1
ATOM 4885 O O . SER A 1 694 ? 7.659 26.171 -4.640 1.00 87.56 694 SER A O 1
ATOM 4887 N N . GLY A 1 695 ? 7.852 25.678 -6.826 1.00 87.88 695 GLY A N 1
ATOM 4888 C CA . GLY A 1 695 ? 8.415 26.968 -7.246 1.00 87.88 695 GLY A CA 1
ATOM 4889 C C . GLY A 1 695 ? 9.933 27.122 -7.075 1.00 87.88 695 GLY A C 1
ATOM 4890 O O . GLY A 1 695 ? 10.485 28.090 -7.592 1.00 87.88 695 GLY A O 1
ATOM 4891 N N . SER A 1 696 ? 10.620 26.174 -6.426 1.00 90.06 696 SER A N 1
ATOM 4892 C CA . SER A 1 696 ? 12.062 26.284 -6.169 1.00 90.06 696 SER A CA 1
ATOM 4893 C C . SER A 1 696 ? 12.883 26.243 -7.459 1.00 90.06 696 SER A C 1
ATOM 4895 O O . SER A 1 696 ? 12.623 25.442 -8.366 1.00 90.06 696 SER A O 1
ATOM 4897 N N . GLN A 1 697 ? 13.862 27.140 -7.549 1.00 92.94 697 GLN A N 1
ATOM 4898 C CA . GLN A 1 697 ? 14.849 27.203 -8.623 1.00 92.94 697 GLN A CA 1
ATOM 4899 C C . GLN A 1 697 ? 16.150 26.527 -8.185 1.00 92.94 697 GLN A C 1
ATOM 4901 O O . GLN A 1 697 ? 16.414 26.344 -6.996 1.00 92.94 697 GLN A O 1
ATOM 4906 N N . THR A 1 698 ? 17.039 26.236 -9.135 1.00 94.69 698 THR A N 1
ATOM 4907 C CA . THR A 1 698 ? 18.372 25.696 -8.812 1.00 94.69 698 THR A CA 1
ATOM 4908 C C . THR A 1 698 ? 19.153 26.593 -7.844 1.00 94.69 698 THR A C 1
ATOM 4910 O O . THR A 1 698 ? 19.869 26.101 -6.975 1.00 94.69 698 THR A O 1
ATOM 4913 N N . THR A 1 699 ? 18.967 27.912 -7.939 1.00 93.25 699 THR A N 1
ATOM 4914 C CA . THR A 1 699 ? 19.603 28.903 -7.056 1.00 93.25 699 THR A CA 1
ATOM 4915 C C . THR A 1 699 ? 19.000 28.984 -5.658 1.00 93.25 699 THR A C 1
ATOM 4917 O O . THR A 1 699 ? 19.626 29.584 -4.792 1.00 93.25 699 THR A O 1
ATOM 4920 N N . ASP A 1 700 ? 17.810 28.422 -5.451 1.00 92.06 700 ASP A N 1
ATOM 4921 C CA . ASP A 1 700 ? 17.120 28.410 -4.157 1.00 92.06 700 ASP A CA 1
ATOM 4922 C C . ASP A 1 700 ? 17.474 27.111 -3.409 1.00 92.06 700 ASP A C 1
ATOM 4924 O O . ASP A 1 700 ? 17.897 27.136 -2.252 1.00 92.06 700 ASP A O 1
ATOM 4928 N N . PHE A 1 701 ? 17.472 25.980 -4.126 1.00 93.00 701 PHE A N 1
ATOM 4929 C CA . PHE A 1 701 ? 17.856 24.676 -3.579 1.00 93.00 701 PHE A CA 1
ATOM 4930 C C . PHE A 1 701 ? 19.278 24.658 -2.989 1.00 93.00 701 PHE A C 1
ATOM 4932 O O . PHE A 1 701 ? 19.496 24.103 -1.909 1.00 93.00 701 PHE A O 1
ATOM 4939 N N . ILE A 1 702 ? 20.257 25.250 -3.689 1.00 94.56 702 ILE A N 1
ATOM 4940 C CA . ILE A 1 702 ? 21.677 25.233 -3.291 1.00 94.56 702 ILE A CA 1
ATOM 4941 C C . ILE A 1 702 ? 21.913 25.845 -1.896 1.00 94.56 702 ILE A C 1
ATOM 4943 O O . ILE A 1 702 ? 22.589 25.205 -1.090 1.00 94.56 702 ILE A O 1
ATOM 4947 N N . PRO A 1 703 ? 21.424 27.057 -1.575 1.00 92.50 703 PRO A N 1
ATOM 4948 C CA . PRO A 1 703 ? 21.606 27.628 -0.244 1.00 92.50 703 PRO A CA 1
ATOM 4949 C C . PRO A 1 703 ? 20.653 27.059 0.816 1.00 92.50 703 PRO A C 1
ATOM 4951 O O . PRO A 1 703 ? 21.055 26.999 1.978 1.00 92.50 703 PRO A O 1
ATOM 4954 N N . ASN A 1 704 ? 19.433 26.639 0.459 1.00 89.62 704 ASN A N 1
ATOM 4955 C CA . ASN A 1 704 ? 18.407 26.343 1.466 1.00 89.62 704 ASN A CA 1
ATOM 4956 C C . ASN A 1 704 ? 18.261 24.845 1.782 1.00 89.62 704 ASN A C 1
ATOM 4958 O O . ASN A 1 704 ? 18.269 24.456 2.949 1.00 89.62 704 ASN A O 1
ATOM 4962 N N . THR A 1 705 ? 18.179 23.981 0.765 1.00 91.12 705 THR A N 1
ATOM 4963 C CA . THR A 1 705 ? 17.920 22.540 0.955 1.00 91.12 705 THR A CA 1
ATOM 4964 C C . THR A 1 705 ? 19.202 21.706 0.938 1.00 91.12 705 THR A C 1
ATOM 4966 O O . THR A 1 705 ? 19.372 20.800 1.762 1.00 91.12 705 THR A O 1
ATOM 4969 N N . GLN A 1 706 ? 20.141 22.014 0.035 1.00 94.00 706 GLN A N 1
ATOM 4970 C CA . GLN A 1 706 ? 21.361 21.224 -0.158 1.00 94.00 706 GLN A CA 1
ATOM 4971 C C . GLN A 1 706 ? 22.200 21.058 1.124 1.00 94.00 706 GLN A C 1
ATOM 4973 O O . GLN A 1 706 ? 22.616 19.931 1.390 1.00 94.00 706 GLN A O 1
ATOM 4978 N N . PRO A 1 707 ? 22.448 22.085 1.965 1.00 93.19 707 PRO A N 1
ATOM 4979 C CA . PRO A 1 707 ? 23.288 21.913 3.154 1.00 93.19 707 PRO A CA 1
ATOM 4980 C C . PRO A 1 707 ? 22.703 20.900 4.150 1.00 93.19 707 PRO A C 1
ATOM 4982 O O . PRO A 1 707 ? 23.434 20.097 4.741 1.00 93.19 707 PRO A O 1
ATOM 4985 N N . GLY A 1 708 ? 21.373 20.902 4.300 1.00 90.75 708 GLY A N 1
ATOM 4986 C CA . GLY A 1 708 ? 20.647 19.935 5.120 1.00 90.75 708 GLY A CA 1
ATOM 4987 C C . GLY A 1 708 ? 20.774 18.512 4.580 1.00 90.75 708 GLY A C 1
ATOM 4988 O O . GLY A 1 708 ? 21.083 17.602 5.350 1.00 90.75 708 GLY A O 1
ATOM 4989 N N . LEU A 1 709 ? 20.628 18.345 3.263 1.00 93.94 709 LEU A N 1
ATOM 4990 C CA . LEU A 1 709 ? 20.787 17.059 2.586 1.00 93.94 709 LEU A CA 1
ATOM 4991 C C . LEU A 1 709 ? 22.216 16.512 2.705 1.00 93.94 709 LEU A C 1
ATOM 4993 O O . LEU A 1 709 ? 22.397 15.352 3.053 1.00 93.94 709 LEU A O 1
ATOM 4997 N N . ILE A 1 710 ? 23.244 17.334 2.482 1.00 95.81 710 ILE A N 1
ATOM 4998 C CA . ILE A 1 710 ? 24.647 16.899 2.601 1.00 95.81 710 ILE A CA 1
ATOM 4999 C C . ILE A 1 710 ? 24.962 16.452 4.035 1.00 95.81 710 ILE A C 1
ATOM 5001 O O . ILE A 1 710 ? 25.658 15.459 4.237 1.00 95.81 710 ILE A O 1
ATOM 5005 N N . THR A 1 711 ? 24.398 17.134 5.037 1.00 93.38 711 THR A N 1
ATOM 5006 C CA . THR A 1 711 ? 24.508 16.714 6.444 1.00 93.38 711 THR A CA 1
ATOM 5007 C C . THR A 1 711 ? 23.865 15.341 6.680 1.00 93.38 711 THR A C 1
ATOM 5009 O O . THR A 1 711 ? 24.399 14.535 7.437 1.00 93.38 711 THR A O 1
ATOM 5012 N N . GLU A 1 712 ? 22.729 15.061 6.037 1.00 92.25 712 GLU A N 1
ATOM 5013 C CA . GLU A 1 712 ? 22.033 13.773 6.139 1.00 92.25 712 GLU A CA 1
ATOM 5014 C C . GLU A 1 712 ? 22.789 12.632 5.450 1.00 92.25 712 GLU A C 1
ATOM 5016 O O . GLU A 1 712 ? 22.928 11.548 6.019 1.00 92.25 712 GLU A O 1
ATOM 5021 N N . LEU A 1 713 ? 23.310 12.885 4.249 1.00 94.94 713 LEU A N 1
ATOM 5022 C CA . LEU A 1 713 ? 24.126 11.937 3.487 1.00 94.94 713 LEU A CA 1
ATOM 5023 C C . LEU A 1 713 ? 25.422 11.594 4.235 1.00 94.94 713 LEU A C 1
ATOM 5025 O O . LEU A 1 713 ? 25.823 10.436 4.288 1.00 94.94 713 LEU A O 1
ATOM 5029 N N . GLY A 1 714 ? 26.011 12.569 4.938 1.00 93.50 714 GLY A N 1
ATOM 5030 C CA . GLY A 1 714 ? 27.193 12.367 5.781 1.00 93.50 714 GLY A CA 1
ATOM 5031 C C . GLY A 1 714 ? 27.011 11.378 6.942 1.00 93.50 714 GLY A C 1
ATOM 5032 O O . GLY A 1 714 ? 28.004 10.962 7.538 1.00 93.50 714 GLY A O 1
ATOM 5033 N N . LYS A 1 715 ? 25.774 10.962 7.262 1.00 90.00 715 LYS A N 1
ATOM 5034 C CA . LYS A 1 715 ? 25.510 9.870 8.218 1.00 90.00 715 LYS A CA 1
ATOM 5035 C C . LYS A 1 715 ? 25.869 8.485 7.657 1.00 90.00 715 LYS A C 1
ATOM 5037 O O . LYS A 1 715 ? 25.982 7.541 8.436 1.00 90.00 715 LYS A O 1
ATOM 5042 N N . GLY A 1 716 ? 26.082 8.378 6.344 1.00 88.25 716 GLY A N 1
ATOM 5043 C CA . GLY A 1 716 ? 26.363 7.133 5.636 1.00 88.25 716 GLY A CA 1
ATOM 5044 C C . GLY A 1 716 ? 25.110 6.288 5.391 1.00 88.25 716 GLY A C 1
ATOM 5045 O O . GLY A 1 716 ? 24.096 6.428 6.073 1.00 88.25 716 GLY A O 1
ATOM 5046 N N . GLY A 1 717 ? 25.186 5.401 4.400 1.00 90.19 717 GLY A N 1
ATOM 5047 C CA . GLY A 1 717 ? 24.079 4.540 3.993 1.00 90.19 717 GLY A CA 1
ATOM 5048 C C . GLY A 1 717 ? 24.198 4.107 2.535 1.00 90.19 717 GLY A C 1
ATOM 5049 O O . GLY A 1 717 ? 25.152 4.462 1.840 1.00 90.19 717 GLY A O 1
ATOM 5050 N N . TYR A 1 718 ? 23.221 3.329 2.072 1.00 93.81 718 TYR A N 1
ATOM 5051 C CA . TYR A 1 718 ? 23.060 3.033 0.652 1.00 93.81 718 TYR A CA 1
ATOM 5052 C C . TYR A 1 718 ? 22.178 4.119 0.028 1.00 93.81 718 TYR A C 1
ATOM 5054 O O . TYR A 1 718 ? 20.950 4.013 0.031 1.00 93.81 718 TYR A O 1
ATOM 5062 N N . ASP A 1 719 ? 22.812 5.189 -0.451 1.00 96.81 719 ASP A N 1
ATOM 5063 C CA . ASP A 1 719 ? 22.123 6.418 -0.847 1.00 96.81 719 ASP A CA 1
ATOM 5064 C C . ASP A 1 719 ? 22.039 6.591 -2.358 1.00 96.81 719 ASP A C 1
ATOM 5066 O O . ASP A 1 719 ? 23.035 6.504 -3.077 1.00 96.81 719 ASP A O 1
ATOM 5070 N N . LEU A 1 720 ? 20.836 6.902 -2.827 1.00 97.62 720 LEU A N 1
ATOM 5071 C CA . LEU A 1 720 ? 20.488 7.180 -4.213 1.00 97.62 720 LEU A CA 1
ATOM 5072 C C . LEU A 1 720 ? 19.807 8.547 -4.299 1.00 97.62 720 LEU A C 1
ATOM 5074 O O . LEU A 1 720 ? 19.149 8.975 -3.349 1.00 97.62 720 LEU A O 1
ATOM 5078 N N . ALA A 1 721 ? 19.908 9.228 -5.440 1.00 98.31 721 ALA A N 1
ATOM 5079 C CA . ALA A 1 721 ? 19.213 10.500 -5.630 1.00 98.31 721 ALA A CA 1
ATOM 5080 C C . ALA A 1 721 ? 18.616 10.651 -7.029 1.00 98.31 721 ALA A C 1
ATOM 5082 O O . ALA A 1 721 ? 19.181 10.192 -8.017 1.00 98.31 721 ALA A O 1
ATOM 5083 N N . THR A 1 722 ? 17.498 11.363 -7.130 1.00 98.19 722 THR A N 1
ATOM 5084 C CA . THR A 1 722 ? 16.988 11.868 -8.411 1.00 98.19 722 THR A CA 1
ATOM 5085 C C . THR A 1 722 ? 17.022 13.386 -8.415 1.00 98.19 722 THR A C 1
ATOM 5087 O O . THR A 1 722 ? 16.842 13.989 -7.362 1.00 98.19 722 THR A O 1
ATOM 5090 N N . ILE A 1 723 ? 17.152 14.009 -9.582 1.00 97.00 723 ILE A N 1
ATOM 5091 C CA . ILE A 1 723 ? 17.053 15.457 -9.759 1.00 97.00 723 ILE A CA 1
ATOM 5092 C C . ILE A 1 723 ? 16.074 15.754 -10.894 1.00 97.00 723 ILE A C 1
ATOM 5094 O O . ILE A 1 723 ? 16.295 15.334 -12.027 1.00 97.00 723 ILE A O 1
ATOM 5098 N N . TRP A 1 724 ? 15.014 16.502 -10.591 1.00 94.69 724 TRP A N 1
ATOM 5099 C CA . TRP A 1 724 ? 14.104 17.088 -11.578 1.00 94.69 724 TRP A CA 1
ATOM 5100 C C . TRP A 1 724 ? 13.842 18.555 -11.227 1.00 94.69 724 TRP A C 1
ATOM 5102 O O . TRP A 1 724 ? 12.873 18.883 -10.538 1.00 94.69 724 TRP A O 1
ATOM 5112 N N . LEU A 1 725 ? 14.798 19.406 -11.599 1.00 91.50 725 LEU A N 1
ATOM 5113 C CA . LEU A 1 725 ? 14.890 20.803 -11.193 1.00 91.50 725 LEU A CA 1
ATOM 5114 C C . LEU A 1 725 ? 15.408 21.651 -12.361 1.00 91.50 725 LEU A C 1
ATOM 5116 O O . LEU A 1 725 ? 16.343 21.254 -13.058 1.00 91.50 725 LEU A O 1
ATOM 5120 N N . GLY A 1 726 ? 14.839 22.845 -12.531 1.00 90.25 726 GLY A N 1
ATOM 5121 C CA . GLY A 1 726 ? 15.271 23.823 -13.538 1.00 90.25 726 GLY A CA 1
ATOM 5122 C C . GLY A 1 726 ? 14.124 24.485 -14.300 1.00 90.25 726 GLY A C 1
ATOM 5123 O O . GLY A 1 726 ? 14.302 25.573 -14.844 1.00 90.25 726 GLY A O 1
ATOM 5124 N N . ILE A 1 727 ? 12.919 23.899 -14.296 1.00 88.06 727 ILE A N 1
ATOM 5125 C CA . ILE A 1 727 ? 11.763 24.488 -14.995 1.00 88.06 727 ILE A CA 1
ATOM 5126 C C . ILE A 1 727 ? 11.415 25.885 -14.475 1.00 88.06 727 ILE A C 1
ATOM 5128 O O . ILE A 1 727 ? 11.016 26.755 -15.252 1.00 88.06 727 ILE A O 1
ATOM 5132 N N . ASN A 1 728 ? 11.592 26.119 -13.171 1.00 90.25 728 ASN A N 1
ATOM 5133 C CA . ASN A 1 728 ? 11.329 27.415 -12.559 1.00 90.25 728 ASN A CA 1
ATOM 5134 C C . ASN A 1 728 ? 12.389 28.433 -12.967 1.00 90.25 728 ASN A C 1
ATOM 5136 O O . ASN A 1 728 ? 12.033 29.570 -13.252 1.00 90.25 728 ASN A O 1
ATOM 5140 N N . ASP A 1 729 ? 13.660 28.041 -13.080 1.00 91.69 729 ASP A N 1
ATOM 5141 C CA . ASP A 1 729 ? 14.708 28.912 -13.608 1.00 91.69 729 ASP A CA 1
ATOM 5142 C C . ASP A 1 729 ? 14.343 29.396 -15.020 1.00 91.69 729 ASP A C 1
ATOM 5144 O O . ASP A 1 729 ? 14.370 30.597 -15.297 1.00 91.69 729 ASP A O 1
ATOM 5148 N N . PHE A 1 730 ? 13.907 28.480 -15.892 1.00 86.69 730 PHE A N 1
ATOM 5149 C CA . PHE A 1 730 ? 13.485 28.817 -17.256 1.00 86.69 730 PHE A CA 1
ATOM 5150 C C . PHE A 1 730 ? 12.234 29.692 -17.284 1.00 86.69 730 PHE A C 1
ATOM 5152 O O . PHE A 1 730 ? 12.171 30.650 -18.054 1.00 86.69 730 PHE A O 1
ATOM 5159 N N . SER A 1 731 ? 11.258 29.397 -16.425 1.00 85.00 731 SER A N 1
ATOM 5160 C CA . SER A 1 731 ? 10.016 30.172 -16.314 1.00 85.00 731 SER A CA 1
ATOM 5161 C C . SER A 1 731 ? 10.267 31.609 -15.839 1.00 85.00 731 SER A C 1
ATOM 5163 O O . SER A 1 731 ? 9.506 32.507 -16.189 1.00 85.00 731 SER A O 1
ATOM 5165 N N . HIS A 1 732 ? 11.367 31.847 -15.117 1.00 86.69 732 HIS A N 1
ATOM 5166 C CA . HIS A 1 732 ? 11.828 33.175 -14.699 1.00 86.69 732 HIS A CA 1
ATOM 5167 C C . HIS A 1 732 ? 12.892 33.779 -15.636 1.00 86.69 732 HIS A C 1
ATOM 5169 O O . HIS A 1 732 ? 13.520 34.782 -15.297 1.00 86.69 732 HIS A O 1
ATOM 5175 N N . GLY A 1 733 ? 13.100 33.198 -16.823 1.00 85.69 733 GLY A N 1
ATOM 5176 C CA . GLY A 1 733 ? 13.986 33.743 -17.855 1.00 85.69 733 GLY A CA 1
ATOM 5177 C C . GLY A 1 733 ? 15.483 33.619 -17.555 1.00 85.69 733 GLY A C 1
ATOM 5178 O O . GLY A 1 733 ? 16.274 34.373 -18.124 1.00 85.69 733 GLY A O 1
ATOM 5179 N N . LYS A 1 734 ? 15.890 32.703 -16.667 1.00 86.88 734 LYS A N 1
ATOM 5180 C CA . LYS A 1 734 ? 17.309 32.445 -16.393 1.00 86.88 734 LYS A CA 1
ATOM 5181 C C . LYS A 1 734 ? 17.993 31.740 -17.563 1.00 86.88 734 LYS A C 1
ATOM 5183 O O . LYS A 1 734 ? 17.367 31.046 -18.366 1.00 86.88 734 LYS A O 1
ATOM 5188 N N . ASP A 1 735 ? 19.306 31.934 -17.636 1.00 89.69 735 ASP A N 1
ATOM 5189 C CA . ASP A 1 735 ? 20.149 31.345 -18.667 1.00 89.69 735 ASP A CA 1
ATOM 5190 C C . ASP A 1 735 ? 20.182 29.810 -18.574 1.00 89.69 735 ASP A C 1
ATOM 5192 O O . ASP A 1 735 ? 20.466 29.243 -17.517 1.00 89.69 735 ASP A O 1
ATOM 5196 N N . LYS A 1 736 ? 19.927 29.138 -19.706 1.00 85.00 736 LYS A N 1
ATOM 5197 C CA . LYS A 1 736 ? 19.845 27.670 -19.769 1.00 85.00 736 LYS A CA 1
ATOM 5198 C C . LYS A 1 736 ? 21.161 26.995 -19.376 1.00 85.00 736 LYS A C 1
ATOM 5200 O O . LYS A 1 736 ? 21.133 25.952 -18.721 1.00 85.00 736 LYS A O 1
ATOM 5205 N N . ALA A 1 737 ? 22.296 27.580 -19.765 1.00 88.00 737 ALA A N 1
ATOM 5206 C CA . ALA A 1 737 ? 23.612 27.031 -19.461 1.00 88.00 737 ALA A CA 1
ATOM 5207 C C . ALA A 1 737 ? 23.911 27.118 -17.960 1.00 88.00 737 ALA A C 1
ATOM 5209 O O . ALA A 1 737 ? 24.304 26.119 -17.360 1.00 88.00 737 ALA A O 1
ATOM 5210 N N . ALA A 1 738 ? 23.663 28.275 -17.346 1.00 90.69 738 ALA A N 1
ATOM 5211 C CA . ALA A 1 738 ? 23.826 28.480 -15.911 1.00 90.69 738 ALA A CA 1
ATOM 5212 C C . ALA A 1 738 ? 22.932 27.537 -15.088 1.00 90.69 738 ALA A C 1
ATOM 5214 O O . ALA A 1 738 ? 23.394 26.941 -14.115 1.00 90.69 738 ALA A O 1
ATOM 5215 N N . THR A 1 739 ? 21.674 27.334 -15.496 1.00 91.50 739 THR A N 1
ATOM 5216 C CA . THR A 1 739 ? 20.775 26.384 -14.823 1.00 91.50 739 THR A CA 1
ATOM 5217 C C . THR A 1 739 ? 21.319 24.957 -14.871 1.00 91.50 739 THR A C 1
ATOM 5219 O O . THR A 1 739 ? 21.374 24.302 -13.833 1.00 91.50 739 THR A O 1
ATOM 5222 N N . LEU A 1 740 ? 21.779 24.461 -16.027 1.00 90.62 740 LEU A N 1
ATOM 5223 C CA . LEU A 1 740 ? 22.343 23.105 -16.093 1.00 90.62 740 LEU A CA 1
ATOM 5224 C C . LEU A 1 740 ? 23.677 22.968 -15.364 1.00 90.62 740 LEU A C 1
ATOM 5226 O O . LEU A 1 740 ? 23.917 21.924 -14.761 1.00 90.62 740 LEU A O 1
ATOM 5230 N N . GLN A 1 741 ? 24.511 24.009 -15.350 1.00 92.31 741 GLN A N 1
ATOM 5231 C CA . GLN A 1 741 ? 25.715 24.034 -14.516 1.00 92.31 741 GLN A CA 1
ATOM 5232 C C . GLN A 1 741 ? 25.365 23.892 -13.030 1.00 92.31 741 GLN A C 1
ATOM 5234 O O . GLN A 1 741 ? 26.029 23.144 -12.315 1.00 92.31 741 GLN A O 1
ATOM 5239 N N . ASN A 1 742 ? 24.286 24.531 -12.568 1.00 95.56 742 ASN A N 1
ATOM 5240 C CA . ASN A 1 742 ? 23.800 24.342 -11.203 1.00 95.56 742 ASN A CA 1
ATOM 5241 C C . ASN A 1 742 ? 23.293 22.912 -10.967 1.00 95.56 742 ASN A C 1
ATOM 5243 O O . ASN A 1 742 ? 23.615 22.325 -9.939 1.00 95.56 742 ASN A O 1
ATOM 5247 N N . VAL A 1 743 ? 22.561 22.310 -11.913 1.00 94.56 743 VAL A N 1
ATOM 5248 C CA . VAL A 1 743 ? 22.126 20.902 -11.806 1.00 94.56 743 VAL A CA 1
ATOM 5249 C C . VAL A 1 743 ? 23.334 19.957 -11.720 1.00 94.56 743 VAL A C 1
ATOM 5251 O O . VAL A 1 743 ? 23.355 19.067 -10.869 1.00 94.56 743 VAL A O 1
ATOM 5254 N N . GLN A 1 744 ? 24.373 20.168 -12.536 1.00 92.88 744 GLN A N 1
ATOM 5255 C CA . GLN A 1 744 ? 25.631 19.417 -12.446 1.00 92.88 744 GLN A CA 1
ATOM 5256 C C . GLN A 1 744 ? 26.330 19.625 -11.097 1.00 92.88 744 GLN A C 1
ATOM 5258 O O . GLN A 1 744 ? 26.858 18.667 -10.529 1.00 92.88 744 GLN A O 1
ATOM 5263 N N . ALA A 1 745 ? 26.334 20.853 -10.571 1.00 95.44 745 ALA A N 1
ATOM 5264 C CA . ALA A 1 745 ? 26.920 21.164 -9.271 1.00 95.44 745 ALA A CA 1
ATOM 5265 C C . ALA A 1 745 ? 26.172 20.459 -8.129 1.00 95.44 745 ALA A C 1
ATOM 5267 O O . ALA A 1 745 ? 26.818 19.879 -7.258 1.00 95.44 745 ALA A O 1
ATOM 5268 N N . ILE A 1 746 ? 24.836 20.428 -8.172 1.00 97.31 746 ILE A N 1
ATOM 5269 C CA . ILE A 1 746 ? 23.997 19.695 -7.213 1.00 97.31 746 ILE A CA 1
ATOM 5270 C C . ILE A 1 746 ? 24.299 18.192 -7.285 1.00 97.31 746 ILE A C 1
ATOM 5272 O O . ILE A 1 746 ? 24.580 17.576 -6.258 1.00 97.31 746 ILE A O 1
ATOM 5276 N N . ALA A 1 747 ? 24.309 17.606 -8.489 1.00 96.25 747 ALA A N 1
ATOM 5277 C CA . ALA A 1 747 ? 24.645 16.194 -8.687 1.00 96.25 747 ALA A CA 1
ATOM 5278 C C . ALA A 1 747 ? 26.050 15.864 -8.153 1.00 96.25 747 ALA A C 1
ATOM 5280 O O . ALA A 1 747 ? 26.238 14.884 -7.436 1.00 96.25 747 ALA A O 1
ATOM 5281 N N . SER A 1 748 ? 27.029 16.722 -8.445 1.00 95.44 748 SER A N 1
ATOM 5282 C CA . SER A 1 748 ? 28.406 16.567 -7.967 1.00 95.44 748 SER A CA 1
ATOM 5283 C C . SER A 1 748 ? 28.497 16.661 -6.443 1.00 95.44 748 SER A C 1
ATOM 5285 O O . SER A 1 748 ? 29.234 15.892 -5.832 1.00 95.44 748 SER A O 1
ATOM 5287 N N . ALA A 1 749 ? 27.737 17.566 -5.820 1.00 97.50 749 ALA A N 1
ATOM 5288 C CA . ALA A 1 749 ? 27.720 17.737 -4.372 1.00 97.50 749 ALA A CA 1
ATOM 5289 C C . ALA A 1 749 ? 27.153 16.504 -3.655 1.00 97.50 749 ALA A C 1
ATOM 5291 O O . ALA A 1 749 ? 27.755 16.036 -2.690 1.00 97.50 749 ALA A O 1
ATOM 5292 N N . VAL A 1 750 ? 26.036 15.942 -4.134 1.00 97.81 750 VAL A N 1
ATOM 5293 C CA . VAL A 1 750 ? 25.443 14.750 -3.502 1.00 97.81 750 VAL A CA 1
ATOM 5294 C C . VAL A 1 750 ? 26.288 13.493 -3.727 1.00 97.81 750 VAL A C 1
ATOM 5296 O O . VAL A 1 750 ? 26.450 12.703 -2.800 1.00 97.81 750 VAL A O 1
ATOM 5299 N N . LEU A 1 751 ? 26.911 13.341 -4.904 1.00 96.75 751 LEU A N 1
ATOM 5300 C CA . LEU A 1 751 ? 27.882 12.268 -5.166 1.00 96.75 751 LEU A CA 1
ATOM 5301 C C . LEU A 1 751 ? 29.097 12.379 -4.234 1.00 96.75 751 LEU A C 1
ATOM 5303 O O . LEU A 1 751 ? 29.509 11.392 -3.631 1.00 96.75 751 LEU A O 1
ATOM 5307 N N . ALA A 1 752 ? 29.640 13.589 -4.055 1.00 96.50 752 ALA A N 1
ATOM 5308 C CA . ALA A 1 752 ? 30.753 13.833 -3.136 1.00 96.50 752 ALA A CA 1
ATOM 5309 C C . ALA A 1 752 ? 30.391 13.553 -1.665 1.00 96.50 752 ALA A C 1
ATOM 5311 O O . ALA A 1 752 ? 31.276 13.248 -0.868 1.00 96.50 752 ALA A O 1
ATOM 5312 N N . ALA A 1 753 ? 29.107 13.635 -1.310 1.00 96.81 753 ALA A N 1
ATOM 5313 C CA . ALA A 1 753 ? 28.598 13.320 0.021 1.00 96.81 753 ALA A CA 1
ATOM 5314 C C . ALA A 1 753 ? 28.285 11.830 0.245 1.00 96.81 753 ALA A C 1
ATOM 5316 O O . ALA A 1 753 ? 27.889 11.471 1.351 1.00 96.81 753 ALA A O 1
ATOM 5317 N N . GLY A 1 754 ? 28.479 10.969 -0.761 1.00 94.81 754 GLY A N 1
ATOM 5318 C CA . GLY A 1 754 ? 28.343 9.516 -0.622 1.00 94.81 754 GLY A CA 1
ATOM 5319 C C . GLY A 1 754 ? 27.167 8.887 -1.369 1.00 94.81 754 GLY A C 1
ATOM 5320 O O . GLY A 1 754 ? 26.976 7.678 -1.256 1.00 94.81 754 GLY A O 1
ATOM 5321 N N . VAL A 1 755 ? 26.404 9.653 -2.160 1.00 97.31 755 VAL A N 1
ATOM 5322 C CA . VAL A 1 755 ? 25.393 9.069 -3.057 1.00 97.31 755 VAL A CA 1
ATOM 5323 C C . VAL A 1 755 ? 26.075 8.166 -4.084 1.00 97.31 755 VAL A C 1
ATOM 5325 O O . VAL A 1 755 ? 27.021 8.576 -4.756 1.00 97.31 755 VAL A O 1
ATOM 5328 N N . LYS A 1 756 ? 25.569 6.940 -4.230 1.00 95.31 756 LYS A N 1
ATOM 5329 C CA . LYS A 1 756 ? 26.082 5.943 -5.176 1.00 95.31 756 LYS A CA 1
ATOM 5330 C C . LYS A 1 756 ? 25.749 6.294 -6.621 1.00 95.31 756 LYS A C 1
ATOM 5332 O O . LYS A 1 756 ? 26.596 6.135 -7.494 1.00 95.31 756 LYS A O 1
ATOM 5337 N N . HIS A 1 757 ? 24.532 6.784 -6.865 1.00 96.62 757 HIS A N 1
ATOM 5338 C CA . HIS A 1 757 ? 24.054 7.092 -8.212 1.00 96.62 757 HIS A CA 1
ATOM 5339 C C . HIS A 1 757 ? 23.000 8.196 -8.236 1.00 96.62 757 HIS A C 1
ATOM 5341 O O . HIS A 1 757 ? 22.154 8.282 -7.341 1.00 96.62 757 HIS A O 1
ATOM 5347 N N . VAL A 1 758 ? 23.039 9.022 -9.285 1.00 97.56 758 VAL A N 1
ATOM 5348 C CA . VAL A 1 758 ? 22.111 10.139 -9.495 1.00 97.56 758 VAL A CA 1
ATOM 5349 C C . VAL A 1 758 ? 21.346 9.974 -10.806 1.00 97.56 758 VAL A C 1
ATOM 5351 O O . VAL A 1 758 ? 21.939 9.850 -11.875 1.00 97.56 758 VAL A O 1
ATOM 5354 N N . TRP A 1 759 ? 20.019 10.055 -10.752 1.00 96.75 759 TRP A N 1
ATOM 5355 C CA . TRP A 1 759 ? 19.174 10.138 -11.944 1.00 96.75 759 TRP A CA 1
ATOM 5356 C C . TRP A 1 759 ? 18.757 11.575 -12.209 1.00 96.75 759 TRP A C 1
ATOM 5358 O O . TRP A 1 759 ? 18.007 12.148 -11.426 1.00 96.75 759 TRP A O 1
ATOM 5368 N N . VAL A 1 760 ? 19.184 12.154 -13.325 1.00 94.19 760 VAL A N 1
ATOM 5369 C CA . VAL A 1 760 ? 18.729 13.486 -13.736 1.00 94.19 760 VAL A CA 1
ATOM 5370 C C . VAL A 1 760 ? 17.602 13.321 -14.750 1.00 94.19 760 VAL A C 1
ATOM 5372 O O . VAL A 1 760 ? 17.797 12.757 -15.827 1.00 94.19 760 VAL A O 1
ATOM 5375 N N . ILE A 1 761 ? 16.410 13.794 -14.399 1.00 91.88 761 ILE A N 1
ATOM 5376 C CA . ILE A 1 761 ? 15.235 13.782 -15.269 1.00 91.88 761 ILE A CA 1
ATOM 5377 C C . ILE A 1 761 ? 15.310 15.007 -16.180 1.00 91.88 761 ILE A C 1
ATOM 5379 O O . ILE A 1 761 ? 15.452 16.136 -15.714 1.00 91.88 761 ILE A O 1
ATOM 5383 N N . SER A 1 762 ? 15.248 14.782 -17.491 1.00 84.12 762 SER A N 1
ATOM 5384 C CA . SER A 1 762 ? 15.466 15.825 -18.487 1.00 84.12 762 SER A CA 1
ATOM 5385 C C . SER A 1 762 ? 14.419 16.932 -18.403 1.00 84.12 762 SER A C 1
ATOM 5387 O O . SER A 1 762 ? 13.222 16.658 -18.452 1.00 84.12 762 SER A O 1
ATOM 5389 N N . GLU A 1 763 ? 14.873 18.182 -18.402 1.00 76.38 763 GLU A N 1
ATOM 5390 C CA . GLU A 1 763 ? 14.005 19.362 -18.517 1.00 76.38 763 GLU A CA 1
ATOM 5391 C C . GLU A 1 763 ? 13.653 19.730 -19.964 1.00 76.38 763 GLU A C 1
ATOM 5393 O O . GLU A 1 763 ? 12.861 20.637 -20.229 1.00 76.38 763 GLU A O 1
ATOM 5398 N N . ALA A 1 764 ? 14.307 19.083 -20.924 1.00 63.75 764 ALA A N 1
ATOM 5399 C CA . ALA A 1 764 ? 14.232 19.488 -22.309 1.00 63.75 764 ALA A CA 1
ATOM 5400 C C . ALA A 1 764 ? 12.955 18.952 -22.990 1.00 63.75 764 ALA A C 1
ATOM 5402 O O . ALA A 1 764 ? 12.493 17.836 -22.740 1.00 63.75 764 ALA A O 1
ATOM 5403 N N . LYS A 1 765 ? 12.372 19.777 -23.864 1.00 63.78 765 LYS A N 1
ATOM 5404 C CA . LYS A 1 765 ? 11.237 19.398 -24.715 1.00 63.78 765 LYS A CA 1
ATOM 5405 C C . LYS A 1 765 ? 11.734 18.626 -25.937 1.00 63.78 765 LYS A C 1
ATOM 5407 O O . LYS A 1 765 ? 12.919 18.663 -26.276 1.00 63.78 765 LYS A O 1
ATOM 5412 N N . THR A 1 766 ? 10.827 17.960 -26.643 1.00 55.41 766 THR A N 1
ATOM 5413 C CA . THR A 1 766 ? 11.111 17.387 -27.962 1.00 55.41 766 THR A CA 1
ATOM 5414 C C . THR A 1 766 ? 11.798 18.410 -28.879 1.00 55.41 766 THR A C 1
ATOM 5416 O O . THR A 1 766 ? 11.260 19.490 -29.105 1.00 55.41 766 THR A O 1
ATOM 5419 N N . GLY A 1 767 ? 12.965 18.053 -29.432 1.00 58.12 767 GLY A N 1
ATOM 5420 C CA . GLY A 1 767 ? 13.766 18.913 -30.323 1.00 58.12 767 GLY A CA 1
ATOM 5421 C C . GLY A 1 767 ? 14.855 19.731 -29.620 1.00 58.12 767 GLY A C 1
ATOM 5422 O O . GLY A 1 767 ? 15.735 20.265 -30.281 1.00 58.12 767 GLY A O 1
ATOM 5423 N N . ASP A 1 768 ? 14.842 19.744 -28.289 1.00 65.94 768 ASP A N 1
ATOM 5424 C CA . ASP A 1 768 ? 15.749 20.505 -27.429 1.00 65.94 768 ASP A CA 1
ATOM 5425 C C . ASP A 1 768 ? 16.719 19.566 -26.670 1.00 65.94 768 ASP A C 1
ATOM 5427 O O . ASP A 1 768 ? 17.353 19.939 -25.695 1.00 65.94 768 ASP A O 1
ATOM 5431 N N . MET A 1 769 ? 16.864 18.304 -27.073 1.00 74.44 769 MET A N 1
ATOM 5432 C CA . MET A 1 769 ? 17.752 17.376 -26.357 1.00 74.44 769 MET A CA 1
ATOM 5433 C C . MET A 1 769 ? 19.234 17.690 -26.532 1.00 74.44 769 MET A C 1
ATOM 5435 O O . MET A 1 769 ? 20.018 17.451 -25.616 1.00 74.44 769 MET A O 1
ATOM 5439 N N . ASP A 1 770 ? 19.619 18.219 -27.692 1.00 73.62 770 ASP A N 1
ATOM 5440 C CA . ASP A 1 770 ? 21.025 18.409 -28.051 1.00 73.62 770 ASP A CA 1
ATOM 5441 C C . ASP A 1 770 ? 21.750 19.334 -27.070 1.00 73.62 770 ASP A C 1
ATOM 5443 O O . ASP A 1 770 ? 22.915 19.096 -26.759 1.00 73.62 770 ASP A O 1
ATOM 5447 N N . TRP A 1 771 ? 21.067 20.350 -26.526 1.00 75.62 771 TRP A N 1
ATOM 5448 C CA . TRP A 1 771 ? 21.653 21.210 -25.496 1.00 75.62 771 TRP A CA 1
ATOM 5449 C C . TRP A 1 771 ? 21.748 20.504 -24.143 1.00 75.62 771 TRP A C 1
ATOM 5451 O O . TRP A 1 771 ? 22.744 20.672 -23.455 1.00 75.62 771 TRP A O 1
ATOM 5461 N N . PHE A 1 772 ? 20.775 19.672 -23.765 1.00 77.94 772 PHE A N 1
ATOM 5462 C CA . PHE A 1 772 ? 20.810 18.937 -22.496 1.00 77.94 772 PHE A CA 1
ATOM 5463 C C . PHE A 1 772 ? 21.953 17.906 -22.465 1.00 77.94 772 PHE A C 1
ATOM 5465 O O . PHE A 1 772 ? 22.705 17.827 -21.491 1.00 77.94 772 PHE A O 1
ATOM 5472 N N . TRP A 1 773 ? 22.157 17.180 -23.571 1.00 78.88 773 TRP A N 1
ATOM 5473 C CA . TRP A 1 773 ? 23.246 16.207 -23.718 1.00 78.88 773 TRP A CA 1
ATOM 5474 C C . TRP A 1 773 ? 24.645 16.832 -23.665 1.00 78.88 773 TRP A C 1
ATOM 5476 O O . TRP A 1 773 ? 25.590 16.140 -23.294 1.00 78.88 773 TRP A O 1
ATOM 5486 N N . GLN A 1 774 ? 24.804 18.121 -23.986 1.00 82.75 774 GLN A N 1
ATOM 5487 C CA . GLN A 1 774 ? 26.102 18.804 -23.873 1.00 82.75 774 GLN A CA 1
ATOM 5488 C C . GLN A 1 774 ? 26.594 18.909 -22.425 1.00 82.75 774 GLN A C 1
ATOM 5490 O O . GLN A 1 774 ? 27.802 18.890 -22.196 1.00 82.75 774 GLN A O 1
ATOM 5495 N N . TYR A 1 775 ? 25.683 18.989 -21.452 1.00 82.81 775 TYR A N 1
ATOM 5496 C CA . TYR A 1 775 ? 26.023 19.076 -20.026 1.00 82.81 775 TYR A CA 1
ATOM 5497 C C . TYR A 1 775 ? 26.004 17.709 -19.338 1.00 82.81 775 TYR A C 1
ATOM 5499 O O . TYR A 1 775 ? 26.573 17.543 -18.267 1.00 82.81 775 TYR A O 1
ATOM 5507 N N . PHE A 1 776 ? 25.398 16.699 -19.951 1.00 81.12 776 PHE A N 1
ATOM 5508 C CA . PHE A 1 776 ? 25.438 15.329 -19.445 1.00 81.12 776 PHE A CA 1
ATOM 5509 C C . PHE A 1 776 ? 25.809 14.351 -20.568 1.00 81.12 776 PHE A C 1
ATOM 5511 O O . PHE A 1 776 ? 25.004 13.496 -20.946 1.00 81.12 776 PHE A O 1
ATOM 5518 N N . PRO A 1 777 ? 27.017 14.476 -21.145 1.00 75.00 777 PRO A N 1
ATOM 5519 C CA . PRO A 1 777 ? 27.434 13.635 -22.257 1.00 75.00 777 PRO A CA 1
ATOM 5520 C C . PRO A 1 777 ? 27.524 12.167 -21.832 1.00 75.00 777 PRO A C 1
ATOM 5522 O O . PRO A 1 777 ? 28.054 11.826 -20.769 1.00 75.00 777 PRO A O 1
ATOM 5525 N N . ALA A 1 778 ? 27.013 11.283 -22.692 1.00 66.94 778 ALA A N 1
ATOM 5526 C CA . ALA A 1 778 ? 26.992 9.848 -22.441 1.00 66.94 778 ALA A CA 1
ATOM 5527 C C . ALA A 1 778 ? 28.403 9.315 -22.130 1.00 66.94 778 ALA A C 1
ATOM 5529 O O . ALA A 1 778 ? 29.364 9.598 -22.845 1.00 66.94 778 ALA A O 1
ATOM 5530 N N . GLY A 1 779 ? 28.521 8.537 -21.051 1.00 67.56 779 GLY A N 1
ATOM 5531 C CA . GLY A 1 779 ? 29.770 7.889 -20.644 1.00 67.56 779 GLY A CA 1
ATOM 5532 C C . GLY A 1 779 ? 30.783 8.773 -19.906 1.00 67.56 779 GLY A C 1
ATOM 5533 O O . GLY A 1 779 ? 31.803 8.248 -19.474 1.00 67.56 779 GLY A O 1
ATOM 5534 N N . GLN A 1 780 ? 30.532 10.076 -19.716 1.00 74.06 780 GLN A N 1
ATOM 5535 C CA . GLN A 1 780 ? 31.440 10.942 -18.938 1.00 74.06 780 GLN A CA 1
ATOM 5536 C C . GLN A 1 780 ? 31.128 10.976 -17.438 1.00 74.06 780 GLN A C 1
ATOM 5538 O O . GLN A 1 780 ? 31.990 11.321 -16.633 1.00 74.06 780 GLN A O 1
ATOM 5543 N N . HIS A 1 781 ? 29.913 10.586 -17.055 1.00 79.19 781 HIS A N 1
ATOM 5544 C CA . HIS A 1 781 ? 29.472 10.543 -15.666 1.00 79.19 781 HIS A CA 1
ATOM 5545 C C . HIS A 1 781 ? 28.976 9.130 -15.332 1.00 79.19 781 HIS A C 1
ATOM 5547 O O . HIS A 1 781 ? 27.786 8.865 -15.476 1.00 79.19 781 HIS A O 1
ATOM 5553 N N . PRO A 1 782 ? 29.860 8.200 -14.918 1.00 84.62 782 PRO A N 1
ATOM 5554 C CA . PRO A 1 782 ? 29.483 6.796 -14.710 1.00 84.62 782 PRO A CA 1
ATOM 5555 C C . PRO A 1 782 ? 28.399 6.614 -13.636 1.00 84.62 782 PRO A C 1
ATOM 5557 O O . PRO A 1 782 ? 27.581 5.709 -13.751 1.00 84.62 782 PRO A O 1
ATOM 5560 N N . ASN A 1 783 ? 28.344 7.524 -12.658 1.00 92.44 783 ASN A N 1
ATOM 5561 C CA . ASN A 1 783 ? 27.383 7.498 -11.550 1.00 92.44 783 ASN A CA 1
ATOM 5562 C C . ASN A 1 783 ? 26.181 8.437 -11.779 1.00 92.44 783 ASN A C 1
ATOM 5564 O O . ASN A 1 783 ? 25.491 8.815 -10.831 1.00 92.44 783 ASN A O 1
ATOM 5568 N N . ILE A 1 784 ? 25.966 8.890 -13.022 1.00 92.50 784 ILE A N 1
ATOM 5569 C CA . ILE A 1 784 ? 24.807 9.703 -13.402 1.00 92.50 784 ILE A CA 1
ATOM 5570 C C . ILE A 1 784 ? 24.078 9.031 -14.564 1.00 92.50 784 ILE A C 1
ATOM 5572 O O . ILE A 1 784 ? 24.673 8.674 -15.577 1.00 92.50 784 ILE A O 1
ATOM 5576 N N . THR A 1 785 ? 22.760 8.892 -14.449 1.00 91.44 785 THR A N 1
ATOM 5577 C CA . THR A 1 785 ? 21.888 8.441 -15.538 1.00 91.44 785 THR A CA 1
ATOM 5578 C C . THR A 1 785 ? 20.901 9.529 -15.913 1.00 91.44 785 THR A C 1
ATOM 5580 O O . THR A 1 785 ? 20.244 10.110 -15.053 1.00 91.44 785 THR A O 1
ATOM 5583 N N . LEU A 1 786 ? 20.760 9.781 -17.213 1.00 87.88 786 LEU A N 1
ATOM 5584 C CA . LEU A 1 786 ? 19.723 10.671 -17.715 1.00 87.88 786 LEU A CA 1
ATOM 5585 C C . LEU A 1 786 ? 18.433 9.904 -17.969 1.00 87.88 786 LEU A C 1
ATOM 5587 O O . LEU A 1 786 ? 18.403 8.964 -18.763 1.00 87.88 786 LEU A O 1
ATOM 5591 N N . LEU A 1 787 ? 17.357 10.345 -17.326 1.00 88.56 787 LEU A N 1
ATOM 5592 C CA . LEU A 1 787 ? 16.006 9.893 -17.619 1.00 88.56 787 LEU A CA 1
ATOM 5593 C C . LEU A 1 787 ? 15.366 10.887 -18.577 1.00 88.56 787 LEU A C 1
ATOM 5595 O O . LEU A 1 787 ? 15.232 12.065 -18.264 1.00 88.56 787 LEU A O 1
ATOM 5599 N N . THR A 1 788 ? 14.947 10.407 -19.742 1.00 84.56 788 THR A N 1
ATOM 5600 C CA . THR A 1 788 ? 14.424 11.251 -20.823 1.00 84.56 788 THR A CA 1
ATOM 5601 C C . THR A 1 788 ? 12.978 10.886 -21.174 1.00 84.56 788 THR A C 1
ATOM 5603 O O . THR A 1 788 ? 12.671 10.599 -22.329 1.00 84.56 788 THR A O 1
ATOM 5606 N N . PRO A 1 789 ? 12.045 10.876 -20.198 1.00 83.00 789 PRO A N 1
ATOM 5607 C CA . PRO A 1 789 ? 10.694 10.344 -20.401 1.00 83.00 789 PRO A CA 1
ATOM 5608 C C . PRO A 1 789 ? 9.850 11.157 -21.401 1.00 83.00 789 PRO A C 1
ATOM 5610 O O . PRO A 1 789 ? 8.802 10.686 -21.839 1.00 83.00 789 PRO A O 1
ATOM 5613 N N . PHE A 1 790 ? 10.310 12.356 -21.769 1.00 79.44 790 PHE A N 1
ATOM 5614 C CA . PHE A 1 790 ? 9.626 13.300 -22.655 1.00 79.44 790 PHE A CA 1
ATOM 5615 C C . PHE A 1 790 ? 10.085 13.221 -24.123 1.00 79.44 790 PHE A C 1
ATOM 5617 O O . PHE A 1 790 ? 9.673 14.048 -24.932 1.00 79.44 790 PHE A O 1
ATOM 5624 N N . LEU A 1 791 ? 10.944 12.262 -24.497 1.00 76.81 791 LEU A N 1
ATOM 5625 C CA . LEU A 1 791 ? 11.350 12.079 -25.898 1.00 76.81 791 LEU A CA 1
ATOM 5626 C C . LEU A 1 791 ? 10.185 11.648 -26.789 1.00 76.81 791 LEU A C 1
ATOM 5628 O O . LEU A 1 791 ? 9.307 10.899 -26.370 1.00 76.81 791 LEU A O 1
ATOM 5632 N N . ASN A 1 792 ? 10.238 12.045 -28.063 1.00 73.19 792 ASN A N 1
ATOM 5633 C CA . ASN A 1 792 ? 9.278 11.606 -29.074 1.00 73.19 792 ASN A CA 1
ATOM 5634 C C . ASN A 1 792 ? 9.108 10.083 -29.098 1.00 73.19 792 ASN A C 1
ATOM 5636 O O . ASN A 1 792 ? 10.083 9.339 -29.175 1.00 73.19 792 ASN A O 1
ATOM 5640 N N . GLY A 1 793 ? 7.849 9.642 -29.097 1.00 70.69 793 GLY A N 1
ATOM 5641 C CA . GLY A 1 793 ? 7.485 8.225 -29.080 1.00 70.69 793 GLY A CA 1
ATOM 5642 C C . GLY A 1 793 ? 7.401 7.609 -27.681 1.00 70.69 793 GLY A C 1
ATOM 5643 O O . GLY A 1 793 ? 6.984 6.459 -27.572 1.00 70.69 793 GLY A O 1
ATOM 5644 N N . LEU A 1 794 ? 7.744 8.351 -26.620 1.00 76.19 794 LEU A N 1
ATOM 5645 C CA . LEU A 1 794 ? 7.535 7.924 -25.235 1.00 76.19 794 LEU A CA 1
ATOM 5646 C C . LEU A 1 794 ? 6.195 8.428 -24.669 1.00 76.19 794 LEU A C 1
ATOM 5648 O O . LEU A 1 794 ? 5.665 9.435 -25.145 1.00 76.19 794 LEU A O 1
ATOM 5652 N N . PRO A 1 795 ? 5.651 7.775 -23.623 1.00 71.94 795 PRO A N 1
ATOM 5653 C CA . PRO A 1 795 ? 4.323 8.092 -23.091 1.00 71.94 795 PRO A CA 1
ATOM 5654 C C . PRO A 1 795 ? 4.136 9.531 -22.590 1.00 71.94 795 PRO A C 1
ATOM 5656 O O . PRO A 1 795 ? 3.011 10.015 -22.579 1.00 71.94 795 PRO A O 1
ATOM 5659 N N . LEU A 1 796 ? 5.209 10.225 -22.183 1.00 78.31 796 LEU A N 1
ATOM 5660 C CA . LEU A 1 796 ? 5.133 11.597 -21.659 1.00 78.31 796 LEU A CA 1
ATOM 5661 C C . LEU A 1 796 ? 5.576 12.668 -22.673 1.00 78.31 796 LEU A C 1
ATOM 5663 O O . LEU A 1 796 ? 5.738 13.827 -22.304 1.00 78.31 796 LEU A O 1
ATOM 5667 N N . ALA A 1 797 ? 5.748 12.317 -23.952 1.00 72.12 797 ALA A N 1
ATOM 5668 C CA . ALA A 1 797 ? 6.278 13.214 -24.988 1.00 72.12 797 ALA A CA 1
ATOM 5669 C C . ALA A 1 797 ? 5.437 14.479 -25.260 1.00 72.12 797 ALA A C 1
ATOM 5671 O O . ALA A 1 797 ? 5.928 15.446 -25.843 1.00 72.12 797 ALA A O 1
ATOM 5672 N N . VAL A 1 798 ? 4.161 14.486 -24.866 1.00 63.34 798 VAL A N 1
ATOM 5673 C CA . VAL A 1 798 ? 3.163 15.505 -25.238 1.00 63.34 798 VAL A CA 1
ATOM 5674 C C . VAL A 1 798 ? 3.196 16.735 -24.314 1.00 63.34 798 VAL A C 1
ATOM 5676 O O . VAL A 1 798 ? 2.165 17.195 -23.836 1.00 63.34 798 VAL A O 1
ATOM 5679 N N . ASN A 1 799 ? 4.391 17.259 -24.023 1.00 58.97 799 ASN A N 1
ATOM 5680 C CA . ASN A 1 799 ? 4.583 18.464 -23.207 1.00 58.97 799 ASN A CA 1
ATOM 5681 C C . ASN A 1 799 ? 5.324 19.572 -23.990 1.00 58.97 799 ASN A C 1
ATOM 5683 O O . ASN A 1 799 ? 6.442 19.978 -23.658 1.00 58.97 799 ASN A O 1
ATOM 5687 N N . ALA A 1 800 ? 4.716 20.063 -25.075 1.00 50.56 800 ALA A N 1
ATOM 5688 C CA . ALA A 1 800 ? 5.233 21.199 -25.840 1.00 50.56 800 ALA A CA 1
ATOM 5689 C C . ALA A 1 800 ? 4.209 22.339 -25.925 1.00 50.56 800 ALA A C 1
ATOM 5691 O O . ALA A 1 800 ? 3.001 22.121 -25.874 1.00 50.56 800 ALA A O 1
ATOM 5692 N N . ALA A 1 801 ? 4.692 23.579 -26.078 1.00 49.31 801 ALA A N 1
ATOM 5693 C CA . ALA A 1 801 ? 3.817 24.738 -26.247 1.00 49.31 801 ALA A CA 1
ATOM 5694 C C . ALA A 1 801 ? 2.982 24.560 -27.531 1.00 49.31 801 ALA A C 1
ATOM 5696 O O . ALA A 1 801 ? 3.528 24.593 -28.631 1.00 49.31 801 ALA A O 1
ATOM 5697 N N . GLY A 1 802 ? 1.677 24.322 -27.374 1.00 57.16 802 GLY A N 1
ATOM 5698 C CA . GLY A 1 802 ? 0.735 24.069 -28.472 1.00 57.16 802 GLY A CA 1
ATOM 5699 C C . GLY A 1 802 ? 0.350 22.601 -28.701 1.00 57.16 802 GLY A C 1
ATOM 5700 O O . GLY A 1 802 ? -0.519 22.348 -29.529 1.00 57.16 802 GLY A O 1
ATOM 5701 N N . ASN A 1 803 ? 0.938 21.645 -27.972 1.00 63.00 803 ASN A N 1
ATOM 5702 C CA . ASN A 1 803 ? 0.542 20.234 -27.987 1.00 63.00 803 ASN A CA 1
ATOM 5703 C C . ASN A 1 803 ? 0.687 19.666 -26.565 1.00 63.00 803 ASN A C 1
ATOM 5705 O O . ASN A 1 803 ? 1.772 19.219 -26.186 1.00 63.00 803 ASN A O 1
ATOM 5709 N N . TYR A 1 804 ? -0.387 19.772 -25.776 1.00 72.00 804 TYR A N 1
ATOM 5710 C CA . TYR A 1 804 ? -0.475 19.238 -24.416 1.00 72.00 804 TYR A CA 1
ATOM 5711 C C . TYR A 1 804 ? -1.560 18.161 -24.358 1.00 72.00 804 TYR A C 1
ATOM 5713 O O . TYR A 1 804 ? -2.606 18.302 -24.995 1.00 72.00 804 TYR A O 1
ATOM 5721 N N . ASP A 1 805 ? -1.312 17.093 -23.604 1.00 83.06 805 ASP A N 1
ATOM 5722 C CA . ASP A 1 805 ? -2.330 16.082 -23.319 1.00 83.06 805 ASP A CA 1
ATOM 5723 C C . ASP A 1 805 ? -3.091 16.458 -22.030 1.00 83.06 805 ASP A C 1
ATOM 5725 O O . ASP A 1 805 ? -2.501 16.389 -20.944 1.00 83.06 805 ASP A O 1
ATOM 5729 N N . PRO A 1 806 ? -4.382 16.845 -22.113 1.00 85.31 806 PRO A N 1
ATOM 5730 C CA . PRO A 1 806 ? -5.177 17.253 -20.954 1.00 85.31 806 PRO A CA 1
ATOM 5731 C C . PRO A 1 806 ? -5.454 16.113 -19.963 1.00 85.31 806 PRO A C 1
ATOM 5733 O O . PRO A 1 806 ? -5.933 16.377 -18.864 1.00 85.31 806 PRO A O 1
ATOM 5736 N N . LEU A 1 807 ? -5.177 14.853 -20.321 1.00 83.62 807 LEU A N 1
ATOM 5737 C CA . LEU A 1 807 ? -5.263 13.718 -19.396 1.00 83.62 807 LEU A CA 1
ATOM 5738 C C . LEU A 1 807 ? -4.004 13.570 -18.535 1.00 83.62 807 LEU A C 1
ATOM 5740 O O . LEU A 1 807 ? -4.046 12.955 -17.468 1.00 83.62 807 LEU A O 1
ATOM 5744 N N . LEU A 1 808 ? -2.878 14.112 -18.998 1.00 84.31 808 LEU A N 1
ATOM 5745 C CA . LEU A 1 808 ? -1.559 13.914 -18.401 1.00 84.31 808 LEU A CA 1
ATOM 5746 C C . LEU A 1 808 ? -1.020 15.180 -17.731 1.00 84.31 808 LEU A C 1
ATOM 5748 O O . LEU A 1 808 ? -0.296 15.087 -16.734 1.00 84.31 808 LEU A O 1
ATOM 5752 N N . TRP A 1 809 ? -1.378 16.351 -18.245 1.00 85.19 809 TRP A N 1
ATOM 5753 C CA . TRP A 1 809 ? -0.840 17.629 -17.798 1.00 85.19 809 TRP A CA 1
ATOM 5754 C C . TRP A 1 809 ? -1.947 18.631 -17.510 1.00 85.19 809 TRP A C 1
ATOM 5756 O O . TRP A 1 809 ? -2.941 18.723 -18.232 1.00 85.19 809 TRP A O 1
ATOM 5766 N N . HIS A 1 810 ? -1.729 19.431 -16.472 1.00 87.25 810 HIS A N 1
ATOM 5767 C CA . HIS A 1 810 ? -2.544 20.599 -16.182 1.00 87.25 810 HIS A CA 1
ATOM 5768 C C . HIS A 1 810 ? -2.482 21.612 -17.345 1.00 87.25 810 HIS A C 1
ATOM 5770 O O . HIS A 1 810 ? -1.480 21.644 -18.064 1.00 87.25 810 HIS A O 1
ATOM 5776 N N . PRO A 1 811 ? -3.497 22.483 -17.535 1.00 85.75 811 PRO A N 1
ATOM 5777 C CA . PRO A 1 811 ? -3.496 23.482 -18.608 1.00 85.75 811 PRO A CA 1
ATOM 5778 C C . PRO A 1 811 ? -2.291 24.439 -18.630 1.00 85.75 811 PRO A C 1
ATOM 5780 O O . PRO A 1 811 ? -2.029 25.054 -19.661 1.00 85.75 811 PRO A O 1
ATOM 5783 N N . ASP A 1 812 ? -1.528 24.553 -17.537 1.00 83.94 812 ASP A N 1
ATOM 5784 C CA . ASP A 1 812 ? -0.251 25.288 -17.524 1.00 83.94 812 ASP A CA 1
ATOM 5785 C C . ASP A 1 812 ? 0.906 24.562 -18.237 1.00 83.94 812 ASP A C 1
ATOM 5787 O O . ASP A 1 812 ? 1.972 25.144 -18.419 1.00 83.94 812 ASP A O 1
ATOM 5791 N N . SER A 1 813 ? 0.698 23.316 -18.678 1.00 78.62 813 SER A N 1
ATOM 5792 C CA . SER A 1 813 ? 1.691 22.447 -19.329 1.00 78.62 813 SER A CA 1
ATOM 5793 C C . SER A 1 813 ? 2.935 22.136 -18.479 1.00 78.62 813 SER A C 1
ATOM 5795 O O . SER A 1 813 ? 3.913 21.597 -18.984 1.00 78.62 813 SER A O 1
ATOM 5797 N N . ILE A 1 814 ? 2.940 22.458 -17.187 1.00 83.00 814 ILE A N 1
ATOM 5798 C CA . ILE A 1 814 ? 4.072 22.220 -16.281 1.00 83.00 814 ILE A CA 1
ATOM 5799 C C . ILE A 1 814 ? 3.721 21.117 -15.296 1.00 83.00 814 ILE A C 1
ATOM 5801 O O . ILE A 1 814 ? 4.535 20.224 -15.062 1.00 83.00 814 ILE A O 1
ATOM 5805 N N . HIS A 1 815 ? 2.527 21.172 -14.710 1.00 88.31 815 HIS A N 1
ATOM 5806 C CA . HIS A 1 815 ? 2.192 20.318 -13.583 1.00 88.31 815 HIS A CA 1
ATOM 5807 C C . HIS A 1 815 ? 1.573 18.985 -14.035 1.00 88.31 815 HIS A C 1
ATOM 5809 O O . HIS A 1 815 ? 0.558 18.981 -14.740 1.00 88.31 815 HIS A O 1
ATOM 5815 N N . PRO A 1 816 ? 2.171 17.843 -13.647 1.00 88.50 816 PRO A N 1
ATOM 5816 C CA . PRO A 1 816 ? 1.683 16.525 -14.029 1.00 88.50 816 PRO A CA 1
ATOM 5817 C C . PRO A 1 816 ? 0.469 16.109 -13.195 1.00 88.50 816 PRO A C 1
ATOM 5819 O O . PRO A 1 816 ? 0.488 16.230 -11.970 1.00 88.50 816 PRO A O 1
ATOM 5822 N N . PHE A 1 817 ? -0.538 15.525 -13.846 1.00 88.00 817 PHE A N 1
ATOM 5823 C CA . PHE A 1 817 ? -1.629 14.824 -13.166 1.00 88.00 817 PHE A CA 1
ATOM 5824 C C . PHE A 1 817 ? -1.180 13.451 -12.626 1.00 88.00 817 PHE A C 1
ATOM 5826 O O . PHE A 1 817 ? -0.134 12.930 -13.042 1.00 88.00 817 PHE A O 1
ATOM 5833 N N . PRO A 1 818 ? -1.970 12.803 -11.745 1.00 87.81 818 PRO A N 1
ATOM 5834 C CA . PRO A 1 818 ? -1.610 11.515 -11.150 1.00 87.81 818 PRO A CA 1
ATOM 5835 C C . PRO A 1 818 ? -1.194 10.413 -12.148 1.00 87.81 818 PRO A C 1
ATOM 5837 O O . PRO A 1 818 ? -0.237 9.696 -11.844 1.00 87.81 818 PRO A O 1
ATOM 5840 N N . PRO A 1 819 ? -1.800 10.265 -13.349 1.00 87.06 819 PRO A N 1
ATOM 5841 C CA . PRO A 1 819 ? -1.333 9.298 -14.352 1.00 87.06 819 PRO A CA 1
ATOM 5842 C C . PRO A 1 819 ? 0.102 9.553 -14.842 1.00 87.06 819 PRO A C 1
ATOM 5844 O O . PRO A 1 819 ? 0.878 8.613 -15.038 1.00 87.06 819 PRO A O 1
ATOM 5847 N N . THR A 1 820 ? 0.493 10.820 -14.982 1.00 87.81 820 THR A N 1
ATOM 5848 C CA . THR A 1 820 ? 1.857 11.215 -15.357 1.00 87.81 820 THR A CA 1
ATOM 5849 C C . THR A 1 820 ? 2.837 10.933 -14.232 1.00 87.81 820 THR A C 1
ATOM 5851 O O . THR A 1 820 ? 3.890 10.346 -14.478 1.00 87.81 820 THR A O 1
ATOM 5854 N N . CYS A 1 821 ? 2.478 11.260 -12.986 1.00 88.81 821 CYS A N 1
ATOM 5855 C CA . CYS A 1 821 ? 3.283 10.894 -11.820 1.00 88.81 821 CYS A CA 1
ATOM 5856 C C . CYS A 1 821 ? 3.482 9.378 -11.724 1.00 88.81 821 CYS A C 1
ATOM 5858 O O . CYS A 1 821 ? 4.595 8.918 -11.478 1.00 88.81 821 CYS A O 1
ATOM 5860 N N . ARG A 1 822 ? 2.429 8.598 -11.985 1.00 88.12 822 ARG A N 1
ATOM 5861 C CA . ARG A 1 822 ? 2.485 7.135 -12.004 1.00 88.12 822 ARG A CA 1
ATOM 5862 C C . ARG A 1 822 ? 3.417 6.607 -13.097 1.00 88.12 822 ARG A C 1
ATOM 5864 O O . ARG A 1 822 ? 4.202 5.696 -12.847 1.00 88.12 822 ARG A O 1
ATOM 5871 N N . THR A 1 823 ? 3.363 7.204 -14.285 1.00 86.69 823 THR A N 1
ATOM 5872 C CA . THR A 1 823 ? 4.255 6.861 -15.400 1.00 86.69 823 THR A CA 1
ATOM 5873 C C . THR A 1 823 ? 5.708 7.197 -15.065 1.00 86.69 823 THR A C 1
ATOM 5875 O O . THR A 1 823 ? 6.585 6.352 -15.232 1.00 86.69 823 THR A O 1
ATOM 5878 N N . LEU A 1 824 ? 5.975 8.385 -14.518 1.00 88.81 824 LEU A N 1
ATOM 5879 C CA . LEU A 1 824 ? 7.322 8.795 -14.120 1.00 88.81 824 LEU A CA 1
ATOM 5880 C C . LEU A 1 824 ? 7.895 7.899 -13.015 1.00 88.81 824 LEU A C 1
ATOM 5882 O O . LEU A 1 824 ? 9.040 7.465 -13.121 1.00 88.81 824 LEU A O 1
ATOM 5886 N N . ALA A 1 825 ? 7.086 7.564 -12.008 1.00 88.81 825 ALA A N 1
ATOM 5887 C CA . ALA A 1 825 ? 7.445 6.615 -10.960 1.00 88.81 825 ALA A CA 1
ATOM 5888 C C . ALA A 1 825 ? 7.862 5.255 -11.548 1.00 88.81 825 ALA A C 1
ATOM 5890 O O . ALA A 1 825 ? 8.868 4.692 -11.125 1.00 88.81 825 ALA A O 1
ATOM 5891 N N . SER A 1 826 ? 7.155 4.767 -12.574 1.00 87.00 826 SER A N 1
ATOM 5892 C CA . SER A 1 826 ? 7.508 3.513 -13.252 1.00 87.00 826 SER A CA 1
ATOM 5893 C C . SER A 1 826 ? 8.825 3.591 -14.035 1.00 87.00 826 SER A C 1
ATOM 5895 O O . SER A 1 826 ? 9.632 2.663 -13.973 1.00 87.00 826 SER A O 1
ATOM 5897 N N . VAL A 1 827 ? 9.087 4.710 -14.723 1.00 87.12 827 VAL A N 1
ATOM 5898 C CA . VAL A 1 827 ? 10.324 4.929 -15.494 1.00 87.12 827 VAL A CA 1
ATOM 5899 C C . VAL A 1 827 ? 11.529 5.040 -14.560 1.00 87.12 827 VAL A C 1
ATOM 5901 O O . VAL A 1 827 ? 12.541 4.369 -14.773 1.00 87.12 827 VAL A O 1
ATOM 5904 N N . ALA A 1 828 ? 11.415 5.856 -13.510 1.00 90.56 828 ALA A N 1
ATOM 5905 C CA . ALA A 1 828 ? 12.460 6.011 -12.507 1.00 90.56 828 ALA A CA 1
ATOM 5906 C C . ALA A 1 828 ? 12.703 4.694 -11.756 1.00 90.56 828 ALA A C 1
ATOM 5908 O O . ALA A 1 828 ? 13.844 4.245 -11.675 1.00 90.56 828 ALA A O 1
ATOM 5909 N N . GLY A 1 829 ? 11.638 4.028 -11.293 1.00 90.06 829 GLY A N 1
ATOM 5910 C CA . GLY A 1 829 ? 11.714 2.749 -10.585 1.00 90.06 829 GLY A CA 1
ATOM 5911 C C . GLY A 1 829 ? 12.417 1.661 -11.398 1.00 90.06 829 GLY A C 1
ATOM 5912 O O . GLY A 1 829 ? 13.321 1.004 -10.889 1.00 90.06 829 GLY A O 1
ATOM 5913 N N . ALA A 1 830 ? 12.100 1.530 -12.692 1.00 86.00 830 ALA A N 1
ATOM 5914 C CA . ALA A 1 830 ? 12.761 0.561 -13.567 1.00 86.00 830 ALA A CA 1
ATOM 5915 C C . ALA A 1 830 ? 14.281 0.786 -13.663 1.00 86.00 830 ALA A C 1
ATOM 5917 O O . ALA A 1 830 ? 15.050 -0.181 -13.628 1.00 86.00 830 ALA A O 1
ATOM 5918 N N . SER A 1 831 ? 14.714 2.048 -13.763 1.00 90.06 831 SER A N 1
ATOM 5919 C CA . SER A 1 831 ? 16.133 2.409 -13.839 1.00 90.06 831 SER A CA 1
ATOM 5920 C C . SER A 1 831 ? 16.850 2.226 -12.498 1.00 90.06 831 SER A C 1
ATOM 5922 O O . SER A 1 831 ? 17.934 1.646 -12.464 1.00 90.06 831 SER A O 1
ATOM 5924 N N . VAL A 1 832 ? 16.212 2.621 -11.392 1.00 92.81 832 VAL A N 1
ATOM 5925 C CA . VAL A 1 832 ? 16.708 2.401 -10.024 1.00 92.81 832 VAL A CA 1
ATOM 5926 C C . VAL A 1 832 ? 16.910 0.912 -9.753 1.00 92.81 832 VAL A C 1
ATOM 5928 O O . VAL A 1 832 ? 17.995 0.501 -9.350 1.00 92.81 832 VAL A O 1
ATOM 5931 N N . ASN A 1 833 ? 15.919 0.077 -10.068 1.00 88.19 833 ASN A N 1
ATOM 5932 C CA . ASN A 1 833 ? 16.031 -1.369 -9.892 1.00 88.19 833 ASN A CA 1
ATOM 5933 C C . ASN A 1 833 ? 17.140 -1.981 -10.756 1.00 88.19 833 ASN A C 1
ATOM 5935 O O . ASN A 1 833 ? 17.686 -3.020 -10.398 1.00 88.19 833 ASN A O 1
ATOM 5939 N N . ALA A 1 834 ? 17.408 -1.426 -11.944 1.00 87.50 834 ALA A N 1
ATOM 5940 C CA . ALA A 1 834 ? 18.476 -1.922 -12.811 1.00 87.50 834 ALA A CA 1
ATOM 5941 C C . ALA A 1 834 ? 19.860 -1.591 -12.236 1.00 87.50 834 ALA A C 1
ATOM 5943 O O . ALA A 1 834 ? 20.723 -2.462 -12.218 1.00 87.50 834 ALA A O 1
ATOM 5944 N N . PHE A 1 835 ? 20.041 -0.371 -11.722 1.00 91.62 835 PHE A N 1
ATOM 5945 C CA . PHE A 1 835 ? 21.274 0.035 -11.049 1.00 91.62 835 PHE A CA 1
ATOM 5946 C C . PHE A 1 835 ? 21.544 -0.812 -9.807 1.00 91.62 835 PHE A C 1
ATOM 5948 O O . PHE A 1 835 ? 22.624 -1.367 -9.674 1.00 91.62 835 PHE A O 1
ATOM 5955 N N . ILE A 1 836 ? 20.549 -0.958 -8.931 1.00 87.69 836 ILE A N 1
ATOM 5956 C CA . ILE A 1 836 ? 20.691 -1.714 -7.683 1.00 87.69 836 ILE A CA 1
ATOM 5957 C C . ILE A 1 836 ? 21.101 -3.161 -7.960 1.00 87.69 836 ILE A C 1
ATOM 5959 O O . ILE A 1 836 ? 22.006 -3.670 -7.312 1.00 87.69 836 ILE A O 1
ATOM 5963 N N . ALA A 1 837 ? 20.466 -3.815 -8.937 1.00 84.12 837 ALA A N 1
ATOM 5964 C CA . ALA A 1 837 ? 20.837 -5.175 -9.315 1.00 84.12 837 ALA A CA 1
ATOM 5965 C C . ALA A 1 837 ? 22.303 -5.252 -9.776 1.00 84.12 837 ALA A C 1
ATOM 5967 O O . ALA A 1 837 ? 23.029 -6.138 -9.350 1.00 84.12 837 ALA A O 1
ATOM 5968 N N . GLN A 1 838 ? 22.750 -4.293 -10.594 1.00 85.56 838 GLN A N 1
ATOM 5969 C CA . GLN A 1 838 ? 24.136 -4.236 -11.067 1.00 85.56 838 GLN A CA 1
ATOM 5970 C C . GLN A 1 838 ? 25.143 -3.936 -9.950 1.00 85.56 838 GLN A C 1
ATOM 5972 O O . GLN A 1 838 ? 26.216 -4.523 -9.946 1.00 85.56 838 GLN A O 1
ATOM 5977 N N . ASP A 1 839 ? 24.817 -3.027 -9.029 1.00 87.06 839 ASP A N 1
ATOM 5978 C CA . ASP A 1 839 ? 25.708 -2.601 -7.941 1.00 87.06 839 ASP A CA 1
ATOM 5979 C C . ASP A 1 839 ? 25.816 -3.649 -6.826 1.00 87.06 839 ASP A C 1
ATOM 5981 O O . ASP A 1 839 ? 26.853 -3.735 -6.184 1.00 87.06 839 ASP A O 1
ATOM 5985 N N . ILE A 1 840 ? 24.770 -4.450 -6.595 1.00 77.69 840 ILE A N 1
ATOM 5986 C CA . ILE A 1 840 ? 24.808 -5.564 -5.635 1.00 77.69 840 ILE A CA 1
ATOM 5987 C C . ILE A 1 840 ? 25.556 -6.779 -6.212 1.00 77.69 840 ILE A C 1
ATOM 5989 O O . ILE A 1 840 ? 26.197 -7.510 -5.459 1.00 77.69 840 ILE A O 1
ATOM 5993 N N . ASP A 1 841 ? 25.467 -7.011 -7.526 1.00 71.31 841 ASP A N 1
ATOM 5994 C CA . ASP A 1 841 ? 26.159 -8.122 -8.198 1.00 71.31 841 ASP A CA 1
ATOM 5995 C C . ASP A 1 841 ? 27.665 -7.855 -8.433 1.00 71.31 841 ASP A C 1
ATOM 5997 O O . ASP A 1 841 ? 28.411 -8.799 -8.716 1.00 71.31 841 ASP A O 1
ATOM 6001 N N . ALA A 1 842 ? 28.100 -6.591 -8.364 1.00 65.38 842 ALA A N 1
ATOM 6002 C CA . ALA A 1 842 ? 29.482 -6.140 -8.579 1.00 65.38 842 ALA A CA 1
ATOM 6003 C C . ALA A 1 842 ? 30.335 -6.220 -7.305 1.00 65.38 842 ALA A C 1
ATOM 6005 O O . ALA A 1 842 ? 31.530 -6.585 -7.440 1.00 65.38 842 ALA A O 1
#

Secondary structure (DSSP, 8-state):
------------EEGGGS-TT----TT-EEEEEETTEEEEEEHHHHHHTT--S----HHHHHHHHSSHHHHHHHHHHHHHHHHHHHHHHHHHHHHHHHHHHHHHHHHHHHHHHHHHHHHHHHHHHHHHHHHHHHHHHHHHHHHHHHHHHHHHHHHTT----EEEEEEETTTTBS--BTTBS-TTEEEEEEE-B---BTTB--B-TT-EEEEETTEEEEETTGGGGGG----TT-S-EEETTEEE-----TTEEEEEE-TTS-EEEEEETTS-EE--SS----TT--------SS---EEE-TTS-EEEE-SS---SSS------SS---GGGPPP-TTSSTTTT--TT-EEEETTEEEEEEEEETTEEEEEEPP--S-SSGGGGGGGGEEEEEESS-SSTT--EEEEEEEEEETTEEEEEEEEEETTTEE-HHHHHHHHHHSPTT---EEEEE--SSSS---EE--TTSSPEEEEEEETTEEEEE---STT----EEEEEEEEE-TTEEEEEEEEEES----SS---EEEEEETTEEEEE-STT--EEEEE-SS-EEEEEEEPBSSSEEEEEEEESTTEEEEEETTEEEEEE--GGGGS-EEEEEEE--SS-S---EEEEEEEEESSPPPHHHHHHHHHHHHHHHT--SS--SEEEEEESHHHHTTT-GGG--HHHHGGGG-SS--EEEE---TT--HHHHHHHTHHHHHHHHTT--SEEEEEE--HHHHHTT--HHHHHHHHHHHHHHHHHTT-SEEEEEP-PPTT-HHHHHHHS-TTT-TTEEEE-TTSTTSTT--EETTEE-TTTB-TTSSSBPHHHHHHHHHHHHHHHHHHHHHHHH-

InterPro domains:
  IPR013830 SGNH hydrolase-type esterase domain [PF13472] (657-765)
  IPR036514 SGNH hydrolase superfamily [G3DSA:3.40.50.1110] (623-827)

Sequence (842 aa):
MSGSTTTGASGGQSLSALGVAKTILPTDKVTGLFGGAVLNGAVADLVAAGLPDSVVHTEDLNTALSGTALGQYTAQSAASAELAQTGANKAIAASAASGVNSQSAAQSASDAATILTGTQQAQAQIEGVSASAQNAVAGVTADANAAKVLLTAAINGQAPLNYRGYWNASTNSPALANGTGAEGDLYVVSVAGSTALDGNASWAVNDAAWFTGGKWQYFARAGWAAVAQTLTALQSVAIGDSLIRTPGSSRWSVAWLDALGGIIAGILADGSPQFPGASALIGPSEIATSALSGSGVVTLDQAGRVVDNRSTLTFPGLANATRGLISKDVAKRAPGYLDDSVVGYAPNDIWQAGKQLYTCLRNGAGGAVWDLTPDVAPACPGDVFGTDLVGAWGVDAVVAGFTGPAFDVTTTVAGASVVTTVPIVAGGKHDAGILSRALIERDDGTTAEVTTLYDQSGAGHNLTGSYGSAPKIGVVTVNGFPAISFDTSGASAARSLKNTAVSLASGTFTALAFGRWAGTNAASDERIQLLTVGSVSTISGINEDGKLGVYDGTSYVQGSQYQPCNPSMVGISAAGGTSVSTWIGETSNAVTVAASALGTMAGFTLGSSGLGNACNGVLTGVVLAKRAATTTDIQRANRSATLRWNYTPQVKPRLFCIGDSRTAGYINTDCQNWPGMIGDYLDQPLEVFNLAVSGSQTTDFIPNTQPGLITELGKGGYDLATIWLGINDFSHGKDKAATLQNVQAIASAVLAAGVKHVWVISEAKTGDMDWFWQYFPAGQHPNITLLTPFLNGLPLAVNAAGNYDPLLWHPDSIHPFPPTCRTLASVAGASVNAFIAQDIDA

Foldseek 3Di:
DDDDDDDDDDDAEAPVPDDPDDDQDQQHWYWDADPRRIDIGGNVVVVVVPDDPDDDDVVVVCVCPPDDVVVVVVVVVVVVVVVVVVVVVVVVVVVVVVVVVVVVVVVVVVVVVVVVVVVVVVVVVVVVVVVVVVVVVVVVVLVVVLVCVVVVCVVVVHALLPEPEEAALAVCVVPDEELDDDQNYKHFHCHWFQRDWPHGGGGDHQWIFTDHPSGTDTRPNCVVVSVPPDDPPDQWDDDPNDIFHDDPDQFFPGFDADPVRHTQWGATNVRRIDGPDPDDDDPQWDADDDPDPFDWGFTAGNVRHTPDIGTPDDDDDDDPPPDDDFFDQQLADDDDFLVAVVQPDAFQFWWHHPLWIWTFNHGDQRGTDIDTDDPPFDLALQVLQPPQFQFKAFQWDNDPPFWFFFFWKWAAAPNDIDIFTWIQDPVGHTPPVSVVVRVVRHDPPIFIFTQWGATRVPNRQIWGDDPVQGWTWDPDAALPHTWTFNKDAPFDGAHKTKGQADKAAFFWKKKKFWFFFLFFAECDLQFAFFKDWALKTFTGHHQLAQFTFIDLNPDTDTWQDHGFRFTFMWMWIGAGAFWIWIDTQLDITIDGHHSVSRHITGMIMGTDPPPHRHYTGTTRMMTMGNHGDDSVSSNSSRSSSCSVRSGTHDAFAEEEEEEECQQSQNPEIRSLFLLSQLSSRANHDYRYHRSYYHLDALVSCVPGHLVSLLVVLLVDGQYAYEYYHHVSCVVVPHDPVVRLVSVVVSLVSSVVSPHQAYEYEDPDAEPRVVVVCVSVPPPPCPRYHYHDQCYPPHPNVQQDDPGHDVVFDDPVSPHGYSVVSNVVSNSVNVVVNVVVVVVSVD

pLDDT: mean 78.74, std 17.38, range [27.14, 98.62]

Organism: NCBI:txid38307

Radius of gyration: 50.65 Å; chains: 1; bounding box: 140×145×86 Å